Protein AF-A0A1B9LJZ7-F1 (afdb_monomer_lite)

Sequence (1119 aa):
MVLSSIKKWRYPIVVEDKKKKVNANHYFRALLSAKSGFYPVSINKLVHMGIHIDQKVLDELHIGKPLKVNCIADGEVIAYRVNGHYPKIDYGEKVAFFSTGFVLVRHLLEMERVPEKKSETTDSDPPTADNNTPTQAANADTNSPSDSTPAAADTAPSQSPTTDTGTSPVTTPAPTTTETTENEKKEPGHQLYFYSLYMHMADSAYYDKDPKKPEPAPAFWDQETYRVIDNQLQNIEGLRIRKEPKGSIKAVLQNGTKVNLNLAVHDKGKQWYGVSSLADGYTSIPTLTPFEYKNGEKIEMILGWVYTGEMVNESLFEIKESKDSNLASSKGLAVKNESGEKVISTIPIGTQIKITGTKNKKGLVELTEIIRNGKPTIPLPETKKMVNFASLEKISRGKKYDEVVVLDKPYSIKAGELVGHIGHYQEYEDAIDISKNDDEKLQNIETLPVDTLLNRYFKPLLHIECFTCEDLPDYITQTQTEAGKLPDDEKTLLAISKGAKLLAHPNREDTTVGKPYKGTKIKVKSKNVDNKWIQIEINTSETETKTLWIENSEEVAKTAKPDGEIALKENTVAWSQHPLQSTELSKSTQTVGTPLLLSIHDEKFTSRDKRAEDEQDTLWWQVEALDDKNLPIAGWVSSKGEGVKKVSAWDWFDFTQLTESASLLEFYKDVELSFKRDKYNSSLDNYKPTLKATLSILDKQYPTESKLYAYIKEVYFNRIIDKDILTQALARLLINYESEWYCEIDTEGKMPKWEELNNEMTDLVKNLLDYLKNGDEEKKEICVNGICVNQGILNKKEEIKNMLEQKRHEIEKKSAQNEPTENNDKAESEEDNVNDEIITYLQEQATRWEKEKEKIKKCLWWKDVVKGLASQNKPTSDSSKTNENGDTSNTSTEQTEAKTPPATLNPDGKAWFIHPISIMMLTNYKKDIIFPFKVKPINNFDKQFGANYNWTKDNNQTMFGWGRSGGTRKHAARDLYTEPYTEIVAISDGVILQVAPFYSQTDQITIKHETWSGRQFIIRYGEVDHDSAKKLKVGDFVKQGTVIAKTGKLLKDGKPELVINGKVIYMLHLEYYSGNSGLNLTKPLSDKANKPYERRKDLLDPLDILKEGYRNSFGEDPQ

Secondary structure (DSSP, 8-state):
-PPPPP--B--SS----TTS---HHHHHHHHHT-SS--SSB-TTSSB--EEEEEHHHHHHTT--SS-EEE-SBSEEEEEEE--SS--EEE-SSEEEEB---EEEEEEEEEEPPPPP----------------PPPP-PPPP--------------------------------------------PPPPEEEEEEEEEESB--TTGGGS-TTSPPPPPTTSEEEEEEE-SSSPEEPPEEEEESSTTS-EEEEEETT-EEEEEEEEE-TTS-EEEEEEEPTT---BSPPPPEEEEETTEEEEESEEEE-SS---SSEEE----S--S--S-EEEEEEETTS-SEEEEE-TT-EEEEES---TTSEEEEEEEEES---SSPPPSS-EEEEGGGEEEEEE-SSSSS-EEEEEEEEE-TTSEEEEBEEB--GGGPEE--B-TTSPBP-GGG--HHHHHHHH--EEEEEEEEE-TTHHHHHHHHHHHHHTS-GGG--EEEE-TT-B-B-SPPPP-EE--PPPTT--EEE--S-SSSSEEEEEEESSSS-EEEEEEE--HHHHTT--TT-EE---TT-EEBSS-SS-HHHHHH---B-SS-EEEETTSHHHHSGGGEEE-TT--EEEEEEEE-TTS-EEEEEEETTSTTEEEE-GGG-TT-EEEE----HHHHHHHHHHHTT-SSSS--STTS-HHHHHHHHHHHTTS-GGG-----SSHHHHHTTTT-HHHHHHHHTEEEEEE-TT-----TTS--HHHHTTHIIIIIHHHHHHHHHHH--HHHHHHHHHHHHHHHT-GGGHHHHHHHHHHHHHHHHHHHTT-S--S----PPPHHHHHHHHHHHHHHHHHHHHHHHHHHHHHH--HHHHHHHHHHHTS--------------------------------TTSEEEEE-HHHHHHHH--S-S---SBSS--SSSTT-TT-GGG-TT-TTSTTSTT-EEGGGTEE--SEEEEESTTPEEE-SSSEEEEEEEE-GGG-EEEEEEEE-TT--EEEEEEEEE-HHHHTT--TT-EE-TT-EEEEBEEPEETTEES-EETTEEPEEEEEEEE-STT-SSSSS-SB-TTSTTTTB-TTEE-THHHHHHHHHHHHSS---

Foldseek 3Di:
DPKDAWPFFDDQFDQPPPVDDDDVLLLLLLQLQDPWADPQATLLLFGHQWTKDWPSSCVSSVHDPPFFTFDGTWFWWFWWAAAQFFDWFDLPQFIWGFFLTKIKTKHKHFDAFDDDDPDPDDDDDDDDDDDDDDDDDDDDDDDDYDDDDDDDYDDDDDDDDDDDDDDDDDDDDDDDDDDDPDPPPRDGTQIFMKMKMKGGFAHPVQQVVDPVDGDDDAPPFDQQKKFFAPDPWDFAWFWFFAQAVVHHGPFGQHQFWKFFWDLLAADPQQQKTFTQGTPPQAATFVGFDWDWDDDDPDTGTGSGMTGNRHHDDGRIDGTHHDPVTDGDPGTFWFKAAPVRPDGPWGKHGGWMFGWDDDQDPVQKTWTDGGADDTGTNHHDDPHTIITHCRSIDGDGHHPDHLDMDRDLDIGTGRGGGTPHGFHAGDDPVLTDRFDQDPVRDGDDPVPPDSVVVCVVRGIGMIIMFMFGFPCVVVSLVSLLVSQVVDDLVQLQKKKFDFFFFFAQWFADFPDFQADAEPPDFKWWADPDLQAQKTKIWGHPYPPDIAIKIAGCDPVNSVADDHRDTDDDDRRGTIHSAGRDDPVSSVVGPFTALFMDMGGCPPPQFLGRNAWDAGPVRKIKGWDWHAGVQLDIGIGIGICPTVRIHRTALSSLRLQAEFEFPDFRVRSSVLLVVQVVDFLVNPDLPSHTGSQSQLQVLLQSLDGNVVRDGDGNDSVSSSSCSVVSRSSVNSQSYKYKDFDLQDFDADPVRAGVSLVVCCVVQALLLVLLLCCLPPVPVVSLLVNLVVVCVVVVNVVCSVVSSVVSVVLSVVVVVVVVVPDDDPDDPDDDDPVNVVNVVVSVVSVSSNCSSVSVSVVSSSSHDQQVSLVVVVVSPDPDPDDPPDDDDDDDDDDDDDDDDDDDPDRGQDNRRITIIGHSSSSVVSNVSDQQFAAQALDAFPLAPVCPQHPAQHQLDPHHDQFFQDADPNNQATAQFGKGKHDFFGFTWDGAKWFWADWADDAQRAIKTKTFHAGSSGQTWIKIWPQFHPVQQVVDDGGDIGHTGDGRTTFHQRHDPRDGPDAGPNDRITITGMKIFRCPVHSHCPPPQAACVDPRHRGDPRTDTCNVSNQSNHCVSPSDGRD

pLDDT: mean 82.12, std 19.11, range [23.25, 98.62]

Structure (mmCIF, N/CA/C/O backbone):
data_AF-A0A1B9LJZ7-F1
#
_entry.id   AF-A0A1B9LJZ7-F1
#
loop_
_atom_site.group_PDB
_atom_site.id
_atom_site.type_symbol
_atom_site.label_atom_id
_atom_site.label_alt_id
_atom_site.label_comp_id
_atom_site.label_asym_id
_atom_site.label_entity_id
_atom_site.label_seq_id
_atom_site.pdbx_PDB_ins_code
_atom_site.Cartn_x
_atom_site.Cartn_y
_atom_site.Cartn_z
_atom_site.occupancy
_atom_site.B_iso_or_equiv
_atom_site.auth_seq_id
_atom_site.auth_comp_id
_atom_site.auth_asym_id
_atom_site.auth_atom_id
_atom_site.pdbx_PDB_model_num
ATOM 1 N N . MET A 1 1 ? -18.339 1.870 -18.806 1.00 42.09 1 MET A N 1
ATOM 2 C CA . MET A 1 1 ? -18.787 1.228 -17.548 1.00 42.09 1 MET A CA 1
ATOM 3 C C . MET A 1 1 ? -18.710 2.291 -16.470 1.00 42.09 1 MET A C 1
ATOM 5 O O . MET A 1 1 ? -17.808 3.108 -16.552 1.00 42.09 1 MET A O 1
ATOM 9 N N . VAL A 1 2 ? -19.660 2.331 -15.537 1.00 63.91 2 VAL A N 1
ATOM 10 C CA . VAL A 1 2 ? -19.570 3.213 -14.361 1.00 63.91 2 VAL A CA 1
ATOM 11 C C . VAL A 1 2 ? -18.620 2.538 -13.370 1.00 63.91 2 VAL A C 1
ATOM 13 O O . VAL A 1 2 ? -18.797 1.347 -13.100 1.00 63.91 2 VAL A O 1
ATOM 16 N N . LEU A 1 3 ? -17.591 3.250 -12.901 1.00 80.94 3 LEU A N 1
ATOM 17 C CA . LEU A 1 3 ? -16.674 2.750 -11.875 1.00 80.94 3 LEU A CA 1
ATOM 18 C C . LEU A 1 3 ? -17.482 2.435 -10.610 1.00 80.94 3 LEU A C 1
ATOM 20 O O . LEU A 1 3 ? -18.277 3.257 -10.166 1.00 80.94 3 LEU A O 1
ATOM 24 N N . SER A 1 4 ? -17.341 1.229 -10.061 1.00 81.50 4 SER A N 1
ATOM 25 C CA . SER A 1 4 ? -18.049 0.850 -8.834 1.00 81.50 4 SER A CA 1
ATOM 26 C C . SER A 1 4 ? -17.341 1.410 -7.609 1.00 81.50 4 SER A C 1
ATOM 28 O O . SER A 1 4 ? -16.110 1.365 -7.566 1.00 81.50 4 SER A O 1
ATOM 30 N N . SER A 1 5 ? -18.105 1.816 -6.594 1.00 83.50 5 SER A N 1
ATOM 31 C CA . SER A 1 5 ? -17.548 2.190 -5.298 1.00 83.50 5 SER A CA 1
ATOM 32 C C . SER A 1 5 ? -16.723 1.055 -4.689 1.00 83.50 5 SER A C 1
ATOM 34 O O . SER A 1 5 ? -17.000 -0.135 -4.902 1.00 83.50 5 SER A O 1
ATOM 36 N N . ILE A 1 6 ? -15.676 1.431 -3.960 1.00 84.94 6 ILE A N 1
ATOM 37 C CA . ILE A 1 6 ? -14.766 0.500 -3.303 1.00 84.94 6 ILE A CA 1
ATOM 38 C C . ILE A 1 6 ? -15.534 -0.354 -2.307 1.00 84.94 6 ILE A C 1
ATOM 40 O O . ILE A 1 6 ? -16.235 0.151 -1.433 1.00 84.94 6 ILE A O 1
ATOM 44 N N . LYS A 1 7 ? -15.349 -1.670 -2.412 1.00 73.25 7 LYS A N 1
ATOM 45 C CA . LYS A 1 7 ? -15.907 -2.633 -1.457 1.00 73.25 7 LYS A CA 1
ATOM 46 C C . LYS A 1 7 ? -14.832 -3.293 -0.608 1.00 73.25 7 LYS A C 1
ATOM 48 O O . LYS A 1 7 ? -15.152 -3.874 0.425 1.00 73.25 7 LYS A O 1
ATOM 53 N N . LYS A 1 8 ? -13.577 -3.255 -1.059 1.00 73.56 8 LYS A N 1
ATOM 54 C CA . LYS A 1 8 ? -12.459 -3.978 -0.456 1.00 73.56 8 LYS A CA 1
ATOM 55 C C . LYS A 1 8 ? -11.178 -3.158 -0.482 1.00 73.56 8 LYS A C 1
ATOM 57 O O . LYS A 1 8 ? -10.910 -2.470 -1.464 1.00 73.56 8 LYS A O 1
ATOM 62 N N . TRP A 1 9 ? -10.372 -3.343 0.560 1.00 81.75 9 TRP A N 1
ATOM 63 C CA . TRP A 1 9 ? -9.019 -2.811 0.689 1.00 81.75 9 TRP A CA 1
ATOM 64 C C . TRP A 1 9 ? -8.015 -3.930 0.969 1.00 81.75 9 TRP A C 1
ATOM 66 O O . TRP A 1 9 ? -8.360 -4.953 1.567 1.00 81.75 9 TRP A O 1
ATOM 76 N N . ARG A 1 10 ? -6.771 -3.753 0.526 1.00 81.81 10 ARG A N 1
ATOM 77 C CA . ARG A 1 10 ? -5.661 -4.702 0.662 1.00 81.81 10 ARG A CA 1
ATOM 78 C C . ARG A 1 10 ? -4.341 -3.975 0.821 1.00 81.81 10 ARG A C 1
ATOM 80 O O . ARG A 1 10 ? -4.126 -2.941 0.204 1.00 81.81 10 ARG A O 1
ATOM 87 N N . TYR A 1 11 ? -3.436 -4.554 1.608 1.00 85.62 11 TYR A N 1
ATOM 88 C CA . TYR A 1 11 ? -2.056 -4.084 1.606 1.00 85.62 11 TYR A CA 1
ATOM 89 C C . TYR A 1 11 ? -1.420 -4.372 0.240 1.00 85.62 11 TYR A C 1
ATOM 91 O O . TYR A 1 11 ? -1.666 -5.444 -0.326 1.00 85.62 11 TYR A O 1
ATOM 99 N N . PRO A 1 12 ? -0.606 -3.442 -0.288 1.00 88.94 12 PRO A N 1
ATOM 100 C CA . PRO A 1 12 ? 0.006 -3.598 -1.603 1.00 88.94 12 PRO A CA 1
ATOM 101 C C . PRO A 1 12 ? 1.015 -4.750 -1.633 1.00 88.94 12 PRO A C 1
ATOM 103 O O . PRO A 1 12 ? 1.197 -5.365 -2.681 1.00 88.94 12 PRO A O 1
ATOM 106 N N . ILE A 1 13 ? 1.609 -5.092 -0.484 1.00 87.38 13 ILE A N 1
ATOM 107 C CA . ILE A 1 13 ? 2.434 -6.285 -0.291 1.00 87.38 13 ILE A CA 1
ATOM 108 C C . ILE A 1 13 ? 1.751 -7.196 0.735 1.00 87.38 13 ILE A C 1
ATOM 110 O O . ILE A 1 13 ? 1.411 -6.767 1.839 1.00 87.38 13 ILE A O 1
ATOM 114 N N . VAL A 1 14 ? 1.521 -8.458 0.366 1.00 73.56 14 VAL A N 1
ATOM 115 C CA . VAL A 1 14 ? 0.816 -9.437 1.210 1.00 73.56 14 VAL A CA 1
ATOM 116 C C . VAL A 1 14 ? 1.825 -10.343 1.907 1.00 73.56 14 VAL A C 1
ATOM 118 O O . VAL A 1 14 ? 2.600 -11.033 1.250 1.00 73.56 14 VAL A O 1
ATOM 121 N N . VAL A 1 15 ? 1.778 -10.377 3.239 1.00 67.94 15 VAL A N 1
ATOM 122 C CA . VAL A 1 15 ? 2.580 -11.290 4.063 1.00 67.94 15 VAL A CA 1
ATOM 123 C C . VAL A 1 15 ? 1.899 -12.663 4.093 1.00 67.94 15 VAL A C 1
ATOM 125 O O . VAL A 1 15 ? 0.759 -12.786 4.536 1.00 67.94 15 VAL A O 1
ATOM 128 N N . GLU A 1 16 ? 2.579 -13.706 3.609 1.00 53.81 16 GLU A N 1
ATOM 129 C CA . GLU A 1 16 ? 2.015 -15.067 3.513 1.00 53.81 16 GLU A CA 1
ATOM 130 C C . GLU A 1 16 ? 2.003 -15.839 4.853 1.00 53.81 16 GLU A C 1
ATOM 132 O O . GLU A 1 16 ? 1.469 -16.953 4.926 1.00 53.81 16 GLU A O 1
ATOM 137 N N . ASP A 1 17 ? 2.563 -15.274 5.930 1.00 51.81 17 ASP A N 1
ATOM 138 C CA . ASP A 1 17 ? 2.610 -15.935 7.237 1.00 51.81 17 ASP A CA 1
ATOM 139 C C . ASP A 1 17 ? 1.226 -15.979 7.908 1.00 51.81 17 ASP A C 1
ATOM 141 O O . ASP A 1 17 ? 0.776 -15.047 8.573 1.00 51.81 17 ASP A O 1
ATOM 145 N N . LYS A 1 18 ? 0.570 -17.138 7.791 1.00 47.34 18 LYS A N 1
ATOM 146 C CA . LYS A 1 18 ? -0.738 -17.438 8.395 1.00 47.34 18 LYS A CA 1
ATOM 147 C C . LYS A 1 18 ? -0.763 -17.335 9.929 1.00 47.34 18 LYS A C 1
ATOM 149 O O . LYS A 1 18 ? -1.853 -17.396 10.497 1.00 47.34 18 LYS A O 1
ATOM 154 N N . LYS A 1 19 ? 0.388 -17.237 10.610 1.00 40.31 19 LYS A N 1
ATOM 155 C CA . LYS A 1 19 ? 0.478 -17.165 12.080 1.00 40.31 19 LYS A CA 1
ATOM 156 C C . LYS A 1 19 ? 0.606 -15.745 12.630 1.00 40.31 19 LYS A C 1
ATOM 158 O O . LYS A 1 19 ? 0.283 -15.544 13.799 1.00 40.31 19 LYS A O 1
ATOM 163 N N . LYS A 1 20 ? 1.038 -14.766 11.830 1.00 49.66 20 LYS A N 1
ATOM 164 C CA . LYS A 1 20 ? 1.160 -13.364 12.255 1.00 49.66 20 LYS A CA 1
ATOM 165 C C . LYS A 1 20 ? 0.098 -12.527 11.547 1.00 49.66 20 LYS A C 1
ATOM 167 O O . LYS A 1 20 ? 0.204 -12.252 10.358 1.00 49.66 20 LYS A O 1
ATOM 172 N N . LYS A 1 21 ? -0.938 -12.102 12.281 1.00 50.25 21 LYS A N 1
ATOM 173 C CA . LYS A 1 21 ? -1.854 -11.063 11.789 1.00 50.25 21 LYS A CA 1
ATOM 174 C C . LYS A 1 21 ? -1.051 -9.772 11.621 1.00 50.25 21 LYS A C 1
ATOM 176 O O . LYS A 1 21 ? -0.684 -9.150 12.613 1.00 50.25 21 LYS A O 1
ATOM 181 N N . VAL A 1 22 ? -0.780 -9.380 10.379 1.00 58.78 22 VAL A N 1
ATOM 182 C CA . VAL A 1 22 ? -0.224 -8.058 10.079 1.00 58.78 22 VAL A CA 1
ATOM 183 C C . VAL A 1 22 ? -1.335 -7.042 10.297 1.00 58.78 22 VAL A C 1
ATOM 185 O O . VAL A 1 22 ? -2.331 -7.033 9.575 1.00 58.78 22 VAL A O 1
ATOM 188 N N . ASN A 1 23 ? -1.189 -6.228 11.337 1.00 64.12 23 ASN A N 1
ATOM 189 C CA . ASN A 1 23 ? -2.018 -5.049 11.540 1.00 64.12 23 ASN A CA 1
ATOM 190 C C . ASN A 1 23 ? -1.304 -3.822 10.958 1.00 64.12 23 ASN A C 1
ATOM 192 O O . ASN A 1 23 ? -0.122 -3.869 10.613 1.00 64.12 23 ASN A O 1
ATOM 196 N N . ALA A 1 24 ? -2.005 -2.701 10.843 1.00 71.25 24 ALA A N 1
ATOM 197 C CA . ALA A 1 24 ? -1.402 -1.526 10.231 1.00 71.25 24 ALA A CA 1
ATOM 198 C C . ALA A 1 24 ? -0.268 -0.917 11.041 1.00 71.25 24 ALA A C 1
ATOM 200 O O . ALA A 1 24 ? 0.615 -0.333 10.432 1.00 71.25 24 ALA A O 1
ATOM 201 N N . ASN A 1 25 ? -0.253 -1.062 12.370 1.00 73.69 25 ASN A N 1
ATOM 202 C CA . ASN A 1 25 ? 0.870 -0.572 13.167 1.00 73.69 25 ASN A CA 1
ATOM 203 C C . ASN A 1 25 ? 2.152 -1.323 12.784 1.00 73.69 25 ASN A C 1
ATOM 205 O O . ASN A 1 25 ? 3.194 -0.693 12.654 1.00 73.69 25 ASN A O 1
ATOM 209 N N . HIS A 1 26 ? 2.084 -2.631 12.502 1.00 76.69 26 HIS A N 1
ATOM 210 C CA . HIS A 1 26 ? 3.218 -3.368 11.927 1.00 76.69 26 HIS A CA 1
ATOM 211 C C . HIS A 1 26 ? 3.606 -2.809 10.549 1.00 76.69 26 HIS A C 1
ATOM 213 O O . HIS A 1 26 ? 4.784 -2.566 10.307 1.00 76.69 26 HIS A O 1
ATOM 219 N N . TYR A 1 27 ? 2.642 -2.518 9.674 1.00 83.62 27 TYR A N 1
ATOM 220 C CA . TYR A 1 27 ? 2.943 -1.947 8.355 1.00 83.62 27 TYR A CA 1
ATOM 221 C C . TYR A 1 27 ? 3.589 -0.552 8.446 1.00 83.62 27 TYR A C 1
ATOM 223 O O . TYR A 1 27 ? 4.611 -0.303 7.818 1.00 83.62 27 TYR A O 1
ATOM 231 N N . PHE A 1 28 ? 3.048 0.340 9.278 1.00 84.12 28 PHE A N 1
ATOM 232 C CA . PHE A 1 28 ? 3.610 1.661 9.564 1.00 84.12 28 PHE A CA 1
ATOM 233 C C . PHE A 1 28 ? 5.032 1.574 10.122 1.00 84.12 28 PHE A C 1
ATOM 235 O O . PHE A 1 28 ? 5.909 2.315 9.683 1.00 84.12 28 PHE A O 1
ATOM 242 N N . ARG A 1 29 ? 5.272 0.638 11.047 1.00 83.31 29 ARG A N 1
ATOM 243 C CA . ARG A 1 29 ? 6.606 0.381 11.597 1.00 83.31 29 ARG A CA 1
ATOM 244 C C . ARG A 1 29 ? 7.590 -0.013 10.509 1.00 83.31 29 ARG A C 1
ATOM 246 O O . ARG A 1 29 ? 8.657 0.582 10.410 1.00 83.31 29 ARG A O 1
ATOM 253 N N . ALA A 1 30 ? 7.204 -0.964 9.662 1.00 88.31 30 ALA A N 1
ATOM 254 C CA . ALA A 1 30 ? 8.041 -1.387 8.551 1.00 88.31 30 ALA A CA 1
ATOM 255 C C . ALA A 1 30 ? 8.339 -0.221 7.597 1.00 88.31 30 ALA A C 1
ATOM 257 O O . ALA A 1 30 ? 9.489 -0.042 7.221 1.00 88.31 30 ALA A O 1
ATOM 258 N N . LEU A 1 31 ? 7.355 0.618 7.257 1.00 90.12 31 LEU A N 1
ATOM 259 C CA . LEU A 1 31 ? 7.562 1.773 6.370 1.00 90.12 31 LEU A CA 1
ATOM 260 C C . LEU A 1 31 ? 8.540 2.805 6.940 1.00 90.12 31 LEU A C 1
ATOM 262 O O . LEU A 1 31 ? 9.351 3.351 6.200 1.00 90.12 31 LEU A O 1
ATOM 266 N N . LEU A 1 32 ? 8.518 3.038 8.254 1.00 88.88 32 LEU A N 1
ATOM 267 C CA . LEU A 1 32 ? 9.484 3.926 8.904 1.00 88.88 32 LEU A CA 1
ATOM 268 C C . LEU A 1 32 ? 10.912 3.373 8.898 1.00 88.88 32 LEU A C 1
ATOM 270 O O . LEU A 1 32 ? 11.829 4.129 9.188 1.00 88.88 32 LEU A O 1
ATOM 274 N N . SER A 1 33 ? 11.114 2.097 8.558 1.00 88.81 33 SER A N 1
ATOM 275 C CA . SER A 1 33 ? 12.447 1.514 8.407 1.00 88.81 33 SER A CA 1
ATOM 276 C C . SER A 1 33 ? 13.096 1.806 7.048 1.00 88.81 33 SER A C 1
ATOM 278 O O . SER A 1 33 ? 14.279 1.507 6.897 1.00 88.81 33 SER A O 1
ATOM 280 N N . ALA A 1 34 ? 12.378 2.385 6.079 1.00 89.50 34 ALA A N 1
ATOM 281 C CA . ALA A 1 34 ? 12.917 2.678 4.750 1.00 89.50 34 ALA A CA 1
ATOM 282 C C . ALA A 1 34 ? 14.203 3.531 4.808 1.00 89.50 34 ALA A C 1
ATOM 284 O O . ALA A 1 34 ? 14.363 4.398 5.671 1.00 89.50 34 ALA A O 1
ATOM 285 N N . LYS A 1 35 ? 15.135 3.292 3.876 1.00 84.56 35 LYS A N 1
ATOM 286 C CA . LYS A 1 35 ? 16.395 4.044 3.722 1.00 84.56 35 LYS A CA 1
ATOM 287 C C . LYS A 1 35 ? 16.127 5.502 3.340 1.00 84.56 35 LYS A C 1
ATOM 289 O O . LYS A 1 35 ? 16.837 6.397 3.791 1.00 84.56 35 LYS A O 1
ATOM 294 N N . SER A 1 36 ? 15.116 5.735 2.508 1.00 74.31 36 SER A N 1
ATOM 295 C CA . SER A 1 36 ? 14.656 7.046 2.044 1.00 74.31 36 SER A CA 1
ATOM 296 C C . SER A 1 36 ? 13.142 7.010 1.775 1.00 74.31 36 SER A C 1
ATOM 298 O O . SER A 1 36 ? 12.529 5.949 1.830 1.00 74.31 36 SER A O 1
ATOM 300 N N . GLY A 1 37 ? 12.517 8.172 1.540 1.00 75.12 37 GLY A N 1
ATOM 301 C CA . GLY A 1 37 ? 11.113 8.240 1.107 1.00 75.12 37 GLY A CA 1
ATOM 302 C C . GLY A 1 37 ? 10.060 8.121 2.215 1.00 75.12 37 GLY A C 1
ATOM 303 O O . GLY A 1 37 ? 9.166 7.275 2.150 1.00 75.12 37 GLY A O 1
ATOM 304 N N . PHE A 1 38 ? 10.137 9.007 3.213 1.00 89.44 38 PHE A N 1
ATOM 305 C CA . PHE A 1 38 ? 9.104 9.162 4.240 1.00 89.44 38 PHE A CA 1
ATOM 306 C C . PHE A 1 38 ? 7.984 10.087 3.755 1.00 89.44 38 PHE A C 1
ATOM 308 O O . PHE A 1 38 ? 8.236 11.074 3.070 1.00 89.44 38 PHE A O 1
ATOM 315 N N . TYR A 1 39 ? 6.747 9.805 4.150 1.00 92.75 39 TYR A N 1
ATOM 316 C CA . TYR A 1 39 ? 5.634 10.734 3.968 1.00 92.75 39 TYR A CA 1
ATOM 317 C C . TYR A 1 39 ? 5.583 11.735 5.141 1.00 92.75 39 TYR A C 1
ATOM 319 O O . TYR A 1 39 ? 5.678 11.289 6.288 1.00 92.75 39 TYR A O 1
ATOM 327 N N . PRO A 1 40 ? 5.388 13.052 4.923 1.00 93.44 40 PRO A N 1
ATOM 328 C CA . PRO A 1 40 ? 5.273 13.752 3.641 1.00 93.44 40 PRO A CA 1
ATOM 329 C C . PRO A 1 40 ? 6.591 14.411 3.164 1.00 93.44 40 PRO A C 1
ATOM 331 O O . PRO A 1 40 ? 6.566 15.289 2.303 1.00 93.44 40 PRO A O 1
ATOM 334 N N . VAL A 1 41 ? 7.743 14.082 3.766 1.00 92.75 41 VAL A N 1
ATOM 335 C CA . VAL A 1 41 ? 9.039 14.740 3.496 1.00 92.75 41 VAL A CA 1
ATOM 336 C C . VAL A 1 41 ? 10.156 13.709 3.379 1.00 92.75 41 VAL A C 1
ATOM 338 O O . VAL A 1 41 ? 10.362 12.900 4.283 1.00 92.75 41 VAL A O 1
ATOM 341 N N . SER A 1 42 ? 10.944 13.783 2.308 1.00 88.44 42 SER A N 1
ATOM 342 C CA . SER A 1 42 ? 12.092 12.901 2.093 1.00 88.44 42 SER A CA 1
ATOM 343 C C . SER A 1 42 ? 13.383 13.469 2.685 1.00 88.44 42 SER A C 1
ATOM 345 O O . SER A 1 42 ? 13.615 14.679 2.708 1.00 88.44 42 SER A O 1
ATOM 347 N N . ILE A 1 43 ? 14.294 12.573 3.079 1.00 87.69 43 ILE A N 1
ATOM 348 C CA . ILE A 1 43 ? 15.669 12.925 3.476 1.00 87.69 43 ILE A CA 1
ATOM 349 C C . ILE A 1 43 ? 16.482 13.553 2.335 1.00 87.69 43 ILE A C 1
ATOM 351 O O . ILE A 1 43 ? 17.497 14.194 2.595 1.00 87.69 43 ILE A O 1
ATOM 355 N N . ASN A 1 44 ? 15.994 13.445 1.095 1.00 86.88 44 ASN A N 1
ATOM 356 C CA . ASN A 1 44 ? 16.545 14.122 -0.080 1.00 86.88 44 ASN A CA 1
ATOM 357 C C . ASN A 1 44 ? 16.152 15.613 -0.152 1.00 86.88 44 ASN A C 1
ATOM 359 O O . ASN A 1 44 ? 16.371 16.246 -1.179 1.00 86.88 44 ASN A O 1
ATOM 363 N N . LYS A 1 45 ? 15.588 16.178 0.929 1.00 91.50 45 LYS A N 1
ATOM 364 C CA . LYS A 1 45 ? 15.172 17.588 1.062 1.00 91.50 45 LYS A CA 1
ATOM 365 C C . LYS A 1 45 ? 14.016 17.998 0.137 1.00 91.50 45 LYS A C 1
ATOM 367 O O . LYS A 1 45 ? 13.873 19.171 -0.190 1.00 91.50 45 LYS A O 1
ATOM 372 N N . LEU A 1 46 ? 13.182 17.037 -0.258 1.00 90.50 46 LEU A N 1
ATOM 373 C CA . LEU A 1 46 ? 12.015 17.250 -1.116 1.00 90.50 46 LEU A CA 1
ATOM 374 C C . LEU A 1 46 ? 10.715 16.941 -0.366 1.00 90.50 46 LEU A C 1
ATOM 376 O O . LEU A 1 46 ? 10.694 16.094 0.536 1.00 90.50 46 LEU A O 1
ATOM 380 N N . VAL A 1 47 ? 9.636 17.615 -0.765 1.00 92.56 47 VAL A N 1
ATOM 381 C CA . VAL A 1 47 ? 8.263 17.203 -0.442 1.00 92.56 47 VAL A CA 1
ATOM 382 C C . VAL A 1 47 ? 8.054 15.825 -1.061 1.00 92.56 47 VAL A C 1
ATOM 384 O O . VAL A 1 47 ? 8.281 15.690 -2.254 1.00 92.56 47 VAL A O 1
ATOM 387 N N . HIS A 1 48 ? 7.656 14.832 -0.265 1.00 93.31 48 HIS A N 1
ATOM 388 C CA . HIS A 1 48 ? 7.543 13.441 -0.698 1.00 93.31 48 HIS A CA 1
ATOM 389 C C . HIS A 1 48 ? 6.183 12.848 -0.369 1.00 93.31 48 HIS A C 1
ATOM 391 O O . HIS A 1 48 ? 5.838 12.628 0.790 1.00 93.31 48 HIS A O 1
ATOM 397 N N . MET A 1 49 ? 5.390 12.616 -1.410 1.00 91.81 49 MET A N 1
ATOM 398 C CA . MET A 1 49 ? 3.948 12.400 -1.290 1.00 91.81 49 MET A CA 1
ATOM 399 C C . MET A 1 49 ? 3.527 10.929 -1.280 1.00 91.81 49 MET A C 1
ATOM 401 O O . MET A 1 49 ? 2.337 10.608 -1.214 1.00 91.81 49 MET A O 1
ATOM 405 N N . GLY A 1 50 ? 4.511 10.036 -1.282 1.00 93.12 50 GLY A N 1
ATOM 406 C CA . GLY A 1 50 ? 4.311 8.603 -1.205 1.00 93.12 50 GLY A CA 1
ATOM 407 C C . GLY A 1 50 ? 5.074 7.944 -0.069 1.00 93.12 50 GLY A C 1
ATOM 408 O O . GLY A 1 50 ? 5.567 8.576 0.867 1.00 93.12 50 GLY A O 1
ATOM 409 N N . ILE A 1 51 ? 5.155 6.625 -0.166 1.00 93.88 51 ILE A N 1
ATOM 410 C CA . ILE A 1 51 ? 5.921 5.755 0.726 1.00 93.88 51 ILE A CA 1
ATOM 411 C C . ILE A 1 51 ? 6.848 4.875 -0.104 1.00 93.88 51 ILE A C 1
ATOM 413 O O . ILE A 1 51 ? 6.472 4.431 -1.193 1.00 93.88 51 ILE A O 1
ATOM 417 N N . HIS A 1 52 ? 8.036 4.586 0.421 1.00 93.94 52 HIS A N 1
ATOM 418 C CA . HIS A 1 52 ? 8.956 3.621 -0.183 1.00 93.94 52 HIS A CA 1
ATOM 419 C C . HIS A 1 52 ? 8.857 2.260 0.504 1.00 93.94 52 HIS A C 1
ATOM 421 O O . HIS A 1 52 ? 8.756 2.155 1.725 1.00 93.94 52 HIS A O 1
ATOM 427 N N . ILE A 1 53 ? 8.907 1.203 -0.302 1.00 93.94 53 ILE A N 1
ATOM 428 C CA . ILE A 1 53 ? 9.098 -0.180 0.130 1.00 93.94 53 ILE A CA 1
ATOM 429 C C . ILE A 1 53 ? 10.397 -0.658 -0.519 1.00 93.94 53 ILE A C 1
ATOM 431 O O . ILE A 1 53 ? 10.411 -1.079 -1.678 1.00 93.94 53 ILE A O 1
ATOM 435 N N . ASP A 1 54 ? 11.491 -0.530 0.227 1.00 92.75 54 ASP A N 1
ATOM 436 C CA . ASP A 1 54 ? 12.823 -0.996 -0.153 1.00 92.75 54 ASP A CA 1
ATOM 437 C C . ASP A 1 54 ? 13.154 -2.349 0.503 1.00 92.75 54 ASP A C 1
ATOM 439 O O . ASP A 1 54 ? 12.309 -2.979 1.145 1.00 92.75 54 ASP A O 1
ATOM 443 N N . GLN A 1 55 ? 14.398 -2.815 0.358 1.00 90.81 55 GLN A N 1
ATOM 444 C CA . GLN A 1 55 ? 14.832 -4.078 0.960 1.00 90.81 55 GLN A CA 1
ATOM 445 C C . GLN A 1 55 ? 14.637 -4.122 2.487 1.00 90.81 55 GLN A C 1
ATOM 447 O O . GLN A 1 55 ? 14.245 -5.164 3.003 1.00 90.81 55 GLN A O 1
ATOM 452 N N . LYS A 1 56 ? 14.854 -3.013 3.206 1.00 90.00 56 LYS A N 1
ATOM 453 C CA . LYS A 1 56 ? 14.738 -2.965 4.672 1.00 90.00 56 LYS A CA 1
ATOM 454 C C . LYS A 1 56 ? 13.275 -3.091 5.101 1.00 90.00 56 LYS A C 1
ATOM 456 O O . LYS A 1 56 ? 12.966 -3.888 5.983 1.00 90.00 56 LYS A O 1
ATOM 461 N N . VAL A 1 57 ? 12.360 -2.425 4.393 1.00 91.50 57 VAL A N 1
ATOM 462 C CA . VAL A 1 57 ? 10.910 -2.590 4.609 1.00 91.50 57 VAL A CA 1
ATOM 463 C C . VAL A 1 57 ? 10.458 -4.025 4.315 1.00 91.50 57 VAL A C 1
ATOM 465 O O . VAL A 1 57 ? 9.668 -4.595 5.070 1.00 91.50 57 VAL A O 1
ATOM 468 N N . LEU A 1 58 ? 10.948 -4.632 3.228 1.00 90.75 58 LEU A N 1
ATOM 469 C CA . LEU A 1 58 ? 10.618 -6.017 2.866 1.00 90.75 58 LEU A CA 1
ATOM 470 C C . LEU A 1 58 ? 11.090 -7.021 3.926 1.00 90.75 58 LEU A C 1
ATOM 472 O O . LEU A 1 58 ? 10.357 -7.967 4.231 1.00 90.75 58 LEU A O 1
ATOM 476 N N . ASP A 1 59 ? 12.270 -6.795 4.505 1.00 88.69 59 ASP A N 1
ATOM 477 C CA . ASP A 1 59 ? 12.826 -7.619 5.579 1.00 88.69 59 ASP A CA 1
ATOM 478 C C . ASP A 1 59 ? 11.970 -7.510 6.857 1.00 88.69 59 ASP A C 1
ATOM 480 O O . ASP A 1 59 ? 11.595 -8.536 7.431 1.00 88.69 59 ASP A O 1
ATOM 484 N N . GLU A 1 60 ? 11.551 -6.300 7.250 1.00 86.06 60 GLU A N 1
ATOM 485 C CA . GLU A 1 60 ? 10.653 -6.064 8.400 1.00 86.06 60 GLU A CA 1
ATOM 486 C C . GLU A 1 60 ? 9.256 -6.690 8.212 1.00 86.06 60 GLU A C 1
ATOM 488 O O . GLU A 1 60 ? 8.629 -7.209 9.151 1.00 86.06 60 GLU A O 1
ATOM 493 N N . LEU A 1 61 ? 8.757 -6.704 6.974 1.00 84.50 61 LEU A N 1
ATOM 494 C CA . LEU A 1 61 ? 7.515 -7.389 6.605 1.00 84.50 61 LEU A CA 1
ATOM 495 C C . LEU A 1 61 ? 7.694 -8.907 6.422 1.00 84.50 61 LEU A C 1
ATOM 497 O O . LEU A 1 61 ? 6.699 -9.612 6.255 1.00 84.50 61 LEU A O 1
ATOM 501 N N . HIS A 1 62 ? 8.922 -9.429 6.513 1.00 83.38 62 HIS A N 1
ATOM 502 C CA . HIS A 1 62 ? 9.265 -10.842 6.320 1.00 83.38 62 HIS A CA 1
ATOM 503 C C . HIS A 1 62 ? 8.817 -11.387 4.948 1.00 83.38 62 HIS A C 1
ATOM 505 O O . HIS A 1 62 ? 8.293 -12.501 4.839 1.00 83.38 62 HIS A O 1
ATOM 511 N N . ILE A 1 63 ? 8.995 -10.592 3.890 1.00 80.31 63 ILE A N 1
ATOM 512 C CA . ILE A 1 63 ? 8.542 -10.919 2.533 1.00 80.31 63 ILE A CA 1
ATOM 513 C C . ILE A 1 63 ? 9.606 -11.711 1.769 1.00 80.31 63 ILE A C 1
ATOM 515 O O . ILE A 1 63 ? 10.736 -11.268 1.578 1.00 80.31 63 ILE A O 1
ATOM 519 N N . GLY A 1 64 ? 9.221 -12.895 1.286 1.00 71.19 64 GLY A N 1
ATOM 520 C CA . GLY A 1 64 ? 10.027 -13.704 0.372 1.00 71.19 64 GLY A CA 1
ATOM 521 C C . GLY A 1 64 ? 9.832 -13.328 -1.103 1.00 71.19 64 GLY A C 1
ATOM 522 O O . GLY A 1 64 ? 8.970 -12.531 -1.461 1.00 71.19 64 GLY A O 1
ATOM 523 N N . LYS A 1 65 ? 10.619 -13.946 -1.992 1.00 76.06 65 LYS A N 1
ATOM 524 C CA . LYS A 1 65 ? 10.419 -13.846 -3.450 1.00 76.06 65 LYS A CA 1
ATOM 525 C C . LYS A 1 65 ? 9.304 -14.805 -3.915 1.00 76.06 65 LYS A C 1
ATOM 527 O O . LYS A 1 65 ? 9.235 -15.914 -3.380 1.00 76.06 65 LYS A O 1
ATOM 532 N N . PRO A 1 66 ? 8.503 -14.450 -4.941 1.00 75.00 66 PRO A N 1
ATOM 533 C CA . PRO A 1 66 ? 8.579 -13.233 -5.764 1.00 75.00 66 PRO A CA 1
ATOM 534 C C . PRO A 1 66 ? 7.953 -11.995 -5.102 1.00 75.00 66 PRO A C 1
ATOM 536 O O . PRO A 1 66 ? 6.987 -12.093 -4.349 1.00 75.00 66 PRO A O 1
ATOM 539 N N . LEU A 1 67 ? 8.491 -10.818 -5.435 1.00 85.38 67 LEU A N 1
ATOM 540 C CA . LEU A 1 67 ? 8.095 -9.524 -4.868 1.00 85.38 67 LEU A CA 1
ATOM 541 C C . LEU A 1 67 ? 6.862 -8.958 -5.588 1.00 85.38 67 LEU A C 1
ATOM 543 O O . LEU A 1 67 ? 6.950 -7.986 -6.340 1.00 85.38 67 LEU A O 1
ATOM 547 N N . LYS A 1 68 ? 5.716 -9.608 -5.391 1.00 91.69 68 LYS A N 1
ATOM 548 C CA . LYS A 1 68 ? 4.440 -9.217 -6.003 1.00 91.69 68 LYS A CA 1
ATOM 549 C C . LYS A 1 68 ? 3.908 -7.922 -5.401 1.00 91.69 68 LYS A C 1
ATOM 551 O O . LYS A 1 68 ? 3.933 -7.745 -4.186 1.00 91.69 68 LYS A O 1
ATOM 556 N N . VAL A 1 69 ? 3.343 -7.084 -6.261 1.00 95.12 69 VAL A N 1
ATOM 557 C CA . VAL A 1 69 ? 2.637 -5.856 -5.896 1.00 95.12 69 VAL A CA 1
ATOM 558 C C . VAL A 1 69 ? 1.174 -6.007 -6.280 1.00 95.12 69 VAL A C 1
ATOM 560 O O . VAL A 1 69 ? 0.849 -6.348 -7.422 1.00 95.12 69 VAL A O 1
ATOM 563 N N . ASN A 1 70 ? 0.290 -5.738 -5.328 1.00 93.38 70 ASN A N 1
ATOM 564 C CA . ASN A 1 70 ? -1.147 -5.909 -5.467 1.00 93.38 70 ASN A CA 1
ATOM 565 C C . ASN A 1 70 ? -1.884 -4.569 -5.389 1.00 93.38 70 ASN A C 1
ATOM 567 O O . ASN A 1 70 ? -1.444 -3.629 -4.724 1.00 93.38 70 ASN A O 1
ATOM 571 N N . CYS A 1 71 ? -3.040 -4.500 -6.042 1.00 94.38 71 CYS A N 1
ATOM 572 C CA . CYS A 1 71 ? -3.898 -3.326 -6.003 1.00 94.38 71 CYS A CA 1
ATOM 573 C C . CYS A 1 71 ? -4.466 -3.115 -4.591 1.00 94.38 71 CYS A C 1
ATOM 575 O O . CYS A 1 71 ? -4.938 -4.069 -3.966 1.00 94.38 71 CYS A O 1
ATOM 577 N N . ILE A 1 72 ? -4.443 -1.878 -4.088 1.00 92.06 72 ILE A N 1
ATOM 578 C CA . ILE A 1 72 ? -4.832 -1.574 -2.704 1.00 92.06 72 ILE A CA 1
ATOM 579 C C . ILE A 1 72 ? -6.344 -1.560 -2.503 1.00 92.06 72 ILE A C 1
ATOM 581 O O . ILE A 1 72 ? -6.805 -1.757 -1.384 1.00 92.06 72 ILE A O 1
ATOM 585 N N . ALA A 1 73 ? -7.119 -1.333 -3.561 1.00 90.50 73 ALA A N 1
ATOM 586 C CA . ALA A 1 73 ? -8.569 -1.225 -3.498 1.00 90.50 73 ALA A CA 1
ATOM 587 C C . ALA A 1 73 ? -9.203 -1.623 -4.832 1.00 90.50 73 ALA A C 1
ATOM 589 O O . ALA A 1 73 ? -8.535 -1.661 -5.862 1.00 90.50 73 ALA A O 1
ATOM 590 N N . ASP A 1 74 ? -10.506 -1.900 -4.824 1.00 89.69 74 ASP A N 1
ATOM 591 C CA . ASP A 1 74 ? -11.247 -2.066 -6.075 1.00 89.69 74 ASP A CA 1
ATOM 592 C C . ASP A 1 74 ? -11.149 -0.784 -6.915 1.00 89.69 74 ASP A C 1
ATOM 594 O O . ASP A 1 74 ? -11.263 0.327 -6.393 1.00 89.69 74 ASP A O 1
ATOM 598 N N . GLY A 1 75 ? -10.932 -0.920 -8.219 1.00 93.56 75 GLY A N 1
ATOM 599 C CA . GLY A 1 75 ? -10.746 0.232 -9.091 1.00 93.56 75 GLY A CA 1
ATOM 600 C C . GLY A 1 75 ? -10.657 -0.135 -10.563 1.00 93.56 75 GLY A C 1
ATOM 601 O O . GLY A 1 75 ? -11.124 -1.190 -11.011 1.00 93.56 75 GLY A O 1
ATOM 602 N N . GLU A 1 76 ? -10.037 0.753 -11.326 1.00 94.75 76 GLU A N 1
ATOM 603 C CA . GLU A 1 76 ? -9.700 0.535 -12.724 1.00 94.75 76 GLU A CA 1
ATOM 604 C C . GLU A 1 76 ? -8.305 1.072 -13.054 1.00 94.75 76 GLU A C 1
ATOM 606 O O . GLU A 1 76 ? -7.960 2.201 -12.717 1.00 94.75 76 GLU A O 1
ATOM 611 N N . VAL A 1 77 ? -7.487 0.262 -13.723 1.00 96.56 77 VAL A N 1
ATOM 612 C CA . VAL A 1 77 ? -6.209 0.707 -14.284 1.00 96.56 77 VAL A CA 1
ATOM 613 C C . VAL A 1 77 ? -6.518 1.641 -15.447 1.00 96.56 77 VAL A C 1
ATOM 615 O O . VAL A 1 77 ? -7.262 1.263 -16.357 1.00 96.56 77 VAL A O 1
ATOM 618 N N . ILE A 1 78 ? -5.952 2.845 -15.422 1.00 94.50 78 ILE A N 1
ATOM 619 C CA . ILE A 1 78 ? -6.174 3.868 -16.456 1.00 94.50 78 ILE A CA 1
ATOM 620 C C . ILE A 1 78 ? -4.924 4.137 -17.291 1.00 94.50 78 ILE A C 1
ATOM 622 O O . ILE A 1 78 ? -5.031 4.441 -18.479 1.00 94.50 78 ILE A O 1
ATOM 626 N N . ALA A 1 79 ? -3.743 3.987 -16.696 1.00 96.44 79 ALA A N 1
ATOM 627 C CA . ALA A 1 79 ? -2.478 4.175 -17.381 1.00 96.44 79 ALA A CA 1
ATOM 628 C C . ALA A 1 79 ? -1.385 3.307 -16.762 1.00 96.44 79 ALA A C 1
ATOM 630 O O . ALA A 1 79 ? -1.448 2.950 -15.585 1.00 96.44 79 ALA A O 1
ATOM 631 N N . TYR A 1 80 ? -0.380 2.969 -17.558 1.00 97.94 80 TYR A N 1
ATOM 632 C CA . TYR A 1 80 ? 0.816 2.289 -17.081 1.00 97.94 80 TYR A CA 1
ATOM 633 C C . TYR A 1 80 ? 2.006 2.562 -18.011 1.00 97.94 80 TYR A C 1
ATOM 635 O O . TYR A 1 80 ? 1.834 2.957 -19.166 1.00 97.94 80 TYR A O 1
ATOM 643 N N . ARG A 1 81 ? 3.219 2.293 -17.531 1.00 97.62 81 ARG A N 1
ATOM 644 C CA . ARG A 1 81 ? 4.451 2.211 -18.330 1.00 97.62 81 ARG A CA 1
ATOM 645 C C . ARG A 1 81 ? 5.182 0.927 -17.956 1.00 97.62 81 ARG A C 1
ATOM 647 O O . ARG A 1 81 ? 5.296 0.608 -16.776 1.00 97.62 81 ARG A O 1
ATOM 654 N N . VAL A 1 82 ? 5.685 0.194 -18.946 1.00 94.44 82 VAL A N 1
ATOM 655 C CA . VAL A 1 82 ? 6.520 -1.002 -18.730 1.00 94.44 82 VAL A CA 1
ATOM 656 C C . VAL A 1 82 ? 7.867 -0.766 -19.379 1.00 94.44 82 VAL A C 1
ATOM 658 O O . VAL A 1 82 ? 7.918 -0.424 -20.559 1.00 94.44 82 VAL A O 1
ATOM 661 N N . ASN A 1 83 ? 8.950 -0.977 -18.636 1.00 92.38 83 ASN A N 1
ATOM 662 C CA . ASN A 1 83 ? 10.278 -0.888 -19.221 1.00 92.38 83 ASN A CA 1
ATOM 663 C C . ASN A 1 83 ? 10.561 -2.078 -20.137 1.00 92.38 83 ASN A C 1
ATOM 665 O O . ASN A 1 83 ? 10.314 -3.233 -19.773 1.00 92.38 83 ASN A O 1
ATOM 669 N N . GLY A 1 84 ? 11.094 -1.805 -21.328 1.00 87.25 84 GLY A N 1
ATOM 670 C CA . GLY A 1 84 ? 11.606 -2.847 -22.209 1.00 87.25 84 GLY A CA 1
ATOM 671 C C . GLY A 1 84 ? 12.775 -3.567 -21.540 1.00 87.25 84 GLY A C 1
ATOM 672 O O . GLY A 1 84 ? 12.747 -4.791 -21.384 1.00 87.25 84 GLY A O 1
ATOM 673 N N . HIS A 1 85 ? 13.736 -2.769 -21.097 1.00 85.62 85 HIS A N 1
ATOM 674 C CA . HIS A 1 85 ? 14.798 -3.076 -20.144 1.00 85.62 85 HIS A CA 1
ATOM 675 C C . HIS A 1 85 ? 14.937 -1.866 -19.223 1.00 85.62 85 HIS A C 1
ATOM 677 O O . HIS A 1 85 ? 14.584 -0.762 -19.642 1.00 85.62 85 HIS A O 1
ATOM 683 N N . TYR A 1 86 ? 15.448 -2.033 -18.002 1.00 90.06 86 TYR A N 1
ATOM 684 C CA . TYR A 1 86 ? 15.683 -0.871 -17.139 1.00 90.06 86 TYR A CA 1
ATOM 685 C C . TYR A 1 86 ? 16.552 0.189 -17.837 1.00 90.06 86 TYR A C 1
ATOM 687 O O . TYR A 1 86 ? 17.653 -0.133 -18.301 1.00 90.06 86 TYR A O 1
ATOM 695 N N . PRO A 1 87 ? 16.087 1.451 -17.894 1.00 91.88 87 PRO A N 1
ATOM 696 C CA . PRO A 1 87 ? 16.933 2.579 -18.229 1.00 91.88 87 PRO A CA 1
ATOM 697 C C . PRO A 1 87 ? 18.202 2.613 -17.383 1.00 91.88 87 PRO A C 1
ATOM 699 O O . PRO A 1 87 ? 18.247 2.136 -16.246 1.00 91.88 87 PRO A O 1
ATOM 702 N N . LYS A 1 88 ? 19.231 3.228 -17.956 1.00 89.00 88 LYS A N 1
ATOM 703 C CA . LYS A 1 88 ? 20.521 3.423 -17.308 1.00 89.00 88 LYS A CA 1
ATOM 704 C C . LYS A 1 88 ? 20.931 4.889 -17.348 1.00 89.00 88 LYS A C 1
ATOM 706 O O . LYS A 1 88 ? 20.595 5.598 -18.303 1.00 89.00 88 LYS A O 1
ATOM 711 N N . ILE A 1 89 ? 21.654 5.312 -16.323 1.00 90.19 89 ILE A N 1
ATOM 712 C CA . ILE A 1 89 ? 22.371 6.583 -16.275 1.00 90.19 89 ILE A CA 1
ATOM 713 C C . ILE A 1 89 ? 23.859 6.283 -16.204 1.00 90.19 89 ILE A C 1
ATOM 715 O O . ILE A 1 89 ? 24.290 5.467 -15.394 1.00 90.19 89 ILE A O 1
ATOM 719 N N . ASP A 1 90 ? 24.605 6.946 -17.078 1.00 87.62 90 ASP A N 1
ATOM 720 C CA . ASP A 1 90 ? 26.061 6.924 -17.129 1.00 87.62 90 ASP A CA 1
ATOM 721 C C . ASP A 1 90 ? 26.617 8.146 -16.390 1.00 87.62 90 ASP A C 1
ATOM 723 O O . ASP A 1 90 ? 26.356 9.283 -16.802 1.00 87.62 90 ASP A O 1
ATOM 727 N N . TYR A 1 91 ? 27.358 7.896 -15.314 1.00 83.38 91 TYR A N 1
ATOM 728 C CA . TYR A 1 91 ? 28.050 8.903 -14.509 1.00 83.38 91 TYR A CA 1
ATOM 729 C C . TYR A 1 91 ? 29.555 8.982 -14.823 1.00 83.38 91 TYR A C 1
ATOM 731 O O . TYR A 1 91 ? 30.282 9.633 -14.082 1.00 83.38 91 TYR A O 1
ATOM 739 N N . GLY A 1 92 ? 30.036 8.334 -15.887 1.00 78.88 92 GLY A N 1
ATOM 740 C CA . GLY A 1 92 ? 31.457 8.201 -16.205 1.00 78.88 92 GLY A CA 1
ATOM 741 C C . GLY A 1 92 ? 31.980 6.852 -15.731 1.00 78.88 92 GLY A C 1
ATOM 742 O O . GLY A 1 92 ? 31.905 5.871 -16.463 1.00 78.88 92 GLY A O 1
ATOM 743 N N . GLU A 1 93 ? 32.474 6.779 -14.496 1.00 77.25 93 GLU A N 1
ATOM 744 C CA . GLU A 1 93 ? 33.003 5.533 -13.917 1.00 77.25 93 GLU A CA 1
ATOM 745 C C . GLU A 1 93 ? 31.925 4.589 -13.375 1.00 77.25 93 GLU A C 1
ATOM 747 O O . GLU A 1 93 ? 32.188 3.410 -13.121 1.00 77.25 93 GLU A O 1
ATOM 752 N N . LYS A 1 94 ? 30.692 5.084 -13.225 1.00 83.44 94 LYS A N 1
ATOM 753 C CA . LYS A 1 94 ? 29.568 4.325 -12.671 1.00 83.44 94 LYS A CA 1
ATOM 754 C C . LYS A 1 94 ? 28.357 4.332 -13.580 1.00 83.44 94 LYS A C 1
ATOM 756 O O . LYS A 1 94 ? 28.035 5.331 -14.219 1.00 83.44 94 LYS A O 1
ATOM 761 N N . VAL A 1 95 ? 27.609 3.235 -13.540 1.00 86.00 95 VAL A N 1
ATOM 762 C CA . VAL A 1 95 ? 26.307 3.109 -14.196 1.00 86.00 95 VAL A CA 1
ATOM 763 C C . VAL A 1 95 ? 25.227 2.717 -13.190 1.00 86.00 95 VAL A C 1
ATOM 765 O O . VAL A 1 95 ? 25.362 1.735 -12.458 1.00 86.00 95 VAL A O 1
ATOM 768 N N . ALA A 1 96 ? 24.128 3.469 -13.160 1.00 88.19 96 ALA A N 1
ATOM 769 C CA . ALA A 1 96 ? 22.950 3.127 -12.363 1.00 88.19 96 ALA A CA 1
ATOM 770 C C . ALA A 1 96 ? 21.824 2.630 -13.264 1.00 88.19 96 ALA A C 1
ATOM 772 O O . ALA A 1 96 ? 21.500 3.275 -14.262 1.00 88.19 96 ALA A O 1
ATOM 773 N N . PHE A 1 97 ? 21.193 1.520 -12.887 1.00 90.25 97 PHE A N 1
ATOM 774 C CA . PHE A 1 97 ? 19.966 1.034 -13.514 1.00 90.25 97 PHE A CA 1
ATOM 775 C C . PHE A 1 97 ? 18.762 1.424 -12.664 1.00 90.25 97 PHE A C 1
ATOM 777 O O . PHE A 1 97 ? 18.798 1.334 -11.435 1.00 90.25 97 PHE A O 1
ATOM 784 N N . PHE A 1 98 ? 17.675 1.833 -13.306 1.00 93.19 98 PHE A N 1
ATOM 785 C CA . PHE A 1 98 ? 16.484 2.284 -12.595 1.00 93.19 98 PHE A CA 1
ATOM 786 C C . PHE A 1 98 ? 15.215 2.016 -13.392 1.00 93.19 98 PHE A C 1
ATOM 788 O O . PHE A 1 98 ? 15.227 2.002 -14.618 1.00 93.19 98 PHE A O 1
ATOM 795 N N . SER A 1 99 ? 14.110 1.803 -12.687 1.00 95.44 99 SER A N 1
ATOM 796 C CA . SER A 1 99 ? 12.795 1.633 -13.290 1.00 95.44 99 SER A CA 1
ATOM 797 C C . SER A 1 99 ? 12.071 2.964 -13.449 1.00 95.44 99 SER A C 1
ATOM 799 O O . SER A 1 99 ? 11.959 3.739 -12.497 1.00 95.44 99 SER A O 1
ATOM 801 N N . THR A 1 100 ? 11.513 3.181 -14.639 1.00 97.31 100 THR A N 1
ATOM 802 C CA . THR A 1 100 ? 10.506 4.221 -14.906 1.00 97.31 100 THR A CA 1
ATOM 803 C C . THR A 1 100 ? 9.104 3.626 -15.043 1.00 97.31 100 THR A C 1
ATOM 805 O O . THR A 1 100 ? 8.148 4.352 -15.317 1.00 97.31 100 THR A O 1
ATOM 808 N N . GLY A 1 101 ? 8.971 2.305 -14.892 1.00 97.62 101 GLY A N 1
ATOM 809 C CA . GLY A 1 101 ? 7.713 1.590 -15.013 1.00 97.62 101 GLY A CA 1
ATOM 810 C C . GLY A 1 101 ? 6.750 1.958 -13.893 1.00 97.62 101 GLY A C 1
ATOM 811 O O . GLY A 1 101 ? 7.153 2.079 -12.734 1.00 97.62 101 GLY A O 1
ATOM 812 N N . PHE A 1 102 ? 5.473 2.105 -14.237 1.00 98.38 102 PHE A N 1
ATOM 813 C CA . PHE A 1 102 ? 4.433 2.445 -13.276 1.00 98.38 102 PHE A CA 1
ATOM 814 C C . PHE A 1 102 ? 3.070 1.877 -13.646 1.00 98.38 102 PHE A C 1
ATOM 816 O O . PHE A 1 102 ? 2.827 1.531 -14.803 1.00 98.38 102 PHE A O 1
ATOM 823 N N . VAL A 1 103 ? 2.167 1.825 -12.671 1.00 98.62 103 VAL A N 1
ATOM 824 C CA . VAL A 1 103 ? 0.740 1.537 -12.862 1.00 98.62 103 VAL A CA 1
ATOM 825 C C . VAL A 1 103 ? -0.072 2.589 -12.117 1.00 98.62 103 VAL A C 1
ATOM 827 O O . VAL A 1 103 ? 0.200 2.860 -10.951 1.00 98.62 103 VAL A O 1
ATOM 830 N N . LEU A 1 104 ? -1.068 3.169 -12.785 1.00 98.06 104 LEU A N 1
ATOM 831 C CA . LEU A 1 104 ? -1.990 4.148 -12.218 1.00 98.06 104 LEU A CA 1
ATOM 832 C C . LEU A 1 104 ? -3.409 3.575 -12.203 1.00 98.06 104 LEU A C 1
ATOM 834 O O . LEU A 1 104 ? -3.968 3.227 -13.252 1.00 98.06 104 LEU A O 1
ATOM 838 N N . VAL A 1 105 ? -3.993 3.497 -11.011 1.00 97.38 105 VAL A N 1
ATOM 839 C CA . VAL A 1 105 ? -5.338 2.965 -10.777 1.00 97.38 105 VAL A CA 1
ATOM 840 C C . VAL A 1 105 ? -6.235 4.078 -10.259 1.00 97.38 105 VAL A C 1
ATOM 842 O O . VAL A 1 105 ? -5.861 4.790 -9.334 1.00 97.38 105 VAL A O 1
ATOM 845 N N . ARG A 1 106 ? -7.425 4.222 -10.844 1.00 95.19 106 ARG A N 1
ATOM 846 C CA . ARG A 1 106 ? -8.489 5.107 -10.364 1.00 95.19 106 ARG A CA 1
ATOM 847 C C . ARG A 1 106 ? -9.482 4.316 -9.518 1.00 95.19 106 ARG A C 1
ATOM 849 O O . ARG A 1 106 ? -9.901 3.221 -9.895 1.00 95.19 106 ARG A O 1
ATOM 856 N N . HIS A 1 107 ? -9.892 4.896 -8.404 1.00 93.31 107 HIS A N 1
ATOM 857 C CA . HIS A 1 107 ? -10.818 4.330 -7.433 1.00 93.31 107 HIS A CA 1
ATOM 858 C C . HIS A 1 107 ? -12.009 5.265 -7.213 1.00 93.31 107 HIS A C 1
ATOM 860 O O . HIS A 1 107 ? -11.929 6.455 -7.510 1.00 93.31 107 HIS A O 1
ATOM 866 N N . LEU A 1 108 ? -13.107 4.725 -6.679 1.00 90.69 108 LEU A N 1
ATOM 867 C CA . LEU A 1 108 ? -14.277 5.497 -6.261 1.00 90.69 108 LEU A CA 1
ATOM 868 C C . LEU A 1 108 ? -14.561 5.212 -4.786 1.00 90.69 108 LEU A C 1
ATOM 870 O O . LEU A 1 108 ? -15.028 4.128 -4.434 1.00 90.69 108 LEU A O 1
ATOM 874 N N . LEU A 1 109 ? -14.269 6.172 -3.920 1.00 88.88 109 LEU A N 1
ATOM 875 C CA . LEU A 1 109 ? -14.682 6.149 -2.525 1.00 88.88 109 LEU A CA 1
ATOM 876 C C . LEU A 1 109 ? -16.097 6.728 -2.435 1.00 88.88 109 LEU A C 1
ATOM 878 O O . LEU A 1 109 ? -16.366 7.776 -3.014 1.00 88.88 109 LEU A O 1
ATOM 882 N N . GLU A 1 110 ? -17.007 6.035 -1.751 1.00 87.62 110 GLU A N 1
ATOM 883 C CA . GLU A 1 110 ? -18.398 6.476 -1.630 1.00 87.62 110 GLU A CA 1
ATOM 884 C C . GLU A 1 110 ? -18.919 6.262 -0.211 1.00 87.62 110 GLU A C 1
ATOM 886 O O . GLU A 1 110 ? -18.821 5.159 0.335 1.00 87.62 110 GLU A O 1
ATOM 891 N N . MET A 1 111 ? -19.508 7.311 0.359 1.00 85.75 111 MET A N 1
ATOM 892 C CA . MET A 1 111 ? -20.298 7.242 1.581 1.00 85.75 111 MET A CA 1
ATOM 893 C C . MET A 1 111 ? -21.786 7.304 1.227 1.00 85.75 111 MET A C 1
ATOM 895 O O . MET A 1 111 ? -22.255 8.287 0.651 1.00 85.75 111 MET A O 1
ATOM 899 N N . GLU A 1 112 ? -22.545 6.265 1.583 1.00 84.62 112 GLU A N 1
ATOM 900 C CA . GLU A 1 112 ? -24.003 6.276 1.422 1.00 84.62 112 GLU A CA 1
ATOM 901 C C . GLU A 1 112 ? -24.641 7.364 2.303 1.00 84.62 112 GLU A C 1
ATOM 903 O O . GLU A 1 112 ? -24.247 7.547 3.454 1.00 84.62 112 GLU A O 1
ATOM 908 N N . ARG A 1 113 ? -25.673 8.043 1.784 1.00 83.00 113 ARG A N 1
ATOM 909 C CA . ARG A 1 113 ? -26.506 8.947 2.588 1.00 83.00 113 ARG A CA 1
ATOM 910 C C . ARG A 1 113 ? -27.348 8.151 3.586 1.00 83.00 113 ARG A C 1
ATOM 912 O O . ARG A 1 113 ? -27.959 7.133 3.229 1.00 83.00 113 ARG A O 1
ATOM 919 N N . VAL A 1 114 ? -27.395 8.633 4.821 1.00 82.38 114 VAL A N 1
ATOM 920 C CA . VAL A 1 114 ? -28.253 8.148 5.897 1.00 82.38 114 VAL A CA 1
ATOM 921 C C . VAL A 1 114 ? -29.673 8.652 5.620 1.00 82.38 114 VAL A C 1
ATOM 923 O O . VAL A 1 114 ? -29.873 9.860 5.489 1.00 82.38 114 VAL A O 1
ATOM 926 N N . PRO A 1 115 ? -30.679 7.763 5.505 1.00 77.06 115 PRO A N 1
ATOM 927 C CA . PRO A 1 115 ? -32.058 8.182 5.277 1.00 77.06 115 PRO A CA 1
ATOM 928 C C . PRO A 1 115 ? -32.527 9.135 6.378 1.00 77.06 115 PRO A C 1
ATOM 930 O O . PRO A 1 115 ? -32.401 8.824 7.565 1.00 77.06 115 PRO A O 1
ATOM 933 N N . GLU A 1 116 ? -33.100 10.276 5.998 1.00 69.12 116 GLU A N 1
ATOM 934 C CA . GLU A 1 116 ? -33.726 11.166 6.970 1.00 69.12 116 GLU A CA 1
ATOM 935 C C . GLU A 1 116 ? -34.915 10.445 7.615 1.00 69.12 116 GLU A C 1
ATOM 937 O O . GLU A 1 116 ? -35.813 9.943 6.932 1.00 69.12 116 GLU A O 1
ATOM 942 N N . LYS A 1 117 ? -34.936 10.368 8.951 1.00 51.38 117 LYS A N 1
ATOM 943 C CA . LYS A 1 117 ? -36.141 9.932 9.660 1.00 51.38 117 LYS A CA 1
ATOM 944 C C . LYS A 1 117 ? -37.220 10.984 9.407 1.00 51.38 117 LYS A C 1
ATOM 946 O O . LYS A 1 117 ? -37.146 12.063 9.986 1.00 51.38 117 LYS A O 1
ATOM 951 N N . LYS A 1 118 ? -38.223 10.667 8.577 1.00 37.50 118 LYS A N 1
ATOM 952 C CA . LYS A 1 118 ? -39.461 11.457 8.487 1.00 37.50 118 LYS A CA 1
ATOM 953 C C . LYS A 1 118 ? -40.041 11.547 9.902 1.00 37.50 118 LYS A C 1
ATOM 955 O O . LYS A 1 118 ? -40.458 10.535 10.462 1.00 37.50 118 LYS A O 1
ATOM 960 N N . SER A 1 119 ? -39.989 12.727 10.514 1.00 32.47 119 SER A N 1
ATOM 961 C CA . SER A 1 119 ? -40.644 12.967 11.795 1.00 32.47 119 SER A CA 1
ATOM 962 C C . SER A 1 119 ? -42.150 12.873 11.573 1.00 32.47 119 SER A C 1
ATOM 964 O O . SER A 1 119 ? -42.716 13.712 10.874 1.00 32.47 119 SER A O 1
ATOM 966 N N . GLU A 1 120 ? -42.802 11.863 12.148 1.00 33.84 120 GLU A N 1
ATOM 967 C CA . GLU A 1 120 ? -44.250 11.899 12.338 1.00 33.84 120 GLU A CA 1
ATOM 968 C C . GLU A 1 120 ? -44.538 13.043 13.312 1.00 33.84 120 GLU A C 1
ATOM 970 O O . GLU A 1 120 ? -44.308 12.945 14.516 1.00 33.84 120 GLU A O 1
ATOM 975 N N . THR A 1 121 ? -44.966 14.178 12.768 1.00 29.33 121 THR A N 1
ATOM 976 C CA . THR A 1 121 ? -45.528 15.279 13.540 1.00 29.33 121 THR 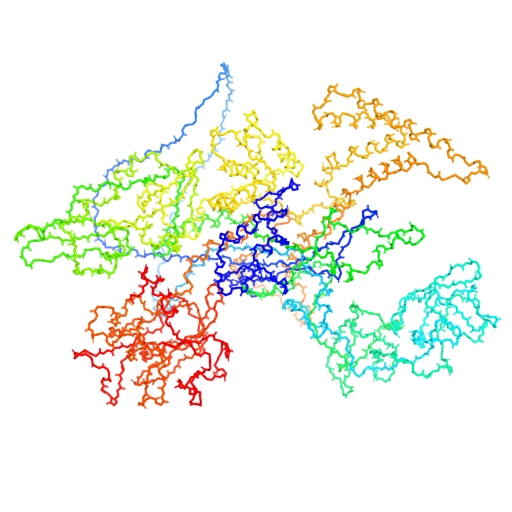A CA 1
ATOM 977 C C . THR A 1 121 ? -46.844 14.803 14.137 1.00 29.33 121 THR A C 1
ATOM 979 O O . THR A 1 121 ? -47.862 14.741 13.450 1.00 29.33 121 THR A O 1
ATOM 982 N N . THR A 1 122 ? -46.830 14.452 15.418 1.00 32.06 122 THR A N 1
ATOM 983 C CA . THR A 1 122 ? -48.038 14.502 16.238 1.00 32.06 122 THR A CA 1
ATOM 984 C C . THR A 1 122 ? -48.404 15.967 16.434 1.00 32.06 122 THR A C 1
ATOM 986 O O . THR A 1 122 ? -47.632 16.713 17.037 1.00 32.06 122 THR A O 1
ATOM 989 N N . ASP A 1 123 ? -49.565 16.359 15.910 1.00 35.12 123 ASP A N 1
ATOM 990 C CA . ASP A 1 123 ? -50.221 17.628 16.213 1.00 35.12 123 ASP A CA 1
ATOM 991 C C . ASP A 1 123 ? -50.325 17.816 17.732 1.00 35.12 123 ASP A C 1
ATOM 993 O O . ASP A 1 123 ? -51.038 17.088 18.428 1.00 35.12 123 ASP A O 1
ATOM 997 N N . SER A 1 124 ? -49.634 18.827 18.245 1.00 31.73 124 SER A N 1
ATOM 998 C CA . SER A 1 124 ? -50.005 19.478 19.494 1.00 31.73 124 SER A CA 1
ATOM 999 C C . SER A 1 124 ? -49.696 20.965 19.373 1.00 31.73 124 SER A C 1
ATOM 1001 O O . SER A 1 124 ? -48.545 21.345 19.156 1.00 31.73 124 SER A O 1
ATOM 1003 N N . ASP A 1 125 ? -50.755 21.764 19.486 1.00 31.27 125 ASP A N 1
ATOM 1004 C CA . ASP A 1 125 ? -50.791 23.225 19.418 1.00 31.27 125 ASP A CA 1
ATOM 1005 C C . ASP A 1 125 ? -49.750 23.944 20.311 1.00 31.27 125 ASP A C 1
ATOM 1007 O O . ASP A 1 125 ? -49.290 23.395 21.318 1.00 31.27 125 ASP A O 1
ATOM 1011 N N . PRO A 1 126 ? -49.390 25.200 19.973 1.00 36.97 126 PRO A N 1
ATOM 1012 C CA . PRO A 1 126 ? -48.240 25.901 20.538 1.00 36.97 126 PRO A CA 1
ATOM 1013 C C . PRO A 1 126 ? -48.551 26.601 21.871 1.00 36.97 126 PRO A C 1
ATOM 1015 O O . PRO A 1 126 ? -49.668 27.082 22.080 1.00 36.97 126 PRO A O 1
ATOM 1018 N N . PRO A 1 127 ? -47.519 26.842 22.702 1.00 31.14 127 PRO A N 1
ATOM 1019 C CA . PRO A 1 127 ? -47.487 28.075 23.472 1.00 31.14 127 PRO A CA 1
ATOM 1020 C C . PRO A 1 127 ? -46.189 28.871 23.260 1.00 31.14 127 PRO A C 1
ATOM 1022 O O . PRO A 1 127 ? -45.085 28.403 23.513 1.00 31.14 127 PRO A O 1
ATOM 1025 N N . THR A 1 128 ? -46.410 30.109 22.811 1.00 30.73 128 THR A N 1
ATOM 1026 C CA . THR A 1 128 ? -45.742 31.373 23.178 1.00 30.73 128 THR A CA 1
ATOM 1027 C C . THR A 1 128 ? -44.216 31.442 23.259 1.00 30.73 128 THR A C 1
ATOM 1029 O O . THR A 1 128 ? -43.573 30.900 24.153 1.00 30.73 128 THR A O 1
ATOM 1032 N N . ALA A 1 129 ? -43.687 32.273 22.360 1.00 33.22 129 ALA A N 1
ATOM 1033 C CA . ALA A 1 129 ? -42.353 32.841 22.374 1.00 33.22 129 ALA A CA 1
ATOM 1034 C C . ALA A 1 129 ? -42.054 33.635 23.655 1.00 33.22 129 ALA A C 1
ATOM 1036 O O . ALA A 1 129 ? -42.876 34.441 24.082 1.00 33.22 129 ALA A O 1
ATOM 1037 N N . ASP A 1 130 ? -40.826 33.489 24.152 1.00 28.84 130 ASP A N 1
ATOM 1038 C CA . ASP A 1 130 ? -40.078 34.599 24.732 1.00 28.84 130 ASP A CA 1
ATOM 1039 C C . ASP A 1 130 ? -38.618 34.527 24.272 1.00 28.84 130 ASP A C 1
ATOM 1041 O O . ASP A 1 130 ? -37.979 33.474 24.250 1.00 28.84 130 ASP A O 1
ATOM 1045 N N . ASN A 1 131 ? -38.133 35.684 23.830 1.00 30.69 131 ASN A N 1
ATOM 1046 C CA . ASN A 1 131 ? -36.821 35.917 23.248 1.00 30.69 131 ASN A CA 1
ATOM 1047 C C . ASN A 1 131 ? -35.699 35.680 24.266 1.00 30.69 131 ASN A C 1
ATOM 1049 O O . ASN A 1 131 ? -35.718 36.277 25.337 1.00 30.69 131 ASN A O 1
ATOM 1053 N N . ASN A 1 132 ? -34.656 34.943 23.874 1.00 29.61 132 ASN A N 1
ATOM 1054 C CA . ASN A 1 132 ? -33.287 35.268 24.275 1.00 29.61 132 ASN A CA 1
ATOM 1055 C C . ASN A 1 132 ? -32.276 34.776 23.232 1.00 29.61 132 ASN A C 1
ATOM 1057 O O . ASN A 1 132 ? -32.114 33.585 22.975 1.00 29.61 132 ASN A O 1
ATOM 1061 N N . THR A 1 133 ? -31.621 35.760 22.627 1.00 29.22 133 THR A N 1
ATOM 1062 C CA . THR A 1 133 ? -30.537 35.689 21.649 1.00 29.22 133 THR A CA 1
ATOM 1063 C C . THR A 1 133 ? -29.329 34.903 22.185 1.00 29.22 133 THR A C 1
ATOM 1065 O O . THR A 1 133 ? -28.915 35.157 23.318 1.00 29.22 133 THR A O 1
ATOM 1068 N N . PRO A 1 134 ? -28.685 34.020 21.396 1.00 30.17 134 PRO A N 1
ATOM 1069 C CA . PRO A 1 134 ? -27.402 33.434 21.759 1.00 30.17 134 PRO A CA 1
ATOM 1070 C C . PRO A 1 134 ? -26.259 34.391 21.399 1.00 30.17 134 PRO A C 1
ATOM 1072 O O . PRO A 1 134 ? -26.035 34.728 20.236 1.00 30.17 134 PRO A O 1
ATOM 1075 N N . THR A 1 135 ? -25.524 34.815 22.421 1.00 27.12 135 THR A N 1
ATOM 1076 C CA . THR A 1 135 ? -24.284 35.588 22.328 1.00 27.12 135 THR A CA 1
ATOM 1077 C C . THR A 1 135 ? -23.195 34.775 21.619 1.00 27.12 135 THR A C 1
ATOM 1079 O O . THR A 1 135 ? -22.765 33.736 22.116 1.00 27.12 135 THR A O 1
ATOM 1082 N N . GLN A 1 136 ? -22.718 35.270 20.473 1.00 28.20 136 GLN A N 1
ATOM 1083 C CA . GLN A 1 136 ? -21.442 34.866 19.879 1.00 28.20 136 GLN A CA 1
ATOM 1084 C C . GLN A 1 136 ? -20.294 35.338 20.780 1.00 28.20 136 GLN A C 1
ATOM 1086 O O . GLN A 1 136 ? -20.107 36.538 20.976 1.00 28.20 136 GLN A O 1
ATOM 1091 N N . ALA A 1 137 ? -19.510 34.397 21.304 1.00 26.38 137 ALA A N 1
ATOM 1092 C CA . ALA A 1 137 ? -18.206 34.673 21.890 1.00 26.38 137 ALA A CA 1
ATOM 1093 C C . ALA A 1 137 ? -17.132 34.411 20.825 1.00 26.38 137 ALA A C 1
ATOM 1095 O O . ALA A 1 137 ? -16.847 33.264 20.483 1.00 26.38 137 ALA A O 1
ATOM 1096 N N . ALA A 1 138 ? -16.577 35.492 20.277 1.00 28.66 138 ALA A N 1
ATOM 1097 C CA . ALA A 1 138 ? -15.369 35.470 19.467 1.00 28.66 138 ALA A CA 1
ATOM 1098 C C . ALA A 1 138 ? -14.137 35.467 20.385 1.00 28.66 138 ALA A C 1
ATOM 1100 O O . ALA A 1 138 ? -14.068 36.235 21.347 1.00 28.66 138 ALA A O 1
ATOM 1101 N N . ASN A 1 139 ? -13.170 34.605 20.064 1.00 27.66 139 ASN A N 1
ATOM 1102 C CA . ASN A 1 139 ? -11.833 34.620 20.647 1.00 27.66 139 ASN A CA 1
ATOM 1103 C C . ASN A 1 139 ? -11.105 35.907 20.242 1.00 27.66 139 ASN A C 1
ATOM 1105 O O . ASN A 1 139 ? -11.054 36.258 19.064 1.00 27.66 139 ASN A O 1
ATOM 1109 N N . ALA A 1 140 ? -10.548 36.584 21.243 1.00 27.45 140 ALA A N 1
ATOM 1110 C CA . ALA A 1 140 ? -9.694 37.748 21.100 1.00 27.45 140 ALA A CA 1
ATOM 1111 C C . ALA A 1 140 ? -8.223 37.321 21.168 1.00 27.45 140 ALA A C 1
ATOM 1113 O O . ALA A 1 140 ? -7.812 36.703 22.149 1.00 27.45 140 ALA A O 1
ATOM 1114 N N . ASP A 1 141 ? -7.445 37.727 20.166 1.00 27.17 141 ASP A N 1
ATOM 1115 C CA . ASP A 1 141 ? -6.000 37.898 20.281 1.00 27.17 141 ASP A CA 1
ATOM 1116 C C . ASP A 1 141 ? -5.698 39.379 20.571 1.00 27.17 141 ASP A C 1
ATOM 1118 O O . ASP A 1 141 ? -6.191 40.292 19.908 1.00 27.17 141 ASP A O 1
ATOM 1122 N N . THR A 1 142 ? -4.865 39.605 21.581 1.00 28.80 142 THR A N 1
ATOM 1123 C CA . THR A 1 142 ? -4.179 40.864 21.928 1.00 28.80 142 THR A CA 1
ATOM 1124 C C . THR A 1 142 ? -2.691 40.509 22.001 1.00 28.80 142 THR A C 1
ATOM 1126 O O . THR A 1 142 ? -2.381 39.408 22.441 1.00 28.80 142 THR A O 1
ATOM 1129 N N . ASN A 1 143 ? -1.675 41.311 21.700 1.00 31.81 143 ASN A N 1
ATOM 1130 C CA . ASN A 1 143 ? -1.487 42.744 21.488 1.00 31.81 143 ASN A CA 1
ATOM 1131 C C . ASN A 1 143 ? -0.009 42.911 21.071 1.00 31.81 143 ASN A C 1
ATOM 1133 O O . ASN A 1 143 ? 0.820 42.137 21.556 1.00 31.81 143 ASN A O 1
ATOM 1137 N N . SER A 1 144 ? 0.353 43.966 20.328 1.00 25.17 144 SER A N 1
ATOM 1138 C CA . SER A 1 144 ? 1.587 44.761 20.554 1.00 25.17 144 SER A CA 1
ATOM 1139 C C . SER A 1 144 ? 1.693 45.968 19.595 1.00 25.17 144 SER A C 1
ATOM 1141 O O . SER A 1 144 ? 1.043 45.949 18.555 1.00 25.17 144 SER A O 1
ATOM 1143 N N . PRO A 1 145 ? 2.408 47.056 19.967 1.00 45.84 145 PRO A N 1
ATOM 1144 C CA . PRO A 1 145 ? 1.755 48.364 20.136 1.00 45.84 145 PRO A CA 1
ATOM 1145 C C . PRO A 1 145 ? 2.338 49.548 19.324 1.00 45.84 145 PRO A C 1
ATOM 1147 O O . PRO A 1 145 ? 3.424 49.448 18.763 1.00 45.84 145 PRO A O 1
ATOM 1150 N N . SER A 1 146 ? 1.640 50.698 19.448 1.00 27.45 146 SER A N 1
ATOM 1151 C CA . SER A 1 146 ? 2.053 52.119 19.252 1.00 27.45 146 SER A CA 1
ATOM 1152 C C . SER A 1 146 ? 2.434 52.549 17.816 1.00 27.45 146 SER A C 1
ATOM 1154 O O . SER A 1 146 ? 3.068 51.791 17.105 1.00 27.45 146 SER A O 1
ATOM 1156 N N . ASP A 1 147 ? 2.117 53.736 17.280 1.00 28.33 147 ASP A N 1
ATOM 1157 C CA . ASP A 1 147 ? 1.834 55.043 17.883 1.00 28.33 147 ASP A CA 1
ATOM 1158 C C . ASP A 1 147 ? 1.188 56.031 16.860 1.00 28.33 147 ASP A C 1
ATOM 1160 O O . ASP A 1 147 ? 1.379 55.899 15.652 1.00 28.33 147 ASP A O 1
ATOM 1164 N N . SER A 1 148 ? 0.531 57.083 17.373 1.00 30.20 148 SER A N 1
ATOM 1165 C CA . SER A 1 148 ? 0.270 58.430 16.787 1.00 30.20 148 SER A CA 1
ATOM 1166 C C . SER A 1 148 ? -0.650 58.697 15.551 1.00 30.20 148 SER A C 1
ATOM 1168 O O . SER A 1 148 ? -0.230 58.581 14.409 1.00 30.20 148 SER A O 1
ATOM 1170 N N . THR A 1 149 ? -1.868 59.208 15.843 1.00 31.98 149 THR A N 1
ATOM 1171 C CA . THR A 1 149 ? -2.572 60.462 15.388 1.00 31.98 149 THR A CA 1
ATOM 1172 C C . THR A 1 149 ? -2.674 60.913 13.887 1.00 31.98 149 THR A C 1
ATOM 1174 O O . THR A 1 149 ? -1.941 60.429 13.039 1.00 31.98 149 THR A O 1
ATOM 1177 N N . PRO A 1 150 ? -3.618 61.822 13.493 1.00 52.75 150 PRO A N 1
ATOM 1178 C CA . PRO A 1 150 ? -4.584 61.562 12.402 1.00 52.75 150 PRO A CA 1
ATOM 1179 C C . PRO A 1 150 ? -4.658 62.657 11.301 1.00 52.75 150 PRO A C 1
ATOM 1181 O O . PRO A 1 150 ? -4.154 63.757 11.500 1.00 52.75 150 PRO A O 1
ATOM 1184 N N . ALA A 1 151 ? -5.378 62.423 10.188 1.00 27.44 151 ALA A N 1
ATOM 1185 C CA . ALA A 1 151 ? -6.135 63.473 9.469 1.00 27.44 151 ALA A CA 1
ATOM 1186 C C . ALA A 1 151 ? -6.964 62.964 8.263 1.00 27.44 151 ALA A C 1
ATOM 1188 O O . ALA A 1 151 ? -6.418 62.425 7.311 1.00 27.44 151 ALA A O 1
ATOM 1189 N N . ALA A 1 152 ? -8.269 63.266 8.335 1.00 28.38 152 ALA A N 1
ATOM 1190 C CA . ALA A 1 152 ? -9.132 63.921 7.335 1.00 28.38 152 ALA A CA 1
ATOM 1191 C C . ALA A 1 152 ? -9.435 63.307 5.941 1.00 28.38 152 ALA A C 1
ATOM 1193 O O . ALA A 1 152 ? -8.559 63.225 5.093 1.00 28.38 152 ALA A O 1
ATOM 1194 N N . ALA A 1 153 ? -10.757 63.146 5.713 1.00 28.47 153 ALA A N 1
ATOM 1195 C CA . ALA A 1 153 ? -11.550 63.525 4.521 1.00 28.47 153 ALA A CA 1
ATOM 1196 C C . ALA A 1 153 ? -11.283 62.793 3.174 1.00 28.47 153 ALA A C 1
ATOM 1198 O O . ALA A 1 153 ? -10.171 62.397 2.880 1.00 28.47 153 ALA A O 1
ATOM 1199 N N . ASP A 1 154 ? -12.226 62.577 2.253 1.00 27.95 154 ASP A N 1
ATOM 1200 C CA . ASP A 1 154 ? -13.608 63.039 2.124 1.00 27.95 154 ASP A CA 1
ATOM 1201 C C . ASP A 1 154 ? -14.386 62.159 1.109 1.00 27.95 154 ASP A C 1
ATOM 1203 O O . ASP A 1 154 ? -13.787 61.514 0.249 1.00 27.95 154 ASP A O 1
ATOM 1207 N N . THR A 1 155 ? -15.720 62.287 1.122 1.00 28.89 155 THR A N 1
ATOM 1208 C CA . THR A 1 155 ? -16.690 62.058 0.011 1.00 28.89 155 THR A CA 1
ATOM 1209 C C . THR A 1 155 ? -17.078 60.644 -0.485 1.00 28.89 155 THR A C 1
ATOM 1211 O O . THR A 1 155 ? -16.373 59.964 -1.222 1.00 28.89 155 THR A O 1
ATOM 1214 N N . ALA A 1 156 ? -18.335 60.301 -0.173 1.00 26.70 156 ALA A N 1
ATOM 1215 C CA . ALA A 1 156 ? -19.251 59.375 -0.861 1.00 26.70 156 ALA A CA 1
ATOM 1216 C C . ALA A 1 156 ? -19.880 60.059 -2.125 1.00 26.70 156 ALA A C 1
ATOM 1218 O O . ALA A 1 156 ? -19.373 61.123 -2.490 1.00 26.70 156 ALA A O 1
ATOM 1219 N N . PRO A 1 157 ? -21.016 59.627 -2.746 1.00 49.03 157 PRO A N 1
ATOM 1220 C CA . PRO A 1 157 ? -21.849 58.416 -2.568 1.00 49.03 157 PRO A CA 1
ATOM 1221 C C . PRO A 1 157 ? -22.472 57.819 -3.875 1.00 49.03 157 PRO A C 1
ATOM 1223 O O . PRO A 1 157 ? -22.266 58.316 -4.978 1.00 49.03 157 PRO A O 1
ATOM 1226 N N . SER A 1 158 ? -23.387 56.852 -3.660 1.00 27.06 158 SER A N 1
ATOM 1227 C CA . SER A 1 158 ? -24.676 56.650 -4.375 1.00 27.06 158 SER A CA 1
ATOM 1228 C C . SER A 1 158 ? -24.696 55.786 -5.646 1.00 27.06 158 SER A C 1
ATOM 1230 O O . SER A 1 158 ? -23.816 55.890 -6.482 1.00 27.06 158 SER A O 1
ATOM 1232 N N . GLN A 1 159 ? -25.720 54.970 -5.935 1.00 28.12 159 GLN A N 1
ATOM 1233 C CA . GLN A 1 159 ? -26.972 54.599 -5.251 1.00 28.12 159 GLN A CA 1
ATOM 1234 C C . GLN A 1 159 ? -27.637 53.459 -6.054 1.00 28.12 159 GLN A C 1
ATOM 1236 O O . GLN A 1 159 ? -27.564 53.444 -7.282 1.00 28.12 159 GLN A O 1
ATOM 1241 N N . SER A 1 160 ? -28.339 52.560 -5.363 1.00 29.59 160 SER A N 1
ATOM 1242 C CA . SER A 1 160 ? -29.374 51.669 -5.920 1.00 29.59 160 SER A CA 1
ATOM 1243 C C . SER A 1 160 ? -30.660 52.443 -6.266 1.00 29.59 160 SER A C 1
ATOM 1245 O O . SER A 1 160 ? -30.813 53.583 -5.820 1.00 29.59 160 SER A O 1
ATOM 1247 N N . PRO A 1 161 ? -31.636 51.819 -6.960 1.00 39.25 161 PRO A N 1
ATOM 1248 C CA . PRO A 1 161 ? -32.964 51.687 -6.332 1.00 39.25 161 PRO A CA 1
ATOM 1249 C C . PRO A 1 161 ? -33.769 50.398 -6.666 1.00 39.25 161 PRO A C 1
ATOM 1251 O O . PRO A 1 161 ? -33.928 50.009 -7.816 1.00 39.25 161 PRO A O 1
ATOM 1254 N N . THR A 1 162 ? -34.244 49.751 -5.593 1.00 26.95 162 THR A N 1
ATOM 1255 C CA . THR A 1 162 ? -35.616 49.306 -5.209 1.00 26.95 162 THR A CA 1
ATOM 1256 C C . THR A 1 162 ? -36.761 48.983 -6.210 1.00 26.95 162 THR A C 1
ATOM 1258 O O . THR A 1 162 ? -37.151 49.833 -7.000 1.00 26.95 162 THR A O 1
ATOM 1261 N N . THR A 1 163 ? -37.362 47.788 -5.979 1.00 27.59 163 THR A N 1
ATOM 1262 C CA . THR A 1 163 ? -38.800 47.353 -5.873 1.00 27.59 163 THR A CA 1
ATOM 1263 C C . THR A 1 163 ? -39.866 47.768 -6.908 1.00 27.59 163 THR A C 1
ATOM 1265 O O . THR A 1 163 ? -40.042 48.958 -7.122 1.00 27.59 163 THR A O 1
ATOM 1268 N N . ASP A 1 164 ? -40.703 46.825 -7.402 1.00 26.66 164 ASP A N 1
ATOM 1269 C CA . ASP A 1 164 ? -42.054 46.540 -6.838 1.00 26.66 164 ASP A CA 1
ATOM 1270 C C . ASP A 1 164 ? -42.893 45.436 -7.559 1.00 26.66 164 ASP A C 1
ATOM 1272 O O . ASP A 1 164 ? -42.804 45.259 -8.769 1.00 26.66 164 ASP A O 1
ATOM 1276 N N . THR A 1 165 ? -43.745 44.760 -6.763 1.00 25.91 165 THR A N 1
ATOM 1277 C CA . THR A 1 165 ? -45.075 44.107 -6.992 1.00 25.91 165 THR A CA 1
ATOM 1278 C C . THR A 1 165 ? -45.453 43.247 -8.227 1.00 25.91 165 THR A C 1
ATOM 1280 O O . THR A 1 165 ? -45.297 43.671 -9.365 1.00 25.91 165 THR A O 1
ATOM 1283 N N . GLY A 1 166 ? -46.203 42.142 -7.994 1.00 25.25 166 GLY A N 1
ATOM 1284 C CA . GLY A 1 166 ? -47.217 41.653 -8.962 1.00 25.25 166 GLY A CA 1
ATOM 1285 C C . GLY A 1 166 ? -47.639 40.165 -8.944 1.00 25.25 166 GLY A C 1
ATOM 1286 O O . GLY A 1 166 ? -47.151 39.382 -9.742 1.00 25.25 166 GLY A O 1
ATOM 1287 N N . THR A 1 167 ? -48.575 39.822 -8.054 1.00 25.64 167 THR A N 1
ATOM 1288 C CA . THR A 1 167 ? -49.706 38.851 -8.092 1.00 25.64 167 THR A CA 1
ATOM 1289 C C . THR A 1 167 ? -49.828 37.712 -9.144 1.00 25.64 167 THR A C 1
ATOM 1291 O O . THR A 1 167 ? -49.742 37.923 -10.349 1.00 25.64 167 THR A O 1
ATOM 1294 N N . SER A 1 168 ? -50.215 36.522 -8.647 1.00 25.34 168 SER A N 1
ATOM 1295 C CA . SER A 1 168 ? -50.612 35.268 -9.334 1.00 25.34 168 SER A CA 1
ATOM 1296 C C . SER A 1 168 ? -51.780 35.372 -10.341 1.00 25.34 168 SER A C 1
ATOM 1298 O O . SER A 1 168 ? -52.539 36.342 -10.317 1.00 25.34 168 SER A O 1
ATOM 1300 N N . PRO A 1 169 ? -52.053 34.291 -11.108 1.00 29.73 169 PRO A N 1
ATOM 1301 C CA . PRO A 1 169 ? -53.248 33.511 -10.764 1.00 29.73 169 PRO A CA 1
ATOM 1302 C C . PRO A 1 169 ? -53.110 31.979 -10.853 1.00 29.73 169 PRO A C 1
ATOM 1304 O O . PRO A 1 169 ? -52.346 31.405 -11.622 1.00 29.73 169 PRO A O 1
ATOM 1307 N N . VAL A 1 170 ? -53.949 31.354 -10.030 1.00 25.58 170 VAL A N 1
ATOM 1308 C CA . VAL A 1 170 ? -54.265 29.929 -9.896 1.00 25.58 170 VAL A CA 1
ATOM 1309 C C . VAL A 1 170 ? -55.021 29.403 -11.121 1.00 25.58 170 VAL A C 1
ATOM 1311 O O . VAL A 1 170 ? -55.935 30.059 -11.613 1.00 25.58 170 VAL A O 1
ATOM 1314 N N . THR A 1 171 ? -54.732 28.167 -11.535 1.00 25.02 171 THR A N 1
ATOM 1315 C CA . THR A 1 171 ? -55.701 27.289 -12.215 1.00 25.02 171 THR A CA 1
ATOM 1316 C C . THR A 1 171 ? -55.483 25.837 -11.779 1.00 25.02 171 THR A C 1
ATOM 1318 O O . THR A 1 171 ? -54.393 25.293 -11.903 1.00 25.02 171 THR A O 1
ATOM 1321 N N . THR A 1 172 ? -56.538 25.214 -11.255 1.00 26.69 172 THR A N 1
ATOM 1322 C CA . THR A 1 172 ? -56.664 23.762 -11.026 1.00 26.69 172 THR A CA 1
ATOM 1323 C C . THR A 1 172 ? -57.631 23.220 -12.083 1.00 26.69 172 THR A C 1
ATOM 1325 O O . THR A 1 172 ? -58.601 23.915 -12.401 1.00 26.69 172 THR A O 1
ATOM 1328 N N . PRO A 1 173 ? -57.418 22.007 -12.629 1.00 27.78 173 PRO A N 1
ATOM 1329 C CA . PRO A 1 173 ? -58.389 20.951 -12.316 1.00 27.78 173 PRO A CA 1
ATOM 1330 C C . PRO A 1 173 ? -57.825 19.511 -12.237 1.00 27.78 173 PRO A C 1
ATOM 1332 O O . PRO A 1 173 ? -57.049 19.077 -13.077 1.00 27.78 173 PRO A O 1
ATOM 1335 N N . ALA A 1 174 ? -58.398 18.776 -11.276 1.00 24.05 174 ALA A N 1
ATOM 1336 C CA . ALA A 1 174 ? -58.895 17.391 -11.330 1.00 24.05 174 ALA A CA 1
ATOM 1337 C C . ALA A 1 174 ? -57.939 16.164 -11.339 1.00 24.05 174 ALA A C 1
ATOM 1339 O O . ALA A 1 174 ? -56.867 16.184 -11.935 1.00 24.05 174 ALA A O 1
ATOM 1340 N N . PRO A 1 175 ? -58.353 15.061 -10.668 1.00 33.41 175 PRO A N 1
ATOM 1341 C CA . PRO A 1 175 ? -57.490 13.948 -10.291 1.00 33.41 175 PRO A CA 1
ATOM 1342 C C . PRO A 1 175 ? -57.472 12.855 -11.365 1.00 33.41 175 PRO A C 1
ATOM 1344 O O . PRO A 1 175 ? -58.498 12.540 -11.963 1.00 33.41 175 PRO A O 1
ATOM 1347 N N . THR A 1 176 ? -56.322 12.218 -11.569 1.00 23.25 176 THR A N 1
ATOM 1348 C CA . THR A 1 176 ? -56.252 10.920 -12.253 1.00 23.25 176 THR A CA 1
ATOM 1349 C C . THR A 1 176 ? -55.423 9.977 -11.402 1.00 23.25 176 THR A C 1
ATOM 1351 O O . THR A 1 176 ? -54.205 10.097 -11.299 1.00 23.25 176 THR A O 1
ATOM 1354 N N . THR A 1 177 ? -56.119 9.060 -10.743 1.00 31.78 177 THR A N 1
ATOM 1355 C CA . THR A 1 177 ? -55.548 7.945 -10.002 1.00 31.78 177 THR A CA 1
ATOM 1356 C C . THR A 1 177 ? -54.902 6.992 -11.002 1.00 31.78 177 THR A C 1
ATOM 1358 O O . THR A 1 177 ? -55.602 6.347 -11.779 1.00 31.78 177 THR A O 1
ATOM 1361 N N . THR A 1 178 ? -53.576 6.895 -10.984 1.00 24.27 178 THR A N 1
ATOM 1362 C CA . THR A 1 178 ? -52.868 5.768 -11.594 1.00 24.27 178 THR A CA 1
ATOM 1363 C C . THR A 1 178 ? -51.809 5.317 -10.605 1.00 24.27 178 THR A C 1
ATOM 1365 O O . THR A 1 178 ? -50.916 6.079 -10.250 1.00 24.27 178 THR A O 1
ATOM 1368 N N . GLU A 1 179 ? -51.975 4.096 -10.107 1.00 35.84 179 GLU A N 1
ATOM 1369 C CA . GLU A 1 179 ? -50.996 3.398 -9.287 1.00 35.84 179 GLU A CA 1
ATOM 1370 C C . GLU A 1 179 ? -49.684 3.267 -10.069 1.00 35.84 179 GLU A C 1
ATOM 1372 O O . GLU A 1 179 ? -49.589 2.515 -11.038 1.00 35.84 179 GLU A O 1
ATOM 1377 N N . THR A 1 180 ? -48.653 3.980 -9.631 1.00 24.33 180 THR A N 1
ATOM 1378 C CA . THR A 1 180 ? -47.266 3.676 -9.978 1.00 24.33 180 THR A CA 1
ATOM 1379 C C . THR A 1 180 ? -46.491 3.532 -8.686 1.00 24.33 180 THR A C 1
ATOM 1381 O O . THR A 1 180 ? -46.343 4.482 -7.927 1.00 24.33 180 THR A O 1
ATOM 1384 N N . THR A 1 181 ? -46.018 2.312 -8.450 1.00 30.08 181 THR A N 1
ATOM 1385 C CA . THR A 1 181 ? -44.969 1.958 -7.495 1.00 30.08 181 THR A CA 1
ATOM 1386 C C . THR A 1 181 ? -43.835 2.983 -7.530 1.00 30.08 181 THR A C 1
ATOM 1388 O O . THR A 1 181 ? -43.013 2.967 -8.450 1.00 30.08 181 THR A O 1
ATOM 1391 N N . GLU A 1 182 ? -43.787 3.867 -6.535 1.00 29.16 182 GLU A N 1
ATOM 1392 C CA . GLU A 1 182 ? -42.636 4.725 -6.272 1.00 29.16 182 GLU A CA 1
ATOM 1393 C C . GLU A 1 182 ? -41.478 3.847 -5.784 1.00 29.16 182 GLU A C 1
ATOM 1395 O O . GLU A 1 182 ? -41.383 3.470 -4.618 1.00 29.16 182 GLU A O 1
ATOM 1400 N N . ASN A 1 183 ? -40.569 3.508 -6.698 1.00 32.44 183 ASN A N 1
ATOM 1401 C CA . ASN A 1 183 ? -39.175 3.341 -6.316 1.00 32.44 183 ASN A CA 1
ATOM 1402 C C . ASN A 1 183 ? -38.661 4.745 -5.973 1.00 32.44 183 ASN A C 1
ATOM 1404 O O . ASN A 1 183 ? -38.292 5.489 -6.884 1.00 32.44 183 ASN A O 1
ATOM 1408 N N . GLU A 1 184 ? -38.664 5.121 -4.689 1.00 36.03 184 GLU A N 1
ATOM 1409 C CA . GLU A 1 184 ? -37.938 6.303 -4.208 1.00 36.03 184 GLU A CA 1
ATOM 1410 C C . GLU A 1 184 ? -36.494 6.219 -4.748 1.00 36.03 184 GLU A C 1
ATOM 1412 O O . GLU A 1 184 ? -35.719 5.327 -4.387 1.00 36.03 184 GLU A O 1
ATOM 1417 N N . LYS A 1 185 ? -36.128 7.115 -5.676 1.00 36.84 185 LYS A N 1
ATOM 1418 C CA . LYS A 1 185 ? -34.740 7.289 -6.122 1.00 36.84 185 LYS A CA 1
ATOM 1419 C C . LYS A 1 185 ? -33.948 7.809 -4.919 1.00 36.84 185 LYS A C 1
ATOM 1421 O O . LYS A 1 185 ? -33.947 9.007 -4.659 1.00 36.84 185 LYS A O 1
ATOM 1426 N N . LYS A 1 186 ? -33.293 6.908 -4.179 1.00 53.50 186 LYS A N 1
ATOM 1427 C CA . LYS A 1 186 ? -32.316 7.264 -3.138 1.00 53.50 186 LYS A CA 1
ATOM 1428 C C . LYS A 1 186 ? -31.264 8.182 -3.776 1.00 53.50 186 LYS A C 1
ATOM 1430 O O . LYS A 1 186 ? -30.692 7.817 -4.805 1.00 53.50 186 LYS A O 1
ATOM 1435 N N . GLU A 1 187 ? -31.050 9.369 -3.208 1.00 69.31 187 GLU A N 1
ATOM 1436 C CA . GLU A 1 187 ? -29.992 10.279 -3.662 1.00 69.31 187 GLU A CA 1
ATOM 1437 C C . GLU A 1 187 ? -28.633 9.553 -3.687 1.00 69.31 187 GLU A C 1
ATOM 1439 O O . GLU A 1 187 ? -28.372 8.717 -2.811 1.00 69.31 187 GLU A O 1
ATOM 1444 N N . PRO A 1 188 ? -27.758 9.842 -4.670 1.00 75.50 188 PRO A N 1
ATOM 1445 C CA . PRO A 1 188 ? -26.443 9.221 -4.730 1.00 75.50 188 PRO A CA 1
ATOM 1446 C C . PRO A 1 188 ? -25.618 9.582 -3.487 1.00 75.50 188 PRO A C 1
ATOM 1448 O O . PRO A 1 188 ? -25.712 10.691 -2.950 1.00 75.50 188 PRO A O 1
ATOM 1451 N N . GLY A 1 189 ? -24.806 8.625 -3.030 1.00 83.62 189 GLY A N 1
ATOM 1452 C CA . GLY A 1 189 ? -23.852 8.848 -1.948 1.00 83.62 189 GLY A CA 1
ATOM 1453 C C . GLY A 1 189 ? -22.859 9.966 -2.273 1.00 83.62 189 GLY A C 1
ATOM 1454 O O . GLY A 1 189 ? -22.698 10.362 -3.428 1.00 83.62 189 GLY A O 1
ATOM 1455 N N . HIS A 1 190 ? -22.177 10.473 -1.250 1.00 89.31 190 HIS A N 1
ATOM 1456 C CA . HIS A 1 190 ? -21.047 11.375 -1.454 1.00 89.31 190 HIS A CA 1
ATOM 1457 C C . HIS A 1 190 ? -19.903 10.579 -2.077 1.00 89.31 190 HIS A C 1
ATOM 1459 O O . HIS A 1 190 ? -19.555 9.519 -1.562 1.00 89.31 190 HIS A O 1
ATOM 1465 N N . GLN A 1 191 ? -19.334 11.073 -3.177 1.00 89.94 191 GLN A N 1
ATOM 1466 C CA . GLN A 1 191 ? -18.344 10.362 -3.987 1.00 89.94 191 GLN A CA 1
ATOM 1467 C C . GLN A 1 191 ? -17.027 11.137 -4.065 1.00 89.94 191 GLN A C 1
ATOM 1469 O O . GLN A 1 191 ? -17.042 12.351 -4.241 1.00 89.94 191 GLN A O 1
ATOM 1474 N N . LEU A 1 192 ? -15.909 10.417 -3.987 1.00 90.56 192 LEU A N 1
ATOM 1475 C CA . LEU A 1 192 ? -14.555 10.929 -4.193 1.00 90.56 192 LEU A CA 1
ATOM 1476 C C . LEU A 1 192 ? -13.793 9.975 -5.109 1.00 90.56 192 LEU A C 1
ATOM 1478 O O . LEU A 1 192 ? -13.688 8.777 -4.825 1.00 90.56 192 LEU A O 1
ATOM 1482 N N . TYR A 1 193 ? -13.225 10.498 -6.190 1.00 91.44 193 TYR A N 1
ATOM 1483 C CA . TYR A 1 193 ? -12.308 9.724 -7.018 1.00 91.44 193 TYR A CA 1
ATOM 1484 C C . TYR A 1 193 ? -10.883 9.944 -6.541 1.00 91.44 193 TYR A C 1
ATOM 1486 O O . TYR A 1 193 ? -10.363 11.044 -6.658 1.00 91.44 193 TYR A O 1
ATOM 1494 N N . PHE A 1 194 ? -10.215 8.886 -6.101 1.00 92.50 194 PHE A N 1
ATOM 1495 C CA . PHE A 1 194 ? -8.788 8.960 -5.803 1.00 92.50 194 PHE A CA 1
ATOM 1496 C C . PHE A 1 194 ? -8.009 7.962 -6.654 1.00 92.50 194 PHE A C 1
ATOM 1498 O O . PHE A 1 194 ? -8.563 7.024 -7.233 1.00 92.50 194 PHE A O 1
ATOM 1505 N N . TYR A 1 195 ? -6.708 8.171 -6.725 1.00 95.38 195 TYR A N 1
ATOM 1506 C CA . TYR A 1 195 ? -5.772 7.396 -7.510 1.00 95.38 195 TYR A CA 1
ATOM 1507 C C . TYR A 1 195 ? -4.774 6.707 -6.596 1.00 95.38 195 TYR A C 1
ATOM 1509 O O . TYR A 1 195 ? -4.352 7.285 -5.596 1.00 95.38 195 TYR A O 1
ATOM 1517 N N . SER A 1 196 ? -4.378 5.490 -6.960 1.00 96.94 196 SER A N 1
ATOM 1518 C CA . SER A 1 196 ? -3.166 4.865 -6.443 1.00 96.94 196 SER A CA 1
ATOM 1519 C C . SER A 1 196 ? -2.142 4.720 -7.563 1.00 96.94 196 SER A C 1
ATOM 1521 O O . SER A 1 196 ? -2.450 4.242 -8.661 1.00 96.94 196 SER A O 1
ATOM 1523 N N . LEU A 1 197 ? -0.924 5.175 -7.288 1.00 97.94 197 LEU A N 1
ATOM 1524 C CA . LEU A 1 197 ? 0.215 5.091 -8.190 1.00 97.94 197 LEU A CA 1
ATOM 1525 C C . LEU A 1 197 ? 1.218 4.085 -7.631 1.00 97.94 197 LEU A C 1
ATOM 1527 O O . LEU A 1 197 ? 1.589 4.174 -6.465 1.00 97.94 197 LEU A O 1
ATOM 1531 N N . TYR A 1 198 ? 1.683 3.171 -8.478 1.00 98.25 198 TYR A N 1
ATOM 1532 C CA . TYR A 1 198 ? 2.734 2.203 -8.168 1.00 98.25 198 TYR A CA 1
ATOM 1533 C C . TYR A 1 198 ? 3.914 2.460 -9.098 1.00 98.25 198 TYR A C 1
ATOM 1535 O O . TYR A 1 198 ? 3.815 2.164 -10.286 1.00 98.25 198 TYR A O 1
ATOM 1543 N N . MET A 1 199 ? 5.000 3.026 -8.582 1.00 97.31 199 MET A N 1
ATOM 1544 C CA . MET A 1 199 ? 6.202 3.400 -9.333 1.00 97.31 199 MET A CA 1
ATOM 1545 C C . MET A 1 199 ? 7.347 2.412 -9.103 1.00 97.31 199 MET A C 1
ATOM 1547 O O . MET A 1 199 ? 7.408 1.713 -8.092 1.00 97.31 199 MET A O 1
ATOM 1551 N N . HIS A 1 200 ? 8.287 2.417 -10.046 1.00 95.88 200 HIS A N 1
ATOM 1552 C CA . HIS A 1 200 ? 9.463 1.550 -10.096 1.00 95.88 200 HIS A CA 1
ATOM 1553 C C . HIS A 1 200 ? 9.115 0.065 -10.276 1.00 95.88 200 HIS A C 1
ATOM 1555 O O . HIS A 1 200 ? 9.669 -0.819 -9.629 1.00 95.88 200 HIS A O 1
ATOM 1561 N N . MET A 1 201 ? 8.188 -0.222 -11.191 1.00 96.75 201 MET A N 1
ATOM 1562 C CA . MET A 1 201 ? 7.732 -1.580 -11.506 1.00 96.75 201 MET A CA 1
ATOM 1563 C C . MET A 1 201 ? 8.788 -2.390 -12.275 1.00 96.75 201 MET A C 1
ATOM 1565 O O . MET A 1 201 ? 9.637 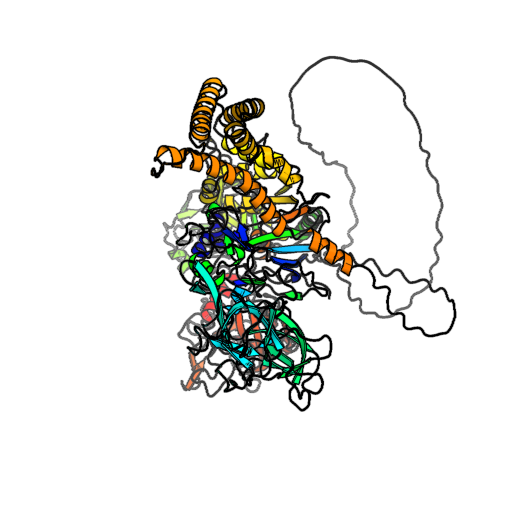-1.832 -12.973 1.00 96.75 201 MET A O 1
ATOM 1569 N N . ALA A 1 202 ? 8.733 -3.718 -12.178 1.00 93.44 202 ALA A N 1
ATOM 1570 C CA . ALA A 1 202 ? 9.667 -4.601 -12.872 1.00 93.44 202 ALA A CA 1
ATOM 1571 C C . ALA A 1 202 ? 9.612 -4.460 -14.407 1.00 93.44 202 ALA A C 1
ATOM 1573 O O . ALA A 1 202 ? 8.536 -4.292 -14.990 1.00 93.44 202 ALA A O 1
ATOM 1574 N N . ASP A 1 203 ? 10.774 -4.560 -15.057 1.00 91.06 203 ASP A N 1
ATOM 1575 C CA . ASP A 1 203 ? 10.897 -4.530 -16.516 1.00 91.06 203 ASP A CA 1
ATOM 1576 C C . ASP A 1 203 ? 10.413 -5.830 -17.180 1.00 91.06 203 ASP A C 1
ATOM 1578 O O . ASP A 1 203 ? 10.067 -6.817 -16.528 1.00 91.06 203 ASP A O 1
ATOM 1582 N N . SER A 1 204 ? 10.373 -5.852 -18.511 1.00 86.94 204 SER A N 1
ATOM 1583 C CA . SER A 1 204 ? 9.931 -7.038 -19.250 1.00 86.94 204 SER A CA 1
ATOM 1584 C C . SER A 1 204 ? 10.850 -8.250 -19.068 1.00 86.94 204 SER A C 1
ATOM 1586 O O . SER A 1 204 ? 10.362 -9.378 -19.152 1.00 86.94 204 SER A O 1
ATOM 1588 N N . ALA A 1 205 ? 12.154 -8.039 -18.849 1.00 81.69 205 ALA A N 1
ATOM 1589 C CA . ALA A 1 205 ? 13.132 -9.118 -18.712 1.00 81.69 205 ALA A CA 1
ATOM 1590 C C . ALA A 1 205 ? 12.868 -9.958 -17.454 1.00 81.69 205 ALA A C 1
ATOM 1592 O O . ALA A 1 205 ? 12.997 -11.185 -17.488 1.00 81.69 205 ALA A O 1
ATOM 1593 N N . TYR A 1 206 ? 12.380 -9.329 -16.379 1.00 85.44 206 TYR A N 1
ATOM 1594 C CA . TYR A 1 206 ? 11.920 -10.020 -15.173 1.00 85.44 206 TYR A CA 1
ATOM 1595 C C . TYR A 1 206 ? 10.922 -11.154 -15.478 1.00 85.44 206 TYR A C 1
ATOM 1597 O O . TYR A 1 206 ? 11.059 -12.263 -14.960 1.00 85.44 206 TYR A O 1
ATOM 1605 N N . TYR A 1 207 ? 9.964 -10.915 -16.379 1.00 85.12 207 TYR A N 1
ATOM 1606 C CA . TYR A 1 207 ? 8.931 -11.888 -16.765 1.00 85.12 207 TYR A CA 1
ATOM 1607 C C . TYR A 1 207 ? 9.419 -12.939 -17.781 1.00 85.12 207 TYR A C 1
ATOM 1609 O O . TYR A 1 207 ? 8.713 -13.918 -18.042 1.00 85.12 207 TYR A O 1
ATOM 1617 N N . ASP A 1 208 ? 10.599 -12.742 -18.376 1.00 76.50 208 ASP A N 1
ATOM 1618 C CA . ASP A 1 208 ? 11.216 -13.638 -19.364 1.00 76.50 208 ASP A CA 1
ATOM 1619 C C . ASP A 1 208 ? 12.261 -14.594 -18.743 1.00 76.50 208 ASP A C 1
ATOM 1621 O O . ASP A 1 208 ? 12.667 -15.559 -19.393 1.00 76.50 208 ASP A O 1
ATOM 1625 N N . LYS A 1 209 ? 12.667 -14.365 -17.483 1.00 71.44 209 LYS A N 1
ATOM 1626 C CA . LYS A 1 209 ? 13.836 -14.988 -16.833 1.00 71.44 209 LYS A CA 1
ATOM 1627 C C . LYS A 1 209 ? 13.825 -16.522 -16.761 1.00 71.44 209 LYS A C 1
ATOM 1629 O O . LYS A 1 209 ? 14.876 -17.138 -16.923 1.00 71.44 209 LYS A O 1
ATOM 1634 N N . ASP A 1 210 ? 12.671 -17.147 -16.524 1.00 69.88 210 ASP A N 1
ATOM 1635 C CA . ASP A 1 210 ? 12.510 -18.605 -16.622 1.00 69.88 210 ASP A CA 1
ATOM 1636 C C . ASP A 1 210 ? 11.291 -18.942 -17.495 1.00 69.88 210 ASP A C 1
ATOM 1638 O O . ASP A 1 210 ? 10.159 -18.961 -17.008 1.00 69.88 210 ASP A O 1
ATOM 1642 N N . PRO A 1 211 ? 11.488 -19.260 -18.788 1.00 65.62 211 PRO A N 1
ATOM 1643 C CA . PRO A 1 211 ? 10.396 -19.644 -19.677 1.00 65.62 211 PRO A CA 1
ATOM 1644 C C . PRO A 1 211 ? 9.622 -20.885 -19.212 1.00 65.62 211 PRO A C 1
ATOM 1646 O O . PRO A 1 211 ? 8.483 -21.070 -19.634 1.00 65.62 211 PRO A O 1
ATOM 1649 N N . LYS A 1 212 ? 10.210 -21.736 -18.356 1.00 65.12 212 LYS A N 1
ATOM 1650 C CA . LYS A 1 212 ? 9.552 -22.928 -17.795 1.00 65.12 212 LYS A CA 1
ATOM 1651 C C . LYS A 1 212 ? 8.743 -22.614 -16.533 1.00 65.12 212 LYS A C 1
ATOM 1653 O O . LYS A 1 212 ? 7.883 -23.414 -16.166 1.00 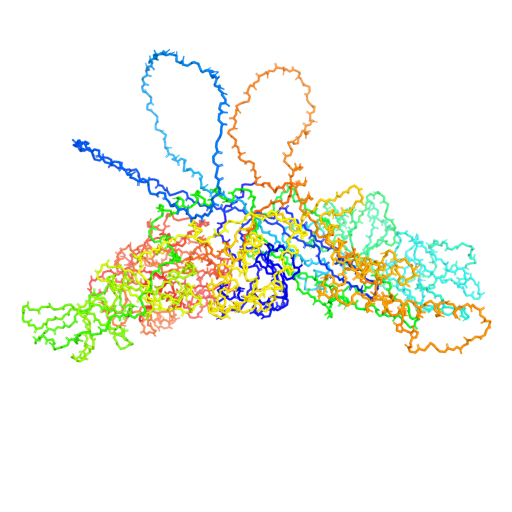65.12 212 LYS A O 1
ATOM 1658 N N . LYS A 1 213 ? 9.014 -21.485 -15.871 1.00 65.81 213 LYS A N 1
ATOM 1659 C CA . LYS A 1 213 ? 8.298 -20.973 -14.691 1.00 65.81 213 LYS A CA 1
ATOM 1660 C C . LYS A 1 213 ? 8.184 -19.442 -14.766 1.00 65.81 213 LYS A C 1
ATOM 1662 O O . LYS A 1 213 ? 8.831 -18.749 -13.983 1.00 65.81 213 LYS A O 1
ATOM 1667 N N . PRO A 1 214 ? 7.397 -18.905 -15.713 1.00 73.31 214 PRO A N 1
ATOM 1668 C CA . PRO A 1 214 ? 7.279 -17.464 -15.863 1.00 73.31 214 PRO A CA 1
ATOM 1669 C C . PRO A 1 214 ? 6.600 -16.859 -14.634 1.00 73.31 214 PRO A C 1
ATOM 1671 O O . PRO A 1 214 ? 5.595 -17.383 -14.146 1.00 73.31 214 PRO A O 1
ATOM 1674 N N . GLU A 1 215 ? 7.133 -15.736 -14.158 1.00 85.00 215 GLU A N 1
ATOM 1675 C CA . GLU A 1 215 ? 6.451 -14.929 -13.150 1.00 85.00 215 GLU A CA 1
ATOM 1676 C C . GLU A 1 215 ? 5.128 -14.394 -13.727 1.00 85.00 215 GLU A C 1
ATOM 1678 O O . GLU A 1 215 ? 5.049 -14.083 -14.924 1.00 85.00 215 GLU A O 1
ATOM 1683 N N . PRO A 1 216 ? 4.060 -14.299 -12.916 1.00 87.88 216 PRO A N 1
ATOM 1684 C CA . PRO A 1 216 ? 2.758 -13.882 -13.411 1.00 87.88 216 PRO A CA 1
ATOM 1685 C C . PRO A 1 216 ? 2.823 -12.432 -13.894 1.00 87.88 216 PRO A C 1
ATOM 1687 O O . PRO A 1 216 ? 3.273 -11.556 -13.158 1.00 87.88 216 PRO A O 1
ATOM 1690 N N . ALA A 1 217 ? 2.362 -12.190 -15.120 1.00 90.44 217 ALA A N 1
ATOM 1691 C CA . ALA A 1 217 ? 2.191 -10.850 -15.670 1.00 90.44 217 ALA A CA 1
ATOM 1692 C C . ALA A 1 217 ? 0.833 -10.255 -15.249 1.00 90.44 217 ALA A C 1
ATOM 1694 O O . ALA A 1 217 ? -0.121 -11.015 -15.042 1.00 90.44 217 ALA A O 1
ATOM 1695 N N . PRO A 1 218 ? 0.706 -8.920 -15.159 1.00 93.31 218 PRO A N 1
ATOM 1696 C CA . PRO A 1 218 ? -0.574 -8.273 -14.888 1.00 93.31 218 PRO A CA 1
ATOM 1697 C C . PRO A 1 218 ? -1.639 -8.613 -15.939 1.00 93.31 218 PRO A C 1
ATOM 1699 O O . PRO A 1 218 ? -1.344 -8.766 -17.125 1.00 93.31 218 PRO A O 1
ATOM 1702 N N . ALA A 1 219 ? -2.899 -8.715 -15.514 1.00 91.94 219 ALA A N 1
ATOM 1703 C CA . ALA A 1 219 ? -3.997 -9.136 -16.390 1.00 91.94 219 ALA A CA 1
ATOM 1704 C C . ALA A 1 219 ? -4.435 -8.058 -17.404 1.00 91.94 219 ALA A C 1
ATOM 1706 O O . ALA A 1 219 ? -5.024 -8.383 -18.431 1.00 91.94 219 ALA A O 1
ATOM 1707 N N . PHE A 1 220 ? -4.119 -6.787 -17.133 1.00 91.88 220 PHE A N 1
ATOM 1708 C CA . PHE A 1 220 ? -4.413 -5.649 -18.014 1.00 91.88 220 PHE A CA 1
ATOM 1709 C C . PHE A 1 220 ? -3.397 -5.462 -19.151 1.00 91.88 220 PHE A C 1
ATOM 1711 O O . PHE A 1 220 ? -3.543 -4.550 -19.964 1.00 91.88 220 PHE A O 1
ATOM 1718 N N . TRP A 1 221 ? -2.355 -6.292 -19.205 1.00 91.56 221 TRP A N 1
ATOM 1719 C CA . TRP A 1 221 ? -1.401 -6.311 -20.310 1.00 91.56 221 TRP A CA 1
ATOM 1720 C C . TRP A 1 221 ? -2.013 -6.921 -21.577 1.00 91.56 221 TRP A C 1
ATOM 1722 O O . TRP A 1 221 ? -2.970 -7.701 -21.520 1.00 91.56 221 TRP A O 1
ATOM 1732 N N . ASP A 1 222 ? -1.439 -6.564 -22.727 1.00 82.88 222 ASP A N 1
ATOM 1733 C CA . ASP A 1 222 ? -1.851 -7.050 -24.038 1.00 82.88 222 ASP A CA 1
ATOM 1734 C C . ASP A 1 222 ? -1.697 -8.575 -24.110 1.00 82.88 222 ASP A C 1
ATOM 1736 O O . ASP A 1 222 ? -0.639 -9.146 -23.832 1.00 82.88 222 ASP A O 1
ATOM 1740 N N . GLN A 1 223 ? -2.790 -9.238 -24.478 1.00 80.88 223 GLN A N 1
ATOM 1741 C CA . GLN A 1 223 ? -2.847 -10.685 -24.633 1.00 80.88 223 GLN A CA 1
ATOM 1742 C C . GLN A 1 223 ? -2.579 -11.111 -26.081 1.00 80.88 223 GLN A C 1
ATOM 1744 O O . GLN A 1 223 ? -2.621 -12.301 -26.367 1.00 80.88 223 GLN A O 1
ATOM 1749 N N . GLU A 1 224 ? -2.339 -10.199 -27.021 1.00 85.62 224 GLU A N 1
ATOM 1750 C CA . GLU A 1 224 ? -2.169 -10.512 -28.450 1.00 85.62 224 GLU A CA 1
ATOM 1751 C C . GLU A 1 224 ? -0.707 -10.733 -28.870 1.00 85.62 224 GLU A C 1
ATOM 1753 O O . GLU A 1 224 ? -0.391 -10.805 -30.058 1.00 85.62 224 GLU A O 1
ATOM 1758 N N . THR A 1 225 ? 0.192 -10.904 -27.899 1.00 90.19 225 THR A N 1
ATOM 1759 C CA . THR A 1 225 ? 1.613 -11.176 -28.142 1.00 90.19 225 THR A CA 1
ATOM 1760 C C . THR A 1 225 ? 1.916 -12.675 -28.113 1.00 90.19 225 THR A C 1
ATOM 1762 O O . THR A 1 225 ? 1.406 -13.425 -27.278 1.00 90.19 225 THR A O 1
ATOM 1765 N N . TYR A 1 226 ? 2.786 -13.124 -29.018 1.00 91.81 226 TYR A N 1
ATOM 1766 C CA . TYR A 1 226 ? 3.210 -14.518 -29.128 1.00 91.81 226 TYR A CA 1
ATOM 1767 C C . TYR A 1 226 ? 4.728 -14.641 -29.067 1.00 91.81 226 TYR A C 1
ATOM 1769 O O . TYR A 1 226 ? 5.445 -13.852 -29.674 1.00 91.81 226 TYR A O 1
ATOM 1777 N N . ARG A 1 227 ? 5.225 -15.663 -28.373 1.00 91.50 227 ARG A N 1
ATOM 1778 C CA . ARG A 1 227 ? 6.643 -16.019 -28.282 1.00 91.50 227 ARG A CA 1
ATOM 1779 C C . ARG A 1 227 ? 6.952 -17.216 -29.169 1.00 91.50 227 ARG A C 1
ATOM 1781 O O . ARG A 1 227 ? 6.233 -18.212 -29.134 1.00 91.50 227 ARG A O 1
ATOM 1788 N N . VAL A 1 228 ? 8.044 -17.142 -29.924 1.00 92.62 228 VAL A N 1
ATOM 1789 C CA . VAL A 1 228 ? 8.559 -18.280 -30.694 1.00 92.62 228 VAL A CA 1
ATOM 1790 C C . VAL A 1 228 ? 9.120 -19.333 -29.739 1.00 92.62 228 VAL A C 1
ATOM 1792 O O . VAL A 1 228 ? 10.019 -19.041 -28.951 1.00 92.62 228 VAL A O 1
ATOM 1795 N N . ILE A 1 229 ? 8.622 -20.563 -29.827 1.00 91.44 229 ILE A N 1
ATOM 1796 C CA . ILE A 1 229 ? 9.055 -21.705 -29.009 1.00 91.44 229 ILE A CA 1
ATOM 1797 C C . ILE A 1 229 ? 9.732 -22.776 -29.864 1.00 91.44 229 ILE A C 1
ATOM 1799 O O . ILE A 1 229 ? 9.517 -22.846 -31.074 1.00 91.44 229 ILE A O 1
ATOM 1803 N N . ASP A 1 230 ? 10.533 -23.636 -29.231 1.00 90.44 230 ASP A N 1
ATOM 1804 C CA . ASP A 1 230 ? 11.180 -24.773 -29.897 1.00 90.44 230 ASP A CA 1
ATOM 1805 C C . ASP A 1 230 ? 10.174 -25.893 -30.204 1.00 90.44 230 ASP A C 1
ATOM 1807 O O . ASP A 1 230 ? 10.133 -26.940 -29.560 1.00 90.44 230 ASP A O 1
ATOM 1811 N N . ASN A 1 231 ? 9.298 -25.637 -31.175 1.00 90.81 231 ASN A N 1
ATOM 1812 C CA . ASN A 1 231 ? 8.332 -26.595 -31.683 1.00 90.81 231 ASN A CA 1
ATOM 1813 C C . ASN A 1 231 ? 8.159 -26.410 -33.193 1.00 90.81 231 ASN A C 1
ATOM 1815 O O . ASN A 1 231 ? 7.827 -25.322 -33.654 1.00 90.81 231 ASN A O 1
ATOM 1819 N N . GLN A 1 232 ? 8.365 -27.473 -33.973 1.00 88.69 232 GLN A N 1
ATOM 1820 C CA . GLN A 1 232 ? 8.242 -27.463 -35.443 1.00 88.69 232 GLN A CA 1
ATOM 1821 C C . GLN A 1 232 ? 9.071 -26.374 -36.161 1.00 88.69 232 GLN A C 1
ATOM 1823 O O . GLN A 1 232 ? 8.700 -25.915 -37.243 1.00 88.69 232 GLN A O 1
ATOM 1828 N N . LEU A 1 233 ? 10.194 -25.963 -35.567 1.00 89.56 233 LEU A N 1
ATOM 1829 C CA . LEU A 1 233 ? 11.126 -25.017 -36.178 1.00 89.56 233 LEU A CA 1
ATOM 1830 C C . LEU A 1 233 ? 11.892 -25.653 -37.342 1.00 89.56 233 LEU A C 1
ATOM 1832 O O . LEU A 1 233 ? 12.104 -26.869 -37.373 1.00 89.56 233 LEU A O 1
ATOM 1836 N N . GLN A 1 234 ? 12.324 -24.827 -38.295 1.00 86.56 234 GLN A N 1
ATOM 1837 C CA . GLN A 1 234 ? 13.043 -25.265 -39.492 1.00 86.56 234 GLN A CA 1
ATOM 1838 C C . GLN A 1 234 ? 14.538 -24.973 -39.368 1.00 86.56 234 GLN A C 1
ATOM 1840 O O . GLN A 1 234 ? 14.935 -23.973 -38.767 1.00 86.56 234 GLN A O 1
ATOM 1845 N N . ASN A 1 235 ? 15.364 -25.854 -39.936 1.00 86.06 235 ASN A N 1
ATOM 1846 C CA . ASN A 1 235 ? 16.795 -25.595 -40.052 1.00 86.06 235 ASN A CA 1
ATOM 1847 C C . ASN A 1 235 ? 17.038 -24.487 -41.080 1.00 86.06 235 ASN A C 1
ATOM 1849 O O . ASN A 1 235 ? 16.327 -24.391 -42.081 1.00 86.06 235 ASN A O 1
ATOM 1853 N N . ILE A 1 236 ? 18.057 -23.672 -40.835 1.00 82.06 236 ILE A N 1
ATOM 1854 C CA . ILE A 1 236 ? 18.422 -22.571 -41.725 1.00 82.06 236 ILE A CA 1
ATOM 1855 C C . ILE A 1 236 ? 19.394 -23.085 -42.782 1.00 82.06 236 ILE A C 1
ATOM 1857 O O . ILE A 1 236 ? 20.436 -23.654 -42.457 1.00 82.06 236 ILE A O 1
ATOM 1861 N N . GLU A 1 237 ? 19.056 -22.856 -44.047 1.00 80.25 237 GLU A N 1
ATOM 1862 C CA . GLU A 1 237 ? 19.935 -23.124 -45.182 1.00 80.25 237 GLU A CA 1
ATOM 1863 C C . GLU A 1 237 ? 20.757 -21.883 -45.530 1.00 80.25 237 GLU A C 1
ATOM 1865 O O . GLU A 1 237 ? 20.215 -20.781 -45.649 1.00 80.25 237 GLU A O 1
ATOM 1870 N N . GLY A 1 238 ? 22.064 -22.066 -45.723 1.00 84.75 238 GLY A N 1
ATOM 1871 C CA . GLY A 1 238 ? 22.944 -21.022 -46.234 1.00 84.75 238 GLY A CA 1
ATOM 1872 C C . GLY A 1 238 ? 24.423 -21.248 -45.925 1.00 84.75 238 GLY A C 1
ATOM 1873 O O . GLY A 1 238 ? 24.852 -22.376 -45.670 1.00 84.75 238 GLY A O 1
ATOM 1874 N N . LEU A 1 239 ? 25.218 -20.179 -45.982 1.00 88.31 239 LEU A N 1
ATOM 1875 C CA . LEU A 1 239 ? 26.671 -20.244 -45.827 1.00 88.31 239 LEU A CA 1
ATOM 1876 C C . LEU A 1 239 ? 27.073 -20.342 -44.351 1.00 88.31 239 LEU A C 1
ATOM 1878 O O . LEU A 1 239 ? 26.600 -19.595 -43.496 1.00 88.31 239 LEU A O 1
ATOM 1882 N N . ARG A 1 240 ? 27.996 -21.253 -44.042 1.00 88.50 240 ARG A N 1
ATOM 1883 C CA . ARG A 1 240 ? 28.520 -21.437 -42.684 1.00 88.50 240 ARG A CA 1
ATOM 1884 C C . ARG A 1 240 ? 29.554 -20.370 -42.357 1.00 88.50 240 ARG A C 1
ATOM 1886 O O . ARG A 1 240 ? 30.549 -20.236 -43.067 1.00 88.50 240 ARG A O 1
ATOM 1893 N N . ILE A 1 241 ? 29.368 -19.701 -41.226 1.00 90.69 241 ILE A N 1
ATOM 1894 C CA . ILE A 1 241 ? 30.407 -18.874 -40.615 1.00 90.69 241 ILE A CA 1
ATOM 1895 C C . ILE A 1 241 ? 31.168 -19.704 -39.581 1.00 90.69 241 ILE A C 1
ATOM 1897 O O . ILE A 1 241 ? 30.567 -20.415 -38.771 1.00 90.69 241 ILE A O 1
ATOM 1901 N N . ARG A 1 242 ? 32.497 -19.663 -39.632 1.00 91.06 242 ARG A N 1
ATOM 1902 C CA . ARG A 1 242 ? 33.383 -20.553 -38.867 1.00 91.06 242 ARG A CA 1
ATOM 1903 C C . ARG A 1 242 ? 34.298 -19.779 -37.927 1.00 91.06 242 ARG A C 1
ATOM 1905 O O . ARG A 1 242 ? 34.529 -18.592 -38.123 1.00 91.06 242 ARG A O 1
ATOM 1912 N N . LYS A 1 243 ? 34.830 -20.440 -36.896 1.00 90.62 243 LYS A N 1
ATOM 1913 C CA . LYS A 1 243 ? 35.818 -19.831 -35.986 1.00 90.62 243 LYS A CA 1
ATOM 1914 C C . LYS A 1 243 ? 37.118 -19.467 -36.713 1.00 90.62 243 LYS A C 1
ATOM 1916 O O . LYS A 1 243 ? 37.716 -18.440 -36.432 1.00 90.62 243 LYS A O 1
ATOM 1921 N N . GLU A 1 244 ? 37.502 -20.286 -37.678 1.00 89.88 244 GLU A N 1
ATOM 1922 C CA . GLU A 1 244 ? 38.685 -20.142 -38.526 1.00 89.88 244 GLU A CA 1
ATOM 1923 C C . GLU A 1 244 ? 38.389 -20.781 -39.896 1.00 89.88 244 GLU A C 1
ATOM 1925 O O . GLU A 1 244 ? 37.420 -21.551 -40.004 1.00 89.88 244 GLU A O 1
ATOM 1930 N N . PRO A 1 245 ? 39.172 -20.495 -40.954 1.00 89.44 245 PRO A N 1
ATOM 1931 C CA . PRO A 1 245 ? 38.982 -21.122 -42.259 1.00 89.44 245 PRO A CA 1
ATOM 1932 C C . PRO A 1 245 ? 38.922 -22.651 -42.142 1.00 89.44 245 PRO A C 1
ATOM 1934 O O . PRO A 1 245 ? 39.835 -23.278 -41.613 1.00 89.44 245 PRO A O 1
ATOM 1937 N N . LYS A 1 246 ? 37.831 -23.261 -42.630 1.00 83.50 246 LYS A N 1
ATOM 1938 C CA . LYS A 1 246 ? 37.546 -24.714 -42.532 1.00 83.50 246 LYS A CA 1
ATOM 1939 C C . LYS A 1 246 ? 37.408 -25.286 -41.104 1.00 83.50 246 LYS A C 1
ATOM 1941 O O . LYS A 1 246 ? 37.264 -26.498 -40.965 1.00 83.50 246 LYS A O 1
ATOM 1946 N N . GLY A 1 247 ? 37.385 -24.451 -40.066 1.00 86.31 247 GLY A N 1
ATOM 1947 C CA . GLY A 1 247 ? 37.224 -24.873 -38.671 1.00 86.31 247 GLY A CA 1
ATOM 1948 C C . GLY A 1 247 ? 35.772 -25.099 -38.234 1.00 86.31 247 GLY A C 1
ATOM 1949 O O . GLY A 1 247 ? 34.865 -25.312 -39.052 1.00 86.31 247 GLY A O 1
ATOM 1950 N N . SER A 1 248 ? 35.545 -25.041 -36.918 1.00 88.25 248 SER A N 1
ATOM 1951 C CA . SER A 1 248 ? 34.225 -25.250 -36.307 1.00 88.25 248 SER A CA 1
ATOM 1952 C C . SER A 1 248 ? 33.209 -24.184 -36.730 1.00 88.25 248 SER A C 1
ATOM 1954 O O . SER A 1 248 ? 33.541 -23.011 -36.902 1.00 88.25 248 SER A O 1
ATOM 1956 N N . ILE A 1 249 ? 31.956 -24.606 -36.922 1.00 87.88 249 ILE A N 1
ATOM 1957 C CA . ILE A 1 249 ? 30.851 -23.741 -37.357 1.00 87.88 249 ILE A CA 1
ATOM 1958 C C . ILE A 1 249 ? 30.328 -22.959 -36.148 1.00 87.88 249 ILE A C 1
ATOM 1960 O O . ILE A 1 249 ? 30.005 -23.561 -35.126 1.00 87.88 249 ILE A O 1
ATOM 1964 N N . LYS A 1 250 ? 30.220 -21.633 -36.275 1.00 87.44 250 LYS A N 1
ATOM 1965 C CA . LYS A 1 250 ? 29.610 -20.750 -35.267 1.00 87.44 250 LYS A CA 1
ATOM 1966 C C . LYS A 1 250 ? 28.121 -20.512 -35.534 1.00 87.44 250 LYS A C 1
ATOM 1968 O O . LYS A 1 250 ? 27.336 -20.498 -34.594 1.00 87.44 250 LYS A O 1
ATOM 1973 N N . ALA A 1 251 ? 27.737 -20.329 -36.798 1.00 87.94 251 ALA A N 1
ATOM 1974 C CA . ALA A 1 251 ? 26.347 -20.155 -37.224 1.00 87.94 251 ALA A CA 1
ATOM 1975 C C . ALA A 1 251 ? 26.180 -20.470 -38.722 1.00 87.94 251 ALA A C 1
ATOM 1977 O O . ALA A 1 251 ? 27.156 -20.738 -39.433 1.00 87.94 251 ALA A O 1
ATOM 1978 N N . VAL A 1 252 ? 24.938 -20.406 -39.204 1.00 87.69 252 VAL A N 1
ATOM 1979 C CA . VAL A 1 252 ? 24.598 -20.434 -40.633 1.00 87.69 252 VAL A CA 1
ATOM 1980 C C . VAL A 1 252 ? 23.952 -19.103 -40.993 1.00 87.69 252 VAL A C 1
ATOM 1982 O O . VAL A 1 252 ? 23.027 -18.657 -40.315 1.00 87.69 252 VAL A O 1
ATOM 1985 N N . LEU A 1 253 ? 24.462 -18.464 -42.040 1.00 88.94 253 LEU A N 1
ATOM 1986 C CA . LEU A 1 253 ? 23.926 -17.230 -42.601 1.00 88.94 253 LEU A CA 1
ATOM 1987 C C . LEU A 1 253 ? 23.023 -17.593 -43.774 1.00 88.94 253 LEU A C 1
ATOM 1989 O O . LEU A 1 253 ? 23.478 -18.250 -44.709 1.00 88.94 253 LEU A O 1
ATOM 1993 N N . GLN A 1 254 ? 21.753 -17.195 -43.709 1.00 88.25 254 GLN A N 1
ATOM 1994 C CA . GLN A 1 254 ? 20.773 -17.523 -44.740 1.00 88.25 254 GLN A CA 1
ATOM 1995 C C . GLN A 1 254 ? 21.179 -16.915 -46.092 1.00 88.25 254 GLN A C 1
ATOM 1997 O O . GLN A 1 254 ? 21.751 -15.828 -46.150 1.00 88.25 254 GLN A O 1
ATOM 2002 N N . ASN A 1 255 ? 20.869 -17.599 -47.195 1.00 87.44 255 ASN A N 1
ATOM 2003 C CA . ASN A 1 255 ? 21.067 -17.028 -48.531 1.00 87.44 255 ASN A CA 1
ATOM 2004 C C . ASN A 1 255 ? 20.307 -15.694 -48.660 1.00 87.44 255 ASN A C 1
ATOM 2006 O O . ASN A 1 255 ? 19.109 -15.644 -48.392 1.00 87.44 255 ASN A O 1
ATOM 2010 N N . GLY A 1 256 ? 21.001 -14.635 -49.073 1.00 89.25 256 GLY A N 1
ATOM 2011 C CA . GLY A 1 256 ? 20.520 -13.252 -49.119 1.00 89.25 256 GLY A CA 1
ATOM 2012 C C . GLY A 1 256 ? 20.935 -12.396 -47.914 1.00 89.25 256 GLY A C 1
ATOM 2013 O O . GLY A 1 256 ? 20.771 -11.178 -47.957 1.00 89.25 256 GLY A O 1
ATOM 2014 N N . THR A 1 257 ? 21.496 -12.982 -46.847 1.00 91.31 257 THR A N 1
ATOM 2015 C CA . THR A 1 257 ? 22.081 -12.210 -45.738 1.00 91.31 257 THR A CA 1
ATOM 2016 C C . THR A 1 257 ? 23.260 -11.373 -46.238 1.00 91.31 257 THR A C 1
ATOM 2018 O O . THR A 1 257 ? 24.064 -11.847 -47.037 1.00 91.31 257 THR A O 1
ATOM 2021 N N . LYS A 1 258 ? 23.397 -10.136 -45.748 1.00 94.25 258 LYS A N 1
ATOM 2022 C CA . LYS A 1 258 ? 24.529 -9.256 -46.070 1.00 94.25 258 LYS A CA 1
ATOM 2023 C C . LYS A 1 258 ? 25.451 -9.085 -44.866 1.00 94.25 258 LYS A C 1
ATOM 2025 O O . LYS A 1 258 ? 24.990 -8.884 -43.742 1.00 94.25 258 LYS A O 1
ATOM 2030 N N . VAL A 1 259 ? 26.755 -9.172 -45.102 1.00 94.75 259 VAL A N 1
ATOM 2031 C CA . VAL A 1 259 ? 27.810 -9.041 -44.087 1.00 94.75 259 VAL A CA 1
ATOM 2032 C C . VAL A 1 259 ? 28.852 -8.019 -44.517 1.00 94.75 259 VAL A C 1
ATOM 2034 O O . VAL A 1 259 ? 29.070 -7.824 -45.708 1.00 94.75 259 VAL A O 1
ATOM 2037 N N . ASN A 1 260 ? 29.522 -7.402 -43.551 1.00 96.00 260 ASN A N 1
ATOM 2038 C CA . ASN A 1 260 ? 30.713 -6.595 -43.777 1.00 96.00 260 ASN A CA 1
ATOM 2039 C C . ASN A 1 260 ? 31.952 -7.472 -43.561 1.00 96.00 260 ASN A C 1
ATOM 2041 O O . ASN A 1 260 ? 32.154 -8.033 -42.483 1.00 96.00 260 ASN A O 1
ATOM 2045 N N . LEU A 1 261 ? 32.770 -7.613 -44.595 1.00 95.25 261 LEU A N 1
ATOM 2046 C CA . LEU A 1 261 ? 34.054 -8.297 -44.570 1.00 95.25 261 LEU A CA 1
ATOM 2047 C C . LEU A 1 261 ? 35.158 -7.323 -44.155 1.00 95.25 261 LEU A C 1
ATOM 2049 O O . LEU A 1 261 ? 35.203 -6.178 -44.608 1.00 95.25 261 LEU A O 1
ATOM 2053 N N . ASN A 1 262 ? 36.098 -7.803 -43.346 1.00 93.56 262 ASN A N 1
ATOM 2054 C CA . ASN A 1 262 ? 37.377 -7.142 -43.144 1.00 93.56 262 ASN A CA 1
ATOM 2055 C C . ASN A 1 262 ? 38.324 -7.570 -44.276 1.00 93.56 262 ASN A C 1
ATOM 2057 O O . ASN A 1 262 ? 38.866 -8.674 -44.265 1.00 93.56 262 ASN A O 1
ATOM 2061 N N . LEU A 1 263 ? 38.521 -6.692 -45.265 1.00 92.62 263 LEU A N 1
ATOM 2062 C CA . LEU A 1 263 ? 39.334 -6.985 -46.452 1.00 92.62 263 LEU A CA 1
ATOM 2063 C C . LEU A 1 263 ? 40.824 -7.209 -46.141 1.00 92.62 263 LEU A C 1
ATOM 2065 O O . LEU A 1 263 ? 41.527 -7.777 -46.974 1.00 92.62 263 LEU A O 1
ATOM 2069 N N . ALA A 1 264 ? 41.305 -6.804 -44.960 1.00 89.44 264 ALA A N 1
ATOM 2070 C CA . ALA A 1 264 ? 42.666 -7.081 -44.499 1.00 89.44 264 ALA A CA 1
ATOM 2071 C C . ALA A 1 264 ? 42.806 -8.462 -43.829 1.00 89.44 264 ALA A C 1
ATOM 2073 O O . ALA A 1 264 ? 43.925 -8.939 -43.639 1.00 89.44 264 ALA A O 1
ATOM 2074 N N . VAL A 1 265 ? 41.692 -9.114 -43.476 1.00 92.75 265 VAL A N 1
ATOM 2075 C CA . VAL A 1 265 ? 41.651 -10.415 -42.795 1.00 92.75 265 VAL A CA 1
ATOM 2076 C C . VAL A 1 265 ? 41.138 -11.469 -43.774 1.00 92.75 265 VAL A C 1
ATOM 2078 O O . VAL A 1 265 ? 39.935 -11.699 -43.899 1.00 92.75 265 VAL A O 1
ATOM 2081 N N . HIS A 1 266 ? 42.066 -12.115 -44.480 1.00 92.69 266 HIS A N 1
ATOM 2082 C CA . HIS A 1 266 ? 41.765 -13.154 -45.463 1.00 92.69 266 HIS A CA 1
ATOM 2083 C C . HIS A 1 266 ? 42.768 -14.319 -45.395 1.00 92.69 266 HIS A C 1
ATOM 2085 O O . HIS A 1 266 ? 43.872 -14.178 -44.865 1.00 92.69 266 HIS A O 1
ATOM 2091 N N . ASP A 1 267 ? 42.421 -15.484 -45.946 1.00 91.56 267 ASP A N 1
ATOM 2092 C CA . ASP A 1 267 ? 43.374 -16.591 -46.082 1.00 91.56 267 ASP A CA 1
ATOM 2093 C C . ASP A 1 267 ? 44.367 -16.356 -47.234 1.00 91.56 267 ASP A C 1
ATOM 2095 O O . ASP A 1 267 ? 44.168 -15.494 -48.089 1.00 91.56 267 ASP A O 1
ATOM 2099 N N . LYS A 1 268 ? 45.453 -17.139 -47.302 1.00 86.94 268 LYS A N 1
ATOM 2100 C CA . LYS A 1 268 ? 46.478 -16.982 -48.356 1.00 86.94 268 LYS A CA 1
ATOM 2101 C C . LYS A 1 268 ? 45.904 -17.062 -49.778 1.00 86.94 268 LYS A C 1
ATOM 2103 O O . LYS A 1 268 ? 46.433 -16.411 -50.672 1.00 86.94 268 LYS A O 1
ATOM 2108 N N . GLY A 1 269 ? 44.845 -17.854 -49.977 1.00 87.19 269 GLY A N 1
ATOM 2109 C CA . GLY A 1 269 ? 44.166 -18.011 -51.264 1.00 87.19 269 GLY A CA 1
ATOM 2110 C C . GLY A 1 269 ? 43.144 -16.918 -51.589 1.00 87.19 269 GLY A C 1
ATOM 2111 O O . GLY A 1 269 ? 42.617 -16.931 -52.698 1.00 87.19 269 GLY A O 1
ATOM 2112 N N . LYS A 1 270 ? 42.858 -15.995 -50.656 1.00 90.62 270 LYS A N 1
ATOM 2113 C CA . LYS A 1 270 ? 41.788 -14.985 -50.759 1.00 90.62 270 LYS A CA 1
ATOM 2114 C C . LYS A 1 270 ? 40.426 -15.592 -51.106 1.00 90.62 270 LYS A C 1
ATOM 2116 O O . LYS A 1 270 ? 39.667 -15.032 -51.887 1.00 90.62 270 LYS A O 1
ATOM 2121 N N . GLN A 1 271 ? 40.132 -16.759 -50.545 1.00 90.56 271 GLN A N 1
ATOM 2122 C CA . GLN A 1 271 ? 38.842 -17.438 -50.680 1.00 90.56 271 GLN A CA 1
ATOM 2123 C C . GLN A 1 271 ? 38.056 -17.452 -49.366 1.00 90.56 271 GLN A C 1
ATOM 2125 O O . GLN A 1 271 ? 36.872 -17.786 -49.366 1.00 90.56 271 GLN A O 1
ATOM 2130 N N . TRP A 1 272 ? 38.705 -17.133 -48.247 1.00 93.06 272 TRP A N 1
ATOM 2131 C CA . TRP A 1 272 ? 38.091 -16.973 -46.936 1.00 93.06 272 TRP A CA 1
ATOM 2132 C C . TRP A 1 272 ? 38.365 -15.575 -46.412 1.00 93.06 272 TRP A C 1
ATOM 2134 O O . TRP A 1 272 ? 39.509 -15.126 -46.448 1.00 93.06 272 TRP A O 1
ATOM 2144 N N . TYR A 1 273 ? 37.336 -14.935 -45.867 1.00 95.00 273 TYR A N 1
ATOM 2145 C CA . TYR A 1 273 ? 37.422 -13.593 -45.299 1.00 95.00 273 TYR A CA 1
ATOM 2146 C C . TYR A 1 273 ? 36.816 -13.555 -43.896 1.00 95.00 273 TYR A C 1
ATOM 2148 O O . TYR A 1 273 ? 35.827 -14.243 -43.612 1.00 95.00 273 TYR A O 1
ATOM 2156 N N . GLY A 1 274 ? 37.414 -12.749 -43.020 1.00 94.88 274 GLY A N 1
ATOM 2157 C CA . GLY A 1 274 ? 36.866 -12.423 -41.709 1.00 94.88 274 GLY A CA 1
ATOM 2158 C C . GLY A 1 274 ? 35.677 -11.471 -41.837 1.00 94.88 274 GLY A C 1
ATOM 2159 O O . GLY A 1 274 ? 35.740 -10.481 -42.560 1.00 94.88 274 GLY A O 1
ATOM 2160 N N . VAL A 1 275 ? 34.589 -11.760 -41.130 1.00 96.12 275 VAL A N 1
ATOM 2161 C CA . VAL A 1 275 ? 33.392 -10.913 -41.049 1.00 96.12 275 VAL A CA 1
ATOM 2162 C C . VAL A 1 275 ? 33.544 -9.958 -39.872 1.00 96.12 275 VAL A C 1
ATOM 2164 O O . VAL A 1 275 ? 33.612 -10.418 -38.733 1.00 96.12 275 VAL A O 1
ATOM 2167 N N . SER A 1 276 ? 33.564 -8.651 -40.119 1.00 90.94 276 SER A N 1
ATOM 2168 C CA . SER A 1 276 ? 33.610 -7.629 -39.065 1.00 90.94 276 SER A CA 1
ATOM 2169 C C . SER A 1 276 ? 32.241 -7.428 -38.415 1.00 90.94 276 SER A C 1
ATOM 2171 O O . SER A 1 276 ? 32.139 -7.364 -37.192 1.00 90.94 276 SER A O 1
ATOM 2173 N N . SER A 1 277 ? 31.170 -7.390 -39.210 1.00 92.56 277 SER A N 1
ATOM 2174 C CA . SER A 1 277 ? 29.797 -7.245 -38.716 1.00 92.56 277 SER A CA 1
ATOM 2175 C C . SER A 1 277 ? 28.759 -7.772 -39.711 1.00 92.56 277 SER A C 1
ATOM 2177 O O . SER A 1 277 ? 29.059 -8.051 -40.870 1.00 92.56 277 SER A O 1
ATOM 2179 N N . LEU A 1 278 ? 27.513 -7.926 -39.263 1.00 92.12 278 LEU A N 1
ATOM 2180 C CA . LEU A 1 278 ? 26.361 -8.072 -40.157 1.00 92.12 278 LEU A CA 1
ATOM 2181 C C . LEU A 1 278 ? 25.965 -6.683 -40.683 1.00 92.12 278 LEU A C 1
ATOM 2183 O O . LEU A 1 278 ? 26.110 -5.696 -39.962 1.00 92.12 278 LEU A O 1
ATOM 2187 N N . ALA A 1 279 ? 25.481 -6.599 -41.924 1.00 91.56 279 ALA A N 1
ATOM 2188 C CA . ALA A 1 279 ? 24.943 -5.347 -42.452 1.00 91.56 279 ALA A CA 1
ATOM 2189 C C . ALA A 1 279 ? 23.668 -4.942 -41.693 1.00 91.56 279 ALA A C 1
ATOM 2191 O O . ALA A 1 279 ? 22.977 -5.796 -41.127 1.00 91.56 279 ALA A O 1
ATOM 2192 N N . ASP A 1 280 ? 23.343 -3.648 -41.695 1.00 85.00 280 ASP A N 1
ATOM 2193 C CA . ASP A 1 280 ? 22.190 -3.151 -40.943 1.00 85.00 280 ASP A CA 1
ATOM 2194 C C . ASP A 1 280 ? 20.876 -3.821 -41.389 1.00 85.00 280 ASP A C 1
ATOM 2196 O O . ASP A 1 280 ? 20.643 -4.064 -42.575 1.00 85.00 280 ASP A O 1
ATOM 2200 N N . GLY A 1 281 ? 20.039 -4.178 -40.414 1.00 83.38 281 GLY A N 1
ATOM 2201 C CA . GLY A 1 281 ? 18.798 -4.934 -40.618 1.00 83.38 281 GLY A CA 1
ATOM 2202 C C . GLY A 1 281 ? 18.931 -6.464 -40.727 1.00 83.38 281 GLY A C 1
ATOM 2203 O O . GLY A 1 281 ? 17.901 -7.137 -40.740 1.00 83.38 281 GLY A O 1
ATOM 2204 N N . TYR A 1 282 ? 20.140 -7.038 -40.755 1.00 89.75 282 TYR A N 1
ATOM 2205 C CA . TYR A 1 282 ? 20.356 -8.493 -40.866 1.00 89.75 282 TYR A CA 1
ATOM 2206 C C . TYR A 1 282 ? 20.798 -9.128 -39.540 1.00 89.75 282 TYR A C 1
ATOM 2208 O O . TYR A 1 282 ? 21.427 -8.488 -38.697 1.00 89.75 282 TYR A O 1
ATOM 2216 N N . THR A 1 283 ? 20.499 -10.418 -39.347 1.00 88.44 283 THR A N 1
ATOM 2217 C CA . THR A 1 283 ? 20.957 -11.167 -38.164 1.00 88.44 283 THR A CA 1
ATOM 2218 C C . THR A 1 283 ? 21.356 -12.612 -38.471 1.00 88.44 283 THR A C 1
ATOM 2220 O O . THR A 1 283 ? 21.125 -13.119 -39.568 1.00 88.44 283 THR A O 1
ATOM 2223 N N . SER A 1 284 ? 21.957 -13.281 -37.486 1.00 87.69 284 SER A N 1
ATOM 2224 C CA . SER A 1 284 ? 22.355 -14.689 -37.535 1.00 87.69 284 SER A CA 1
ATOM 2225 C C . SER A 1 284 ? 21.612 -15.512 -36.485 1.00 87.69 284 SER A C 1
ATOM 2227 O O . SER A 1 284 ? 21.168 -14.990 -35.464 1.00 87.69 284 SER A O 1
ATOM 2229 N N . ILE A 1 285 ? 21.515 -16.825 -36.706 1.00 85.06 285 ILE A N 1
ATOM 2230 C CA . ILE A 1 285 ? 20.984 -17.765 -35.711 1.00 85.06 285 ILE A CA 1
ATOM 2231 C C . ILE A 1 285 ? 21.990 -18.926 -35.554 1.00 85.06 285 ILE A C 1
ATOM 2233 O O . ILE A 1 285 ? 22.249 -19.638 -36.530 1.00 85.06 285 ILE A O 1
ATOM 2237 N N . PRO A 1 286 ? 22.575 -19.148 -34.357 1.00 81.19 286 PRO A N 1
ATOM 2238 C CA . PRO A 1 286 ? 22.489 -18.284 -33.175 1.00 81.19 286 PRO A CA 1
ATOM 2239 C C . PRO A 1 286 ? 23.136 -16.905 -33.412 1.00 81.19 286 PRO A C 1
ATOM 2241 O O . PRO A 1 286 ? 23.868 -16.698 -34.387 1.00 81.19 286 PRO A O 1
ATOM 2244 N N . THR A 1 287 ? 22.870 -15.961 -32.507 1.00 81.75 287 THR A N 1
ATOM 2245 C CA . THR A 1 287 ? 23.537 -14.653 -32.499 1.00 81.75 287 THR A CA 1
ATOM 2246 C C . THR A 1 287 ? 25.046 -14.843 -32.361 1.00 81.75 287 THR A C 1
ATOM 2248 O O . THR A 1 287 ? 25.512 -15.609 -31.517 1.00 81.75 287 THR A O 1
ATOM 2251 N N . LEU A 1 288 ? 25.817 -14.159 -33.203 1.00 84.31 288 LEU A N 1
ATOM 2252 C CA . LEU A 1 288 ? 27.274 -14.235 -33.193 1.00 84.31 288 LEU A CA 1
ATOM 2253 C C . LEU A 1 288 ? 27.875 -13.172 -32.274 1.00 84.31 288 LEU A C 1
ATOM 2255 O O . LEU A 1 288 ? 27.577 -11.990 -32.417 1.00 84.31 288 LEU A O 1
ATOM 2259 N N . THR A 1 289 ? 28.784 -13.589 -31.396 1.00 81.75 289 THR A N 1
ATOM 2260 C CA . THR A 1 289 ? 29.620 -12.677 -30.603 1.00 81.75 289 THR A CA 1
ATOM 2261 C C . THR A 1 289 ? 30.969 -12.454 -31.304 1.00 81.75 289 THR A C 1
ATOM 2263 O O . THR A 1 289 ? 31.580 -13.449 -31.741 1.00 81.75 289 THR A O 1
ATOM 2266 N N . PRO A 1 290 ? 31.439 -11.192 -31.421 1.00 84.62 290 PRO A N 1
ATOM 2267 C CA . PRO A 1 290 ? 32.790 -10.880 -31.878 1.00 84.62 290 PRO A CA 1
ATOM 2268 C C . PRO A 1 290 ? 33.861 -11.520 -30.989 1.00 84.62 290 PRO A C 1
ATOM 2270 O O . PRO A 1 290 ? 33.644 -11.718 -29.796 1.00 84.62 290 PRO A O 1
ATOM 2273 N N . PHE A 1 291 ? 35.016 -11.841 -31.563 1.00 83.56 291 PHE A N 1
ATOM 2274 C CA . PHE A 1 291 ? 36.196 -12.296 -30.829 1.00 83.56 291 PHE A CA 1
ATOM 2275 C C . PHE A 1 291 ? 37.470 -11.729 -31.456 1.00 83.56 291 PHE A C 1
ATOM 2277 O O . PHE A 1 291 ? 37.484 -11.393 -32.643 1.00 83.56 291 PHE A O 1
ATOM 2284 N N . GLU A 1 292 ? 38.528 -11.657 -30.655 1.00 85.62 292 GLU A N 1
ATOM 2285 C CA . GLU A 1 292 ? 39.839 -11.178 -31.083 1.00 85.62 292 GLU A CA 1
ATOM 2286 C C . GLU A 1 292 ? 40.515 -12.160 -32.042 1.00 85.62 292 GLU A C 1
ATOM 2288 O O . GLU A 1 292 ? 40.661 -13.355 -31.758 1.00 85.62 292 GLU A O 1
ATOM 2293 N N . TYR A 1 293 ? 40.976 -11.643 -33.175 1.00 85.44 293 TYR A N 1
ATOM 2294 C CA . TYR A 1 293 ? 41.786 -12.363 -34.143 1.00 85.44 293 TYR A CA 1
ATOM 2295 C C . TYR A 1 293 ? 43.107 -11.629 -34.382 1.00 85.44 293 TYR A C 1
ATOM 2297 O O . TYR A 1 293 ? 43.125 -10.443 -34.707 1.00 85.44 293 TYR A O 1
ATOM 2305 N N . LYS A 1 294 ? 44.227 -12.350 -34.255 1.00 84.62 294 LYS A N 1
ATOM 2306 C CA . LYS A 1 294 ? 45.567 -11.810 -34.515 1.00 84.62 294 LYS A CA 1
ATOM 2307 C C . LYS A 1 294 ? 45.892 -11.880 -36.005 1.00 84.62 294 LYS A C 1
ATOM 2309 O O . LYS A 1 294 ? 46.048 -12.968 -36.559 1.00 84.62 294 LYS A O 1
ATOM 2314 N N . ASN A 1 295 ? 46.031 -10.721 -36.638 1.00 80.88 295 ASN A N 1
ATOM 2315 C CA . ASN A 1 295 ? 46.448 -10.569 -38.028 1.00 80.88 295 ASN A CA 1
ATOM 2316 C C . ASN A 1 295 ? 47.867 -9.978 -38.085 1.00 80.88 295 ASN A C 1
ATOM 2318 O O . ASN A 1 295 ? 48.053 -8.768 -38.221 1.00 80.88 295 ASN A O 1
ATOM 2322 N N . GLY A 1 296 ? 48.878 -10.834 -37.913 1.00 82.69 296 GLY A N 1
ATOM 2323 C CA . GLY A 1 296 ? 50.250 -10.380 -37.667 1.00 82.69 296 GLY A CA 1
ATOM 2324 C C . GLY A 1 296 ? 50.367 -9.745 -36.277 1.00 82.69 296 GLY A C 1
ATOM 2325 O O . GLY A 1 296 ? 49.999 -10.378 -35.290 1.00 82.69 296 GLY A O 1
ATOM 2326 N N . GLU A 1 297 ? 50.856 -8.505 -36.208 1.00 78.31 297 GLU A N 1
ATOM 2327 C CA . GLU A 1 297 ? 50.967 -7.722 -34.963 1.00 78.31 297 GLU A CA 1
ATOM 2328 C C . GLU A 1 297 ? 49.668 -6.982 -34.586 1.00 78.31 297 GLU A C 1
ATOM 2330 O O . GLU A 1 297 ? 49.546 -6.493 -33.467 1.00 78.31 297 GLU A O 1
ATOM 2335 N N . LYS A 1 298 ? 48.676 -6.911 -35.487 1.00 78.06 298 LYS A N 1
ATOM 2336 C CA . LYS A 1 298 ? 47.393 -6.229 -35.240 1.00 78.06 298 LYS A CA 1
ATOM 2337 C C . LYS A 1 298 ? 46.337 -7.184 -34.678 1.00 78.06 298 LYS A C 1
ATOM 2339 O O . LYS A 1 298 ? 46.248 -8.336 -35.107 1.00 78.06 298 LYS A O 1
ATOM 2344 N N . ILE A 1 299 ? 45.505 -6.685 -33.764 1.00 81.44 299 ILE A N 1
ATOM 2345 C CA . ILE A 1 299 ? 44.329 -7.386 -33.228 1.00 81.44 299 ILE A CA 1
ATOM 2346 C C . ILE A 1 299 ? 43.074 -6.817 -33.896 1.00 81.44 299 ILE A C 1
ATOM 2348 O O . ILE A 1 299 ? 42.863 -5.609 -33.902 1.00 81.44 299 ILE A O 1
ATOM 2352 N N . GLU A 1 300 ? 42.248 -7.693 -34.463 1.00 83.31 300 GLU A N 1
ATOM 2353 C CA . GLU A 1 300 ? 41.014 -7.351 -35.177 1.00 83.31 300 GLU A CA 1
ATOM 2354 C C . GLU A 1 300 ? 39.825 -8.086 -34.543 1.00 83.31 300 GLU A C 1
ATOM 2356 O O . GLU A 1 300 ? 39.905 -9.288 -34.283 1.00 83.31 300 GLU A O 1
ATOM 2361 N N . MET A 1 301 ? 38.700 -7.401 -34.329 1.00 85.75 301 MET A N 1
ATOM 2362 C CA . MET A 1 301 ? 37.473 -8.024 -33.813 1.00 85.75 301 MET A CA 1
ATOM 2363 C C . MET A 1 301 ? 36.620 -8.555 -34.967 1.00 85.75 301 MET A C 1
ATOM 2365 O O . MET A 1 301 ? 36.154 -7.782 -35.804 1.00 85.75 301 MET A O 1
ATOM 2369 N N . ILE A 1 302 ? 36.384 -9.870 -35.011 1.00 92.31 302 ILE A N 1
ATOM 2370 C CA . ILE A 1 302 ? 35.576 -10.508 -36.065 1.00 92.31 302 ILE A CA 1
ATOM 2371 C C . ILE A 1 302 ? 34.479 -11.411 -35.491 1.00 92.31 302 ILE A C 1
ATOM 2373 O O . ILE A 1 302 ? 34.627 -12.029 -34.438 1.00 92.31 302 ILE A O 1
ATOM 2377 N N . LEU A 1 303 ? 33.365 -11.548 -36.211 1.00 92.12 303 LEU A N 1
ATOM 2378 C CA . LEU A 1 303 ? 32.291 -12.498 -35.897 1.00 92.12 303 LEU A CA 1
ATOM 2379 C C . LEU A 1 303 ? 32.675 -13.941 -36.258 1.00 92.12 303 LEU A C 1
ATOM 2381 O O . LEU A 1 303 ? 32.224 -14.891 -35.608 1.00 92.12 303 LEU A O 1
ATOM 2385 N N . GLY A 1 304 ? 33.521 -14.112 -37.274 1.00 93.50 304 GLY A N 1
ATOM 2386 C CA . GLY A 1 304 ? 33.997 -15.395 -37.789 1.00 93.50 304 GLY A CA 1
ATOM 2387 C C . GLY A 1 304 ? 34.395 -15.307 -39.261 1.00 93.50 304 GLY A C 1
ATOM 2388 O O . GLY A 1 304 ? 34.441 -14.225 -39.832 1.00 93.50 304 GLY A O 1
ATOM 2389 N N . TRP A 1 305 ? 34.672 -16.453 -39.871 1.00 93.94 305 TRP A N 1
ATOM 2390 C CA . TRP A 1 305 ? 35.172 -16.586 -41.236 1.00 93.94 305 TRP A CA 1
ATOM 2391 C C . TRP A 1 305 ? 34.116 -17.159 -42.174 1.00 93.94 305 TRP A C 1
ATOM 2393 O O . TRP A 1 305 ? 33.490 -18.172 -41.851 1.00 93.94 305 TRP A O 1
ATOM 2403 N N . VAL A 1 306 ? 33.964 -16.555 -43.350 1.00 92.69 306 VAL A N 1
ATOM 2404 C CA . VAL A 1 306 ? 33.076 -17.029 -44.424 1.00 92.69 306 VAL A CA 1
ATOM 2405 C C . VAL A 1 306 ? 33.874 -17.355 -45.683 1.00 92.69 306 VAL A C 1
ATOM 2407 O O . VAL A 1 306 ? 34.911 -16.748 -45.945 1.00 92.69 306 VAL A O 1
ATOM 2410 N N . TYR A 1 307 ? 33.396 -18.333 -46.453 1.00 91.00 307 TYR A N 1
ATOM 2411 C CA . TYR A 1 307 ? 33.995 -18.719 -47.731 1.00 91.00 307 TYR A CA 1
ATOM 2412 C C . TYR A 1 307 ? 33.366 -17.921 -48.875 1.00 91.00 307 TYR A C 1
ATOM 2414 O O . TYR A 1 307 ? 32.183 -18.093 -49.164 1.00 91.00 307 TYR A O 1
ATOM 2422 N N . THR A 1 308 ? 34.155 -17.071 -49.527 1.00 89.06 308 THR A N 1
ATOM 2423 C CA . THR A 1 308 ? 33.742 -16.273 -50.692 1.00 89.06 308 THR A CA 1
ATOM 2424 C C . THR A 1 308 ? 34.041 -16.987 -52.010 1.00 89.06 308 THR A C 1
ATOM 2426 O O . THR A 1 308 ? 33.439 -16.667 -53.028 1.00 89.06 308 THR A O 1
ATOM 2429 N N . GLY A 1 309 ? 34.952 -17.967 -52.009 1.00 86.81 309 GLY A N 1
ATOM 2430 C CA . GLY A 1 309 ? 35.343 -18.751 -53.189 1.00 86.81 309 GLY A CA 1
ATOM 2431 C C . GLY A 1 309 ? 36.302 -18.041 -54.146 1.00 86.81 309 GLY A C 1
ATOM 2432 O O . GLY A 1 309 ? 37.168 -18.692 -54.733 1.00 86.81 309 GLY A O 1
ATOM 2433 N N . GLU A 1 310 ? 36.207 -16.721 -54.230 1.00 87.19 310 GLU A N 1
ATOM 2434 C CA . GLU A 1 310 ? 37.049 -15.847 -55.042 1.00 87.19 310 GLU A CA 1
ATOM 2435 C C . GLU A 1 310 ? 37.448 -14.577 -54.280 1.00 87.19 310 GLU A C 1
ATOM 2437 O O . GLU A 1 310 ? 36.917 -14.280 -53.203 1.00 87.19 310 GLU A O 1
ATOM 2442 N N . MET A 1 311 ? 38.398 -13.838 -54.858 1.00 91.31 311 MET A N 1
ATOM 2443 C CA . MET A 1 311 ? 38.880 -12.575 -54.309 1.00 91.31 311 MET A CA 1
ATOM 2444 C C . MET A 1 311 ? 37.775 -11.515 -54.361 1.00 91.31 311 MET A C 1
ATOM 2446 O O . MET A 1 311 ? 37.220 -11.237 -55.422 1.00 91.31 311 MET A O 1
ATOM 2450 N N . VAL A 1 312 ? 37.503 -10.893 -53.214 1.00 91.62 312 VAL A N 1
ATOM 2451 C CA . VAL A 1 312 ? 36.499 -9.833 -53.058 1.00 91.62 312 VAL A CA 1
ATOM 2452 C C . VAL A 1 312 ? 37.197 -8.485 -52.854 1.00 91.62 312 VAL A C 1
ATOM 2454 O O . VAL A 1 312 ? 38.170 -8.401 -52.101 1.00 91.62 312 VAL A O 1
ATOM 2457 N N . ASN A 1 313 ? 36.692 -7.441 -53.521 1.00 91.00 313 ASN A N 1
ATOM 2458 C CA . ASN A 1 313 ? 37.237 -6.075 -53.469 1.00 91.00 313 ASN A CA 1
ATOM 2459 C C . ASN A 1 313 ? 36.345 -5.081 -52.699 1.00 91.00 313 ASN A C 1
ATOM 2461 O O . ASN A 1 313 ? 36.777 -3.967 -52.422 1.00 91.00 313 ASN A O 1
ATOM 2465 N N . GLU A 1 314 ? 35.120 -5.476 -52.351 1.00 93.69 314 GLU A N 1
ATOM 2466 C CA . GLU A 1 314 ? 34.160 -4.669 -51.591 1.00 93.69 314 GLU A CA 1
ATOM 2467 C C . GLU A 1 314 ? 33.919 -5.294 -50.215 1.00 93.69 314 GLU A C 1
ATOM 2469 O O . GLU A 1 314 ? 33.871 -6.516 -50.077 1.00 93.69 314 GLU A O 1
ATOM 2474 N N . SER A 1 315 ? 33.771 -4.466 -49.179 1.00 93.00 315 SER A N 1
ATOM 2475 C CA . SER A 1 315 ? 33.528 -4.962 -47.820 1.00 93.00 315 SER A CA 1
ATOM 2476 C C . SER A 1 315 ? 32.125 -5.549 -47.665 1.00 93.00 315 SER A C 1
ATOM 2478 O O . SER A 1 315 ? 31.965 -6.562 -46.992 1.00 93.00 315 SER A O 1
ATOM 2480 N N . LEU A 1 316 ? 31.105 -4.953 -48.284 1.00 95.62 316 LEU A N 1
ATOM 2481 C CA . LEU A 1 316 ? 29.739 -5.459 -48.214 1.00 95.62 316 LEU A CA 1
ATOM 2482 C C . LEU A 1 316 ? 29.586 -6.694 -49.111 1.00 95.62 316 LEU A C 1
ATOM 2484 O O . LEU A 1 316 ? 29.662 -6.603 -50.332 1.00 95.62 316 LEU A O 1
ATOM 2488 N N . PHE A 1 317 ? 29.324 -7.849 -48.508 1.00 93.38 317 PHE A N 1
ATOM 2489 C CA . PHE A 1 317 ? 29.205 -9.127 -49.201 1.00 93.38 317 PHE A CA 1
ATOM 2490 C C . PHE A 1 317 ? 27.834 -9.763 -48.959 1.00 93.38 317 PHE A C 1
ATOM 2492 O O . PHE A 1 317 ? 27.389 -9.909 -47.819 1.00 93.38 317 PHE A O 1
ATOM 2499 N N . GLU A 1 318 ? 27.164 -10.162 -50.040 1.00 92.69 318 GLU A N 1
ATOM 2500 C CA . GLU A 1 318 ? 25.882 -10.868 -49.989 1.00 92.69 318 GLU A CA 1
ATOM 2501 C C . GLU A 1 318 ? 26.091 -12.381 -50.074 1.00 92.69 318 GLU A C 1
ATOM 2503 O O . GLU A 1 318 ? 26.736 -12.895 -50.991 1.00 92.69 318 GLU A O 1
ATOM 2508 N N . ILE A 1 319 ? 25.508 -13.104 -49.123 1.00 88.88 319 ILE A N 1
ATOM 2509 C CA . ILE A 1 319 ? 25.576 -14.557 -49.044 1.00 88.88 319 ILE A CA 1
ATOM 2510 C C . ILE A 1 319 ? 24.727 -15.165 -50.163 1.00 88.88 319 ILE A C 1
ATOM 2512 O O . ILE A 1 319 ? 23.505 -15.048 -50.161 1.00 88.88 319 ILE A O 1
ATOM 2516 N N . LYS A 1 320 ? 25.367 -15.845 -51.114 1.00 84.81 320 LYS A N 1
ATOM 2517 C CA . LYS A 1 320 ? 24.701 -16.553 -52.219 1.00 84.81 320 LYS A CA 1
ATOM 2518 C C . LYS A 1 320 ? 24.659 -18.061 -51.967 1.00 84.81 320 LYS A C 1
ATOM 2520 O O . LYS A 1 320 ? 25.331 -18.560 -51.065 1.00 84.81 320 LYS A O 1
ATOM 2525 N N . GLU A 1 321 ? 23.876 -18.777 -52.780 1.00 71.62 321 GLU A N 1
ATOM 2526 C CA . GLU A 1 321 ? 23.795 -20.242 -52.734 1.00 71.62 321 GLU A CA 1
ATOM 2527 C C . GLU A 1 321 ? 25.191 -20.877 -52.713 1.00 71.62 321 GLU A C 1
ATOM 2529 O O . GLU A 1 321 ? 26.001 -20.700 -53.624 1.00 71.62 321 GLU A O 1
ATOM 2534 N N . SER A 1 322 ? 25.466 -21.619 -51.641 1.00 63.47 322 SER A N 1
ATOM 2535 C CA . SER A 1 322 ? 26.750 -22.267 -51.406 1.00 63.47 322 SER A CA 1
ATOM 2536 C C . SER A 1 322 ? 26.633 -23.777 -51.566 1.00 63.47 322 SER A C 1
ATOM 2538 O O . SER A 1 322 ? 25.665 -24.391 -51.122 1.00 63.47 322 SER A O 1
ATOM 2540 N N . LYS A 1 323 ? 27.674 -24.398 -52.134 1.00 57.81 323 LYS A N 1
ATOM 2541 C CA . LYS A 1 323 ? 27.837 -25.862 -52.165 1.00 57.81 323 LYS A CA 1
ATOM 2542 C C . LYS A 1 323 ? 28.199 -26.450 -50.785 1.00 57.81 323 LYS A C 1
ATOM 2544 O O . LYS A 1 323 ? 28.287 -27.666 -50.653 1.00 57.81 323 LYS A O 1
ATOM 2549 N N . ASP A 1 324 ? 28.408 -25.611 -49.763 1.00 64.38 324 ASP A N 1
ATOM 2550 C CA . ASP A 1 324 ? 28.737 -25.982 -48.373 1.00 64.38 324 ASP A CA 1
ATOM 2551 C C . ASP A 1 324 ? 27.472 -26.110 -47.481 1.00 64.38 324 ASP A C 1
ATOM 2553 O O . ASP A 1 324 ? 27.431 -25.590 -46.365 1.00 64.38 324 ASP A O 1
ATOM 2557 N N . SER A 1 325 ? 26.409 -26.765 -47.974 1.00 55.19 325 SER A N 1
ATOM 2558 C CA . SER A 1 325 ? 25.036 -26.666 -47.436 1.00 55.19 325 SER A CA 1
ATOM 2559 C C . SER A 1 325 ? 24.514 -27.850 -46.596 1.00 55.19 325 SER A C 1
ATOM 2561 O O . SER A 1 325 ? 23.302 -27.992 -46.450 1.00 55.19 325 SER A O 1
ATOM 2563 N N . ASN A 1 326 ? 25.352 -28.687 -45.958 1.00 56.72 326 ASN A N 1
ATOM 2564 C CA . ASN A 1 326 ? 24.776 -29.618 -44.960 1.00 56.72 326 ASN A CA 1
ATOM 2565 C C . ASN A 1 326 ? 24.293 -28.803 -43.745 1.00 56.72 326 ASN A C 1
ATOM 2567 O O . ASN A 1 326 ? 25.065 -28.023 -43.180 1.00 56.72 326 ASN A O 1
ATOM 2571 N N . LEU A 1 327 ? 23.029 -28.969 -43.362 1.00 54.75 327 LEU A N 1
ATOM 2572 C CA . LEU A 1 327 ? 22.375 -28.200 -42.301 1.00 54.75 327 LEU A CA 1
ATOM 2573 C C . LEU A 1 327 ? 23.193 -28.279 -41.001 1.00 54.75 327 LEU A C 1
ATOM 2575 O O . LEU A 1 327 ? 23.340 -29.354 -40.420 1.00 54.75 327 LEU A O 1
ATOM 2579 N N . ALA A 1 328 ? 23.744 -27.151 -40.545 1.00 56.25 328 ALA A N 1
ATOM 2580 C CA . ALA A 1 328 ? 24.216 -27.056 -39.166 1.00 56.25 328 ALA A CA 1
ATOM 2581 C C . ALA A 1 328 ? 22.996 -26.961 -38.229 1.00 56.25 328 ALA A C 1
ATOM 2583 O O . ALA A 1 328 ? 21.884 -26.678 -38.668 1.00 56.25 328 ALA A O 1
ATOM 2584 N N . SER A 1 329 ? 23.187 -27.180 -36.931 1.00 63.47 329 SER A N 1
ATOM 2585 C CA . SER A 1 329 ? 22.118 -27.335 -35.929 1.00 63.47 329 SER A CA 1
ATOM 2586 C C . SER A 1 329 ? 21.296 -26.071 -35.598 1.00 63.47 329 SER A C 1
ATOM 2588 O O . SER A 1 329 ? 20.614 -26.050 -34.574 1.00 63.47 329 SER A O 1
ATOM 2590 N N . SER A 1 330 ? 21.350 -25.014 -36.413 1.00 75.69 330 SER A N 1
ATOM 2591 C CA . SER A 1 330 ? 20.628 -23.757 -36.180 1.00 75.69 330 SER A CA 1
ATOM 2592 C C . SER A 1 330 ? 19.181 -23.840 -36.671 1.00 75.69 330 SER A C 1
ATOM 2594 O O . SER A 1 330 ? 18.931 -23.920 -37.876 1.00 75.69 330 SER A O 1
ATOM 2596 N N . LYS A 1 331 ? 18.227 -23.783 -35.735 1.00 86.94 331 LYS A N 1
ATOM 2597 C CA . LYS A 1 331 ? 16.780 -23.792 -36.002 1.00 86.94 331 LYS A CA 1
ATOM 2598 C C . LYS A 1 331 ? 16.147 -22.435 -35.715 1.00 86.94 331 LYS A C 1
ATOM 2600 O O . LYS A 1 331 ? 16.526 -21.769 -34.754 1.00 86.94 331 LYS A O 1
ATOM 2605 N N . GLY A 1 332 ? 15.134 -22.070 -36.493 1.00 90.00 332 GLY A N 1
ATOM 2606 C CA . GLY A 1 332 ? 14.285 -20.914 -36.216 1.00 90.00 332 GLY A CA 1
ATOM 2607 C C . GLY A 1 332 ? 12.904 -21.023 -36.859 1.00 90.00 332 GLY A C 1
ATOM 2608 O O . GLY A 1 332 ? 12.591 -21.980 -37.575 1.00 90.00 332 GLY A O 1
ATOM 2609 N N . LEU A 1 333 ? 12.045 -20.051 -36.571 1.00 94.12 333 LEU A N 1
ATOM 2610 C CA . LEU A 1 333 ? 10.698 -19.964 -37.120 1.00 94.12 333 LEU A CA 1
ATOM 2611 C C . LEU A 1 333 ? 10.762 -19.469 -38.560 1.00 94.12 333 LEU A C 1
ATOM 2613 O O . LEU A 1 333 ? 11.114 -18.319 -38.814 1.00 94.12 333 LEU A O 1
ATOM 2617 N N . ALA A 1 334 ? 10.386 -20.332 -39.498 1.00 93.62 334 ALA A N 1
ATOM 2618 C CA . ALA A 1 334 ? 10.317 -19.972 -40.904 1.00 93.62 334 ALA A CA 1
ATOM 2619 C C . ALA A 1 334 ? 9.208 -18.941 -41.157 1.00 93.62 334 ALA A C 1
ATOM 2621 O O . ALA A 1 334 ? 8.025 -19.208 -40.918 1.00 93.62 334 ALA A O 1
ATOM 2622 N N . VAL A 1 335 ? 9.599 -17.792 -41.702 1.00 94.81 335 VAL A N 1
ATOM 2623 C CA . VAL A 1 335 ? 8.696 -16.782 -42.249 1.00 94.81 335 VAL A CA 1
ATOM 2624 C C . VAL A 1 335 ? 8.515 -17.079 -43.726 1.00 94.81 335 VAL A C 1
ATOM 2626 O O . VAL A 1 335 ? 9.485 -17.150 -44.482 1.00 94.81 335 VAL A O 1
ATOM 2629 N N . LYS A 1 336 ? 7.270 -17.281 -44.143 1.00 93.75 336 LYS A N 1
ATOM 2630 C CA . LYS A 1 336 ? 6.909 -17.667 -45.506 1.00 93.75 336 LYS A CA 1
ATOM 2631 C C . LYS A 1 336 ? 6.205 -16.528 -46.230 1.00 93.75 336 LYS A C 1
ATOM 2633 O O . LYS A 1 336 ? 5.614 -15.656 -45.600 1.00 93.75 336 LYS A O 1
ATOM 2638 N N . ASN A 1 337 ? 6.248 -16.555 -47.557 1.00 92.12 337 ASN A N 1
ATOM 2639 C CA . ASN A 1 337 ? 5.438 -15.665 -48.390 1.00 92.12 337 ASN A CA 1
ATOM 2640 C C . ASN A 1 337 ? 3.922 -15.908 -48.196 1.00 92.12 337 ASN A C 1
ATOM 2642 O O . ASN A 1 337 ? 3.517 -16.882 -47.558 1.00 92.12 337 ASN A O 1
ATOM 2646 N N . GLU A 1 338 ? 3.082 -15.065 -48.802 1.00 88.75 338 GLU A N 1
ATOM 2647 C CA . GLU A 1 338 ? 1.614 -15.145 -48.702 1.00 88.75 338 GLU A CA 1
ATOM 2648 C C . GLU A 1 338 ? 1.042 -16.533 -49.068 1.00 88.75 338 GLU A C 1
ATOM 2650 O O . GLU A 1 338 ? 0.159 -17.044 -48.382 1.00 88.75 338 GLU A O 1
ATOM 2655 N N . SER A 1 339 ? 1.603 -17.209 -50.082 1.00 86.00 339 SER A N 1
ATOM 2656 C CA . SER A 1 339 ? 1.194 -18.574 -50.479 1.00 86.00 339 SER A CA 1
ATOM 2657 C C . SER A 1 339 ? 1.513 -19.668 -49.437 1.00 86.00 339 SER A C 1
ATOM 2659 O O . SER A 1 339 ? 0.958 -20.776 -49.469 1.00 86.00 339 SER A O 1
ATOM 2661 N N . GLY A 1 340 ? 2.423 -19.379 -48.499 1.00 84.75 340 GLY A N 1
ATOM 2662 C CA . GLY A 1 340 ? 2.907 -20.316 -47.487 1.00 84.75 340 GLY A CA 1
ATOM 2663 C C . GLY A 1 340 ? 3.860 -21.395 -48.019 1.00 84.75 340 GLY A C 1
ATOM 2664 O O . GLY A 1 340 ? 4.042 -22.422 -47.354 1.00 84.75 340 GLY A O 1
ATOM 2665 N N . GLU A 1 341 ? 4.439 -21.201 -49.206 1.00 86.06 341 GLU A N 1
ATOM 2666 C CA . GLU A 1 341 ? 5.275 -22.200 -49.892 1.00 86.06 341 GLU A CA 1
ATOM 2667 C C . GLU A 1 341 ? 6.767 -21.896 -49.773 1.00 86.06 341 GLU A C 1
ATOM 2669 O O . GLU A 1 341 ? 7.538 -22.779 -49.403 1.00 86.06 341 GLU A O 1
ATOM 2674 N N . LYS A 1 342 ? 7.174 -20.642 -50.002 1.00 89.00 342 LYS A N 1
ATOM 2675 C CA . LYS A 1 342 ? 8.584 -20.232 -49.976 1.00 89.00 342 LYS A CA 1
ATOM 2676 C C . LYS A 1 342 ? 8.948 -19.596 -48.638 1.00 89.00 342 LYS A C 1
ATOM 2678 O O . LYS A 1 342 ? 8.281 -18.651 -48.218 1.00 89.00 342 LYS A O 1
ATOM 2683 N N . VAL A 1 343 ? 10.023 -20.075 -48.007 1.00 90.00 343 VAL A N 1
ATOM 2684 C CA . VAL A 1 343 ? 10.650 -19.416 -46.849 1.00 90.00 343 VAL A CA 1
ATOM 2685 C C . VAL A 1 343 ? 11.412 -18.189 -47.344 1.00 90.00 343 VAL A C 1
ATOM 2687 O O . VAL A 1 343 ? 12.239 -18.293 -48.247 1.00 90.00 343 VAL A O 1
ATOM 2690 N N . ILE A 1 344 ? 11.099 -17.029 -46.778 1.00 91.94 344 ILE A N 1
ATOM 2691 C CA . ILE A 1 344 ? 11.684 -15.734 -47.149 1.00 91.94 344 ILE A CA 1
ATOM 2692 C C . ILE A 1 344 ? 12.607 -15.177 -46.063 1.00 91.94 344 ILE A C 1
ATOM 2694 O O . ILE A 1 344 ? 13.443 -14.335 -46.358 1.00 91.94 344 ILE A O 1
ATOM 2698 N N . SER A 1 345 ? 12.465 -15.640 -44.819 1.00 92.88 345 SER A N 1
ATOM 2699 C CA . SER A 1 345 ? 13.320 -15.272 -43.689 1.00 92.88 345 SER A CA 1
ATOM 2700 C C . SER A 1 345 ? 13.104 -16.256 -42.536 1.00 92.88 345 SER A C 1
ATOM 2702 O O . SER A 1 345 ? 12.172 -17.065 -42.581 1.00 92.88 345 SER A O 1
ATOM 2704 N N . THR A 1 346 ? 13.927 -16.182 -41.497 1.00 92.12 346 THR A N 1
ATOM 2705 C CA . THR A 1 346 ? 13.804 -17.006 -40.293 1.00 92.12 346 THR A CA 1
ATOM 2706 C C . THR A 1 346 ? 13.929 -16.144 -39.040 1.00 92.12 346 THR A C 1
ATOM 2708 O O . THR A 1 346 ? 14.737 -15.220 -38.988 1.00 92.12 346 THR A O 1
ATOM 2711 N N . ILE A 1 347 ? 13.129 -16.450 -38.018 1.00 92.94 347 ILE A N 1
ATOM 2712 C CA . ILE A 1 347 ? 13.094 -15.733 -36.738 1.00 92.94 347 ILE A CA 1
ATOM 2713 C C . ILE A 1 347 ? 13.658 -16.626 -35.609 1.00 92.94 347 ILE A C 1
ATOM 2715 O O . ILE A 1 347 ? 13.331 -17.815 -35.565 1.00 92.94 347 ILE A O 1
ATOM 2719 N N . PRO A 1 348 ? 14.494 -16.099 -34.692 1.00 90.44 348 PRO A N 1
ATOM 2720 C CA . PRO A 1 348 ? 15.037 -16.854 -33.562 1.00 90.44 348 PRO A CA 1
ATOM 2721 C C . PRO A 1 348 ? 13.978 -17.390 -32.584 1.00 90.44 348 PRO A C 1
ATOM 2723 O O . PRO A 1 348 ? 12.868 -16.874 -32.465 1.00 90.44 348 PRO A O 1
ATOM 2726 N N . ILE A 1 349 ? 14.359 -18.416 -31.819 1.00 88.69 349 ILE A N 1
ATOM 2727 C CA . ILE A 1 349 ? 13.588 -18.883 -30.655 1.00 88.69 349 ILE A CA 1
ATOM 2728 C C . ILE A 1 349 ? 13.567 -17.778 -29.594 1.00 88.69 349 ILE A C 1
ATOM 2730 O O . ILE A 1 349 ? 14.567 -17.096 -29.393 1.00 88.69 349 ILE A O 1
ATOM 2734 N N . GLY A 1 350 ? 12.440 -17.603 -28.904 1.00 86.62 350 GLY A N 1
ATOM 2735 C CA . GLY A 1 350 ? 12.258 -16.585 -27.869 1.00 86.62 350 GLY A CA 1
ATOM 2736 C C . GLY A 1 350 ? 11.830 -15.212 -28.393 1.00 86.62 350 GLY A C 1
ATOM 2737 O O . GLY A 1 350 ? 11.407 -14.379 -27.591 1.00 86.62 350 GLY A O 1
ATOM 2738 N N . THR A 1 351 ? 11.866 -14.980 -29.712 1.00 90.06 351 THR A N 1
ATOM 2739 C CA . THR A 1 351 ? 11.379 -13.729 -30.310 1.00 90.06 351 THR A CA 1
ATOM 2740 C C . THR A 1 351 ? 9.889 -13.543 -30.037 1.00 90.06 351 THR A C 1
ATOM 2742 O O . THR A 1 351 ? 9.108 -14.491 -30.129 1.00 90.06 351 THR A O 1
ATOM 2745 N N . GLN A 1 352 ? 9.495 -12.319 -29.698 1.00 90.00 352 GLN A N 1
ATOM 2746 C CA . GLN A 1 352 ? 8.104 -11.940 -29.468 1.00 90.00 352 GLN A CA 1
ATOM 2747 C C . GLN A 1 352 ? 7.544 -11.260 -30.722 1.00 90.00 352 GLN A C 1
ATOM 2749 O O . GLN A 1 352 ? 8.197 -10.387 -31.294 1.00 90.00 352 GLN A O 1
ATOM 2754 N N . ILE A 1 353 ? 6.355 -11.667 -31.161 1.00 92.38 353 ILE A N 1
ATOM 2755 C CA . ILE A 1 353 ? 5.716 -11.237 -32.410 1.00 92.38 353 ILE A CA 1
ATOM 2756 C C . ILE A 1 353 ? 4.215 -10.977 -32.214 1.00 92.38 353 ILE A C 1
ATOM 2758 O O . ILE A 1 353 ? 3.602 -11.538 -31.300 1.00 92.38 353 ILE A O 1
ATOM 2762 N N . LYS A 1 354 ? 3.612 -10.192 -33.113 1.00 92.81 354 LYS A N 1
ATOM 2763 C CA . LYS A 1 354 ? 2.152 -10.124 -33.293 1.00 92.81 354 LYS A CA 1
ATOM 2764 C C . LYS A 1 354 ? 1.726 -10.857 -34.553 1.00 92.81 354 LYS A C 1
ATOM 2766 O O . LYS A 1 354 ? 2.439 -10.872 -35.561 1.00 92.81 354 LYS A O 1
ATOM 2771 N N . ILE A 1 355 ? 0.548 -11.459 -34.477 1.00 94.25 355 ILE A N 1
ATOM 2772 C CA . ILE A 1 355 ? -0.079 -12.161 -35.592 1.00 94.25 355 ILE A CA 1
ATOM 2773 C C . ILE A 1 355 ? -1.527 -11.708 -35.756 1.00 94.25 355 ILE A C 1
ATOM 2775 O O . ILE A 1 355 ? -2.142 -11.229 -34.807 1.00 94.25 355 ILE A O 1
ATOM 2779 N N . THR A 1 356 ? -2.093 -11.925 -36.938 1.00 93.25 356 THR A N 1
ATOM 2780 C CA . THR A 1 356 ? -3.518 -11.699 -37.200 1.00 93.25 356 THR A CA 1
ATOM 2781 C C . THR A 1 356 ? -4.149 -12.857 -37.974 1.00 93.25 356 THR A C 1
ATOM 2783 O O . THR A 1 356 ? -3.469 -13.721 -38.540 1.00 93.25 356 THR A O 1
ATOM 2786 N N . GLY A 1 357 ? -5.481 -12.872 -37.983 1.00 86.75 357 GLY A N 1
ATOM 2787 C CA . GLY A 1 357 ? -6.297 -13.869 -38.665 1.00 86.75 357 GLY A CA 1
ATOM 2788 C C . GLY A 1 357 ? -6.366 -15.230 -37.965 1.00 86.75 357 GLY A C 1
ATOM 2789 O O . GLY A 1 357 ? -5.797 -15.475 -36.902 1.00 86.75 357 GLY A O 1
ATOM 2790 N N . THR A 1 358 ? -7.117 -16.143 -38.578 1.00 86.88 358 THR A N 1
ATOM 2791 C CA . THR A 1 358 ? -7.260 -17.531 -38.119 1.00 86.88 358 THR A CA 1
ATOM 2792 C C . THR A 1 358 ? -6.315 -18.464 -38.865 1.00 86.88 358 THR A C 1
ATOM 2794 O O . THR A 1 358 ? -5.960 -18.213 -40.015 1.00 86.88 358 THR A O 1
ATOM 2797 N N . LYS A 1 359 ? -5.975 -19.598 -38.240 1.00 89.75 359 LYS A N 1
ATOM 2798 C CA . LYS A 1 359 ? -5.152 -20.645 -38.861 1.00 89.75 359 LYS A CA 1
ATOM 2799 C C . LYS A 1 359 ? -5.751 -21.070 -40.202 1.00 89.75 359 LYS A C 1
ATOM 2801 O O . LYS A 1 359 ? -6.906 -21.494 -40.261 1.00 89.75 359 LYS A O 1
ATOM 2806 N N . ASN A 1 360 ? -4.961 -20.997 -41.267 1.00 87.75 360 ASN A N 1
ATOM 2807 C CA . ASN A 1 360 ? -5.365 -21.543 -42.559 1.00 87.75 360 ASN A CA 1
ATOM 2808 C C . ASN A 1 360 ? -5.284 -23.087 -42.561 1.00 87.75 360 ASN A C 1
ATOM 2810 O O . ASN A 1 360 ? -4.828 -23.705 -41.598 1.00 87.75 360 ASN A O 1
ATOM 2814 N N . LYS A 1 361 ? -5.675 -23.734 -43.670 1.00 86.31 361 LYS A N 1
ATOM 2815 C CA . LYS A 1 361 ? -5.616 -25.207 -43.819 1.00 86.31 361 LYS A CA 1
ATOM 2816 C C . LYS A 1 361 ? -4.212 -25.805 -43.607 1.00 86.31 361 LYS A C 1
ATOM 2818 O O . LYS A 1 361 ? -4.106 -26.988 -43.309 1.00 86.31 361 LYS A O 1
ATOM 2823 N N . LYS A 1 362 ? -3.148 -25.006 -43.762 1.00 85.44 362 LYS A N 1
ATOM 2824 C CA . LYS A 1 362 ? -1.742 -25.391 -43.548 1.00 85.44 362 LYS A CA 1
ATOM 2825 C C . LYS A 1 362 ? -1.248 -25.065 -42.121 1.00 85.44 362 LYS A C 1
ATOM 2827 O O . LYS A 1 362 ? -0.061 -25.210 -41.852 1.00 85.44 362 LYS A O 1
ATOM 2832 N N . GLY A 1 363 ? -2.121 -24.598 -41.221 1.00 91.88 363 GLY A N 1
ATOM 2833 C CA . GLY A 1 363 ? -1.767 -24.212 -39.848 1.00 91.88 363 GLY A CA 1
ATOM 2834 C C . GLY A 1 363 ? -1.016 -22.879 -39.724 1.00 91.88 363 GLY A C 1
ATOM 2835 O O . GLY A 1 363 ? -0.465 -22.591 -38.662 1.00 91.88 363 GLY A O 1
ATOM 2836 N N . LEU A 1 364 ? -0.978 -22.071 -40.789 1.00 94.00 364 LEU A N 1
ATOM 2837 C CA . LEU A 1 364 ? -0.258 -20.796 -40.816 1.00 94.00 364 LEU A CA 1
ATOM 2838 C C . LEU A 1 364 ? -1.162 -19.619 -40.432 1.00 94.00 364 LEU A C 1
ATOM 2840 O O . LEU A 1 364 ? -2.369 -19.648 -40.686 1.00 94.00 364 LEU A O 1
ATOM 2844 N N . VAL A 1 365 ? -0.542 -18.580 -39.882 1.00 95.50 365 VAL A N 1
ATOM 2845 C CA . VAL A 1 365 ? -1.141 -17.292 -39.494 1.00 95.50 365 VAL A CA 1
ATOM 2846 C C . VAL A 1 365 ? -0.295 -16.137 -40.022 1.00 95.50 365 VAL A C 1
ATOM 2848 O O . VAL A 1 365 ? 0.889 -16.328 -40.309 1.00 95.50 365 VAL A O 1
ATOM 2851 N N . GLU A 1 366 ? -0.897 -14.962 -40.183 1.00 95.56 366 GLU A N 1
ATOM 2852 C CA . GLU A 1 366 ? -0.207 -13.787 -40.715 1.00 95.56 366 GLU A CA 1
ATOM 2853 C C . GLU A 1 366 ? 0.660 -13.140 -39.630 1.00 95.56 366 GLU A C 1
ATOM 2855 O O . GLU A 1 366 ? 0.166 -12.859 -38.543 1.00 95.56 366 GLU A O 1
ATOM 2860 N N . LEU A 1 367 ? 1.942 -12.912 -39.920 1.00 95.50 367 LEU A N 1
ATOM 2861 C CA . LEU A 1 367 ? 2.874 -12.156 -39.081 1.00 95.50 367 LEU A CA 1
ATOM 2862 C C . LEU A 1 367 ? 2.730 -10.665 -39.393 1.00 95.50 367 LEU A C 1
ATOM 2864 O O . LEU A 1 367 ? 3.030 -10.241 -40.512 1.00 95.50 367 LEU A O 1
ATOM 2868 N N . THR A 1 368 ? 2.333 -9.878 -38.397 1.00 93.44 368 THR A N 1
ATOM 2869 C CA . THR A 1 368 ? 2.123 -8.432 -38.550 1.00 93.44 368 THR A CA 1
ATOM 2870 C C . THR A 1 368 ? 3.287 -7.617 -38.009 1.00 93.44 368 THR A C 1
ATOM 2872 O O . THR A 1 368 ? 3.632 -6.593 -38.590 1.00 93.44 368 THR A O 1
ATOM 2875 N N . GLU A 1 369 ? 3.918 -8.071 -36.925 1.00 91.31 369 GLU A N 1
ATOM 2876 C CA . GLU A 1 369 ? 4.932 -7.291 -36.214 1.00 91.31 369 GLU A CA 1
ATOM 2877 C C . GLU A 1 369 ? 5.959 -8.201 -35.531 1.00 91.31 369 GLU A C 1
ATOM 2879 O O . GLU A 1 369 ? 5.598 -9.226 -34.948 1.00 91.31 369 GLU A O 1
ATOM 2884 N N . ILE A 1 370 ? 7.237 -7.816 -35.574 1.00 90.25 370 ILE A N 1
ATOM 2885 C CA . ILE A 1 370 ? 8.280 -8.367 -34.701 1.00 90.25 370 ILE A CA 1
ATOM 2886 C C . ILE A 1 370 ? 8.483 -7.363 -33.571 1.00 90.25 370 ILE A C 1
ATOM 2888 O O . ILE A 1 370 ? 8.897 -6.240 -33.833 1.00 90.25 370 ILE A O 1
ATOM 2892 N N . ILE A 1 371 ? 8.193 -7.775 -32.338 1.00 86.81 371 ILE A N 1
ATOM 2893 C CA . ILE A 1 371 ? 8.212 -6.895 -31.167 1.00 86.81 371 ILE A CA 1
ATOM 2894 C C . ILE A 1 371 ? 9.629 -6.807 -30.584 1.00 86.81 371 ILE A C 1
ATOM 2896 O O . ILE A 1 371 ? 10.195 -5.722 -30.511 1.00 86.81 371 ILE A O 1
ATOM 2900 N N . ARG A 1 372 ? 10.211 -7.933 -30.129 1.00 83.62 372 ARG A N 1
ATOM 2901 C CA . ARG A 1 372 ? 11.510 -7.947 -29.416 1.00 83.62 372 ARG A CA 1
ATOM 2902 C C . ARG A 1 372 ? 12.150 -9.334 -29.296 1.00 83.62 372 ARG A C 1
ATOM 2904 O O . ARG A 1 372 ? 11.569 -10.336 -29.704 1.00 83.62 372 ARG A O 1
ATOM 2911 N N . ASN A 1 373 ? 13.323 -9.388 -28.655 1.00 77.44 373 ASN A N 1
ATOM 2912 C CA . ASN A 1 373 ? 14.087 -10.605 -28.327 1.00 77.44 373 ASN A CA 1
ATOM 2913 C C . ASN A 1 373 ? 14.485 -11.432 -29.569 1.00 77.44 373 ASN A C 1
ATOM 2915 O O . ASN A 1 373 ? 14.613 -12.654 -29.522 1.00 77.44 373 ASN A O 1
ATOM 2919 N N . GLY A 1 374 ? 14.665 -10.754 -30.702 1.00 84.75 374 GLY A N 1
ATOM 2920 C CA . GLY A 1 374 ? 15.210 -11.316 -31.931 1.00 84.75 374 GLY A CA 1
ATOM 2921 C C . GLY A 1 374 ? 14.857 -10.478 -33.153 1.00 84.75 374 GLY A C 1
ATOM 2922 O O . GLY A 1 374 ? 13.925 -9.677 -33.133 1.00 84.75 374 GLY A O 1
ATOM 2923 N N . LYS A 1 375 ? 15.641 -10.654 -34.214 1.00 88.12 375 LYS A N 1
ATOM 2924 C CA . LYS A 1 375 ? 15.448 -10.022 -35.522 1.00 88.12 375 LYS A CA 1
ATOM 2925 C C . LYS A 1 375 ? 15.319 -11.111 -36.590 1.00 88.12 375 LYS A C 1
ATOM 2927 O O . LYS A 1 375 ? 15.791 -12.226 -36.367 1.00 88.12 375 LYS A O 1
ATOM 2932 N N . PRO A 1 376 ? 14.683 -10.830 -37.733 1.00 92.06 376 PRO A N 1
ATOM 2933 C CA . PRO A 1 376 ? 14.647 -11.775 -38.839 1.00 92.06 376 PRO A CA 1
ATOM 2934 C C . PRO A 1 376 ? 16.038 -11.857 -39.496 1.00 92.06 376 PRO A C 1
ATOM 2936 O O . PRO A 1 376 ? 16.737 -10.851 -39.604 1.00 92.06 376 PRO A O 1
ATOM 2939 N N . THR A 1 377 ? 16.464 -13.046 -39.930 1.00 90.00 377 THR A N 1
ATOM 2940 C CA . THR A 1 377 ? 17.774 -13.270 -40.589 1.00 90.00 377 THR A CA 1
ATOM 2941 C C . THR A 1 377 ? 17.954 -12.443 -41.862 1.00 90.00 377 THR A C 1
ATOM 2943 O O . THR A 1 377 ? 19.070 -12.043 -42.201 1.00 90.00 377 THR A O 1
ATOM 2946 N N . ILE A 1 378 ? 16.844 -12.170 -42.545 1.00 91.25 378 ILE A N 1
ATOM 2947 C CA . ILE A 1 378 ? 16.728 -11.287 -43.708 1.00 91.25 378 ILE A CA 1
ATOM 2948 C C . ILE A 1 378 ? 15.590 -10.287 -43.435 1.00 91.25 378 ILE A C 1
ATOM 2950 O O . ILE A 1 378 ? 14.525 -10.734 -42.983 1.00 91.25 378 ILE A O 1
ATOM 2954 N N . PRO A 1 379 ? 15.765 -8.978 -43.718 1.00 92.06 379 PRO A N 1
ATOM 2955 C CA . PRO A 1 379 ? 14.701 -7.983 -43.616 1.00 92.06 379 PRO A CA 1
ATOM 2956 C C . PRO A 1 379 ? 13.411 -8.442 -44.300 1.00 92.06 379 PRO A C 1
ATOM 2958 O O . PRO A 1 379 ? 13.426 -8.952 -45.422 1.00 92.06 379 PRO A O 1
ATOM 2961 N N . LEU A 1 380 ? 12.281 -8.285 -43.611 1.00 91.62 380 LEU A N 1
ATOM 2962 C CA . LEU A 1 380 ? 10.993 -8.743 -44.124 1.00 91.62 380 LEU A CA 1
ATOM 2963 C C . LEU A 1 380 ? 10.439 -7.758 -45.169 1.00 91.62 380 LEU A C 1
ATOM 2965 O O . LEU A 1 380 ? 10.472 -6.555 -44.921 1.00 91.62 380 LEU A O 1
ATOM 2969 N N . PRO A 1 381 ? 9.875 -8.239 -46.295 1.00 87.50 381 PRO A N 1
ATOM 2970 C CA . PRO A 1 381 ? 9.198 -7.381 -47.273 1.00 87.50 381 PRO A CA 1
ATOM 2971 C C . PRO A 1 381 ? 7.911 -6.782 -46.685 1.00 87.50 381 PRO A C 1
ATOM 2973 O O . PRO A 1 381 ? 7.429 -7.250 -45.659 1.00 87.50 381 PRO A O 1
ATOM 2976 N N . GLU A 1 382 ? 7.295 -5.790 -47.330 1.00 86.56 382 GLU A N 1
ATOM 2977 C CA . GLU A 1 382 ? 6.013 -5.213 -46.870 1.00 86.56 382 GLU A CA 1
ATOM 2978 C C . GLU A 1 382 ? 4.797 -6.120 -47.148 1.00 86.56 382 GLU A C 1
ATOM 2980 O O . GLU A 1 382 ? 3.798 -6.060 -46.438 1.00 86.56 382 GLU A O 1
ATOM 2985 N N . THR A 1 383 ? 4.896 -7.025 -48.126 1.00 88.69 383 THR A N 1
ATOM 2986 C CA . THR A 1 383 ? 3.841 -7.984 -48.516 1.00 88.69 383 THR A CA 1
ATOM 2987 C C . THR A 1 383 ? 3.503 -8.980 -47.408 1.00 88.69 383 THR A C 1
ATOM 2989 O O . THR A 1 383 ? 4.404 -9.356 -46.666 1.00 88.69 383 THR A O 1
ATOM 2992 N N . LYS A 1 384 ? 2.278 -9.523 -47.356 1.00 89.56 384 LYS A N 1
ATOM 2993 C CA . LYS A 1 384 ? 1.853 -10.501 -46.331 1.00 89.56 384 LYS A CA 1
ATOM 2994 C C . LYS A 1 384 ? 2.848 -11.645 -46.104 1.00 89.56 384 LYS A C 1
ATOM 2996 O O . LYS A 1 384 ? 3.350 -12.260 -47.049 1.00 89.56 384 LYS A O 1
ATOM 3001 N N . LYS A 1 385 ? 3.083 -11.957 -44.825 1.00 93.81 385 LYS A N 1
ATOM 3002 C CA . LYS A 1 385 ? 4.017 -12.999 -44.376 1.00 93.81 385 LYS A CA 1
ATOM 3003 C C . LYS A 1 385 ? 3.301 -13.989 -43.479 1.00 93.81 385 LYS A C 1
ATOM 3005 O O . LYS A 1 385 ? 2.521 -13.593 -42.622 1.00 93.81 385 LYS A O 1
ATOM 3010 N N . MET A 1 386 ? 3.603 -15.268 -43.643 1.00 95.06 386 MET A N 1
ATOM 3011 C CA . MET A 1 386 ? 2.931 -16.350 -42.933 1.00 95.06 386 MET A CA 1
ATOM 3012 C C . MET A 1 386 ? 3.914 -17.105 -42.037 1.00 95.06 386 MET A C 1
ATOM 3014 O O . MET A 1 386 ? 5.008 -17.456 -42.476 1.00 95.06 386 MET A O 1
ATOM 3018 N N . VAL A 1 387 ? 3.515 -17.414 -40.805 1.00 96.00 387 VAL A N 1
ATOM 3019 C CA . VAL A 1 387 ? 4.295 -18.213 -39.841 1.00 96.00 387 VAL A CA 1
ATOM 3020 C C . VAL A 1 387 ? 3.468 -19.379 -39.302 1.00 96.00 387 VAL A C 1
ATOM 3022 O O . VAL A 1 387 ? 2.237 -19.340 -39.312 1.00 96.00 387 VAL A O 1
ATOM 3025 N N . ASN A 1 388 ? 4.130 -20.451 -38.859 1.00 94.62 388 ASN A N 1
ATOM 3026 C CA . ASN A 1 388 ? 3.450 -21.615 -38.288 1.00 94.62 388 ASN A CA 1
ATOM 3027 C C . ASN A 1 388 ? 2.952 -21.312 -36.871 1.00 94.62 388 ASN A C 1
ATOM 3029 O O . ASN A 1 388 ? 3.756 -21.066 -35.975 1.00 94.62 388 ASN A O 1
ATOM 3033 N N . PHE A 1 389 ? 1.639 -21.399 -36.650 1.00 94.56 389 PHE A N 1
ATOM 3034 C CA . PHE A 1 389 ? 1.050 -21.140 -35.336 1.00 94.56 389 PHE A CA 1
ATOM 3035 C C . PHE A 1 389 ? 1.503 -22.150 -34.271 1.00 94.56 389 PHE A C 1
ATOM 3037 O O . PHE A 1 389 ? 1.575 -21.809 -33.098 1.00 94.56 389 PHE A O 1
ATOM 3044 N N . ALA A 1 390 ? 1.813 -23.395 -34.646 1.00 94.38 390 ALA A N 1
ATOM 3045 C CA . ALA A 1 390 ? 2.236 -24.420 -33.687 1.00 94.38 390 ALA A CA 1
ATOM 3046 C C . ALA A 1 390 ? 3.585 -24.100 -33.012 1.00 94.38 390 ALA A C 1
ATOM 3048 O O . ALA A 1 390 ? 3.877 -24.633 -31.943 1.00 94.38 390 ALA A O 1
ATOM 3049 N N . SER A 1 391 ? 4.387 -23.226 -33.621 1.00 94.88 391 SER A N 1
ATOM 3050 C CA . SER A 1 391 ? 5.674 -22.752 -33.102 1.00 94.88 391 SER A CA 1
ATOM 3051 C C . SER A 1 391 ? 5.542 -21.534 -32.186 1.00 94.88 391 SER A C 1
ATOM 3053 O O . SER A 1 391 ? 6.554 -20.925 -31.840 1.00 94.88 391 SER A O 1
ATOM 3055 N N . LEU A 1 392 ? 4.313 -21.146 -31.831 1.00 94.19 392 LEU A N 1
ATOM 3056 C CA . LEU A 1 392 ? 4.013 -19.936 -31.079 1.00 94.19 392 LEU A CA 1
ATOM 3057 C C . LEU A 1 392 ? 3.324 -20.261 -29.755 1.00 94.19 392 LEU A C 1
ATOM 3059 O O . LEU A 1 392 ? 2.389 -21.059 -29.690 1.00 94.19 392 LEU A O 1
ATOM 3063 N N . GLU A 1 393 ? 3.750 -19.572 -28.708 1.00 91.38 393 GLU A N 1
ATOM 3064 C CA . GLU A 1 393 ? 3.124 -19.569 -27.393 1.00 91.38 393 GLU A CA 1
ATOM 3065 C C . GLU A 1 393 ? 2.512 -18.193 -27.137 1.00 91.38 393 GLU A C 1
ATOM 3067 O O . GLU A 1 393 ? 3.201 -17.179 -27.222 1.00 91.38 393 GLU A O 1
ATOM 3072 N N . LYS A 1 394 ? 1.216 -18.145 -26.825 1.00 90.69 394 LYS A N 1
ATOM 3073 C CA . LYS A 1 394 ? 0.540 -16.896 -26.464 1.00 90.69 394 LYS A CA 1
ATOM 3074 C C . LYS A 1 394 ? 1.024 -16.431 -25.088 1.00 90.69 394 LYS A C 1
ATOM 3076 O O . LYS A 1 394 ? 0.984 -17.213 -24.141 1.00 90.69 394 LYS A O 1
ATOM 3081 N N . ILE A 1 395 ? 1.444 -15.175 -24.974 1.00 87.44 395 ILE A N 1
ATOM 3082 C CA . ILE A 1 395 ? 1.976 -14.583 -23.740 1.00 87.44 395 ILE A CA 1
ATOM 3083 C C . ILE A 1 395 ? 1.334 -13.215 -23.460 1.00 87.44 395 ILE A C 1
ATOM 3085 O O . ILE A 1 395 ? 0.923 -12.513 -24.377 1.00 87.44 395 ILE A O 1
ATOM 3089 N N . SER A 1 396 ? 1.268 -12.835 -22.181 1.00 88.00 396 SER A N 1
ATOM 3090 C CA . SER A 1 396 ? 0.786 -11.519 -21.729 1.00 88.00 396 SER A CA 1
ATOM 3091 C C . SER A 1 396 ? 1.944 -10.519 -21.677 1.00 88.00 396 SER A C 1
ATOM 3093 O O . SER A 1 396 ? 2.919 -10.771 -20.961 1.00 88.00 396 SER A O 1
ATOM 3095 N N . ARG A 1 397 ? 1.889 -9.409 -22.420 1.00 88.06 397 ARG A N 1
ATOM 3096 C CA . ARG A 1 397 ? 2.979 -8.413 -22.516 1.00 88.06 397 ARG A CA 1
ATOM 3097 C C . ARG A 1 397 ? 2.450 -6.981 -22.574 1.00 88.06 397 ARG A C 1
ATOM 3099 O O . ARG A 1 397 ? 1.307 -6.747 -22.940 1.00 88.06 397 ARG A O 1
ATOM 3106 N N . GLY A 1 398 ? 3.266 -6.004 -22.182 1.00 85.06 398 GLY A N 1
ATOM 3107 C CA . GLY A 1 398 ? 2.873 -4.597 -22.279 1.00 85.06 398 GLY A CA 1
ATOM 3108 C C . GLY A 1 398 ? 2.531 -4.213 -23.726 1.00 85.06 398 GLY A C 1
ATOM 3109 O O . GLY A 1 398 ? 3.266 -4.568 -24.641 1.00 85.06 398 GLY A O 1
ATOM 3110 N N . LYS A 1 399 ? 1.429 -3.474 -23.936 1.00 86.00 399 LYS A N 1
ATOM 3111 C CA . LYS A 1 399 ? 1.005 -2.964 -25.263 1.00 86.00 399 LYS A CA 1
ATOM 3112 C C . LYS A 1 399 ? 2.119 -2.202 -25.993 1.00 86.00 399 LYS A C 1
ATOM 3114 O O . LYS A 1 399 ? 2.249 -2.322 -27.208 1.00 86.00 399 LYS A O 1
ATOM 3119 N N . LYS A 1 400 ? 2.884 -1.411 -25.237 1.00 88.38 400 LYS A N 1
ATOM 3120 C CA . LYS A 1 400 ? 4.099 -0.706 -25.651 1.00 88.38 400 LYS A CA 1
ATOM 3121 C C . LYS A 1 400 ? 5.122 -0.751 -24.518 1.00 88.38 400 LYS A C 1
ATOM 3123 O O . LYS A 1 400 ? 4.744 -0.969 -23.363 1.00 88.38 400 LYS A O 1
ATOM 3128 N N . TYR A 1 401 ? 6.384 -0.520 -24.860 1.00 89.50 401 TYR A N 1
ATOM 3129 C CA . TYR A 1 401 ? 7.500 -0.458 -23.922 1.00 89.50 401 TYR A CA 1
ATOM 3130 C C . TYR A 1 401 ? 8.085 0.947 -23.886 1.00 89.50 401 TYR A C 1
ATOM 3132 O O . TYR A 1 401 ? 8.064 1.642 -24.896 1.00 89.50 401 TYR A O 1
ATOM 3140 N N . ASP A 1 402 ? 8.570 1.348 -22.712 1.00 92.75 402 ASP A N 1
ATOM 3141 C CA . ASP A 1 402 ? 9.277 2.612 -22.464 1.00 92.75 402 ASP A CA 1
ATOM 3142 C C . ASP A 1 402 ? 8.456 3.893 -22.751 1.00 92.75 402 ASP A C 1
ATOM 3144 O O . ASP A 1 402 ? 8.955 5.005 -22.614 1.00 92.75 402 ASP A O 1
ATOM 3148 N N . GLU A 1 403 ? 7.158 3.742 -23.036 1.00 94.50 403 GLU A N 1
ATOM 3149 C CA . GLU A 1 403 ? 6.177 4.808 -23.257 1.00 94.50 403 GLU A CA 1
ATOM 3150 C C . GLU A 1 403 ? 5.027 4.727 -22.243 1.00 94.50 403 GLU A C 1
ATOM 3152 O O . GLU A 1 403 ? 4.671 3.648 -21.759 1.00 94.50 403 GLU A O 1
ATOM 3157 N N . VAL A 1 404 ? 4.390 5.868 -21.955 1.00 96.31 404 VAL A N 1
ATOM 3158 C CA . VAL A 1 404 ? 3.117 5.886 -21.220 1.00 96.31 404 VAL A CA 1
ATOM 3159 C C . VAL A 1 404 ? 2.011 5.320 -22.101 1.00 96.31 404 VAL A C 1
ATOM 3161 O O . VAL A 1 404 ? 1.738 5.825 -23.190 1.00 96.31 404 VAL A O 1
ATOM 3164 N N . VAL A 1 405 ? 1.327 4.297 -21.602 1.00 95.25 405 VAL A N 1
ATOM 3165 C CA . VAL A 1 405 ? 0.124 3.743 -22.215 1.00 95.25 405 VAL A CA 1
ATOM 3166 C C . VAL A 1 405 ? -1.077 4.195 -21.401 1.00 95.25 405 VAL A C 1
ATOM 3168 O O . VAL A 1 405 ? -1.286 3.712 -20.292 1.00 95.25 405 VAL A O 1
ATOM 3171 N N . VAL A 1 406 ? -1.889 5.087 -21.966 1.00 94.38 406 VAL A N 1
ATOM 3172 C CA . VAL A 1 406 ? -3.238 5.372 -21.456 1.00 94.38 406 VAL A CA 1
ATOM 3173 C C . VAL A 1 406 ? -4.203 4.391 -22.113 1.00 94.38 406 VAL A C 1
ATOM 3175 O O . VAL A 1 406 ? -4.223 4.249 -23.337 1.00 94.38 406 VAL A O 1
ATOM 3178 N N . LEU A 1 407 ? -4.961 3.653 -21.305 1.00 90.88 407 LEU A N 1
ATOM 3179 C CA . LEU A 1 407 ? -5.847 2.604 -21.798 1.00 90.88 407 LEU A CA 1
ATOM 3180 C C . LEU A 1 407 ? -7.097 3.206 -22.442 1.00 90.88 407 LEU A C 1
ATOM 3182 O O . LEU A 1 407 ? -7.849 3.902 -21.770 1.00 90.88 407 LEU A O 1
ATOM 3186 N N . ASP A 1 408 ? -7.357 2.875 -23.714 1.00 86.31 408 ASP A N 1
ATOM 3187 C CA . ASP A 1 408 ? -8.566 3.295 -24.456 1.00 86.31 408 ASP A CA 1
ATOM 3188 C C . ASP A 1 408 ? -9.858 2.931 -23.708 1.00 86.31 408 ASP A C 1
ATOM 3190 O O . ASP A 1 408 ? -10.850 3.656 -23.722 1.00 86.31 408 ASP A O 1
ATOM 3194 N N . LYS A 1 409 ? -9.821 1.787 -23.022 1.00 88.06 409 LYS A N 1
ATOM 3195 C CA . LYS A 1 409 ? -10.838 1.340 -22.081 1.00 88.06 409 LYS A CA 1
ATOM 3196 C C . LYS A 1 409 ? -10.146 0.994 -20.762 1.00 88.06 409 LYS A C 1
ATOM 3198 O O . LYS A 1 409 ? -9.375 0.030 -20.758 1.00 88.06 409 LYS A O 1
ATOM 3203 N N . PRO A 1 410 ? -10.437 1.709 -19.660 1.00 91.25 410 PRO A N 1
ATOM 3204 C CA . PRO A 1 410 ? -9.922 1.357 -18.344 1.00 91.25 410 PRO A CA 1
ATOM 3205 C C . PRO A 1 410 ? -10.179 -0.113 -17.998 1.00 91.25 410 PRO A C 1
ATOM 3207 O O . PRO A 1 410 ? -11.233 -0.676 -18.322 1.00 91.25 410 PRO A O 1
ATOM 3210 N N . TYR A 1 411 ? -9.204 -0.745 -17.351 1.00 93.12 411 TYR A N 1
ATOM 3211 C CA . TYR A 1 411 ? -9.275 -2.156 -16.984 1.00 93.12 411 TYR A CA 1
ATOM 3212 C C . TYR A 1 411 ? -9.730 -2.296 -15.534 1.00 93.12 411 TYR A C 1
ATOM 3214 O O . TYR A 1 411 ? -9.021 -1.863 -14.633 1.00 93.12 411 TYR A O 1
ATOM 3222 N N . SER A 1 412 ? -10.882 -2.925 -15.284 1.00 94.06 412 SER A N 1
ATOM 3223 C CA . SER A 1 412 ? -11.350 -3.146 -13.909 1.00 94.06 412 SER A CA 1
ATOM 3224 C C . SER A 1 412 ? -10.413 -4.091 -13.159 1.00 94.06 412 SER A C 1
ATOM 3226 O O . SER A 1 412 ? -10.146 -5.193 -13.630 1.00 94.06 412 SER A O 1
ATOM 3228 N N . ILE A 1 413 ? -9.962 -3.664 -11.984 1.00 93.56 413 ILE A N 1
ATOM 3229 C CA . ILE A 1 413 ? -9.060 -4.410 -11.109 1.00 93.56 413 ILE A CA 1
ATOM 3230 C C . ILE A 1 413 ? -9.662 -4.490 -9.705 1.00 93.56 413 ILE A C 1
ATOM 3232 O O . ILE A 1 413 ? -10.323 -3.555 -9.241 1.00 93.56 413 ILE A O 1
ATOM 3236 N N . LYS A 1 414 ? -9.499 -5.629 -9.034 1.00 89.19 414 LYS A N 1
ATOM 3237 C CA . LYS A 1 414 ? -9.972 -5.831 -7.657 1.00 89.19 414 LYS A CA 1
ATOM 3238 C C . LYS A 1 414 ? -8.857 -5.641 -6.645 1.00 89.19 414 LYS A C 1
ATOM 3240 O O . LYS A 1 414 ? -7.688 -5.897 -6.934 1.00 89.19 414 LYS A O 1
ATOM 3245 N N . ALA A 1 415 ? -9.229 -5.248 -5.430 1.00 87.06 415 ALA A N 1
ATOM 3246 C CA . ALA A 1 415 ? -8.284 -5.188 -4.322 1.00 87.06 415 ALA A CA 1
ATOM 3247 C C . ALA A 1 415 ? -7.588 -6.551 -4.155 1.00 87.06 415 ALA A C 1
ATOM 3249 O O . ALA A 1 415 ? -8.250 -7.585 -4.024 1.00 87.06 415 ALA A O 1
ATOM 3250 N N . GLY A 1 416 ? -6.256 -6.561 -4.135 1.00 86.88 416 GLY A N 1
ATOM 3251 C CA . GLY A 1 416 ? -5.448 -7.777 -4.015 1.00 86.88 416 GLY A CA 1
ATOM 3252 C C . GLY A 1 416 ? -5.078 -8.439 -5.342 1.00 86.88 416 GLY A C 1
ATOM 3253 O O . GLY A 1 416 ? -4.289 -9.381 -5.331 1.00 86.88 416 GLY A O 1
ATOM 3254 N N . GLU A 1 417 ? -5.603 -7.971 -6.477 1.00 90.69 417 GLU A N 1
ATOM 3255 C CA . GLU A 1 417 ? -5.143 -8.426 -7.791 1.00 90.69 417 GLU A CA 1
ATOM 3256 C C . GLU A 1 417 ? -3.773 -7.836 -8.137 1.00 90.69 417 GLU A C 1
ATOM 3258 O O . GLU A 1 417 ? -3.416 -6.739 -7.709 1.00 90.69 417 GLU A O 1
ATOM 3263 N N . LEU A 1 418 ? -3.000 -8.588 -8.921 1.00 94.50 418 LEU A N 1
ATOM 3264 C CA . LEU A 1 418 ? -1.624 -8.257 -9.272 1.00 94.50 418 LEU A CA 1
ATOM 3265 C C . LEU A 1 418 ? -1.560 -7.004 -10.161 1.00 94.50 418 LEU A C 1
ATOM 3267 O O . LEU A 1 418 ? -2.067 -7.019 -11.286 1.00 94.50 418 LEU A O 1
ATOM 3271 N N . VAL A 1 419 ? -0.869 -5.962 -9.693 1.00 96.50 419 VAL A N 1
ATOM 3272 C CA . VAL A 1 419 ? -0.502 -4.796 -10.518 1.00 96.50 419 VAL A CA 1
ATOM 3273 C C . VAL A 1 419 ? 0.864 -4.972 -11.181 1.00 96.50 419 VAL A C 1
ATOM 3275 O O . VAL A 1 419 ? 1.102 -4.423 -12.253 1.00 96.50 419 VAL A O 1
ATOM 3278 N N . GLY A 1 420 ? 1.745 -5.784 -10.594 1.00 95.44 420 GLY A N 1
ATOM 3279 C CA . GLY A 1 420 ? 3.044 -6.149 -11.158 1.00 95.44 420 GLY A CA 1
ATOM 3280 C C . GLY A 1 420 ? 3.998 -6.657 -10.086 1.00 95.44 420 GLY A C 1
ATOM 3281 O O . GLY A 1 420 ? 3.565 -7.190 -9.068 1.00 95.44 420 GLY A O 1
ATOM 3282 N N . HIS A 1 421 ? 5.298 -6.498 -10.313 1.00 94.81 421 HIS A N 1
ATOM 3283 C CA . HIS A 1 421 ? 6.345 -6.875 -9.359 1.00 94.81 421 HIS A CA 1
ATOM 3284 C C . HIS A 1 421 ? 7.249 -5.683 -9.068 1.00 94.81 421 HIS A C 1
ATOM 3286 O O . HIS A 1 421 ? 7.370 -4.791 -9.912 1.00 94.81 421 HIS A O 1
ATOM 3292 N N . ILE A 1 422 ? 7.871 -5.679 -7.889 1.00 95.12 422 ILE A N 1
ATOM 3293 C CA . ILE A 1 422 ? 8.827 -4.641 -7.488 1.00 95.12 422 ILE A CA 1
ATOM 3294 C C . ILE A 1 422 ? 10.010 -4.660 -8.456 1.00 95.12 422 ILE A C 1
ATOM 3296 O O . ILE A 1 422 ? 10.612 -5.712 -8.693 1.00 95.12 422 ILE A O 1
ATOM 3300 N N . GLY A 1 423 ? 10.312 -3.502 -9.033 1.00 93.25 423 GLY A N 1
ATOM 3301 C CA . GLY A 1 423 ? 11.414 -3.322 -9.962 1.00 93.25 423 GLY A CA 1
ATOM 3302 C C . GLY A 1 423 ? 12.714 -2.928 -9.278 1.00 93.25 423 GLY A C 1
ATOM 3303 O O . GLY A 1 423 ? 12.852 -2.940 -8.055 1.00 93.25 423 GLY A O 1
ATOM 3304 N N . HIS A 1 424 ? 13.695 -2.620 -10.118 1.00 91.88 424 HIS A N 1
ATOM 3305 C CA . HIS A 1 424 ? 15.043 -2.249 -9.710 1.00 91.88 424 HIS A CA 1
ATOM 3306 C C . HIS A 1 424 ? 15.215 -0.731 -9.703 1.00 91.88 424 HIS A C 1
ATOM 3308 O O . HIS A 1 424 ? 14.804 -0.064 -10.656 1.00 91.88 424 HIS A O 1
ATOM 3314 N N . TYR A 1 425 ? 15.862 -0.185 -8.677 1.00 92.31 425 TYR A N 1
ATOM 3315 C CA . TYR A 1 425 ? 16.206 1.234 -8.630 1.00 92.31 425 TYR A CA 1
ATOM 3316 C C . TYR A 1 425 ? 17.521 1.476 -7.883 1.00 92.31 425 TYR A C 1
ATOM 3318 O O . TYR A 1 425 ? 17.645 1.148 -6.704 1.00 92.31 425 TYR A O 1
ATOM 3326 N N . GLN A 1 426 ? 18.505 2.059 -8.571 1.00 89.69 426 GLN A N 1
ATOM 3327 C CA . GLN A 1 426 ? 19.781 2.478 -7.990 1.00 89.69 426 GLN A CA 1
ATOM 3328 C C . GLN A 1 426 ? 19.907 3.995 -7.977 1.00 89.69 426 GLN A C 1
ATOM 3330 O O . GLN A 1 426 ? 19.726 4.656 -9.002 1.00 89.69 426 GLN A O 1
ATOM 3335 N N . GLU A 1 427 ? 20.279 4.525 -6.818 1.00 86.38 427 GLU A N 1
ATOM 3336 C CA . GLU A 1 427 ? 20.888 5.849 -6.715 1.00 86.38 427 GLU A CA 1
ATOM 3337 C C . GLU A 1 427 ? 22.374 5.778 -7.072 1.00 86.38 427 GLU A C 1
ATOM 3339 O O . GLU A 1 427 ? 22.945 4.688 -7.169 1.00 86.38 427 GLU A O 1
ATOM 3344 N N . TYR A 1 428 ? 23.005 6.937 -7.256 1.00 85.12 428 TYR A N 1
ATOM 3345 C CA . TYR A 1 428 ? 24.437 7.037 -7.544 1.00 85.12 428 TYR A CA 1
ATOM 3346 C C . TYR A 1 428 ? 25.301 6.246 -6.544 1.00 85.12 428 TYR A C 1
ATOM 3348 O O . TYR A 1 428 ? 26.234 5.549 -6.938 1.00 85.12 428 TYR A O 1
ATOM 3356 N N . GLU A 1 429 ? 24.968 6.288 -5.252 1.00 83.75 429 GLU A N 1
ATOM 3357 C CA . GLU A 1 429 ? 25.687 5.568 -4.191 1.00 83.75 429 GLU A CA 1
ATOM 3358 C C . GLU A 1 429 ? 25.601 4.043 -4.336 1.00 83.75 429 GLU A C 1
ATOM 3360 O O . GLU A 1 429 ? 26.468 3.323 -3.847 1.00 83.75 429 GLU A O 1
ATOM 3365 N N . ASP A 1 430 ? 24.550 3.551 -4.992 1.00 83.19 430 ASP A N 1
ATOM 3366 C CA . ASP A 1 430 ? 24.304 2.135 -5.255 1.00 83.19 430 ASP A CA 1
ATOM 3367 C C . ASP A 1 430 ? 24.675 1.741 -6.702 1.00 83.19 430 ASP A C 1
ATOM 3369 O O . ASP A 1 430 ? 24.440 0.590 -7.092 1.00 83.19 430 ASP A O 1
ATOM 3373 N N . ALA A 1 431 ? 25.218 2.670 -7.502 1.00 84.81 431 ALA A N 1
ATOM 3374 C CA . ALA A 1 431 ? 25.593 2.460 -8.898 1.00 84.81 431 ALA A CA 1
ATOM 3375 C C . ALA A 1 431 ? 26.765 1.476 -9.038 1.00 84.81 431 ALA A C 1
ATOM 3377 O O . ALA A 1 431 ? 27.583 1.303 -8.135 1.00 84.81 431 ALA A O 1
ATOM 3378 N N . ILE A 1 432 ? 26.826 0.802 -10.185 1.00 81.19 432 ILE A N 1
ATOM 3379 C CA . ILE A 1 432 ? 27.823 -0.229 -10.473 1.00 81.19 432 ILE A CA 1
ATOM 3380 C C . ILE A 1 432 ? 29.057 0.436 -11.074 1.00 81.19 432 ILE A C 1
ATOM 3382 O O . ILE A 1 432 ? 28.938 1.114 -12.094 1.00 81.19 432 ILE A O 1
ATOM 3386 N N . ASP A 1 433 ? 30.226 0.200 -10.480 1.00 78.25 433 ASP A N 1
ATOM 3387 C CA . ASP A 1 433 ? 31.503 0.634 -11.046 1.00 78.25 433 ASP A CA 1
ATOM 3388 C C . ASP A 1 433 ? 31.784 -0.137 -12.349 1.00 78.25 433 ASP A C 1
ATOM 3390 O O . ASP A 1 433 ? 31.656 -1.368 -12.415 1.00 78.25 433 ASP A O 1
ATOM 3394 N N . ILE A 1 434 ? 32.147 0.577 -13.410 1.00 72.81 434 ILE A N 1
ATOM 3395 C CA . ILE A 1 434 ? 32.434 -0.018 -14.714 1.00 72.81 434 ILE A CA 1
ATOM 3396 C C . ILE A 1 434 ? 33.863 -0.564 -14.677 1.00 72.81 434 ILE A C 1
ATOM 3398 O O . ILE A 1 434 ? 34.833 0.189 -14.653 1.00 72.81 434 ILE A O 1
ATOM 3402 N N . SER A 1 435 ? 34.015 -1.892 -14.692 1.00 64.25 435 SER A N 1
ATOM 3403 C CA . SER A 1 435 ? 35.344 -2.509 -14.761 1.00 64.25 435 SER A CA 1
ATOM 3404 C C . SER A 1 435 ? 36.047 -2.117 -16.063 1.00 64.25 435 SER A C 1
ATOM 3406 O O . SER A 1 435 ? 35.487 -2.331 -17.146 1.00 64.25 435 SER A O 1
ATOM 3408 N N . LYS A 1 436 ? 37.277 -1.604 -15.962 1.00 56.28 436 LYS A N 1
ATOM 3409 C CA . LYS A 1 436 ? 38.176 -1.423 -17.107 1.00 56.28 436 LYS A CA 1
ATOM 3410 C C . LYS A 1 436 ? 38.521 -2.797 -17.705 1.00 56.28 436 LYS A C 1
ATOM 3412 O O . LYS A 1 436 ? 38.647 -3.776 -16.966 1.00 56.28 436 LYS A O 1
ATOM 3417 N N . ASN A 1 437 ? 38.587 -2.905 -19.031 1.00 52.88 437 ASN A N 1
ATOM 3418 C CA . ASN A 1 437 ? 39.097 -4.114 -19.689 1.00 52.88 437 ASN A CA 1
ATOM 3419 C C . ASN A 1 437 ? 40.634 -4.206 -19.544 1.00 52.88 437 ASN A C 1
ATOM 3421 O O . ASN A 1 437 ? 41.252 -3.296 -18.998 1.00 52.88 437 ASN A O 1
ATOM 3425 N N . ASP A 1 438 ? 41.247 -5.285 -20.044 1.00 41.03 438 ASP A N 1
ATOM 3426 C CA . ASP A 1 438 ? 42.705 -5.504 -19.962 1.00 41.03 438 ASP A CA 1
ATOM 3427 C C . ASP A 1 438 ? 43.543 -4.393 -20.651 1.00 41.03 438 ASP A C 1
ATOM 3429 O O . ASP A 1 438 ? 44.734 -4.278 -20.382 1.00 41.03 438 ASP A O 1
ATOM 3433 N N . ASP A 1 439 ? 42.914 -3.543 -21.480 1.00 44.84 439 ASP A N 1
ATOM 3434 C CA . ASP A 1 439 ? 43.506 -2.368 -22.146 1.00 44.84 439 ASP A CA 1
ATOM 3435 C C . ASP A 1 439 ? 43.146 -1.030 -21.450 1.00 44.84 439 ASP A C 1
ATOM 3437 O O . ASP A 1 439 ? 43.174 0.031 -22.079 1.00 44.84 439 ASP A O 1
ATOM 3441 N N . GLU A 1 440 ? 42.710 -1.070 -20.188 1.00 45.81 440 GLU A N 1
ATOM 3442 C CA . GLU A 1 440 ? 42.278 0.076 -19.366 1.00 45.81 440 GLU A CA 1
ATOM 3443 C C . GLU A 1 440 ? 41.083 0.901 -19.896 1.00 45.81 440 GLU A C 1
ATOM 3445 O O . GLU A 1 440 ? 40.742 1.952 -19.346 1.00 45.81 440 GLU A O 1
ATOM 3450 N N . LYS A 1 441 ? 40.362 0.425 -20.917 1.00 51.31 441 LYS A N 1
ATOM 3451 C CA . LYS A 1 441 ? 39.165 1.095 -21.452 1.00 51.31 441 LYS A CA 1
ATOM 3452 C C . LYS A 1 441 ? 37.910 0.686 -20.689 1.00 51.31 441 LYS A C 1
ATOM 3454 O O . LYS A 1 441 ? 37.677 -0.499 -20.433 1.00 51.31 441 LYS A O 1
ATOM 3459 N N . LEU A 1 442 ? 37.052 1.664 -20.384 1.00 56.84 442 LEU A N 1
ATOM 3460 C CA . LEU A 1 442 ? 35.723 1.395 -19.835 1.00 56.84 442 LEU A CA 1
ATOM 3461 C C . LEU A 1 442 ? 34.906 0.526 -20.800 1.00 56.84 442 LEU A C 1
ATOM 3463 O O . LEU A 1 442 ? 34.863 0.770 -22.009 1.00 56.84 442 LEU A O 1
ATOM 3467 N N . GLN A 1 443 ? 34.236 -0.492 -20.257 1.00 61.41 443 GLN A N 1
ATOM 3468 C CA . GLN A 1 443 ? 33.304 -1.310 -21.028 1.00 61.41 443 GLN A CA 1
ATOM 3469 C C . GLN A 1 443 ? 32.171 -0.449 -21.595 1.00 61.41 443 GLN A C 1
ATOM 3471 O O . GLN A 1 443 ? 31.644 0.435 -20.922 1.00 61.41 443 GLN A O 1
ATOM 3476 N N . ASN A 1 444 ? 31.757 -0.738 -22.833 1.00 65.50 444 ASN A N 1
ATOM 3477 C CA . ASN A 1 444 ? 30.657 -0.017 -23.461 1.00 65.50 444 ASN A CA 1
ATOM 3478 C C . ASN A 1 444 ? 29.356 -0.249 -22.675 1.00 65.50 444 ASN A C 1
ATOM 3480 O O . ASN A 1 444 ? 28.805 -1.356 -22.651 1.00 65.50 444 ASN A O 1
ATOM 3484 N N . ILE A 1 445 ? 28.841 0.834 -22.096 1.00 67.75 445 ILE A N 1
ATOM 3485 C CA . ILE A 1 445 ? 27.649 0.878 -21.250 1.00 67.75 445 ILE A CA 1
ATOM 3486 C C . ILE A 1 445 ? 26.398 0.388 -21.999 1.00 67.75 445 ILE A C 1
ATOM 3488 O O . ILE A 1 445 ? 25.465 -0.131 -21.388 1.00 67.75 445 ILE A O 1
ATOM 3492 N N . GLU A 1 446 ? 26.328 0.524 -23.327 1.00 66.50 446 GLU A N 1
ATOM 3493 C CA . GLU A 1 446 ? 25.271 -0.043 -24.195 1.00 66.50 446 GLU A CA 1
ATOM 3494 C C . GLU A 1 446 ? 25.287 -1.553 -24.310 1.00 66.50 446 GLU A C 1
ATOM 3496 O O . GLU A 1 446 ? 24.247 -2.151 -24.571 1.00 66.50 446 GLU A O 1
ATOM 3501 N N . THR A 1 447 ? 26.425 -2.172 -24.034 1.00 62.19 447 THR A N 1
ATOM 3502 C CA . THR A 1 447 ? 26.607 -3.617 -24.173 1.00 62.19 447 THR A CA 1
ATOM 3503 C C . THR A 1 447 ? 26.658 -4.355 -22.837 1.00 62.19 447 THR A C 1
ATOM 3505 O O . THR A 1 447 ? 26.819 -5.575 -22.827 1.00 62.19 447 THR A O 1
ATOM 3508 N N . LEU A 1 448 ? 26.502 -3.646 -21.710 1.00 65.94 448 LEU A N 1
ATOM 3509 C CA . LEU A 1 448 ? 26.533 -4.257 -20.383 1.00 65.94 448 LEU A CA 1
ATOM 3510 C C . LEU A 1 448 ? 25.388 -5.276 -20.219 1.00 65.94 448 LEU A C 1
ATOM 3512 O O . LEU A 1 448 ? 24.227 -4.949 -20.479 1.00 65.94 448 LEU A O 1
ATOM 3516 N N . PRO A 1 449 ? 25.682 -6.514 -19.772 1.00 61.75 449 PRO A N 1
ATOM 3517 C CA . PRO A 1 449 ? 24.685 -7.571 -19.677 1.00 61.75 449 PRO A CA 1
ATOM 3518 C C . PRO A 1 449 ? 23.764 -7.340 -18.472 1.00 61.75 449 PRO A C 1
ATOM 3520 O O . PRO A 1 449 ? 24.034 -7.809 -17.363 1.00 61.75 449 PRO A O 1
ATOM 3523 N N . VAL A 1 450 ? 22.657 -6.634 -18.716 1.00 64.25 450 VAL A N 1
ATOM 3524 C CA . VAL A 1 450 ? 21.624 -6.266 -17.730 1.00 64.25 450 VAL A CA 1
ATOM 3525 C C . VAL A 1 450 ? 21.185 -7.479 -16.896 1.00 64.25 450 VAL A C 1
ATOM 3527 O O . VAL A 1 450 ? 21.248 -7.445 -15.669 1.00 64.25 450 VAL A O 1
ATOM 3530 N N . ASP A 1 451 ? 20.863 -8.600 -17.545 1.00 60.66 451 ASP A N 1
ATOM 3531 C CA . ASP A 1 451 ? 20.353 -9.806 -16.875 1.00 60.66 451 ASP A CA 1
ATOM 3532 C C . ASP A 1 451 ? 21.379 -10.474 -15.939 1.00 60.66 451 ASP A C 1
ATOM 3534 O O . ASP A 1 451 ? 21.022 -11.044 -14.901 1.00 60.66 451 ASP A O 1
ATOM 3538 N N . THR A 1 452 ? 22.669 -10.404 -16.283 1.00 59.44 452 THR A N 1
ATOM 3539 C CA . THR A 1 452 ? 23.756 -11.005 -15.494 1.00 59.44 452 THR A CA 1
ATOM 3540 C C . THR A 1 452 ? 24.121 -10.125 -14.301 1.00 59.44 452 THR A C 1
ATOM 3542 O O . THR A 1 452 ? 24.345 -10.643 -13.204 1.00 59.44 452 THR A O 1
ATOM 3545 N N . LEU A 1 453 ? 24.146 -8.803 -14.491 1.00 59.84 453 LEU A N 1
ATOM 3546 C CA . LEU A 1 453 ? 24.495 -7.833 -13.450 1.00 59.84 453 LEU A CA 1
ATOM 3547 C C . LEU A 1 453 ? 23.378 -7.689 -12.410 1.00 59.84 453 LEU A C 1
ATOM 3549 O O . LEU A 1 453 ? 23.646 -7.728 -11.207 1.00 59.84 453 LEU A O 1
ATOM 3553 N N . LEU A 1 454 ? 22.116 -7.626 -12.840 1.00 63.59 454 LEU A N 1
ATOM 3554 C CA . LEU A 1 454 ? 20.983 -7.457 -11.926 1.00 63.59 454 LEU A CA 1
ATOM 3555 C C . LEU A 1 454 ? 20.837 -8.616 -10.940 1.00 63.59 454 LEU A C 1
ATOM 3557 O O . LEU A 1 454 ? 20.475 -8.392 -9.795 1.00 63.59 454 LEU A O 1
ATOM 3561 N N . ASN A 1 455 ? 21.188 -9.852 -11.303 1.00 62.19 455 ASN A N 1
ATOM 3562 C CA . ASN A 1 455 ? 21.132 -10.963 -10.345 1.00 62.19 455 ASN A CA 1
ATOM 3563 C C . ASN A 1 455 ? 22.055 -10.779 -9.131 1.00 62.19 455 ASN A C 1
ATOM 3565 O O . ASN A 1 455 ? 21.768 -11.337 -8.072 1.00 62.19 455 ASN A O 1
ATOM 3569 N N . ARG A 1 456 ? 23.143 -10.016 -9.280 1.00 64.81 456 ARG A N 1
ATOM 3570 C CA . ARG A 1 456 ? 24.106 -9.729 -8.210 1.00 64.81 456 ARG A CA 1
ATOM 3571 C C . ARG A 1 456 ? 23.818 -8.403 -7.500 1.00 64.81 456 ARG A C 1
ATOM 3573 O O . ARG A 1 456 ? 24.092 -8.306 -6.309 1.00 64.81 456 ARG A O 1
ATOM 3580 N N . TYR A 1 457 ? 23.256 -7.423 -8.208 1.00 71.88 457 TYR A N 1
ATOM 3581 C CA . TYR A 1 457 ? 23.103 -6.045 -7.726 1.00 71.88 457 TYR A CA 1
ATOM 3582 C C . TYR A 1 457 ? 21.652 -5.554 -7.634 1.00 71.88 457 TYR A C 1
ATOM 3584 O O . TYR A 1 457 ? 21.447 -4.358 -7.481 1.00 71.88 457 TYR A O 1
ATOM 3592 N N . PHE A 1 458 ? 20.642 -6.428 -7.725 1.00 84.69 458 PHE A N 1
ATOM 3593 C CA . PHE A 1 458 ? 19.234 -6.023 -7.643 1.00 84.69 458 PHE A CA 1
ATOM 3594 C C . PHE A 1 458 ? 18.925 -5.253 -6.346 1.00 84.69 458 PHE A C 1
ATOM 3596 O O . PHE A 1 458 ? 19.172 -5.750 -5.246 1.00 84.69 458 PHE A O 1
ATOM 3603 N N . LYS A 1 459 ? 18.348 -4.060 -6.491 1.00 89.69 459 LYS A N 1
ATOM 3604 C CA . LYS A 1 459 ? 17.916 -3.146 -5.433 1.00 89.69 459 LYS A CA 1
ATOM 3605 C C . LYS A 1 459 ? 16.404 -2.942 -5.575 1.00 89.69 459 LYS A C 1
ATOM 3607 O O . LYS A 1 459 ? 15.993 -2.156 -6.431 1.00 89.69 459 LYS A O 1
ATOM 3612 N N . PRO A 1 460 ? 15.573 -3.676 -4.812 1.00 92.38 460 PRO A N 1
ATOM 3613 C CA . PRO A 1 460 ? 14.133 -3.497 -4.885 1.00 92.38 460 PRO A CA 1
ATOM 3614 C C . PRO A 1 460 ? 13.749 -2.121 -4.355 1.00 92.38 460 PRO A C 1
ATOM 3616 O O . PRO A 1 460 ? 14.151 -1.752 -3.250 1.00 92.38 460 PRO A O 1
ATOM 3619 N N . LEU A 1 461 ? 12.929 -1.411 -5.119 1.00 94.50 461 LEU A N 1
ATOM 3620 C CA . LEU A 1 461 ? 12.243 -0.213 -4.660 1.00 94.50 461 LEU A CA 1
ATOM 3621 C C . LEU A 1 461 ? 10.847 -0.184 -5.266 1.00 94.50 461 LEU A C 1
ATOM 3623 O O . LEU A 1 461 ? 10.686 -0.336 -6.474 1.00 94.50 461 LEU A O 1
ATOM 3627 N N . LEU A 1 462 ? 9.846 0.026 -4.423 1.00 96.12 462 LEU A N 1
ATOM 3628 C CA . LEU A 1 462 ? 8.488 0.352 -4.832 1.00 96.12 462 LEU A CA 1
ATOM 3629 C C . LEU A 1 462 ? 8.108 1.674 -4.177 1.00 96.12 462 LEU A C 1
ATOM 3631 O O . LEU A 1 462 ? 8.188 1.797 -2.957 1.00 96.12 462 LEU A O 1
ATOM 3635 N N . HIS A 1 463 ? 7.674 2.636 -4.982 1.00 96.38 463 HIS A N 1
ATOM 3636 C CA . HIS A 1 463 ? 7.117 3.894 -4.496 1.00 96.38 463 HIS A CA 1
ATOM 3637 C C . HIS A 1 463 ? 5.599 3.858 -4.701 1.00 96.38 463 HIS A C 1
ATOM 3639 O O . HIS A 1 463 ? 5.133 3.553 -5.801 1.00 96.38 463 HIS A O 1
ATOM 3645 N N . ILE A 1 464 ? 4.825 4.145 -3.649 1.00 96.44 464 ILE A N 1
ATOM 3646 C CA . ILE A 1 464 ? 3.357 4.192 -3.713 1.00 96.44 464 ILE A CA 1
ATOM 3647 C C . ILE A 1 464 ? 2.838 5.562 -3.294 1.00 96.44 464 ILE A C 1
ATOM 3649 O O . ILE A 1 464 ? 3.134 6.006 -2.188 1.00 96.44 464 ILE A O 1
ATOM 3653 N N . GLU A 1 465 ? 1.990 6.168 -4.123 1.00 96.19 465 GLU A N 1
ATOM 3654 C CA . GLU A 1 465 ? 1.234 7.379 -3.779 1.00 96.19 465 GLU A CA 1
ATOM 3655 C C . GLU A 1 465 ? -0.267 7.098 -3.780 1.00 96.19 465 GLU A C 1
ATOM 3657 O O . GLU A 1 465 ? -0.761 6.253 -4.533 1.00 96.19 465 GLU A O 1
ATOM 3662 N N . CYS A 1 466 ? -1.005 7.830 -2.947 1.00 95.94 466 CYS A N 1
ATOM 3663 C CA . CYS A 1 466 ? -2.457 7.917 -3.016 1.00 95.94 466 CYS A CA 1
ATOM 3664 C C . CYS A 1 466 ? -2.856 9.385 -3.041 1.00 95.94 466 CYS A C 1
ATOM 3666 O O . CYS A 1 466 ? -2.425 10.152 -2.182 1.00 95.94 466 CYS A O 1
ATOM 3668 N N . PHE A 1 467 ? -3.669 9.783 -4.013 1.00 95.75 467 PHE A N 1
ATOM 3669 C CA . PHE A 1 467 ? -4.036 11.186 -4.166 1.00 95.75 467 PHE A CA 1
ATOM 3670 C C . PHE A 1 467 ? -5.394 11.372 -4.830 1.00 95.75 467 PHE A C 1
ATOM 3672 O O . PHE A 1 467 ? -5.878 10.501 -5.547 1.00 95.75 467 PHE A O 1
ATOM 3679 N N . THR A 1 468 ? -6.003 12.525 -4.611 1.00 93.19 468 THR A N 1
ATOM 3680 C CA . THR A 1 468 ? -7.244 12.964 -5.255 1.00 93.19 468 THR A CA 1
ATOM 3681 C C . THR A 1 468 ? -7.055 14.355 -5.846 1.00 93.19 468 THR A C 1
ATOM 3683 O O . THR A 1 468 ? -6.047 15.016 -5.597 1.00 93.19 468 THR A O 1
ATOM 3686 N N . CYS A 1 469 ? -7.995 14.790 -6.673 1.00 84.00 469 CYS A N 1
ATOM 3687 C CA . CYS A 1 469 ? -7.986 16.135 -7.236 1.00 84.00 469 CYS A CA 1
ATOM 3688 C C . CYS A 1 469 ? -8.524 17.151 -6.204 1.00 84.00 469 CYS A C 1
ATOM 3690 O O . CYS A 1 469 ? -8.465 16.918 -5.000 1.00 84.00 469 CYS A O 1
ATOM 3692 N N . GLU A 1 470 ? -9.006 18.306 -6.658 1.00 85.81 470 GLU A N 1
ATOM 3693 C CA . GLU A 1 470 ? -9.355 19.448 -5.794 1.00 85.81 470 GLU A CA 1
ATOM 3694 C C . GLU A 1 470 ? -10.610 19.251 -4.914 1.00 85.81 470 GLU A C 1
ATOM 3696 O O . GLU A 1 470 ? -10.937 20.110 -4.104 1.00 85.81 470 GLU A O 1
ATOM 3701 N N . ASP A 1 471 ? -11.315 18.127 -5.043 1.00 88.38 471 ASP A N 1
ATOM 3702 C CA . ASP A 1 471 ? -12.602 17.836 -4.399 1.00 88.38 471 ASP A CA 1
ATOM 3703 C C . ASP A 1 471 ? -12.501 17.306 -2.954 1.00 88.38 471 ASP A C 1
ATOM 3705 O O . ASP A 1 471 ? -13.524 17.139 -2.284 1.00 88.38 471 ASP A O 1
ATOM 3709 N N . LEU A 1 472 ? -11.289 17.069 -2.433 1.00 92.12 472 LEU A N 1
ATOM 3710 C CA . LEU A 1 472 ? -11.101 16.497 -1.092 1.00 92.12 472 LEU A CA 1
ATOM 3711 C C . LEU A 1 472 ? -11.707 17.335 0.048 1.00 92.12 472 LEU A C 1
ATOM 3713 O O . LEU A 1 472 ? -12.405 16.743 0.876 1.00 92.12 472 LEU A O 1
ATOM 3717 N N . PRO A 1 473 ? -11.477 18.663 0.146 1.00 94.00 473 PRO A N 1
ATOM 3718 C CA . PRO A 1 473 ? -11.990 19.451 1.271 1.00 94.00 473 PRO A CA 1
ATOM 3719 C C . PRO A 1 473 ? -13.524 19.445 1.344 1.00 94.00 473 PRO A C 1
ATOM 3721 O O . PRO A 1 473 ? -14.109 19.273 2.421 1.00 94.00 473 PRO A O 1
ATOM 3724 N N . ASP A 1 474 ? -14.175 19.558 0.185 1.00 93.44 474 ASP A N 1
ATOM 3725 C CA . ASP A 1 474 ? -15.632 19.515 0.063 1.00 93.44 474 ASP A CA 1
ATOM 3726 C C . ASP A 1 474 ? -16.171 18.127 0.420 1.00 93.44 474 ASP A C 1
ATOM 3728 O O . ASP A 1 474 ? -17.141 18.008 1.174 1.00 93.44 474 ASP A O 1
ATOM 3732 N N . TYR A 1 475 ? -15.513 17.064 -0.052 1.00 92.81 475 TYR A N 1
ATOM 3733 C CA . TYR A 1 475 ? -15.872 15.690 0.287 1.00 92.81 475 TYR A CA 1
ATOM 3734 C C . TYR A 1 475 ? -15.761 15.409 1.790 1.00 92.81 475 TYR A C 1
ATOM 3736 O O . TYR A 1 475 ? -16.665 14.807 2.377 1.00 92.81 475 TYR A O 1
ATOM 3744 N N . ILE A 1 476 ? -14.683 15.860 2.440 1.00 93.81 476 ILE A N 1
ATOM 3745 C CA . ILE A 1 476 ? -14.501 15.722 3.893 1.00 93.81 476 ILE A CA 1
ATOM 3746 C C . ILE A 1 476 ? -15.648 16.418 4.629 1.00 93.81 476 ILE A C 1
ATOM 3748 O O . ILE A 1 476 ? -16.285 15.804 5.480 1.00 93.81 476 ILE A O 1
ATOM 3752 N N . THR A 1 477 ? -15.973 17.655 4.254 1.00 94.88 477 THR A N 1
ATOM 3753 C CA . THR A 1 477 ? -17.057 18.429 4.883 1.00 94.88 477 THR A CA 1
ATOM 3754 C C . THR A 1 477 ? -18.415 17.729 4.749 1.00 94.88 477 THR A C 1
ATOM 3756 O O . THR A 1 477 ? -19.177 17.610 5.717 1.00 94.88 477 THR A O 1
ATOM 3759 N N . GLN A 1 478 ? -18.716 17.219 3.552 1.00 94.06 478 GLN A N 1
ATOM 3760 C CA . GLN A 1 478 ? -19.951 16.485 3.272 1.00 94.06 478 GLN A CA 1
ATOM 3761 C C . GLN A 1 478 ? -20.033 15.184 4.081 1.00 94.06 478 GLN A C 1
ATOM 3763 O O . GLN A 1 478 ? -21.034 14.925 4.749 1.00 94.06 478 GLN A O 1
ATOM 3768 N N . THR A 1 479 ? -18.964 14.387 4.071 1.00 92.69 479 THR A N 1
ATOM 3769 C CA . THR A 1 479 ? -18.931 13.097 4.771 1.00 92.69 479 THR A CA 1
ATOM 3770 C C . THR A 1 479 ? -18.918 13.240 6.289 1.00 92.69 479 THR A C 1
ATOM 3772 O O . THR A 1 479 ? -19.585 12.458 6.957 1.00 92.69 479 THR A O 1
ATOM 3775 N N . GLN A 1 480 ? -18.285 14.274 6.846 1.00 93.62 480 GLN A N 1
ATOM 3776 C CA . GLN A 1 480 ? -18.356 14.595 8.277 1.00 93.62 480 GLN A CA 1
ATOM 3777 C C . GLN A 1 480 ? -19.785 14.905 8.728 1.00 93.62 480 GLN A C 1
ATOM 3779 O O . GLN A 1 480 ? -20.251 14.390 9.748 1.00 93.62 480 GLN A O 1
ATOM 3784 N N . THR A 1 481 ? -20.495 15.720 7.945 1.00 92.75 481 THR A N 1
ATOM 3785 C CA . THR A 1 481 ? -21.895 16.072 8.214 1.00 92.75 481 THR A CA 1
ATOM 3786 C C . THR A 1 481 ? -22.774 14.823 8.211 1.00 92.75 481 THR A C 1
ATOM 3788 O O . THR A 1 481 ? -23.574 14.609 9.124 1.00 92.75 481 THR A O 1
ATOM 3791 N N . GLU A 1 482 ? -22.589 13.959 7.215 1.00 92.31 482 GLU A N 1
ATOM 3792 C CA . GLU A 1 482 ? -23.348 12.720 7.082 1.00 92.31 482 GLU A CA 1
ATOM 3793 C C . GLU A 1 482 ? -22.977 11.693 8.168 1.00 92.31 482 GLU A C 1
ATOM 3795 O O . GLU A 1 482 ? -23.847 11.035 8.738 1.00 92.31 482 GLU A O 1
ATOM 3800 N N . ALA A 1 483 ? -21.700 11.617 8.556 1.00 89.88 483 ALA A N 1
ATOM 3801 C CA . ALA A 1 483 ? -21.196 10.738 9.614 1.00 89.88 483 ALA A CA 1
ATOM 3802 C C . ALA A 1 483 ? -21.787 11.067 10.986 1.00 89.88 483 ALA A C 1
ATOM 3804 O O . ALA A 1 483 ? -21.991 10.169 11.810 1.00 89.88 483 ALA A O 1
ATOM 3805 N N . GLY A 1 484 ? -22.107 12.341 11.225 1.00 89.25 484 GLY A N 1
ATOM 3806 C CA . GLY A 1 484 ? -22.811 12.784 12.425 1.00 89.25 484 GLY A CA 1
ATOM 3807 C C . GLY A 1 484 ? -24.150 12.068 12.621 1.00 89.25 484 GLY A C 1
ATOM 3808 O O . GLY A 1 484 ? -24.495 11.738 13.760 1.00 89.25 484 GLY A O 1
ATOM 3809 N N . LYS A 1 485 ? -24.847 11.748 11.521 1.00 91.06 485 LYS A N 1
ATOM 3810 C CA . LYS A 1 485 ? -26.174 11.109 11.497 1.00 91.06 485 LYS A CA 1
ATOM 3811 C C . LYS A 1 485 ? -26.137 9.594 11.724 1.00 91.06 485 LYS A C 1
ATOM 3813 O O . LYS A 1 485 ? -27.185 9.000 11.974 1.00 91.06 485 LYS A O 1
ATOM 3818 N N . LEU A 1 486 ? -24.961 8.964 11.640 1.00 85.12 486 LEU A N 1
ATOM 3819 C CA . LEU A 1 486 ? -24.820 7.518 11.818 1.00 85.12 486 LEU A CA 1
ATOM 3820 C C . LEU A 1 486 ? -25.196 7.083 13.245 1.00 85.12 486 LEU A C 1
ATOM 3822 O O . LEU A 1 486 ? -24.884 7.800 14.210 1.00 85.12 486 LEU A O 1
ATOM 3826 N N . PRO A 1 487 ? -25.820 5.902 13.400 1.00 81.75 487 PRO A N 1
ATOM 3827 C CA . PRO A 1 487 ? -26.089 5.333 14.713 1.00 81.75 487 PRO A CA 1
ATOM 3828 C C . PRO A 1 487 ? -24.778 4.951 15.430 1.00 81.75 487 PRO A C 1
ATOM 3830 O O . PRO A 1 487 ? -23.717 4.825 14.818 1.00 81.75 487 PRO A O 1
ATOM 3833 N N . ASP A 1 488 ? -24.834 4.817 16.759 1.00 77.31 488 ASP A N 1
ATOM 3834 C CA . ASP A 1 488 ? -23.637 4.643 17.602 1.00 77.31 488 ASP A CA 1
ATOM 3835 C C . ASP A 1 488 ? -22.881 3.328 17.336 1.00 77.31 488 ASP A C 1
ATOM 3837 O O . ASP A 1 488 ? -21.669 3.256 17.529 1.00 77.31 488 ASP A O 1
ATOM 3841 N N . ASP A 1 489 ? -23.569 2.292 16.855 1.00 70.56 489 ASP A N 1
ATOM 3842 C CA . ASP A 1 489 ? -22.990 0.995 16.492 1.00 70.56 489 ASP A CA 1
ATOM 3843 C C . ASP A 1 489 ? -22.169 1.033 15.192 1.00 70.56 489 ASP A C 1
ATOM 3845 O O . ASP A 1 489 ? -21.264 0.217 15.020 1.00 70.56 489 ASP A O 1
ATOM 3849 N N . GLU A 1 490 ? -22.410 2.016 14.319 1.00 74.38 490 GLU A N 1
ATOM 3850 C CA . GLU A 1 490 ? -21.594 2.278 13.124 1.00 74.38 490 GLU A CA 1
ATOM 3851 C C . GLU A 1 490 ? -20.371 3.175 13.417 1.00 74.38 490 GLU A C 1
ATOM 3853 O O . GLU A 1 490 ? -19.489 3.349 12.569 1.00 74.38 490 GLU A O 1
ATOM 3858 N N . LYS A 1 491 ? -20.265 3.723 14.636 1.00 85.12 491 LYS A N 1
ATOM 3859 C CA . LYS A 1 491 ? -19.154 4.577 15.088 1.00 85.12 491 LYS A CA 1
ATOM 3860 C C . LYS A 1 491 ? -18.094 3.749 15.818 1.00 85.12 491 LYS A C 1
ATOM 3862 O O . LYS A 1 491 ? -17.995 3.732 17.044 1.00 85.12 491 LYS A O 1
ATOM 3867 N N . THR A 1 492 ? -17.282 3.041 15.036 1.00 81.44 492 THR A N 1
ATOM 3868 C CA . THR A 1 492 ? -16.301 2.052 15.523 1.00 81.44 492 THR A CA 1
ATOM 3869 C C . THR A 1 492 ? -14.968 2.641 16.002 1.00 81.44 492 THR A C 1
ATOM 3871 O O . THR A 1 492 ? -14.037 1.892 16.314 1.00 81.44 492 THR A O 1
ATOM 3874 N N . LEU A 1 493 ? -14.828 3.966 16.027 1.00 87.12 493 LEU A N 1
ATOM 3875 C CA . LEU A 1 493 ? -13.606 4.663 16.424 1.00 87.12 493 LEU A CA 1
ATOM 3876 C C . LEU A 1 493 ? -13.833 5.552 17.632 1.00 87.12 493 LEU A C 1
ATOM 3878 O O . LEU A 1 493 ? -14.894 6.141 17.782 1.00 87.12 493 LEU A O 1
ATOM 3882 N N . LEU A 1 494 ? -12.812 5.672 18.471 1.00 91.06 494 LEU A N 1
ATOM 3883 C CA . LEU A 1 494 ? -12.752 6.593 19.592 1.00 91.06 494 LEU A CA 1
ATOM 3884 C C . LEU A 1 494 ? -11.787 7.722 19.237 1.00 91.06 494 LEU A C 1
ATOM 3886 O O . LEU A 1 494 ? -10.575 7.513 19.160 1.00 91.06 494 LEU A O 1
ATOM 3890 N N . ALA A 1 495 ? -12.341 8.905 19.010 1.00 94.44 495 ALA A N 1
ATOM 3891 C CA . ALA A 1 495 ? -11.596 10.133 18.801 1.00 94.44 495 ALA A CA 1
ATOM 3892 C C . ALA A 1 495 ? -11.382 10.835 20.145 1.00 94.44 495 ALA A C 1
ATOM 3894 O O . ALA A 1 495 ? -12.337 11.082 20.886 1.00 94.44 495 ALA A O 1
ATOM 3895 N N . ILE A 1 496 ? -10.123 11.141 20.454 1.00 96.81 496 ILE A N 1
ATOM 3896 C CA . ILE A 1 496 ? -9.698 11.809 21.685 1.00 96.81 496 ILE A CA 1
ATOM 3897 C C . ILE A 1 496 ? -8.910 13.056 21.288 1.00 96.81 496 ILE A C 1
ATOM 3899 O O . ILE A 1 496 ? -7.803 12.968 20.755 1.00 96.81 496 ILE A O 1
ATOM 3903 N N . SER A 1 497 ? -9.497 14.220 21.529 1.00 97.06 497 SER A N 1
ATOM 3904 C CA . SER A 1 497 ? -8.939 15.523 21.178 1.00 97.06 497 SER A CA 1
ATOM 3905 C C . SER A 1 497 ? -7.819 15.952 22.121 1.00 97.06 497 SER A C 1
ATOM 3907 O O . SER A 1 497 ? -7.745 15.535 23.278 1.00 97.06 497 SER A O 1
ATOM 3909 N N . LYS A 1 498 ? -6.970 16.868 21.644 1.00 96.31 498 LYS A N 1
ATOM 3910 C CA . LYS A 1 498 ? -6.065 17.624 22.515 1.00 96.31 498 LYS A CA 1
ATOM 3911 C C . LYS A 1 498 ? -6.877 18.316 23.620 1.00 96.31 498 LYS A C 1
ATOM 3913 O O . LYS A 1 498 ? -7.918 18.903 23.342 1.00 96.31 498 LYS A O 1
ATOM 3918 N N . GLY A 1 499 ? -6.394 18.250 24.856 1.00 96.31 499 GLY A N 1
ATOM 3919 C CA . GLY A 1 499 ? -7.058 18.775 26.050 1.00 96.31 499 GLY A CA 1
ATOM 3920 C C . GLY A 1 499 ? -8.002 17.787 26.738 1.00 96.31 499 GLY A C 1
ATOM 3921 O O . GLY A 1 499 ? -8.386 18.040 27.878 1.00 96.31 499 GLY A O 1
ATOM 3922 N N . ALA A 1 500 ? -8.333 16.649 26.112 1.00 97.19 500 ALA A N 1
ATOM 3923 C CA . ALA A 1 500 ? -9.148 15.619 26.753 1.00 97.19 500 ALA A CA 1
ATOM 3924 C C . ALA A 1 500 ? -8.479 15.128 28.044 1.00 97.19 500 ALA A C 1
ATOM 3926 O O . ALA A 1 500 ? -7.267 14.896 28.078 1.00 97.19 500 ALA A O 1
ATOM 3927 N N . LYS A 1 501 ? -9.266 14.977 29.111 1.00 96.31 501 LYS A N 1
ATOM 3928 C CA . LYS A 1 501 ? -8.768 14.572 30.432 1.00 96.31 501 LYS A CA 1
ATOM 3929 C C . LYS A 1 501 ? -8.679 13.055 30.553 1.00 96.31 501 LYS A C 1
ATOM 3931 O O . LYS A 1 501 ? -9.540 12.339 30.043 1.00 96.31 501 LYS A O 1
ATOM 3936 N N . LEU A 1 502 ? -7.667 12.577 31.276 1.00 96.44 502 LEU A N 1
ATOM 3937 C CA . LEU A 1 502 ? -7.526 11.170 31.657 1.00 96.44 502 LEU A CA 1
ATOM 3938 C C . LEU A 1 502 ? -7.571 11.042 33.172 1.00 96.44 502 LEU A C 1
ATOM 3940 O O . LEU A 1 502 ? -6.902 11.788 33.884 1.00 96.44 502 LEU A O 1
ATOM 3944 N N . LEU A 1 503 ? -8.292 10.052 33.679 1.00 95.69 503 LEU A N 1
ATOM 3945 C CA . LEU A 1 503 ? -8.226 9.682 35.087 1.00 95.69 503 LEU A CA 1
ATOM 3946 C C . LEU A 1 503 ? -7.076 8.686 35.288 1.00 95.69 503 LEU A C 1
ATOM 3948 O O . LEU A 1 503 ? -7.187 7.516 34.920 1.00 95.69 503 LEU A O 1
ATOM 3952 N N . ALA A 1 504 ? -5.961 9.158 35.850 1.00 92.25 504 ALA A N 1
ATOM 3953 C CA . ALA A 1 504 ? -4.729 8.376 36.014 1.00 92.25 504 ALA A CA 1
ATOM 3954 C C . ALA A 1 504 ? -4.929 7.119 36.873 1.00 92.25 504 ALA A C 1
ATOM 3956 O O . ALA A 1 504 ? -4.462 6.025 36.546 1.00 92.25 504 ALA A O 1
ATOM 3957 N N . HIS A 1 505 ? -5.648 7.289 37.983 1.00 90.69 505 HIS A N 1
ATOM 3958 C CA . HIS A 1 505 ? -5.898 6.244 38.958 1.00 90.69 505 HIS A CA 1
ATOM 3959 C C . HIS A 1 505 ? -7.387 6.205 39.300 1.00 90.69 505 HIS A C 1
ATOM 3961 O O . HIS A 1 505 ? -7.971 7.260 39.554 1.00 90.69 505 HIS A O 1
ATOM 3967 N N . PRO A 1 506 ? -7.999 5.011 39.325 1.00 93.25 506 PRO A N 1
ATOM 3968 C CA . PRO A 1 506 ? -9.310 4.830 39.930 1.00 93.25 506 PRO A CA 1
ATOM 3969 C C . PRO A 1 506 ? -9.291 5.250 41.405 1.00 93.25 506 PRO A C 1
ATOM 3971 O O . PRO A 1 506 ? -8.238 5.235 42.052 1.00 93.25 506 PRO A O 1
ATOM 3974 N N . ASN A 1 507 ? -10.461 5.572 41.951 1.00 93.75 507 ASN A N 1
ATOM 3975 C CA . ASN A 1 507 ? -10.618 5.800 43.383 1.00 93.75 507 ASN A CA 1
ATOM 3976 C C . ASN A 1 507 ? -10.198 4.557 44.180 1.00 93.75 507 ASN A C 1
ATOM 3978 O O . ASN A 1 507 ? -10.385 3.425 43.729 1.00 93.75 507 ASN A O 1
ATOM 3982 N N . ARG A 1 508 ? -9.631 4.767 45.373 1.00 94.19 508 ARG A N 1
ATOM 3983 C CA . ARG A 1 508 ? -9.289 3.667 46.286 1.00 94.19 508 ARG A CA 1
ATOM 3984 C C . ARG A 1 508 ? -10.546 2.994 46.816 1.00 94.19 508 ARG A C 1
ATOM 3986 O O . ARG A 1 508 ? -11.589 3.636 46.935 1.00 94.19 508 ARG A O 1
ATOM 3993 N N . GLU A 1 509 ? -10.416 1.716 47.131 1.00 95.56 509 GLU A N 1
ATOM 3994 C CA . GLU A 1 509 ? -11.433 0.946 47.828 1.00 95.56 509 GLU A CA 1
ATOM 3995 C C . GLU A 1 509 ? -11.798 1.629 49.152 1.00 95.56 509 GLU A C 1
ATOM 3997 O O . GLU A 1 509 ? -10.933 2.095 49.897 1.00 95.56 509 GLU A O 1
ATOM 4002 N N . ASP A 1 510 ? -13.093 1.717 49.432 1.00 96.31 510 ASP A N 1
ATOM 4003 C CA . ASP A 1 510 ? -13.635 2.368 50.628 1.00 96.31 510 ASP A CA 1
ATOM 4004 C C . ASP A 1 510 ? -14.366 1.378 51.542 1.00 96.31 510 ASP A C 1
ATOM 4006 O O . ASP A 1 510 ? -14.798 1.734 52.643 1.00 96.31 510 ASP A O 1
ATOM 4010 N N . THR A 1 511 ? -14.505 0.122 51.107 1.00 95.88 511 THR A N 1
ATOM 4011 C CA . THR A 1 511 ? -15.239 -0.900 51.842 1.00 95.88 511 THR A CA 1
ATOM 4012 C C . THR A 1 511 ? -14.801 -2.325 51.483 1.00 95.88 511 THR A C 1
ATOM 4014 O O . THR A 1 511 ? -13.835 -2.562 50.757 1.00 95.88 511 THR A O 1
ATOM 4017 N N . THR A 1 512 ? -15.500 -3.310 52.044 1.00 95.44 512 THR A N 1
ATOM 4018 C CA . THR A 1 512 ? -15.360 -4.733 51.708 1.00 95.44 512 THR A CA 1
ATOM 4019 C C . THR A 1 512 ? -16.737 -5.322 51.431 1.00 95.44 512 THR A C 1
ATOM 4021 O O . THR A 1 512 ? -17.750 -4.752 51.837 1.00 95.44 512 THR A O 1
ATOM 4024 N N . VAL A 1 513 ? -16.786 -6.476 50.765 1.00 93.31 513 VAL A N 1
ATOM 4025 C CA . VAL A 1 513 ? -18.044 -7.189 50.484 1.00 93.31 513 VAL A CA 1
ATOM 4026 C C . VAL A 1 513 ? -18.827 -7.480 51.770 1.00 93.31 513 VAL A C 1
ATOM 4028 O O . VAL A 1 513 ? -20.049 -7.358 51.788 1.00 93.31 513 VAL A O 1
ATOM 4031 N N . GLY A 1 514 ? -18.136 -7.820 52.860 1.00 91.25 514 GLY A N 1
ATOM 4032 C CA . GLY A 1 514 ? -18.755 -8.134 54.142 1.00 91.25 514 GLY A CA 1
ATOM 4033 C C . GLY A 1 514 ? -19.499 -9.471 54.144 1.00 91.25 514 GLY A C 1
ATOM 4034 O O . GLY A 1 514 ? -19.405 -10.279 53.217 1.00 91.25 514 GLY A O 1
ATOM 4035 N N . LYS A 1 515 ? -20.223 -9.733 55.235 1.00 90.25 515 LYS A N 1
ATOM 4036 C CA . LYS A 1 515 ? -20.950 -10.989 55.440 1.00 90.25 515 LYS A CA 1
ATOM 4037 C C . LYS A 1 515 ? -22.388 -10.897 54.909 1.00 90.25 515 LYS A C 1
ATOM 4039 O O . LYS A 1 515 ? -23.141 -10.063 55.414 1.00 90.25 515 LYS A O 1
ATOM 4044 N N . PRO A 1 516 ? -22.812 -11.774 53.977 1.00 90.06 516 PRO A N 1
ATOM 4045 C CA . PRO A 1 516 ? -24.204 -11.828 53.532 1.00 90.06 516 PRO A CA 1
ATOM 4046 C C . PRO A 1 516 ? -25.161 -12.223 54.666 1.00 90.06 516 PRO A C 1
ATOM 4048 O O . PRO A 1 516 ? -24.826 -13.058 55.517 1.00 90.06 516 PRO A O 1
ATOM 4051 N N . TYR A 1 517 ? -26.379 -11.677 54.656 1.00 91.44 517 TYR A N 1
ATOM 4052 C CA . TYR A 1 517 ? -27.447 -12.048 55.582 1.00 91.44 517 TYR A CA 1
ATOM 4053 C C . TYR A 1 517 ? -27.767 -13.542 55.460 1.00 91.44 517 TYR A C 1
ATOM 4055 O O . TYR A 1 517 ? -27.719 -14.134 54.376 1.00 91.44 517 TYR A O 1
ATOM 4063 N N . LYS A 1 518 ? -28.079 -14.181 56.590 1.00 89.31 518 LYS A N 1
ATOM 4064 C CA . LYS A 1 518 ? -28.233 -15.637 56.673 1.00 89.31 518 LYS A CA 1
ATOM 4065 C C . LYS A 1 518 ? -29.270 -16.137 55.656 1.00 89.31 518 LYS A C 1
ATOM 4067 O O . LYS A 1 518 ? -30.430 -15.757 55.715 1.00 89.31 518 LYS A O 1
ATOM 4072 N N . GLY A 1 519 ? -28.847 -17.036 54.764 1.00 83.81 519 GLY A N 1
ATOM 4073 C CA . GLY A 1 519 ? -29.709 -17.628 53.731 1.00 83.81 519 GLY A CA 1
ATOM 4074 C C . GLY A 1 519 ? -29.767 -16.856 52.408 1.00 83.81 519 GLY A C 1
ATOM 4075 O O . GLY A 1 519 ? -30.404 -17.334 51.476 1.00 83.81 519 GLY A O 1
ATOM 4076 N N . THR A 1 520 ? -29.079 -15.715 52.296 1.00 90.31 520 THR A N 1
ATOM 4077 C CA . THR A 1 520 ? -29.002 -14.916 51.060 1.00 90.31 520 THR A CA 1
ATOM 4078 C C . THR A 1 520 ? -27.727 -15.208 50.260 1.00 90.31 520 THR A C 1
ATOM 4080 O O . THR A 1 520 ? -26.784 -15.831 50.761 1.00 90.31 520 THR A O 1
ATOM 4083 N N . LYS A 1 521 ? -27.718 -14.802 48.987 1.00 91.44 521 LYS A N 1
ATOM 4084 C CA . LYS A 1 521 ? -26.624 -14.992 48.022 1.00 91.44 521 LYS A CA 1
ATOM 4085 C C . LYS A 1 521 ? -26.232 -13.642 47.433 1.00 91.44 521 LYS A C 1
ATOM 4087 O O . LYS A 1 521 ? -27.090 -12.776 47.298 1.00 91.44 521 LYS A O 1
ATOM 4092 N N . ILE A 1 522 ? -24.959 -13.480 47.077 1.00 94.81 522 ILE A N 1
ATOM 4093 C CA . ILE A 1 522 ? -24.485 -12.285 46.372 1.00 94.81 522 ILE A CA 1
ATOM 4094 C C . ILE A 1 522 ? -24.840 -12.449 44.897 1.00 94.81 522 ILE A C 1
ATOM 4096 O O . ILE A 1 522 ? -24.526 -13.486 44.305 1.00 94.81 522 ILE A O 1
ATOM 4100 N N . LYS A 1 523 ? -25.483 -11.442 44.311 1.00 94.62 523 LYS A N 1
ATOM 4101 C CA . LYS A 1 523 ? -25.861 -11.433 42.893 1.00 94.62 523 LYS A CA 1
ATOM 4102 C C . LYS A 1 523 ? -24.966 -10.491 42.108 1.00 94.62 523 LYS A C 1
ATOM 4104 O O . LYS A 1 523 ? -24.633 -9.420 42.599 1.00 94.62 523 LYS A O 1
ATOM 4109 N N . VAL A 1 524 ? -24.606 -10.858 40.888 1.00 93.19 524 VAL A N 1
ATOM 4110 C CA . VAL A 1 524 ? -23.930 -9.968 39.939 1.00 93.19 524 VAL A CA 1
ATOM 4111 C C . VAL A 1 524 ? -24.990 -9.151 39.204 1.00 93.19 524 VAL A C 1
ATOM 4113 O O . VAL A 1 524 ? -25.923 -9.720 38.651 1.00 93.19 524 VAL A O 1
ATOM 4116 N N . LYS A 1 525 ? -24.853 -7.825 39.204 1.00 93.12 525 LYS A N 1
ATOM 4117 C CA . LYS A 1 525 ? -25.765 -6.874 38.544 1.00 93.12 525 LYS A CA 1
ATOM 4118 C C . LYS A 1 525 ? -25.259 -6.408 37.182 1.00 93.12 525 LYS A C 1
ATOM 4120 O O . LYS A 1 525 ? -26.050 -5.961 36.358 1.00 93.12 525 LYS A O 1
ATOM 4125 N N . SER A 1 526 ? -23.951 -6.492 36.938 1.00 85.69 526 SER A N 1
ATOM 4126 C CA . SER A 1 526 ? -23.375 -6.100 35.651 1.00 85.69 526 SER A CA 1
ATOM 4127 C C . SER A 1 526 ? -23.859 -7.002 34.517 1.00 85.69 526 SER A C 1
ATOM 4129 O O . SER A 1 526 ? -23.724 -8.224 34.580 1.00 85.69 526 SER A O 1
ATOM 4131 N N . LYS A 1 527 ? -24.352 -6.376 33.441 1.00 80.38 527 LYS A N 1
ATOM 4132 C CA . LYS A 1 527 ? -24.735 -7.054 32.190 1.00 80.38 527 LYS A CA 1
ATOM 4133 C C . LYS A 1 527 ? -23.515 -7.625 31.460 1.00 80.38 527 LYS A C 1
ATOM 4135 O O . LYS A 1 527 ? -23.591 -8.698 30.869 1.00 80.38 527 LYS A O 1
ATOM 4140 N N . ASN A 1 528 ? -22.401 -6.893 31.500 1.00 77.19 528 ASN A N 1
ATOM 4141 C CA . ASN A 1 528 ? -21.118 -7.292 30.937 1.00 77.19 528 ASN A CA 1
ATOM 4142 C C . ASN A 1 528 ? -20.148 -7.625 32.081 1.00 77.19 528 ASN A C 1
ATOM 4144 O O . ASN A 1 528 ? -19.773 -6.748 32.860 1.00 77.19 528 ASN A O 1
ATOM 4148 N N . VAL A 1 529 ? -19.775 -8.901 32.187 1.00 82.06 529 VAL A N 1
ATOM 4149 C CA . VAL A 1 529 ? -18.868 -9.413 33.228 1.00 82.06 529 VAL A CA 1
ATOM 4150 C C . VAL A 1 529 ? -17.424 -9.526 32.748 1.00 82.06 529 VAL A C 1
ATOM 4152 O O . VAL A 1 529 ? -16.603 -10.098 33.453 1.00 82.06 529 VAL A O 1
ATOM 4155 N N . ASP A 1 530 ? -17.101 -8.968 31.585 1.00 78.44 530 ASP A N 1
ATOM 4156 C CA . ASP A 1 530 ? -15.742 -8.891 31.043 1.00 78.44 530 ASP A CA 1
ATOM 4157 C C . ASP A 1 530 ? -15.113 -7.525 31.289 1.00 78.44 530 ASP A C 1
ATOM 4159 O O . ASP A 1 530 ? -14.011 -7.269 30.833 1.00 78.44 530 ASP A O 1
ATOM 4163 N N . ASN A 1 531 ? -15.789 -6.633 32.008 1.00 86.25 531 ASN A N 1
ATOM 4164 C CA . ASN A 1 531 ? -15.236 -5.349 32.413 1.00 86.25 531 ASN A CA 1
ATOM 4165 C C . ASN A 1 531 ? -14.335 -5.501 33.647 1.00 86.25 531 ASN A C 1
ATOM 4167 O O . ASN A 1 531 ? -14.486 -6.438 34.440 1.00 86.25 531 ASN A O 1
ATOM 4171 N N . LYS A 1 532 ? -13.406 -4.555 33.831 1.00 92.50 532 LYS A N 1
ATOM 4172 C CA . LYS A 1 532 ? -12.456 -4.545 34.953 1.00 92.50 532 LYS A CA 1
ATOM 4173 C C . LYS A 1 532 ? -13.139 -4.546 36.317 1.00 92.50 532 LYS A C 1
ATOM 4175 O O . LYS A 1 532 ? -12.650 -5.186 37.243 1.00 92.50 532 LYS A O 1
ATOM 4180 N N . TRP A 1 533 ? -14.260 -3.844 36.432 1.00 95.50 533 TRP A N 1
ATOM 4181 C CA . TRP A 1 533 ? -15.092 -3.848 37.627 1.00 95.50 533 TRP A CA 1
ATOM 4182 C C . TRP A 1 533 ? -16.489 -4.330 37.282 1.00 95.50 533 TRP A C 1
ATOM 4184 O O . TRP A 1 533 ? -17.030 -3.995 36.228 1.00 95.50 533 TRP A O 1
ATOM 4194 N N . ILE A 1 534 ? -17.059 -5.114 38.192 1.00 94.38 534 ILE A N 1
ATOM 4195 C CA . ILE A 1 534 ? -18.437 -5.585 38.106 1.00 94.38 534 ILE A CA 1
ATOM 4196 C C . ILE A 1 534 ? -19.197 -5.172 39.359 1.00 94.38 534 ILE A C 1
ATOM 4198 O O . ILE A 1 534 ? -18.649 -5.108 40.462 1.00 94.38 534 ILE A O 1
ATOM 4202 N N . GLN A 1 535 ? -20.475 -4.889 39.175 1.00 95.81 535 GLN A N 1
ATOM 4203 C CA . GLN A 1 535 ? -21.391 -4.501 40.223 1.00 95.81 535 GLN A CA 1
ATOM 4204 C C . GLN A 1 535 ? -22.056 -5.749 40.805 1.00 95.81 535 GLN A C 1
ATOM 4206 O O . GLN A 1 535 ? -22.490 -6.640 40.070 1.00 95.81 535 GLN A O 1
ATOM 4211 N N . ILE A 1 536 ? -22.152 -5.803 42.128 1.00 95.94 536 ILE A N 1
ATOM 4212 C CA . ILE A 1 536 ? -22.790 -6.871 42.889 1.00 95.94 536 ILE A CA 1
ATOM 4213 C C . ILE A 1 536 ? -23.855 -6.310 43.831 1.00 95.94 536 ILE A C 1
ATOM 4215 O O . ILE A 1 536 ? -23.778 -5.169 44.279 1.00 95.94 536 ILE A O 1
ATOM 4219 N N . GLU A 1 537 ? -24.830 -7.142 44.167 1.00 95.81 537 GLU A N 1
ATOM 4220 C CA . GLU A 1 537 ? -25.901 -6.872 45.118 1.00 95.81 537 GLU A CA 1
ATOM 4221 C C . GLU A 1 537 ? -25.792 -7.868 46.282 1.00 95.81 537 GLU A C 1
ATOM 4223 O O . GLU A 1 537 ? -25.702 -9.082 46.071 1.00 95.81 537 GLU A O 1
ATOM 4228 N N . ILE A 1 538 ? -25.766 -7.353 47.513 1.00 94.75 538 ILE A N 1
ATOM 4229 C CA . ILE A 1 538 ? -25.649 -8.135 48.747 1.00 94.75 538 ILE A CA 1
ATOM 4230 C C . ILE A 1 538 ? -26.691 -7.688 49.773 1.00 94.75 538 ILE A C 1
ATOM 4232 O O . ILE A 1 538 ? -26.814 -6.508 50.095 1.00 94.75 538 ILE A O 1
ATOM 4236 N N . ASN A 1 539 ? -27.415 -8.645 50.348 1.00 93.94 539 ASN A N 1
ATOM 4237 C CA . ASN A 1 539 ? -28.299 -8.402 51.484 1.00 93.94 539 ASN A CA 1
ATOM 4238 C C . ASN A 1 539 ? -27.478 -8.415 52.778 1.00 93.94 539 ASN A C 1
ATOM 4240 O O . ASN A 1 539 ? -26.865 -9.432 53.102 1.00 93.94 539 ASN A O 1
ATOM 4244 N N . THR A 1 540 ? -27.464 -7.314 53.531 1.00 89.19 540 THR A N 1
ATOM 4245 C CA . THR A 1 540 ? -26.760 -7.213 54.827 1.00 89.19 540 THR A CA 1
ATOM 4246 C C . THR A 1 540 ? -27.679 -7.471 56.017 1.00 89.19 540 THR A C 1
ATOM 4248 O O . THR A 1 540 ? -27.215 -7.857 57.089 1.00 89.19 540 THR A O 1
ATOM 4251 N N . SER A 1 541 ? -28.991 -7.328 55.826 1.00 89.62 541 SER A N 1
ATOM 4252 C CA . SER A 1 541 ? -30.027 -7.739 56.774 1.00 89.62 541 SER A CA 1
ATOM 4253 C C . SER A 1 541 ? -31.263 -8.260 56.029 1.00 89.62 541 SER A C 1
ATOM 4255 O O . SER A 1 541 ? -31.248 -8.381 54.804 1.00 89.62 541 SER A O 1
ATOM 4257 N N . GLU A 1 542 ? -32.334 -8.576 56.758 1.00 86.50 542 GLU A N 1
ATOM 4258 C CA . GLU A 1 542 ? -33.609 -9.011 56.171 1.00 86.50 542 GLU A CA 1
ATOM 4259 C C . GLU A 1 542 ? -34.240 -7.938 55.267 1.00 86.50 542 GLU A C 1
ATOM 4261 O O . GLU A 1 542 ? -34.888 -8.269 54.278 1.00 86.50 542 GLU A O 1
ATOM 4266 N N . THR A 1 543 ? -34.010 -6.654 55.564 1.00 87.00 543 THR A N 1
ATOM 4267 C CA . THR A 1 543 ? -34.601 -5.523 54.829 1.00 87.00 543 THR A CA 1
ATOM 4268 C C . THR A 1 543 ? -33.581 -4.639 54.113 1.00 87.00 543 THR A C 1
ATOM 4270 O O . THR A 1 543 ? -33.970 -3.783 53.324 1.00 87.00 543 THR A O 1
ATOM 4273 N N . GLU A 1 544 ? -32.283 -4.802 54.379 1.00 91.00 544 GLU A N 1
ATOM 4274 C CA . GLU A 1 544 ? -31.225 -3.956 53.817 1.00 91.00 544 GLU A CA 1
ATOM 4275 C C . GLU A 1 544 ? -30.454 -4.689 52.716 1.00 91.00 544 GLU A C 1
ATOM 4277 O O . GLU A 1 544 ? -29.903 -5.772 52.930 1.00 91.00 544 GLU A O 1
ATOM 4282 N N . THR A 1 545 ? -30.392 -4.062 51.541 1.00 92.19 545 THR A N 1
ATOM 4283 C CA . THR A 1 545 ? -29.614 -4.518 50.385 1.00 92.19 545 THR A CA 1
ATOM 4284 C C . THR A 1 545 ? -28.642 -3.420 49.980 1.00 92.19 545 THR A C 1
ATOM 4286 O O . THR A 1 545 ? -29.026 -2.254 49.891 1.00 92.19 545 THR A O 1
ATOM 4289 N N . LYS A 1 546 ? -27.386 -3.786 49.731 1.00 93.00 546 LYS A N 1
ATOM 4290 C CA . LYS A 1 546 ? -26.332 -2.886 49.264 1.00 93.00 546 LYS A CA 1
ATOM 4291 C C . LYS A 1 546 ? -25.883 -3.294 47.875 1.00 93.00 546 LYS A C 1
ATOM 4293 O O . LYS A 1 546 ? -25.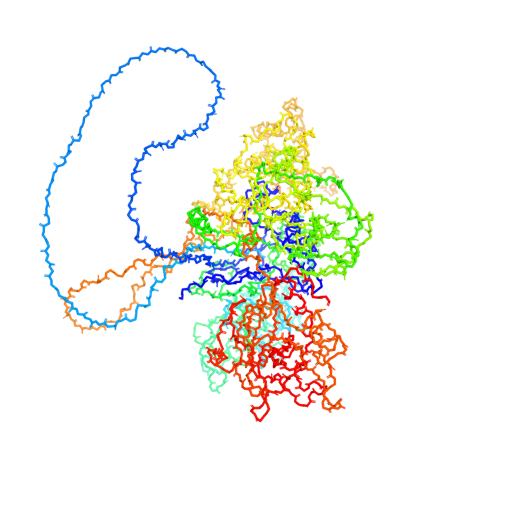811 -4.480 47.562 1.00 93.00 546 LYS A O 1
ATOM 4298 N N . THR A 1 547 ? -25.549 -2.292 47.075 1.00 95.69 547 THR A N 1
ATOM 4299 C CA . THR A 1 547 ? -24.877 -2.486 45.794 1.00 95.69 547 THR A CA 1
ATOM 4300 C C . THR A 1 547 ? -23.430 -2.054 45.956 1.00 95.69 547 THR A C 1
ATOM 4302 O O . THR A 1 547 ? -23.174 -0.980 46.495 1.00 95.69 547 THR A O 1
ATOM 4305 N N . LEU A 1 548 ? -22.499 -2.905 45.544 1.00 96.75 548 LEU A N 1
ATOM 4306 C CA . LEU A 1 548 ? -21.062 -2.677 45.659 1.00 96.75 548 LEU A CA 1
ATOM 4307 C C . LEU A 1 548 ? -20.396 -2.967 44.319 1.00 96.75 548 LEU A C 1
ATOM 4309 O O . LEU A 1 548 ? -20.879 -3.793 43.549 1.00 96.75 548 LEU A O 1
ATOM 4313 N N . TRP A 1 549 ? -19.264 -2.333 44.058 1.00 96.94 549 TRP A N 1
ATOM 4314 C CA . TRP A 1 549 ? -18.389 -2.684 42.945 1.00 96.94 549 TRP A CA 1
ATOM 4315 C C . TRP A 1 549 ? -17.224 -3.524 43.449 1.00 96.94 549 TRP A C 1
ATOM 4317 O O . TRP A 1 549 ? -16.697 -3.269 44.530 1.00 96.94 549 TRP A O 1
ATOM 4327 N N . ILE A 1 550 ? -16.814 -4.517 42.668 1.00 96.12 550 ILE A N 1
ATOM 4328 C CA . ILE A 1 550 ? -15.630 -5.338 42.931 1.00 96.12 550 ILE A CA 1
ATOM 4329 C C . ILE A 1 550 ? -14.754 -5.394 41.686 1.00 96.12 550 ILE A C 1
ATOM 4331 O O . ILE A 1 550 ? -15.247 -5.289 40.561 1.00 96.12 550 ILE A O 1
ATOM 4335 N N . GLU A 1 551 ? -13.452 -5.580 41.881 1.00 95.25 551 GLU A N 1
ATOM 4336 C CA . GLU A 1 551 ? -12.552 -5.871 40.769 1.00 95.25 551 GLU A CA 1
ATOM 4337 C C . GLU A 1 551 ? -12.809 -7.290 40.255 1.00 95.25 551 GLU A C 1
ATOM 4339 O O . GLU A 1 551 ? -12.939 -8.253 41.016 1.00 95.25 551 GLU A O 1
ATOM 4344 N N . ASN A 1 552 ? -12.880 -7.416 38.939 1.00 92.50 552 ASN A N 1
ATOM 4345 C CA . ASN A 1 552 ? -13.090 -8.669 38.245 1.00 92.50 552 ASN A CA 1
ATOM 4346 C C . ASN A 1 552 ? -11.759 -9.419 38.082 1.00 92.50 552 ASN A C 1
ATOM 4348 O O . ASN A 1 552 ? -11.201 -9.513 36.990 1.00 92.50 552 ASN A O 1
ATOM 4352 N N . SER A 1 553 ? -11.218 -9.930 39.191 1.00 90.25 553 SER A N 1
ATOM 4353 C CA . SER A 1 553 ? -9.981 -10.720 39.177 1.00 90.25 553 SER A CA 1
ATOM 4354 C C . SER A 1 553 ? -10.119 -11.993 38.330 1.00 90.25 553 SER A C 1
ATOM 4356 O O . SER A 1 553 ? -11.216 -12.399 37.945 1.00 90.25 553 SER A O 1
ATOM 4358 N N . GLU A 1 554 ? -9.012 -12.688 38.054 1.00 85.19 554 GLU A N 1
ATOM 4359 C CA . GLU A 1 554 ? -9.069 -13.983 37.361 1.00 85.19 554 GLU A CA 1
ATOM 4360 C C . GLU A 1 554 ? -9.950 -15.019 38.074 1.00 85.19 554 GLU A C 1
ATOM 4362 O O . GLU A 1 554 ? -10.572 -15.856 37.420 1.00 85.19 554 GLU A O 1
ATOM 4367 N N . GLU A 1 555 ? -10.017 -14.999 39.404 1.00 86.50 555 GLU A N 1
ATOM 4368 C CA . GLU A 1 555 ? -10.891 -15.872 40.190 1.00 86.50 555 GLU A CA 1
ATOM 4369 C C . GLU A 1 555 ? -12.360 -15.470 40.073 1.00 86.50 555 GLU A C 1
ATOM 4371 O O . GLU A 1 555 ? -13.220 -16.341 39.919 1.00 86.50 555 GLU A O 1
ATOM 4376 N N . VAL A 1 556 ? -12.646 -14.167 40.122 1.00 89.06 556 VAL A N 1
ATOM 4377 C CA . VAL A 1 556 ? -14.004 -13.630 39.968 1.00 89.06 556 VAL A CA 1
ATOM 4378 C C . VAL A 1 556 ? -14.523 -13.945 38.567 1.00 89.06 556 VAL A C 1
ATOM 4380 O O . VAL A 1 556 ? -15.581 -14.560 38.445 1.00 89.06 556 VAL A O 1
ATOM 4383 N N . ALA A 1 557 ? -13.735 -13.667 37.528 1.00 83.31 557 ALA A N 1
ATOM 4384 C CA . ALA A 1 557 ? -14.093 -13.889 36.127 1.00 83.31 557 ALA A CA 1
ATOM 4385 C C . ALA A 1 557 ? -14.457 -15.353 35.810 1.00 83.31 557 ALA A C 1
ATOM 4387 O O . ALA A 1 557 ? -15.313 -15.616 34.972 1.00 83.31 557 ALA A O 1
ATOM 4388 N N . LYS A 1 558 ? -13.864 -16.330 36.513 1.00 84.12 558 LYS A N 1
ATOM 4389 C CA . LYS A 1 558 ? -14.191 -17.764 36.348 1.00 84.12 558 LYS A CA 1
ATOM 4390 C C . LYS A 1 558 ? -15.605 -18.127 36.807 1.00 84.12 558 LYS A C 1
ATOM 4392 O O . LYS A 1 558 ? -16.103 -19.194 36.447 1.00 84.12 558 LYS A O 1
ATOM 4397 N N . THR A 1 559 ? -16.216 -17.308 37.661 1.00 85.25 559 THR A N 1
ATOM 4398 C CA . THR A 1 559 ? -17.491 -17.625 38.325 1.00 85.25 559 THR A CA 1
ATOM 4399 C C . THR A 1 559 ? -18.577 -16.578 38.109 1.00 85.25 559 THR A C 1
ATOM 4401 O O . THR A 1 559 ? -19.755 -16.927 38.182 1.00 85.25 559 THR A O 1
ATOM 4404 N N . ALA A 1 560 ? -18.206 -15.333 37.806 1.00 81.44 560 ALA A N 1
ATOM 4405 C CA . ALA A 1 560 ? -19.130 -14.249 37.518 1.00 81.44 560 ALA A CA 1
ATOM 4406 C C . ALA A 1 560 ? -19.952 -14.550 36.259 1.00 81.44 560 ALA A C 1
ATOM 4408 O O . ALA A 1 560 ? -19.426 -14.935 35.215 1.00 81.44 560 ALA A O 1
ATOM 4409 N N . LYS A 1 561 ? -21.268 -14.367 36.366 1.00 81.44 561 LYS A N 1
ATOM 4410 C CA . LYS A 1 561 ? -22.217 -14.469 35.256 1.00 81.44 561 LYS A CA 1
ATOM 4411 C C . LYS A 1 561 ? -23.196 -13.302 35.345 1.00 81.44 561 LYS A C 1
ATOM 4413 O O . LYS A 1 561 ? -23.571 -12.968 36.469 1.00 81.44 561 LYS A O 1
ATOM 4418 N N . PRO A 1 562 ? -23.634 -12.717 34.218 1.00 78.88 562 PRO A N 1
ATOM 4419 C CA . PRO A 1 562 ? -24.673 -11.691 34.232 1.00 78.88 562 PRO A CA 1
ATOM 4420 C C . PRO A 1 562 ? -25.921 -12.199 34.961 1.00 78.88 562 PRO A C 1
ATOM 4422 O O . PRO A 1 562 ? -26.345 -13.331 34.718 1.00 78.88 562 PRO A O 1
ATOM 4425 N N . ASP A 1 563 ? -26.453 -11.401 35.889 1.00 80.00 563 ASP A N 1
ATOM 4426 C CA . ASP A 1 563 ? -27.590 -11.742 36.763 1.00 80.00 563 ASP A CA 1
ATOM 4427 C C . ASP A 1 563 ? -27.430 -13.053 37.571 1.00 80.00 563 ASP A C 1
ATOM 4429 O O . ASP A 1 563 ? -28.401 -13.615 38.087 1.00 80.00 563 ASP A O 1
ATOM 4433 N N . GLY A 1 564 ? -26.199 -13.562 37.698 1.00 83.88 564 GLY A N 1
ATOM 4434 C CA . GLY A 1 564 ? -25.874 -14.817 38.371 1.00 83.88 564 GLY A CA 1
ATOM 4435 C C . GLY A 1 564 ? -25.494 -14.656 39.844 1.00 83.88 564 GLY A C 1
ATOM 4436 O O . GLY A 1 564 ? -25.206 -13.563 40.325 1.00 83.88 564 GLY A O 1
ATOM 4437 N N . GLU A 1 565 ? -25.450 -15.775 40.570 1.00 91.69 565 GLU A N 1
ATOM 4438 C CA . GLU A 1 565 ? -24.922 -15.819 41.938 1.00 91.69 565 GLU A CA 1
ATOM 4439 C C . GLU A 1 565 ? -23.397 -15.969 41.939 1.00 91.69 565 GLU A C 1
ATOM 4441 O O . GLU A 1 565 ? -22.844 -16.756 41.167 1.00 91.69 565 GLU A O 1
ATOM 4446 N N . ILE A 1 566 ? -22.719 -15.278 42.857 1.00 92.62 566 ILE A N 1
ATOM 4447 C CA . ILE A 1 566 ? -21.271 -15.389 43.057 1.00 92.62 566 ILE A CA 1
ATOM 4448 C C . ILE A 1 566 ? -20.929 -15.606 44.534 1.00 92.62 566 ILE A C 1
ATOM 4450 O O . ILE A 1 566 ? -21.587 -15.090 45.437 1.00 92.62 566 ILE A O 1
ATOM 4454 N N . ALA A 1 567 ? -19.892 -16.402 44.797 1.00 91.25 567 ALA A N 1
ATOM 4455 C CA . ALA A 1 567 ? -19.363 -16.612 46.140 1.00 91.25 567 ALA A CA 1
ATOM 4456 C C . ALA A 1 567 ? -18.069 -15.811 46.312 1.00 91.25 567 ALA A C 1
ATOM 4458 O O . ALA A 1 567 ? -17.091 -16.051 45.608 1.00 91.25 567 ALA A O 1
ATOM 4459 N N . LEU A 1 568 ? -18.062 -14.882 47.267 1.00 92.38 568 LEU A N 1
ATOM 4460 C CA . LEU A 1 568 ? -16.928 -14.003 47.557 1.00 92.38 568 LEU A CA 1
ATOM 4461 C C . LEU A 1 568 ? -16.540 -14.118 49.032 1.00 92.38 568 LEU A C 1
ATOM 4463 O O . LEU A 1 568 ? -17.375 -14.429 49.883 1.00 92.38 568 LEU A O 1
ATOM 4467 N N . LYS A 1 569 ? -15.263 -13.877 49.345 1.00 91.88 569 LYS A N 1
ATOM 4468 C CA . LYS A 1 569 ? -14.792 -13.825 50.737 1.00 91.88 569 LYS A CA 1
ATOM 4469 C C . LYS A 1 569 ? -15.272 -12.526 51.385 1.00 91.88 569 LYS A C 1
ATOM 4471 O O . LYS A 1 569 ? -15.267 -11.490 50.726 1.00 91.88 569 LYS A O 1
ATOM 4476 N N . GLU A 1 570 ? -15.609 -12.559 52.674 1.00 92.25 570 GLU A N 1
ATOM 4477 C CA . GLU A 1 570 ? -16.116 -11.378 53.400 1.00 92.25 570 GLU A CA 1
ATOM 4478 C C . GLU A 1 570 ? -15.138 -10.189 53.344 1.00 92.25 570 GLU A C 1
ATOM 4480 O O . GLU A 1 570 ? -15.554 -9.039 53.260 1.00 92.25 570 GLU A O 1
ATOM 4485 N N . ASN A 1 571 ? -13.833 -10.468 53.319 1.00 93.75 571 ASN A N 1
ATOM 4486 C CA . ASN A 1 571 ? -12.769 -9.467 53.243 1.00 93.75 571 ASN A CA 1
ATOM 4487 C C . ASN A 1 571 ? -12.367 -9.075 51.808 1.00 93.75 571 ASN A C 1
ATOM 4489 O O . ASN A 1 571 ? -11.320 -8.457 51.627 1.00 93.75 571 ASN A O 1
ATOM 4493 N N . THR A 1 572 ? -13.141 -9.459 50.789 1.00 94.81 572 THR A N 1
ATOM 4494 C CA . THR A 1 572 ? -12.897 -9.012 49.408 1.00 94.81 572 THR A CA 1
ATOM 4495 C C . THR A 1 572 ? -13.079 -7.497 49.355 1.00 94.81 572 THR A C 1
ATOM 4497 O O . THR A 1 572 ? -14.118 -6.996 49.788 1.00 94.81 572 THR A O 1
ATOM 4500 N N . VAL A 1 573 ? -12.069 -6.778 48.862 1.00 96.56 573 VAL A N 1
ATOM 4501 C CA . VAL A 1 573 ? -12.116 -5.317 48.708 1.00 96.56 573 VAL A CA 1
ATOM 4502 C C . VAL A 1 573 ? -13.231 -4.912 47.748 1.00 96.56 573 VAL A C 1
ATOM 4504 O O . VAL A 1 573 ? -13.510 -5.619 46.776 1.00 96.56 573 VAL A O 1
ATOM 4507 N N . ALA A 1 574 ? -13.893 -3.801 48.047 1.00 96.56 574 ALA A N 1
ATOM 4508 C CA . ALA A 1 574 ? -15.024 -3.317 47.275 1.00 96.56 574 ALA A CA 1
ATOM 4509 C C . ALA A 1 574 ? -15.110 -1.787 47.312 1.00 96.56 574 ALA A C 1
ATOM 4511 O O . ALA A 1 574 ? -14.485 -1.128 48.147 1.00 96.56 574 ALA A O 1
ATOM 4512 N N . TRP A 1 575 ? -15.931 -1.241 46.420 1.00 97.56 575 TRP A N 1
ATOM 4513 C CA . TRP A 1 575 ? -16.238 0.180 46.364 1.00 97.56 575 TRP A CA 1
ATOM 4514 C C . TRP A 1 575 ? -17.736 0.421 46.521 1.00 97.56 575 TRP A C 1
ATOM 4516 O O . TRP A 1 575 ? -18.557 -0.269 45.909 1.00 97.56 575 TRP A O 1
ATOM 4526 N N . SER A 1 576 ? -18.099 1.429 47.310 1.00 95.06 576 SER A N 1
ATOM 4527 C CA . SER A 1 576 ? -19.488 1.874 47.459 1.00 95.06 576 SER A CA 1
ATOM 4528 C C . SER A 1 576 ? -20.024 2.615 46.225 1.00 95.06 576 SER A C 1
ATOM 4530 O O . SER A 1 576 ? -21.235 2.701 46.034 1.00 95.06 576 SER A O 1
ATOM 4532 N N . GLN A 1 577 ? -19.130 3.136 45.382 1.00 94.88 577 GLN A N 1
ATOM 4533 C CA . GLN A 1 577 ? -19.399 3.828 44.117 1.00 94.88 577 GLN A CA 1
ATOM 4534 C C . GLN A 1 577 ? -18.481 3.270 43.025 1.00 94.88 577 GLN A C 1
ATOM 4536 O O . GLN A 1 577 ? -17.478 2.635 43.346 1.00 94.88 577 GLN A O 1
ATOM 4541 N N . HIS A 1 578 ? -18.779 3.502 41.743 1.00 95.75 578 HIS A N 1
ATOM 4542 C CA . HIS A 1 578 ? -17.892 3.015 40.684 1.00 95.75 578 HIS A CA 1
ATOM 4543 C C . HIS A 1 578 ? -16.471 3.605 40.854 1.00 95.75 578 HIS A C 1
ATOM 4545 O O . HIS A 1 578 ? -16.338 4.789 41.196 1.00 95.75 578 HIS A O 1
ATOM 4551 N N . PRO A 1 579 ? -15.393 2.818 40.645 1.00 96.19 579 PRO A N 1
ATOM 4552 C CA . PRO A 1 579 ? -14.019 3.295 40.848 1.00 96.19 579 PRO A CA 1
ATOM 4553 C C . PRO A 1 579 ? -13.599 4.416 39.892 1.00 96.19 579 PRO A C 1
ATOM 4555 O O . PRO A 1 579 ? -12.705 5.198 40.212 1.00 96.19 579 PRO A O 1
ATOM 4558 N N . LEU A 1 580 ? -14.234 4.504 38.721 1.00 96.19 580 LEU A N 1
ATOM 4559 C CA . LEU A 1 580 ? -14.073 5.610 37.777 1.00 96.19 580 LEU A CA 1
ATOM 4560 C C . LEU A 1 580 ? -15.271 6.547 37.903 1.00 96.19 580 LEU A C 1
ATOM 4562 O O . LEU A 1 580 ? -16.404 6.105 37.729 1.00 96.19 580 LEU A O 1
ATOM 4566 N N . GLN A 1 581 ? -15.019 7.823 38.192 1.00 92.31 581 GLN A N 1
ATOM 4567 C CA . GLN A 1 581 ? -16.066 8.820 38.411 1.00 92.31 581 GLN A CA 1
ATOM 4568 C C . GLN A 1 581 ? -15.811 10.067 37.567 1.00 92.31 581 GLN A C 1
ATOM 4570 O O . GLN A 1 581 ? -14.703 10.608 37.550 1.00 92.31 581 GLN A O 1
ATOM 4575 N N . SER A 1 582 ? -16.855 10.570 36.908 1.00 88.62 582 SER A N 1
ATOM 4576 C CA . SER A 1 582 ? -16.779 11.768 36.058 1.00 88.62 582 SER A CA 1
ATOM 4577 C C . SER A 1 582 ? -16.395 13.036 36.831 1.00 88.62 582 SER A C 1
ATOM 4579 O O . SER A 1 582 ? -15.736 13.923 36.285 1.00 88.62 582 SER A O 1
ATOM 4581 N N . THR A 1 583 ? -16.755 13.123 38.115 1.00 90.62 583 THR A N 1
ATOM 4582 C CA . THR A 1 583 ? -16.361 14.215 39.022 1.00 90.62 583 THR A CA 1
ATOM 4583 C C . THR A 1 583 ? -14.851 14.263 39.239 1.00 90.62 583 THR A C 1
ATOM 4585 O O . THR A 1 583 ? -14.265 15.343 39.213 1.00 90.62 583 THR A O 1
ATOM 4588 N N . GLU A 1 584 ? -14.210 13.106 39.401 1.00 92.12 584 GLU A N 1
ATOM 4589 C CA . GLU A 1 584 ? -12.757 12.997 39.558 1.00 92.12 584 GLU A CA 1
ATOM 4590 C C . GLU A 1 584 ? -12.034 13.182 38.224 1.00 92.12 584 GLU A C 1
ATOM 4592 O O . GLU A 1 584 ? -11.033 13.895 38.161 1.00 92.12 584 GLU A O 1
ATOM 4597 N N . LEU A 1 585 ? -12.592 12.654 37.127 1.00 93.19 585 LEU A N 1
ATOM 4598 C CA . LEU A 1 585 ? -12.093 12.929 35.777 1.00 93.19 585 LEU A CA 1
ATOM 4599 C C . LEU A 1 585 ? -12.047 14.440 35.497 1.00 93.19 585 LEU A C 1
ATOM 4601 O O . LEU A 1 585 ? -11.054 14.943 34.978 1.00 93.19 585 LEU A O 1
ATOM 4605 N N . SER A 1 586 ? -13.087 15.175 35.897 1.00 89.12 586 SER A N 1
ATOM 4606 C CA . SER A 1 586 ? -13.175 16.630 35.711 1.00 89.12 586 SER A CA 1
ATOM 4607 C C . SER A 1 586 ? -12.107 17.401 36.495 1.00 89.12 586 SER A C 1
ATOM 4609 O O . SER A 1 586 ? -11.672 18.464 36.046 1.00 89.12 586 SER A O 1
ATOM 4611 N N . LYS A 1 587 ? -11.652 16.868 37.635 1.00 91.44 587 LYS A N 1
ATOM 4612 C CA . LYS A 1 587 ? -10.570 17.436 38.459 1.00 91.44 587 LYS A CA 1
ATOM 4613 C C . LYS A 1 587 ? -9.175 17.011 37.995 1.00 91.44 587 LYS A C 1
ATOM 4615 O O . LYS A 1 587 ? -8.192 17.560 38.488 1.00 91.44 587 LYS A O 1
ATOM 4620 N N . SER A 1 588 ? -9.077 16.039 37.085 1.00 92.12 588 SER A N 1
ATOM 4621 C CA . SER A 1 588 ? -7.788 15.543 36.615 1.00 92.12 588 SER A CA 1
ATOM 4622 C C . SER A 1 588 ? -6.971 16.646 35.947 1.00 92.12 588 SER A C 1
ATOM 4624 O O . SER A 1 588 ? -7.488 17.446 35.163 1.00 92.12 588 SER A O 1
ATOM 4626 N N . THR A 1 589 ? -5.674 16.649 36.246 1.00 92.00 589 THR A N 1
ATOM 4627 C CA . THR A 1 589 ? -4.671 17.507 35.611 1.00 92.00 589 THR A CA 1
ATOM 4628 C C . THR A 1 589 ? -3.985 16.828 34.426 1.00 92.00 589 THR A C 1
ATOM 4630 O O . THR A 1 589 ? -3.284 17.497 33.672 1.00 92.00 589 THR A O 1
ATOM 4633 N N . GLN A 1 590 ? -4.181 15.516 34.234 1.00 94.62 590 GLN A N 1
ATOM 4634 C CA . GLN A 1 590 ? -3.642 14.808 33.075 1.00 94.62 590 GLN A CA 1
ATOM 4635 C C . GLN A 1 590 ? -4.506 15.085 31.853 1.00 94.62 590 GLN A C 1
ATOM 4637 O O . GLN A 1 590 ? -5.689 14.737 31.826 1.00 94.62 590 GLN A O 1
ATOM 4642 N N . THR A 1 591 ? -3.894 15.686 30.837 1.00 96.06 591 THR A N 1
ATOM 4643 C CA . THR A 1 591 ? -4.558 16.038 29.583 1.00 96.06 591 THR A CA 1
ATOM 4644 C C . THR A 1 591 ? -3.790 15.487 28.394 1.00 96.06 591 THR A C 1
ATOM 4646 O O . THR A 1 591 ? -2.565 15.392 28.415 1.00 96.06 591 THR A O 1
ATOM 4649 N N . VAL A 1 592 ? -4.514 15.114 27.343 1.00 97.31 592 VAL A N 1
ATOM 4650 C CA . VAL A 1 592 ? -3.927 14.696 26.069 1.00 97.31 592 VAL A CA 1
ATOM 4651 C C . VAL A 1 592 ? -3.307 15.902 25.363 1.00 97.31 592 VAL A C 1
ATOM 4653 O O . VAL A 1 592 ? -4.000 16.865 25.045 1.00 97.31 592 VAL A O 1
ATOM 4656 N N . GLY A 1 593 ? -2.020 15.840 25.041 1.00 96.31 593 GLY A N 1
ATOM 4657 C CA . GLY A 1 593 ? -1.323 16.824 24.209 1.00 96.31 593 GLY A CA 1
ATOM 4658 C C . GLY A 1 593 ? -1.324 16.494 22.713 1.00 96.31 593 GLY A C 1
ATOM 4659 O O . GLY A 1 593 ? -1.240 17.403 21.882 1.00 96.31 593 GLY A O 1
ATOM 4660 N N . THR A 1 594 ? -1.446 15.213 22.345 1.00 96.31 594 THR A N 1
ATOM 4661 C CA . THR A 1 594 ? -1.503 14.759 20.942 1.00 96.31 594 THR A CA 1
ATOM 4662 C C . THR A 1 594 ? -2.774 13.954 20.675 1.00 96.31 594 THR A C 1
ATOM 4664 O O . THR A 1 594 ? -2.943 12.920 21.320 1.00 96.31 594 THR A O 1
ATOM 4667 N N . PRO A 1 595 ? -3.647 14.388 19.743 1.00 96.25 595 PRO A N 1
ATOM 4668 C CA . PRO A 1 595 ? -4.906 13.703 19.472 1.00 96.25 595 PRO A CA 1
ATOM 4669 C C . PRO A 1 595 ? -4.741 12.230 19.082 1.00 96.25 595 PRO A C 1
ATOM 4671 O O . PRO A 1 595 ? -3.792 11.839 18.392 1.00 96.25 595 PRO A O 1
ATOM 4674 N N . LEU A 1 596 ? -5.702 11.411 19.504 1.00 93.75 596 LEU A N 1
ATOM 4675 C CA . LEU A 1 596 ? -5.723 9.968 19.274 1.00 93.75 596 LEU A CA 1
ATOM 4676 C C . LEU A 1 596 ? -6.974 9.572 18.499 1.00 93.75 596 LEU A C 1
ATOM 4678 O O . LEU A 1 596 ? -8.067 10.069 18.766 1.00 93.75 596 LEU A O 1
ATOM 4682 N N . LEU A 1 597 ? -6.809 8.619 17.588 1.00 90.31 597 LEU A N 1
ATOM 4683 C CA . LEU A 1 597 ? -7.908 7.951 16.907 1.00 90.31 597 LEU A CA 1
ATOM 4684 C C . LEU A 1 597 ? -7.712 6.448 17.080 1.00 90.31 597 LEU A C 1
ATOM 4686 O O . LEU A 1 597 ? -6.805 5.863 16.492 1.00 90.31 597 LEU A O 1
ATOM 4690 N N . LEU A 1 598 ? -8.517 5.836 17.941 1.00 86.75 598 LEU A N 1
ATOM 4691 C CA . LEU A 1 598 ? -8.340 4.448 18.366 1.00 86.75 598 LEU A CA 1
ATOM 4692 C C . LEU A 1 598 ? -9.507 3.591 17.890 1.00 86.75 598 LEU A C 1
ATOM 4694 O O . LEU A 1 598 ? -10.652 4.033 17.894 1.00 86.75 598 LEU A O 1
ATOM 4698 N N . SER A 1 599 ? -9.247 2.334 17.536 1.00 82.56 599 SER A N 1
ATOM 4699 C CA . SER A 1 599 ? -10.335 1.384 17.309 1.00 82.56 599 SER A CA 1
ATOM 4700 C C . SER A 1 599 ? -10.891 0.878 18.626 1.00 82.56 599 SER A C 1
ATOM 4702 O O . SER A 1 599 ? -10.160 0.266 19.398 1.00 82.56 599 SER A O 1
ATOM 4704 N N . ILE A 1 600 ? -12.199 1.005 18.848 1.00 77.75 600 ILE A N 1
ATOM 4705 C CA . ILE A 1 600 ? -12.841 0.412 20.036 1.00 77.75 600 ILE A CA 1
ATOM 4706 C C . ILE A 1 600 ? -12.877 -1.125 19.985 1.00 77.75 600 ILE A C 1
ATOM 4708 O O . ILE A 1 600 ? -13.302 -1.770 20.941 1.00 77.75 600 ILE A O 1
ATOM 4712 N N . HIS A 1 601 ? -12.473 -1.716 18.858 1.00 72.00 601 HIS A N 1
ATOM 4713 C CA . HIS A 1 601 ? -12.423 -3.158 18.634 1.00 72.00 601 HIS A CA 1
ATOM 4714 C C . HIS A 1 601 ? -11.001 -3.723 18.629 1.00 72.00 601 HIS A C 1
ATOM 4716 O O . HIS A 1 601 ? -10.848 -4.926 18.422 1.00 72.00 601 HIS A O 1
ATOM 4722 N N . ASP A 1 602 ? -9.972 -2.898 18.850 1.00 72.06 602 ASP A N 1
ATOM 4723 C CA . ASP A 1 602 ? -8.616 -3.414 19.038 1.00 72.06 602 ASP A CA 1
ATOM 4724 C C . ASP A 1 602 ? -8.604 -4.378 20.238 1.00 72.06 602 ASP A C 1
ATOM 4726 O O . ASP A 1 602 ? -9.211 -4.112 21.284 1.00 72.06 602 ASP A O 1
ATOM 4730 N N . GLU A 1 603 ? -7.900 -5.503 20.108 1.00 65.31 603 GLU A N 1
ATOM 4731 C CA . GLU A 1 603 ? -7.719 -6.465 21.200 1.00 65.31 603 GLU A CA 1
ATOM 4732 C C . GLU A 1 603 ? -7.101 -5.781 22.437 1.00 65.31 603 GLU A C 1
ATOM 4734 O O . GLU A 1 603 ? -7.447 -6.116 23.573 1.00 65.31 603 GLU A O 1
ATOM 4739 N N . LYS A 1 604 ? -6.285 -4.732 22.236 1.00 71.25 604 LYS A N 1
ATOM 4740 C CA . LYS A 1 604 ? -5.720 -3.903 23.316 1.00 71.25 604 LYS A CA 1
ATOM 4741 C C . LYS A 1 604 ? -6.775 -3.169 24.153 1.00 71.25 604 LYS A C 1
ATOM 4743 O O . LYS A 1 604 ? -6.532 -2.935 25.333 1.00 71.25 604 LYS A O 1
ATOM 4748 N N . PHE A 1 605 ? -7.930 -2.819 23.583 1.00 75.19 605 PHE A N 1
ATOM 4749 C CA . PHE A 1 605 ? -8.971 -2.018 24.255 1.00 75.19 605 PHE A CA 1
ATOM 4750 C C . PHE A 1 605 ? -10.227 -2.817 24.619 1.00 75.19 605 PHE A C 1
ATOM 4752 O O . PHE A 1 605 ? -11.105 -2.306 25.312 1.00 75.19 605 PHE A O 1
ATOM 4759 N N . THR A 1 606 ? -10.315 -4.067 24.168 1.00 70.81 606 THR A N 1
ATOM 4760 C CA . THR A 1 606 ? -11.416 -4.987 24.497 1.00 70.81 606 THR A CA 1
ATOM 4761 C C . THR A 1 606 ? -11.076 -5.936 25.645 1.00 70.81 606 THR A C 1
ATOM 4763 O O . THR A 1 606 ? -11.975 -6.564 26.192 1.00 70.81 606 THR A O 1
ATOM 4766 N N . SER A 1 607 ? -9.804 -6.016 26.052 1.00 76.50 607 SER A N 1
ATOM 4767 C CA . SER A 1 607 ? -9.396 -6.803 27.219 1.00 76.50 607 SER A CA 1
ATOM 4768 C C . SER A 1 607 ? -10.002 -6.278 28.527 1.00 76.50 607 SER A C 1
ATOM 4770 O O . SER A 1 607 ? -10.138 -5.065 28.725 1.00 76.50 607 SER A O 1
ATOM 4772 N N . ARG A 1 608 ? -10.301 -7.204 29.447 1.00 82.69 608 ARG A N 1
ATOM 4773 C CA . ARG A 1 608 ? -10.965 -6.919 30.726 1.00 82.69 608 ARG A CA 1
ATOM 4774 C C . ARG A 1 608 ? -10.323 -5.792 31.511 1.00 82.69 608 ARG A C 1
ATOM 4776 O O . ARG A 1 608 ? -11.008 -4.900 31.990 1.00 82.69 608 ARG A O 1
ATOM 4783 N N . ASP A 1 609 ? -9.000 -5.782 31.592 1.00 85.12 609 ASP A N 1
ATOM 4784 C CA . ASP A 1 609 ? -8.283 -4.831 32.441 1.00 85.12 609 ASP A CA 1
ATOM 4785 C C . ASP A 1 609 ? -8.197 -3.418 31.827 1.00 85.12 609 ASP A C 1
ATOM 4787 O O . ASP A 1 609 ? -7.691 -2.494 32.473 1.00 85.12 609 ASP A O 1
ATOM 4791 N N . LYS A 1 610 ? -8.685 -3.240 30.591 1.00 88.00 610 LYS A N 1
ATOM 4792 C CA . LYS A 1 610 ? -8.609 -2.002 29.798 1.00 88.00 610 LYS A CA 1
ATOM 4793 C C . LYS A 1 610 ? -9.973 -1.387 29.490 1.00 88.00 610 LYS A C 1
ATOM 4795 O O . LYS A 1 610 ? -10.020 -0.329 28.862 1.00 88.00 610 LYS A O 1
ATOM 4800 N N . ARG A 1 611 ? -11.064 -2.007 29.949 1.00 89.69 611 ARG A N 1
ATOM 4801 C CA . ARG A 1 611 ? -12.438 -1.559 29.709 1.00 89.69 611 ARG A CA 1
ATOM 4802 C C . ARG A 1 611 ? -13.270 -1.606 30.988 1.00 89.69 611 ARG A C 1
ATOM 4804 O O . ARG A 1 611 ? -13.144 -2.530 31.789 1.00 89.69 611 ARG A O 1
ATOM 4811 N N . ALA A 1 612 ? -14.116 -0.602 31.181 1.00 92.06 612 ALA A N 1
ATOM 4812 C CA . ALA A 1 612 ? -15.062 -0.540 32.287 1.00 92.06 612 ALA A CA 1
ATOM 4813 C C . ALA A 1 612 ? -16.384 0.097 31.846 1.00 92.06 612 ALA A C 1
ATOM 4815 O O . ALA A 1 612 ? -16.451 0.780 30.821 1.00 92.06 612 ALA A O 1
ATOM 4816 N N . GLU A 1 613 ? -17.430 -0.147 32.625 1.00 91.94 613 GLU A N 1
ATOM 4817 C CA . GLU A 1 613 ? -18.776 0.369 32.400 1.00 91.94 613 GLU A CA 1
ATOM 4818 C C . GLU A 1 613 ? -19.381 0.709 33.757 1.00 91.94 613 GLU A C 1
ATOM 4820 O O . GLU A 1 613 ? -19.397 -0.148 34.643 1.00 91.94 613 GLU A O 1
ATOM 4825 N N . ASP A 1 614 ? -19.811 1.958 33.929 1.00 90.50 614 ASP A N 1
ATOM 4826 C CA . ASP A 1 614 ? -20.417 2.423 35.179 1.00 90.50 614 ASP A CA 1
ATOM 4827 C C . ASP A 1 614 ? -21.924 2.146 35.236 1.00 90.50 614 ASP A C 1
ATOM 4829 O O . ASP A 1 614 ? -22.527 1.612 34.303 1.00 90.50 614 ASP A O 1
ATOM 4833 N N . GLU A 1 615 ? -22.559 2.490 36.356 1.00 87.06 615 GLU A N 1
ATOM 4834 C CA . GLU A 1 615 ? -23.986 2.238 36.563 1.00 87.06 615 GLU A CA 1
ATOM 4835 C C . GLU A 1 615 ? -24.915 3.038 35.629 1.00 87.06 615 GLU A C 1
ATOM 4837 O O . GLU A 1 615 ? -26.110 2.748 35.584 1.00 87.06 615 GLU A O 1
ATOM 4842 N N . GLN A 1 616 ? -24.402 4.018 34.872 1.00 87.44 616 GLN A N 1
ATOM 4843 C CA . GLN A 1 616 ? -25.146 4.741 33.831 1.00 87.44 616 GLN A CA 1
ATOM 4844 C C . GLN A 1 616 ? -24.859 4.206 32.416 1.00 87.44 616 GLN A C 1
ATOM 4846 O O . GLN A 1 616 ? -25.060 4.934 31.434 1.00 87.44 616 GLN A O 1
ATOM 4851 N N . ASP A 1 617 ? -24.364 2.966 32.317 1.00 85.31 617 ASP A N 1
ATOM 4852 C CA . ASP A 1 617 ? -23.922 2.297 31.087 1.00 85.31 617 ASP A CA 1
ATOM 4853 C C . ASP A 1 617 ? -22.868 3.145 30.312 1.00 85.31 617 ASP A C 1
ATOM 4855 O O . ASP A 1 617 ? -22.727 3.052 29.087 1.00 85.31 617 ASP A O 1
ATOM 4859 N N . THR A 1 618 ? -22.122 4.029 30.997 1.00 90.00 618 THR A N 1
ATOM 4860 C CA . THR A 1 618 ? -21.065 4.836 30.369 1.00 90.00 618 THR A CA 1
ATOM 4861 C C . THR A 1 618 ? -19.823 3.982 30.203 1.00 90.00 618 THR A C 1
ATOM 4863 O O . THR A 1 618 ? -19.299 3.423 31.164 1.00 90.00 618 THR A O 1
ATOM 4866 N N . LEU A 1 619 ? -19.305 3.926 28.979 1.00 90.44 619 LEU A N 1
ATOM 4867 C CA . LEU A 1 619 ? -18.094 3.174 28.678 1.00 90.44 619 LEU A CA 1
ATOM 4868 C C . LEU A 1 619 ? -16.840 3.975 29.010 1.00 90.44 619 LEU A C 1
ATOM 4870 O O . LEU A 1 619 ? -16.759 5.171 28.708 1.00 90.44 619 LEU A O 1
ATOM 4874 N N . TRP A 1 620 ? -15.857 3.270 29.557 1.00 93.50 620 TRP A N 1
ATOM 4875 C CA . TRP A 1 620 ? -14.539 3.775 29.898 1.00 93.50 620 TRP A CA 1
ATOM 4876 C C . TRP A 1 620 ? -13.455 2.891 29.281 1.00 93.50 620 TRP A C 1
ATOM 4878 O O . TRP A 1 620 ? -13.548 1.661 29.325 1.00 93.50 620 TRP A O 1
ATOM 4888 N N . TRP A 1 621 ? -12.401 3.517 28.757 1.00 93.06 621 TRP A N 1
ATOM 4889 C CA . TRP A 1 621 ? -11.242 2.821 28.194 1.00 93.06 621 TRP A CA 1
ATOM 4890 C C . TRP A 1 621 ? -9.956 3.317 28.829 1.00 93.06 621 TRP A C 1
ATOM 4892 O O . TRP A 1 621 ? -9.771 4.522 29.005 1.00 93.06 621 TRP A O 1
ATOM 4902 N N . GLN A 1 622 ? -9.052 2.394 29.140 1.00 93.62 622 GLN A N 1
ATOM 4903 C CA . GLN A 1 622 ? -7.693 2.752 29.512 1.00 93.62 622 GLN A CA 1
ATOM 4904 C C . GLN A 1 622 ? -6.865 2.974 28.244 1.00 93.62 622 GLN A C 1
ATOM 4906 O O . GLN A 1 622 ? -6.723 2.066 27.423 1.00 93.62 622 GLN A O 1
ATOM 4911 N N . VAL A 1 623 ? -6.301 4.170 28.100 1.00 93.56 623 VAL A N 1
ATOM 4912 C CA . VAL A 1 623 ? -5.527 4.584 26.924 1.00 93.56 623 VAL A CA 1
ATOM 4913 C C . VAL A 1 623 ? -4.145 5.082 27.330 1.00 93.56 623 VAL A C 1
ATOM 4915 O O . VAL A 1 623 ? -3.945 5.566 28.446 1.00 93.56 623 VAL A O 1
ATOM 4918 N N . GLU A 1 624 ? -3.201 4.961 26.404 1.00 93.19 624 GLU A N 1
ATOM 4919 C CA . GLU A 1 624 ? -1.883 5.589 26.476 1.00 93.19 624 GLU A CA 1
ATOM 4920 C C . GLU A 1 624 ? -1.887 6.818 25.563 1.00 93.19 624 GLU A C 1
ATOM 4922 O O . GLU A 1 624 ? -2.400 6.765 24.442 1.00 93.19 624 GLU A O 1
ATOM 4927 N N . ALA A 1 625 ? -1.345 7.930 26.049 1.00 95.06 625 ALA A N 1
ATOM 4928 C CA . ALA A 1 625 ? -1.301 9.204 25.343 1.00 95.06 625 ALA A CA 1
ATOM 4929 C C . ALA A 1 625 ? 0.037 9.920 25.588 1.00 95.06 625 ALA A C 1
ATOM 4931 O O . ALA A 1 625 ? 0.839 9.508 26.424 1.00 95.06 625 ALA A O 1
ATOM 4932 N N . LEU A 1 626 ? 0.266 11.015 24.865 1.00 96.56 626 LEU A N 1
ATOM 4933 C CA . LEU A 1 626 ? 1.298 11.998 25.199 1.00 96.56 626 LEU A CA 1
ATOM 4934 C C . LEU A 1 626 ? 0.613 13.237 25.769 1.00 96.56 626 LEU A C 1
ATOM 4936 O O . LEU A 1 626 ? -0.377 13.675 25.178 1.00 96.56 626 LEU A O 1
ATOM 4940 N N . ASP A 1 627 ? 1.122 13.789 26.868 1.00 96.19 627 ASP A N 1
ATOM 4941 C CA . ASP A 1 627 ? 0.652 15.061 27.430 1.00 96.19 627 ASP A CA 1
ATOM 4942 C C . ASP A 1 627 ? 1.181 16.284 26.650 1.00 96.19 627 ASP A C 1
ATOM 4944 O O . ASP A 1 627 ? 1.829 16.157 25.606 1.00 96.19 627 ASP A O 1
ATOM 4948 N N . ASP A 1 628 ? 0.868 17.489 27.124 1.00 94.25 628 ASP A N 1
ATOM 4949 C CA . ASP A 1 628 ? 1.316 18.766 26.549 1.00 94.25 628 ASP A CA 1
ATOM 4950 C C . ASP A 1 628 ? 2.836 18.994 26.649 1.00 94.25 628 ASP A C 1
ATOM 4952 O O . ASP A 1 628 ? 3.398 19.814 25.917 1.00 94.25 628 ASP A O 1
ATOM 4956 N N . LYS A 1 629 ? 3.515 18.236 27.513 1.00 95.19 629 LYS A N 1
ATOM 4957 C CA . LYS A 1 629 ? 4.973 18.200 27.666 1.00 95.19 629 LYS A CA 1
ATOM 4958 C C . LYS A 1 629 ? 5.617 17.042 26.907 1.00 95.19 629 LYS A C 1
ATOM 4960 O O . LYS A 1 629 ? 6.822 16.826 27.058 1.00 95.19 629 LYS A O 1
ATOM 4965 N N . ASN A 1 630 ? 4.846 16.322 26.090 1.00 95.31 630 ASN A N 1
ATOM 4966 C CA . ASN A 1 630 ? 5.242 15.124 25.350 1.00 95.31 630 ASN A CA 1
ATOM 4967 C C . ASN A 1 630 ? 5.685 13.952 26.242 1.00 95.31 630 ASN A C 1
ATOM 4969 O O . ASN A 1 630 ? 6.420 13.066 25.793 1.00 95.31 630 ASN A O 1
ATOM 4973 N N . LEU A 1 631 ? 5.272 13.933 27.507 1.00 95.38 631 LEU A N 1
ATOM 4974 C CA . LEU A 1 631 ? 5.503 12.809 28.401 1.00 95.38 631 LEU A CA 1
ATOM 4975 C C . LEU A 1 631 ? 4.429 11.740 28.168 1.00 95.38 631 LEU A C 1
ATOM 4977 O O . LEU A 1 631 ? 3.253 12.072 27.991 1.00 95.38 631 LEU A O 1
ATOM 4981 N N . PRO A 1 632 ? 4.807 10.450 28.164 1.00 95.19 632 PRO A N 1
ATOM 4982 C CA . PRO A 1 632 ? 3.834 9.377 28.095 1.00 95.19 632 PRO A CA 1
ATOM 4983 C C . PRO A 1 632 ? 2.972 9.384 29.359 1.00 95.19 632 PRO A C 1
ATOM 4985 O O . PRO A 1 632 ? 3.482 9.312 30.478 1.00 95.19 632 PRO A O 1
ATOM 4988 N N . ILE A 1 633 ? 1.660 9.441 29.164 1.00 95.81 633 ILE A N 1
ATOM 4989 C CA . ILE A 1 633 ? 0.651 9.320 30.213 1.00 95.81 633 ILE A CA 1
ATOM 4990 C C . ILE A 1 633 ? -0.253 8.129 29.908 1.00 95.81 633 ILE A C 1
ATOM 4992 O O . ILE A 1 633 ? -0.452 7.752 28.753 1.00 95.81 633 ILE A O 1
ATOM 4996 N N . ALA A 1 634 ? -0.814 7.535 30.952 1.00 95.12 634 ALA A N 1
ATOM 4997 C CA . ALA A 1 634 ? -1.786 6.463 30.826 1.00 95.12 634 ALA A CA 1
ATOM 4998 C C . ALA A 1 634 ? -2.907 6.677 31.838 1.00 95.12 634 ALA A C 1
ATOM 5000 O O . ALA A 1 634 ? -2.657 7.013 32.996 1.00 95.12 634 ALA A O 1
ATOM 5001 N N . GLY A 1 635 ? -4.144 6.458 31.411 1.00 95.12 635 GLY A N 1
ATOM 5002 C CA . GLY A 1 635 ? -5.303 6.676 32.265 1.00 95.12 635 GLY A CA 1
ATOM 5003 C C . GLY A 1 635 ? -6.609 6.313 31.580 1.00 95.12 635 GLY A C 1
ATOM 5004 O O . GLY A 1 635 ? -6.626 5.826 30.451 1.00 95.12 635 GLY A O 1
ATOM 5005 N N . TRP A 1 636 ? -7.707 6.525 32.296 1.00 95.94 636 TRP A N 1
ATOM 5006 C CA . TRP A 1 636 ? -9.050 6.203 31.835 1.00 95.94 636 TRP A CA 1
ATOM 5007 C C . TRP A 1 636 ? -9.713 7.406 31.179 1.00 95.94 636 TRP A C 1
ATOM 5009 O O . TRP A 1 636 ? -9.764 8.487 31.767 1.00 95.94 636 TRP A O 1
ATOM 5019 N N . VAL A 1 637 ? -10.264 7.194 29.989 1.00 95.94 637 VAL A N 1
ATOM 5020 C CA . VAL A 1 637 ? -11.125 8.154 29.294 1.00 95.94 637 VAL A CA 1
ATOM 5021 C C . VAL A 1 637 ? -12.566 7.669 29.314 1.00 95.94 637 VAL A C 1
ATOM 5023 O O . VAL A 1 637 ? -12.826 6.469 29.209 1.00 95.94 637 VAL A O 1
ATOM 5026 N N . SER A 1 638 ? -13.500 8.607 29.447 1.00 94.31 638 SER A N 1
ATOM 5027 C CA . SER A 1 638 ? -14.937 8.335 29.401 1.00 94.31 638 SER A CA 1
ATOM 5028 C C . SER A 1 638 ? -15.483 8.586 28.001 1.00 94.31 638 SER A C 1
ATOM 5030 O O . SER A 1 638 ? -15.142 9.589 27.379 1.00 94.31 638 SER A O 1
ATOM 5032 N N . SER A 1 639 ? -16.409 7.742 27.545 1.00 90.44 639 SER A N 1
ATOM 5033 C CA . SER A 1 639 ? -17.232 7.993 26.348 1.00 90.44 639 SER A CA 1
ATOM 5034 C C . SER A 1 639 ? -18.041 9.294 26.410 1.00 90.44 639 SER A C 1
ATOM 5036 O O . SER A 1 639 ? -18.438 9.798 25.365 1.00 90.44 639 SER A O 1
ATOM 5038 N N . LYS A 1 640 ? -18.280 9.835 27.611 1.00 89.94 640 LYS A N 1
ATOM 5039 C CA . LYS A 1 640 ? -18.954 11.123 27.853 1.00 89.94 640 LYS A CA 1
ATOM 5040 C C . LYS A 1 640 ? -17.977 12.220 28.305 1.00 89.94 640 LYS A C 1
ATOM 5042 O O . LYS A 1 640 ? -18.407 13.269 28.777 1.00 89.94 640 LYS A O 1
ATOM 5047 N N . GLY A 1 641 ? -16.670 11.961 28.232 1.00 90.88 641 GLY A N 1
ATOM 5048 C CA . GLY A 1 641 ? -15.634 12.909 28.628 1.00 90.88 641 GLY A CA 1
ATOM 5049 C C . GLY A 1 641 ? -15.519 14.074 27.647 1.00 90.88 641 GLY A C 1
ATOM 5050 O O . GLY A 1 641 ? -15.705 13.913 26.442 1.00 90.88 641 GLY A O 1
ATOM 5051 N N . GLU A 1 642 ? -15.170 15.253 28.159 1.00 92.81 642 GLU A N 1
ATOM 5052 C CA . GLU A 1 642 ? -14.876 16.413 27.318 1.00 92.81 642 GLU A CA 1
ATOM 5053 C C . GLU A 1 642 ? -13.723 16.097 26.349 1.00 92.81 642 GLU A C 1
ATOM 5055 O O . GLU A 1 642 ? -12.682 15.570 26.750 1.00 92.81 642 GLU A O 1
ATOM 5060 N N . GLY A 1 643 ? -13.923 16.388 25.061 1.00 94.06 643 GLY A N 1
ATOM 5061 C CA . GLY A 1 643 ? -12.952 16.080 24.010 1.00 94.06 643 GLY A CA 1
ATOM 5062 C C . GLY A 1 643 ? -12.897 14.606 23.590 1.00 94.06 643 GLY A C 1
ATOM 5063 O O . GLY A 1 643 ? -11.989 14.245 22.845 1.00 94.06 643 GLY A O 1
ATOM 5064 N N . VAL A 1 644 ? -13.836 13.759 24.025 1.00 95.62 644 VAL A N 1
ATOM 5065 C CA . VAL A 1 644 ? -13.927 12.346 23.623 1.00 95.62 644 VAL A CA 1
ATOM 5066 C C . VAL A 1 644 ? -15.235 12.098 22.877 1.00 95.62 644 VAL A C 1
ATOM 5068 O O . VAL A 1 644 ? -16.308 12.454 23.359 1.00 95.62 644 VAL A O 1
ATOM 5071 N N . LYS A 1 645 ? -15.169 11.468 21.700 1.00 93.12 645 LYS A N 1
ATOM 5072 C CA . LYS A 1 645 ? -16.361 11.068 20.936 1.00 93.12 645 LYS A CA 1
ATOM 5073 C C . LYS A 1 645 ? -16.149 9.749 20.202 1.00 93.12 645 LYS A C 1
ATOM 5075 O O . LYS A 1 645 ? -15.051 9.463 19.723 1.00 93.12 645 LYS A O 1
ATOM 5080 N N . LYS A 1 646 ? -17.216 8.957 20.070 1.00 90.44 646 LYS A N 1
ATOM 5081 C CA . LYS A 1 646 ? -17.240 7.871 19.087 1.00 90.44 646 LYS A CA 1
ATOM 5082 C C . LYS A 1 646 ? -17.472 8.455 17.698 1.00 90.44 646 LYS A C 1
ATOM 5084 O O . LYS A 1 646 ? -18.334 9.316 17.527 1.00 90.44 646 LYS A O 1
ATOM 5089 N N . VAL A 1 647 ? -16.716 7.989 16.715 1.00 90.94 647 VAL A N 1
ATOM 5090 C CA . VAL A 1 647 ? -16.789 8.440 15.322 1.00 90.94 647 VAL A CA 1
ATOM 5091 C C . VAL A 1 647 ? -16.716 7.261 14.362 1.00 90.94 647 VAL A C 1
ATOM 5093 O O . VAL A 1 647 ? -16.303 6.161 14.731 1.00 90.94 647 VAL A O 1
ATOM 5096 N N . SER A 1 648 ? -17.136 7.483 13.121 1.00 87.69 648 SER A N 1
ATOM 5097 C CA . SER A 1 648 ? -16.863 6.563 12.021 1.00 87.69 648 SER A CA 1
ATOM 5098 C C . SER A 1 648 ? -15.617 7.014 11.250 1.00 87.69 648 SER A C 1
ATOM 5100 O O . SER A 1 648 ? -15.070 8.093 11.482 1.00 87.69 648 SER A O 1
ATOM 5102 N N . ALA A 1 649 ? -15.201 6.188 10.292 1.00 85.12 649 ALA A N 1
ATOM 5103 C CA . ALA A 1 649 ? -14.200 6.503 9.271 1.00 85.12 649 ALA A CA 1
ATOM 5104 C C . ALA A 1 649 ? -14.378 7.883 8.618 1.00 85.12 649 ALA A C 1
ATOM 5106 O O . ALA A 1 649 ? -13.417 8.560 8.268 1.00 85.12 649 ALA A O 1
ATOM 5107 N N . TRP A 1 650 ? -15.638 8.265 8.433 1.00 89.38 650 TRP A N 1
ATOM 5108 C CA . TRP A 1 650 ? -16.068 9.398 7.631 1.00 89.38 650 TRP A CA 1
ATOM 5109 C C . TRP A 1 650 ? -16.026 10.730 8.394 1.00 89.38 650 TRP A C 1
ATOM 5111 O O . TRP A 1 650 ? -16.305 11.770 7.814 1.00 89.38 650 TRP A O 1
ATOM 5121 N N . ASP A 1 651 ? -15.657 10.719 9.682 1.00 91.56 651 ASP A N 1
ATOM 5122 C CA . ASP A 1 651 ? -15.440 11.940 10.476 1.00 91.56 651 ASP A CA 1
ATOM 5123 C C . ASP A 1 651 ? -14.093 12.610 10.159 1.00 91.56 651 ASP A C 1
ATOM 5125 O O . ASP A 1 651 ? -13.897 13.769 10.513 1.00 91.56 651 ASP A O 1
ATOM 5129 N N . TRP A 1 652 ? -13.152 11.902 9.513 1.00 91.75 652 TRP A N 1
ATOM 5130 C CA . TRP A 1 652 ? -11.809 12.419 9.193 1.00 91.75 652 TRP A CA 1
ATOM 5131 C C . TRP A 1 652 ? -11.118 13.083 10.397 1.00 91.75 652 TRP A C 1
ATOM 5133 O O . TRP A 1 652 ? -10.427 14.094 10.270 1.00 91.75 652 TRP A O 1
ATOM 5143 N N . PHE A 1 653 ? -11.331 12.523 11.592 1.00 93.19 653 PHE A N 1
ATOM 5144 C CA . PHE A 1 653 ? -10.865 13.118 12.838 1.00 93.19 653 PHE A CA 1
ATOM 5145 C C . PHE A 1 653 ? -9.349 13.349 12.820 1.00 93.19 653 PHE A C 1
ATOM 5147 O O . PHE A 1 653 ? -8.579 12.408 12.617 1.00 93.19 653 PHE A O 1
ATOM 5154 N N . ASP A 1 654 ? -8.943 14.595 13.082 1.00 93.62 654 ASP A N 1
ATOM 5155 C CA . ASP A 1 654 ? -7.539 15.027 13.147 1.00 93.62 654 ASP A CA 1
ATOM 5156 C C . ASP A 1 654 ? -6.755 14.841 11.828 1.00 93.62 654 ASP A C 1
ATOM 5158 O O . ASP A 1 654 ? -5.526 14.796 11.830 1.00 93.62 654 ASP A O 1
ATOM 5162 N N . PHE A 1 655 ? -7.445 14.751 10.682 1.00 94.38 655 PHE A N 1
ATOM 5163 C CA . PHE A 1 655 ? -6.800 14.846 9.371 1.00 94.38 655 PHE A CA 1
ATOM 5164 C C . PHE A 1 655 ? -6.535 16.312 9.028 1.00 94.38 655 PHE A C 1
ATOM 5166 O O . PHE A 1 655 ? -7.447 17.078 8.715 1.00 94.38 655 PHE A O 1
ATOM 5173 N N . THR A 1 656 ? -5.268 16.711 9.117 1.00 95.69 656 THR A N 1
ATOM 5174 C CA . THR A 1 656 ? -4.861 18.106 8.919 1.00 95.69 656 THR A CA 1
ATOM 5175 C C . THR A 1 656 ? -4.650 18.377 7.437 1.00 95.69 656 THR A C 1
ATOM 5177 O O . THR A 1 656 ? -3.773 17.778 6.822 1.00 95.69 656 THR A O 1
ATOM 5180 N N . GLN A 1 657 ? -5.432 19.298 6.877 1.00 96.88 657 GLN A N 1
ATOM 5181 C CA . GLN A 1 657 ? -5.305 19.753 5.493 1.00 96.88 657 GLN A CA 1
ATOM 5182 C C . GLN A 1 657 ? -4.248 20.861 5.396 1.00 96.88 657 GLN A C 1
ATOM 5184 O O . GLN A 1 657 ? -4.379 21.900 6.041 1.00 96.88 657 GLN A O 1
ATOM 5189 N N . LEU A 1 658 ? -3.196 20.633 4.609 1.00 97.12 658 LEU A N 1
ATOM 5190 C CA . LEU A 1 658 ? -2.080 21.555 4.405 1.00 97.12 658 LEU A CA 1
ATOM 5191 C C . LEU A 1 658 ? -1.916 21.848 2.916 1.00 97.12 658 LEU A C 1
ATOM 5193 O O . LEU A 1 658 ? -1.713 20.934 2.124 1.00 97.12 658 LEU A O 1
ATOM 5197 N N . THR A 1 659 ? -1.944 23.122 2.543 1.00 96.50 659 THR A N 1
ATOM 5198 C CA . THR A 1 659 ? -1.539 23.563 1.205 1.00 96.50 659 THR A CA 1
ATOM 5199 C C . THR A 1 659 ? -0.089 24.010 1.249 1.00 96.50 659 THR A C 1
ATOM 5201 O O . THR A 1 659 ? 0.257 24.922 2.001 1.00 96.50 659 THR A O 1
ATOM 5204 N N . GLU A 1 660 ? 0.757 23.370 0.448 1.00 96.00 660 GLU A N 1
ATOM 5205 C CA . GLU A 1 660 ? 2.161 23.736 0.322 1.00 96.00 660 GLU A CA 1
ATOM 5206 C C . GLU A 1 660 ? 2.348 24.682 -0.862 1.00 96.00 660 GLU A C 1
ATOM 5208 O O . GLU A 1 660 ? 2.026 24.357 -2.003 1.00 96.00 660 GLU A O 1
ATOM 5213 N N . SER A 1 661 ? 2.861 25.878 -0.585 1.00 90.75 661 SER A N 1
ATOM 5214 C CA . SER A 1 661 ? 3.058 26.919 -1.595 1.00 90.75 661 SER A CA 1
ATOM 5215 C C . SER A 1 661 ? 4.527 27.134 -1.952 1.00 90.75 661 SER A C 1
ATOM 5217 O O . SER A 1 661 ? 4.819 27.983 -2.790 1.00 90.75 661 SER A O 1
ATOM 5219 N N . ALA A 1 662 ? 5.456 26.432 -1.298 1.00 93.81 662 ALA A N 1
ATOM 5220 C CA . ALA A 1 662 ? 6.882 26.575 -1.549 1.00 93.81 662 ALA A CA 1
ATOM 5221 C C . ALA A 1 662 ? 7.285 26.056 -2.938 1.00 93.81 662 ALA A C 1
ATOM 5223 O O . ALA A 1 662 ? 6.908 24.956 -3.361 1.00 93.81 662 ALA A O 1
ATOM 5224 N N . SER A 1 663 ? 8.131 26.822 -3.626 1.00 93.62 663 SER A N 1
ATOM 5225 C CA . SER A 1 663 ? 8.910 26.315 -4.759 1.00 93.62 663 SER A CA 1
ATOM 5226 C C . SER A 1 663 ? 9.858 25.189 -4.321 1.00 93.62 663 SER A C 1
ATOM 5228 O O . SER A 1 663 ? 10.108 24.985 -3.129 1.00 93.62 663 SER A O 1
ATOM 5230 N N . LEU A 1 664 ? 10.423 24.460 -5.292 1.00 92.25 664 LEU A N 1
ATOM 5231 C CA . LEU A 1 664 ? 11.380 23.381 -5.011 1.00 92.25 664 LEU A CA 1
ATOM 5232 C C . LEU A 1 664 ? 12.577 23.893 -4.208 1.00 92.25 664 LEU A C 1
ATOM 5234 O O . LEU A 1 664 ? 12.959 23.295 -3.206 1.00 92.25 664 LEU A O 1
ATOM 5238 N N . LEU A 1 665 ? 13.145 25.015 -4.659 1.00 93.38 665 LEU A N 1
ATOM 5239 C CA . LEU A 1 665 ? 14.312 25.638 -4.053 1.00 93.38 665 LEU A CA 1
ATOM 5240 C C . LEU A 1 665 ? 14.002 26.162 -2.649 1.00 93.38 665 LEU A C 1
ATOM 5242 O O . LEU A 1 665 ? 14.806 25.972 -1.737 1.00 93.38 665 LEU A O 1
ATOM 5246 N N . GLU A 1 666 ? 12.847 26.805 -2.456 1.00 95.19 666 GLU A N 1
ATOM 5247 C CA . GLU A 1 666 ? 12.433 27.275 -1.131 1.00 95.19 666 GLU A CA 1
ATOM 5248 C C . GLU A 1 666 ? 12.290 26.114 -0.154 1.00 95.19 666 GLU A C 1
ATOM 5250 O O . GLU A 1 666 ? 12.840 26.190 0.941 1.00 95.19 666 GLU A O 1
ATOM 5255 N N . PHE A 1 667 ? 11.610 25.033 -0.545 1.00 95.12 667 PHE A N 1
ATOM 5256 C CA . PHE A 1 667 ? 11.439 23.872 0.326 1.00 95.12 667 PHE A CA 1
ATOM 5257 C C . PHE A 1 667 ? 12.775 23.180 0.623 1.00 95.12 667 PHE A C 1
ATOM 5259 O O . PHE A 1 667 ? 13.055 22.840 1.771 1.00 95.12 667 PHE A O 1
ATOM 5266 N N . TYR A 1 668 ? 13.642 23.037 -0.384 1.00 94.12 668 TYR A N 1
ATOM 5267 C CA . TYR A 1 668 ? 14.991 22.495 -0.213 1.00 94.12 668 TYR A CA 1
ATOM 5268 C C . TYR A 1 668 ? 15.790 23.286 0.835 1.00 94.12 668 TYR A C 1
ATOM 5270 O O . TYR A 1 668 ? 16.383 22.702 1.750 1.00 94.12 668 TYR A O 1
ATOM 5278 N N . LYS A 1 669 ? 15.762 24.622 0.742 1.00 92.31 669 LYS A N 1
ATOM 5279 C CA . LYS A 1 669 ? 16.413 25.529 1.702 1.00 92.31 669 LYS A CA 1
ATOM 5280 C C . LYS A 1 669 ? 15.778 25.466 3.082 1.00 92.31 669 LYS A C 1
ATOM 5282 O O . LYS A 1 669 ? 16.488 25.554 4.081 1.00 92.31 669 LYS A O 1
ATOM 5287 N N . ASP A 1 670 ? 14.467 25.280 3.146 1.00 93.38 670 ASP A N 1
ATOM 5288 C CA . ASP A 1 670 ? 13.731 25.135 4.397 1.00 93.38 670 ASP A CA 1
ATOM 5289 C C . ASP A 1 670 ? 14.148 23.856 5.146 1.00 93.38 670 ASP A C 1
ATOM 5291 O O . ASP A 1 670 ? 14.443 23.878 6.345 1.00 93.38 670 ASP A O 1
ATOM 5295 N N . VAL A 1 671 ? 14.302 22.738 4.427 1.00 94.12 671 VAL A N 1
ATOM 5296 C CA . VAL A 1 671 ? 14.834 21.496 5.006 1.00 94.12 671 VAL A CA 1
ATOM 5297 C C . VAL A 1 671 ? 16.290 21.666 5.440 1.00 94.12 671 VAL A C 1
ATOM 5299 O O . VAL A 1 671 ? 16.663 21.203 6.519 1.00 94.12 671 VAL A O 1
ATOM 5302 N N . GLU A 1 672 ? 17.124 22.349 4.660 1.00 90.56 672 GLU A N 1
ATOM 5303 C CA . GLU A 1 672 ? 18.512 22.622 5.046 1.00 90.56 672 GLU A CA 1
ATOM 5304 C C . GLU A 1 672 ? 18.620 23.513 6.288 1.00 90.56 672 GLU A C 1
ATOM 5306 O O . GLU A 1 672 ? 19.441 23.252 7.174 1.00 90.56 672 GLU A O 1
ATOM 5311 N N . LEU A 1 673 ? 17.749 24.516 6.410 1.00 90.94 673 LEU A N 1
ATOM 5312 C CA . LEU A 1 673 ? 17.631 25.332 7.613 1.00 90.94 673 LEU A CA 1
ATOM 5313 C C . LEU A 1 673 ? 17.314 24.461 8.836 1.00 90.94 673 LEU A C 1
ATOM 5315 O O . LEU A 1 673 ? 17.880 24.691 9.909 1.00 90.94 673 LEU A O 1
ATOM 5319 N N . SER A 1 674 ? 16.507 23.406 8.664 1.00 93.75 674 SER A N 1
ATOM 5320 C CA . SER A 1 674 ? 16.172 22.481 9.751 1.00 93.75 674 SER A CA 1
ATOM 5321 C C . SER A 1 674 ? 17.401 21.782 10.351 1.00 93.75 674 SER A C 1
ATOM 5323 O O . SER A 1 674 ? 17.411 21.488 11.544 1.00 93.75 674 SER A O 1
ATOM 5325 N N . PHE A 1 675 ? 18.483 21.574 9.590 1.00 91.75 675 PHE A N 1
ATOM 5326 C CA . PHE A 1 675 ? 19.706 20.923 10.094 1.00 91.75 675 PHE A CA 1
ATOM 5327 C C . PHE A 1 675 ? 20.469 21.777 11.101 1.00 91.75 675 PHE A C 1
ATOM 5329 O O . PHE A 1 675 ? 21.285 21.260 11.863 1.00 91.75 675 PHE A O 1
ATOM 5336 N N . LYS A 1 676 ? 20.196 23.083 11.117 1.00 89.06 676 LYS A N 1
ATOM 5337 C CA . LYS A 1 676 ? 20.776 24.019 12.075 1.00 89.06 676 LYS A CA 1
ATOM 5338 C C . LYS A 1 676 ? 19.961 24.088 13.368 1.00 89.06 676 LYS A C 1
ATOM 5340 O O . LYS A 1 676 ? 20.369 24.833 14.251 1.00 89.06 676 LYS A O 1
ATOM 5345 N N . ARG A 1 677 ? 18.835 23.365 13.487 1.00 92.19 677 ARG A N 1
ATOM 5346 C CA . ARG A 1 677 ? 17.942 23.426 14.655 1.00 92.19 677 ARG A CA 1
ATOM 5347 C C . ARG A 1 677 ? 18.625 22.958 15.936 1.00 92.19 677 ARG A C 1
ATOM 5349 O O . ARG A 1 677 ? 19.119 21.836 16.029 1.00 92.19 677 ARG A O 1
ATOM 5356 N N . ASP A 1 678 ? 18.557 23.800 16.952 1.00 88.06 678 ASP A N 1
ATOM 5357 C CA . ASP A 1 678 ? 19.012 23.559 18.308 1.00 88.06 678 ASP A CA 1
ATOM 5358 C C . ASP A 1 678 ? 18.161 24.351 19.320 1.00 88.06 678 ASP A C 1
ATOM 5360 O O . ASP A 1 678 ? 17.086 24.870 19.015 1.00 88.06 678 ASP A O 1
ATOM 5364 N N . LYS A 1 679 ? 18.629 24.434 20.567 1.00 88.69 679 LYS A N 1
ATOM 5365 C CA . LYS A 1 679 ? 17.929 25.141 21.649 1.00 88.69 679 LYS A CA 1
ATOM 5366 C C . LYS A 1 679 ? 17.838 26.665 21.491 1.00 88.69 679 LYS A C 1
ATOM 5368 O O . LYS A 1 679 ? 17.108 27.277 22.268 1.00 88.69 679 LYS A O 1
ATOM 5373 N N . TYR A 1 680 ? 18.579 27.268 20.566 1.00 88.12 680 TYR A N 1
ATOM 5374 C CA . TYR A 1 680 ? 18.625 28.708 20.314 1.00 88.12 680 TYR A CA 1
ATOM 5375 C C . TYR A 1 680 ? 17.819 29.121 19.073 1.00 88.12 680 TYR A C 1
ATOM 5377 O O . TYR A 1 680 ? 17.348 30.254 19.025 1.00 88.12 680 TYR A O 1
ATOM 5385 N N . ASN A 1 681 ? 17.609 28.228 18.099 1.00 87.25 681 ASN A N 1
ATOM 5386 C CA . ASN A 1 681 ? 16.816 28.487 16.884 1.00 87.25 681 ASN A CA 1
ATOM 5387 C C . ASN A 1 681 ? 15.691 27.451 16.666 1.00 87.25 681 ASN A C 1
ATOM 5389 O O . ASN A 1 681 ? 15.402 27.027 15.546 1.00 87.25 681 ASN A O 1
ATOM 5393 N N . SER A 1 682 ? 15.036 27.042 17.748 1.00 87.94 682 SER A N 1
ATOM 5394 C CA . SER A 1 682 ? 14.045 25.967 17.725 1.00 87.94 682 SER A CA 1
ATOM 5395 C C . SER A 1 682 ? 12.699 26.318 17.094 1.00 87.94 682 SER A C 1
ATOM 5397 O O . SER A 1 682 ? 11.931 25.398 16.789 1.00 87.94 682 SER A O 1
ATOM 5399 N N . SER A 1 683 ? 12.404 27.615 16.927 1.00 92.62 683 SER A N 1
ATOM 5400 C CA . SER A 1 683 ? 11.106 28.096 16.444 1.00 92.62 683 SER A CA 1
ATOM 5401 C C . SER A 1 683 ? 10.736 27.459 15.110 1.00 92.62 683 SER A C 1
ATOM 5403 O O . SER A 1 683 ? 11.560 27.362 14.200 1.00 92.62 683 SER A O 1
ATOM 5405 N N . LEU A 1 684 ? 9.471 27.053 15.005 1.00 95.12 684 LEU A N 1
ATOM 5406 C CA . LEU A 1 684 ? 8.920 26.459 13.798 1.00 95.12 684 LEU A CA 1
ATOM 5407 C C . LEU A 1 684 ? 8.271 27.486 12.851 1.00 95.12 684 LEU A C 1
ATOM 5409 O O . LEU A 1 684 ? 7.797 27.109 11.783 1.00 95.12 684 LEU A O 1
ATOM 5413 N N . ASP A 1 685 ? 8.223 28.767 13.222 1.00 92.88 685 ASP A N 1
ATOM 5414 C CA . ASP A 1 685 ? 7.490 29.794 12.463 1.00 92.88 685 ASP A CA 1
ATOM 5415 C C . ASP A 1 685 ? 8.142 30.178 11.138 1.00 92.88 685 ASP A C 1
ATOM 5417 O O . ASP A 1 685 ? 7.468 30.695 10.253 1.00 92.88 685 ASP A O 1
ATOM 5421 N N . ASN A 1 686 ? 9.428 29.866 10.984 1.00 88.44 686 ASN A N 1
ATOM 5422 C CA . ASN A 1 686 ? 10.168 30.126 9.755 1.00 88.44 686 ASN A CA 1
ATOM 5423 C C . ASN A 1 686 ? 9.953 29.048 8.680 1.00 88.44 686 ASN A C 1
ATOM 5425 O O . ASN A 1 686 ? 10.310 29.294 7.532 1.00 88.44 686 ASN A O 1
ATOM 5429 N N . TYR A 1 687 ? 9.383 27.889 9.039 1.00 95.12 687 TYR A N 1
ATOM 5430 C CA . TYR A 1 687 ? 9.207 26.768 8.114 1.00 95.12 687 TYR A CA 1
ATOM 5431 C C . TYR A 1 687 ? 7.852 26.801 7.409 1.00 95.12 687 TYR A C 1
ATOM 5433 O O . TYR A 1 687 ? 6.833 27.232 7.963 1.00 95.12 687 TYR A O 1
ATOM 5441 N N . LYS A 1 688 ? 7.837 26.286 6.183 1.00 95.38 688 LYS A N 1
ATOM 5442 C CA . LYS A 1 688 ? 6.656 26.132 5.331 1.00 95.38 688 LYS A CA 1
ATOM 5443 C C . LYS A 1 688 ? 5.703 25.068 5.889 1.00 95.38 688 LYS A C 1
ATOM 5445 O O . LYS A 1 688 ? 6.141 24.211 6.661 1.00 95.38 688 LYS A O 1
ATOM 5450 N N . PRO A 1 689 ? 4.400 25.107 5.548 1.00 96.69 689 PRO A N 1
ATOM 5451 C CA . PRO A 1 689 ? 3.365 24.339 6.245 1.00 96.69 689 PRO A CA 1
ATOM 5452 C C . PRO A 1 689 ? 3.659 22.840 6.385 1.00 96.69 689 PRO A C 1
ATOM 5454 O O . PRO A 1 689 ? 3.514 22.293 7.482 1.00 96.69 689 PRO A O 1
ATOM 5457 N N . THR A 1 690 ? 4.130 22.185 5.320 1.00 96.94 690 THR A N 1
ATOM 5458 C CA . THR A 1 690 ? 4.396 20.735 5.327 1.00 96.94 690 THR A CA 1
ATOM 5459 C C . THR A 1 690 ? 5.558 20.382 6.247 1.00 96.94 690 THR A C 1
ATOM 5461 O O . THR A 1 690 ? 5.460 19.471 7.078 1.00 96.94 690 THR A O 1
ATOM 5464 N N . LEU A 1 691 ? 6.661 21.128 6.143 1.00 96.62 691 LEU A N 1
ATOM 5465 C CA . LEU A 1 691 ? 7.839 20.902 6.973 1.00 96.62 691 LEU A CA 1
ATOM 5466 C C . LEU A 1 691 ? 7.567 21.282 8.433 1.00 96.62 691 LEU A C 1
ATOM 5468 O O . LEU A 1 691 ? 7.912 20.520 9.336 1.00 96.62 691 LEU A O 1
ATOM 5472 N N . LYS A 1 692 ? 6.873 22.400 8.674 1.00 97.25 692 LYS A N 1
ATOM 5473 C CA . LYS A 1 692 ? 6.435 22.854 10.001 1.00 97.25 692 LYS A CA 1
ATOM 5474 C C . LYS A 1 692 ? 5.622 21.782 10.721 1.00 97.25 692 LYS A C 1
ATOM 5476 O O . LYS A 1 692 ? 5.929 21.454 11.868 1.00 97.25 692 LYS A O 1
ATOM 5481 N N . ALA A 1 693 ? 4.616 21.212 10.057 1.00 97.62 693 ALA A N 1
ATOM 5482 C CA . ALA A 1 693 ? 3.788 20.153 10.629 1.00 97.62 693 ALA A CA 1
ATOM 5483 C C . ALA A 1 693 ? 4.600 18.878 10.908 1.00 97.62 693 ALA A C 1
ATOM 5485 O O . ALA A 1 693 ? 4.506 18.310 11.998 1.00 97.62 693 ALA A O 1
ATOM 5486 N N . THR A 1 694 ? 5.457 18.475 9.965 1.00 97.06 694 THR A N 1
ATOM 5487 C CA . THR A 1 694 ? 6.327 17.297 10.109 1.00 97.06 694 THR A CA 1
ATOM 5488 C C . THR A 1 694 ? 7.273 17.443 11.302 1.00 97.06 694 THR A C 1
ATOM 5490 O O . THR A 1 694 ? 7.308 16.578 12.178 1.00 97.06 694 THR A O 1
ATOM 5493 N N . LEU A 1 695 ? 7.998 18.561 11.394 1.00 97.19 695 LEU A N 1
ATOM 5494 C CA . LEU A 1 695 ? 8.909 18.843 12.505 1.00 97.19 695 LEU A CA 1
ATOM 5495 C C . LEU A 1 695 ? 8.162 18.957 13.836 1.00 97.19 695 LEU A C 1
ATOM 5497 O O . LEU A 1 695 ? 8.637 18.425 14.834 1.00 97.19 695 LEU A O 1
ATOM 5501 N N . SER A 1 696 ? 6.975 19.572 13.851 1.00 96.38 696 SER A N 1
ATOM 5502 C CA . SER A 1 696 ? 6.141 19.656 15.054 1.00 96.38 696 SER A CA 1
ATOM 5503 C C . SER A 1 696 ? 5.778 18.275 15.602 1.00 96.38 696 SER A C 1
ATOM 5505 O O . SER A 1 696 ? 5.782 18.086 16.815 1.00 96.38 696 SER A O 1
ATOM 5507 N N . ILE A 1 697 ? 5.501 17.297 14.736 1.00 96.88 697 ILE A N 1
ATOM 5508 C CA . ILE A 1 697 ? 5.210 15.917 15.148 1.00 96.88 697 ILE A CA 1
ATOM 5509 C C . ILE A 1 697 ? 6.485 15.198 15.599 1.00 96.88 697 ILE A C 1
ATOM 5511 O O . ILE A 1 697 ? 6.473 14.542 16.640 1.00 96.88 697 ILE A O 1
ATOM 5515 N N . LEU A 1 698 ? 7.588 15.336 14.861 1.00 96.00 698 LEU A N 1
ATOM 5516 C CA . LEU A 1 698 ? 8.855 14.687 15.210 1.00 96.00 698 LEU A CA 1
ATOM 5517 C C . LEU A 1 698 ? 9.443 15.223 16.522 1.00 96.00 698 LEU A C 1
ATOM 5519 O O . LEU A 1 698 ? 9.966 14.443 17.314 1.00 96.00 698 LEU A O 1
ATOM 5523 N N . ASP A 1 699 ? 9.316 16.520 16.809 1.00 96.00 699 ASP A N 1
ATOM 5524 C CA . ASP A 1 699 ? 9.773 17.125 18.068 1.00 96.00 699 ASP A CA 1
ATOM 5525 C C . ASP A 1 699 ? 9.097 16.480 19.290 1.00 96.00 699 ASP A C 1
ATOM 5527 O O . ASP A 1 699 ? 9.731 16.307 20.333 1.00 96.00 699 ASP A O 1
ATOM 5531 N N . LYS A 1 700 ? 7.845 16.017 19.145 1.00 95.94 700 LYS A N 1
ATOM 5532 C CA . LYS A 1 700 ? 7.090 15.334 20.211 1.00 95.94 700 LYS A CA 1
ATOM 5533 C C . LYS A 1 700 ? 7.663 13.982 20.615 1.00 95.94 700 LYS A C 1
ATOM 5535 O O . LYS A 1 700 ? 7.192 13.360 21.565 1.00 95.94 700 LYS A O 1
ATOM 5540 N N . GLN A 1 701 ? 8.702 13.503 19.938 1.00 94.88 701 GLN A N 1
ATOM 5541 C CA . GLN A 1 701 ? 9.447 12.346 20.413 1.00 94.88 701 GLN A CA 1
ATOM 5542 C C . GLN A 1 701 ? 10.288 12.651 21.663 1.00 94.88 701 GLN A C 1
ATOM 5544 O O . GLN A 1 701 ? 10.755 11.701 22.299 1.00 94.88 701 GLN A O 1
ATOM 5549 N N . TYR A 1 702 ? 10.478 13.928 22.007 1.00 94.31 702 TYR A N 1
ATOM 5550 C CA . TYR A 1 702 ? 11.208 14.378 23.184 1.00 94.31 702 TYR A CA 1
ATOM 5551 C C . TYR A 1 702 ? 10.298 15.119 24.169 1.00 94.31 702 TYR A C 1
ATOM 5553 O O . TYR A 1 702 ? 9.439 15.892 23.737 1.00 94.31 702 TYR A O 1
ATOM 5561 N N . PRO A 1 703 ? 10.536 14.978 25.487 1.00 94.88 703 PRO A N 1
ATOM 5562 C CA . PRO A 1 703 ? 9.927 15.861 26.471 1.00 94.88 703 PRO A CA 1
ATOM 5563 C C . PRO A 1 703 ? 10.265 17.323 26.172 1.00 94.88 703 PRO A C 1
ATOM 5565 O O . PRO A 1 703 ? 11.424 17.633 25.874 1.00 94.88 703 PRO A O 1
ATOM 5568 N N . THR A 1 704 ? 9.301 18.232 26.315 1.00 91.62 704 THR A N 1
ATOM 5569 C CA . THR A 1 704 ? 9.482 19.668 26.017 1.00 91.62 704 THR A CA 1
ATOM 5570 C C . THR A 1 704 ? 10.648 20.288 26.804 1.00 91.62 704 THR A C 1
ATOM 5572 O O . THR A 1 704 ? 11.383 21.132 26.293 1.00 91.62 704 THR A O 1
ATOM 5575 N N . GLU A 1 705 ? 10.893 19.816 28.029 1.00 92.00 705 GLU A N 1
ATOM 5576 C CA . GLU A 1 705 ? 11.976 20.291 28.905 1.00 92.00 705 GLU A CA 1
ATOM 5577 C C . GLU A 1 705 ? 13.384 19.942 28.395 1.00 92.00 705 GLU A C 1
ATOM 5579 O O . GLU A 1 705 ? 14.351 20.623 28.739 1.00 92.00 705 GLU A O 1
ATOM 5584 N N . SER A 1 706 ? 13.511 18.915 27.547 1.00 92.38 706 SER A N 1
ATOM 5585 C CA . SER A 1 706 ? 14.806 18.466 27.018 1.00 92.38 706 SER A CA 1
ATOM 5586 C C . SER A 1 706 ? 15.453 19.477 26.071 1.00 92.38 706 SER A C 1
ATOM 5588 O O . SER A 1 706 ? 16.672 19.456 25.898 1.00 92.38 706 SER A O 1
ATOM 5590 N N . LYS A 1 707 ? 14.647 20.359 25.456 1.00 90.50 707 LYS A N 1
ATOM 5591 C CA . LYS A 1 707 ? 15.077 21.299 24.406 1.00 90.50 707 LYS A CA 1
ATOM 5592 C C . LYS A 1 707 ? 15.839 20.602 23.268 1.00 90.50 707 LYS A C 1
ATOM 5594 O O . LYS A 1 707 ? 16.766 21.179 22.697 1.00 90.50 707 LYS A O 1
ATOM 5599 N N . LEU A 1 708 ? 15.467 19.356 22.972 1.00 92.94 708 LEU A N 1
ATOM 5600 C CA . LEU A 1 708 ? 15.928 18.605 21.812 1.00 92.94 708 LEU A CA 1
ATOM 5601 C C . LEU A 1 708 ? 14.911 18.759 20.686 1.00 92.94 708 LEU A C 1
ATOM 5603 O O . LEU A 1 708 ? 13.714 18.597 20.906 1.00 92.94 708 LEU A O 1
ATOM 5607 N N . TYR A 1 709 ? 15.406 19.033 19.483 1.00 94.12 709 TYR A N 1
ATOM 5608 C CA . TYR A 1 709 ? 14.581 19.274 18.306 1.00 94.12 709 TYR A CA 1
ATOM 5609 C C . TYR A 1 709 ? 14.985 18.314 17.194 1.00 94.12 709 TYR A C 1
ATOM 5611 O O . TYR A 1 709 ? 16.165 17.991 17.017 1.00 94.12 709 TYR A O 1
ATOM 5619 N N . ALA A 1 710 ? 13.989 17.795 16.492 1.00 94.44 710 ALA A N 1
ATOM 5620 C CA . ALA A 1 710 ? 14.185 16.947 15.339 1.00 94.44 710 ALA A CA 1
ATOM 5621 C C . ALA A 1 710 ? 14.534 17.780 14.103 1.00 94.44 710 ALA A C 1
ATOM 5623 O O . ALA A 1 710 ? 14.257 18.972 14.010 1.00 94.44 710 ALA A O 1
ATOM 5624 N N . TYR A 1 711 ? 15.127 17.129 13.120 1.00 94.00 711 TYR A N 1
ATOM 5625 C CA . TYR A 1 711 ? 15.271 17.668 11.777 1.00 94.00 711 TYR A CA 1
ATOM 5626 C C . TYR A 1 711 ? 15.178 16.512 10.788 1.00 94.00 711 TYR A C 1
ATOM 5628 O O . TYR A 1 711 ? 15.128 15.344 11.189 1.00 94.00 711 TYR A O 1
ATOM 5636 N N . ILE A 1 712 ? 15.116 16.816 9.496 1.00 93.25 712 ILE A N 1
ATOM 5637 C CA . ILE A 1 712 ? 14.823 15.804 8.478 1.00 93.25 712 ILE A CA 1
ATOM 5638 C C . ILE A 1 712 ? 16.032 14.886 8.256 1.00 93.25 712 ILE A C 1
ATOM 5640 O O . ILE A 1 712 ? 16.936 15.172 7.478 1.00 93.25 712 ILE A O 1
ATOM 5644 N N . LYS A 1 713 ? 16.062 13.762 8.974 1.00 90.69 713 LYS A N 1
ATOM 5645 C CA . LYS A 1 713 ? 17.064 12.697 8.837 1.00 90.69 713 LYS A CA 1
ATOM 5646 C C . LYS A 1 713 ? 16.462 11.365 9.272 1.00 90.69 713 LYS A C 1
ATOM 5648 O O . LYS A 1 713 ? 15.681 11.334 10.221 1.00 90.69 713 LYS A O 1
ATOM 5653 N N . GLU A 1 714 ? 16.883 10.271 8.632 1.00 89.62 714 GLU A N 1
ATOM 5654 C CA . GLU A 1 714 ? 16.358 8.905 8.838 1.00 89.62 714 GLU A CA 1
ATOM 5655 C C . GLU A 1 714 ? 16.214 8.541 10.327 1.00 89.62 714 GLU A C 1
ATOM 5657 O O . GLU A 1 714 ? 15.187 8.037 10.768 1.00 89.62 714 GLU A O 1
ATOM 5662 N N . VAL A 1 715 ? 17.217 8.886 11.142 1.00 90.25 715 VAL A N 1
ATOM 5663 C CA . VAL A 1 715 ? 17.236 8.579 12.580 1.00 90.25 715 VAL A CA 1
ATOM 5664 C C . VAL A 1 715 ? 16.041 9.151 13.357 1.00 90.25 715 VAL A C 1
ATOM 5666 O O . VAL A 1 715 ? 15.627 8.540 14.339 1.00 90.25 715 VAL A O 1
ATOM 5669 N N . TYR A 1 716 ? 15.477 10.296 12.958 1.00 92.50 716 TYR A N 1
ATOM 5670 C CA . TYR A 1 716 ? 14.333 10.895 13.658 1.00 92.50 716 TYR A CA 1
ATOM 5671 C C . TYR A 1 716 ? 13.015 10.210 13.279 1.00 92.50 716 TYR A C 1
ATOM 5673 O O . TYR A 1 716 ? 12.178 10.011 14.152 1.00 92.50 716 TYR A O 1
ATOM 5681 N N . PHE A 1 717 ? 12.872 9.742 12.038 1.00 91.62 717 PHE A N 1
ATOM 5682 C CA . PHE A 1 717 ? 11.736 8.908 11.630 1.00 91.62 717 PHE A CA 1
ATOM 5683 C C . PHE A 1 717 ? 11.812 7.508 12.262 1.00 91.62 717 PHE A C 1
ATOM 5685 O O . PHE A 1 717 ? 10.846 7.045 12.865 1.00 91.62 717 PHE A O 1
ATOM 5692 N N . ASN A 1 718 ? 12.994 6.879 12.259 1.00 88.31 718 ASN A N 1
ATOM 5693 C CA . ASN A 1 718 ? 13.224 5.585 12.914 1.00 88.31 718 ASN A CA 1
ATOM 5694 C C . ASN A 1 718 ? 12.891 5.620 14.421 1.00 88.31 718 ASN A C 1
ATOM 5696 O O . ASN A 1 718 ? 12.420 4.637 14.983 1.00 88.31 718 ASN A O 1
ATOM 5700 N N . ARG A 1 719 ? 13.120 6.748 15.109 1.00 89.44 719 ARG A N 1
ATOM 5701 C CA . ARG A 1 719 ? 12.867 6.885 16.560 1.00 89.44 719 ARG A CA 1
ATOM 5702 C C . ARG A 1 719 ? 11.389 6.881 16.946 1.00 89.44 719 ARG A C 1
ATOM 5704 O O . ARG A 1 719 ? 11.090 6.661 18.123 1.00 89.44 719 ARG A O 1
ATOM 5711 N N . ILE A 1 720 ? 10.479 7.132 16.007 1.00 90.88 720 ILE A N 1
ATOM 5712 C CA . ILE A 1 720 ? 9.034 7.103 16.267 1.00 90.88 720 ILE A CA 1
ATOM 5713 C C . ILE A 1 720 ? 8.381 5.771 15.880 1.00 90.88 720 ILE A C 1
ATOM 5715 O O . ILE A 1 720 ? 7.172 5.637 16.048 1.00 90.88 720 ILE A O 1
ATOM 5719 N N . ILE A 1 721 ? 9.165 4.772 15.450 1.00 85.81 721 ILE A N 1
ATOM 5720 C CA . ILE A 1 721 ? 8.674 3.457 15.009 1.00 85.81 721 ILE A CA 1
ATOM 5721 C C . ILE A 1 721 ? 7.775 2.785 16.062 1.00 85.81 721 ILE A C 1
ATOM 5723 O O . ILE A 1 721 ? 6.655 2.385 15.764 1.00 85.81 721 ILE A O 1
ATOM 5727 N N . ASP A 1 722 ? 8.189 2.774 17.330 1.00 82.75 722 ASP A N 1
ATOM 5728 C CA . ASP A 1 722 ? 7.407 2.197 18.434 1.00 82.75 722 ASP A CA 1
ATOM 5729 C C . ASP A 1 722 ? 6.437 3.198 19.084 1.00 82.75 722 ASP A C 1
ATOM 5731 O O . ASP A 1 722 ? 5.829 2.913 20.118 1.00 82.75 722 ASP A O 1
ATOM 5735 N N . LYS A 1 723 ? 6.274 4.384 18.489 1.00 89.00 723 LYS A N 1
ATOM 5736 C CA . LYS A 1 723 ? 5.388 5.452 18.963 1.00 89.00 723 LYS A CA 1
ATOM 5737 C C . LYS A 1 723 ? 4.188 5.571 18.031 1.00 89.00 723 LYS A C 1
ATOM 5739 O O . LYS A 1 723 ? 4.085 6.521 17.251 1.00 89.00 723 LYS A O 1
ATOM 5744 N N . ASP A 1 724 ? 3.262 4.618 18.151 1.00 85.19 724 ASP A N 1
ATOM 5745 C CA . ASP A 1 724 ? 2.051 4.516 17.318 1.00 85.19 724 ASP A CA 1
ATOM 5746 C C . ASP A 1 724 ? 1.299 5.867 17.224 1.00 85.19 724 ASP A C 1
ATOM 5748 O O . ASP A 1 724 ? 0.851 6.251 16.147 1.00 85.19 724 ASP A O 1
ATOM 5752 N N . ILE A 1 725 ? 1.246 6.634 18.323 1.00 90.94 725 ILE A N 1
ATOM 5753 C CA . ILE A 1 725 ? 0.621 7.969 18.409 1.00 90.94 725 ILE A CA 1
ATOM 5754 C C . ILE A 1 725 ? 1.218 8.957 17.393 1.00 90.94 725 ILE A C 1
ATOM 5756 O O . ILE A 1 725 ? 0.483 9.626 16.669 1.00 90.94 725 ILE A O 1
ATOM 5760 N N . LEU A 1 726 ? 2.551 9.056 17.339 1.00 94.00 726 LEU A N 1
ATOM 5761 C CA . LEU A 1 726 ? 3.248 10.013 16.472 1.00 94.00 726 LEU A CA 1
ATOM 5762 C C . LEU A 1 726 ? 3.231 9.558 15.016 1.00 94.00 726 LEU A C 1
ATOM 5764 O O . LEU A 1 726 ? 3.042 10.373 14.118 1.00 94.00 726 LEU A O 1
ATOM 5768 N N . THR A 1 727 ? 3.365 8.252 14.792 1.00 90.62 727 THR A N 1
ATOM 5769 C CA . THR A 1 727 ? 3.309 7.674 13.448 1.00 90.62 727 THR A CA 1
ATOM 5770 C C . THR A 1 727 ? 1.938 7.888 12.809 1.00 90.62 727 THR A C 1
ATOM 5772 O O . THR A 1 727 ? 1.850 8.314 11.660 1.00 90.62 727 THR A O 1
ATOM 5775 N N . GLN A 1 728 ? 0.857 7.678 13.566 1.00 87.88 728 GLN A N 1
ATOM 5776 C CA . GLN A 1 728 ? -0.492 7.967 13.082 1.00 87.88 728 GLN A CA 1
ATOM 5777 C C . GLN A 1 728 ? -0.724 9.464 12.865 1.00 87.88 728 GLN A C 1
ATOM 5779 O O . GLN A 1 728 ? -1.348 9.822 11.874 1.00 87.88 728 GLN A O 1
ATOM 5784 N N . ALA A 1 729 ? -0.214 10.338 13.742 1.00 93.19 729 ALA A N 1
ATOM 5785 C CA . ALA A 1 729 ? -0.320 11.785 13.545 1.00 93.19 729 ALA A CA 1
ATOM 5786 C C . ALA A 1 729 ? 0.351 12.232 12.233 1.00 93.19 729 ALA A C 1
ATOM 5788 O O . ALA A 1 729 ? -0.244 12.989 11.471 1.00 93.19 729 ALA A O 1
ATOM 5789 N N . LEU A 1 730 ? 1.546 11.711 11.929 1.00 93.44 730 LEU A N 1
ATOM 5790 C CA . LEU A 1 730 ? 2.251 11.993 10.672 1.00 93.44 730 LEU A CA 1
ATOM 5791 C C . LEU A 1 730 ? 1.447 11.513 9.456 1.00 93.44 730 LEU A C 1
ATOM 5793 O O . LEU A 1 730 ? 1.325 12.212 8.453 1.00 93.44 730 LEU A O 1
ATOM 5797 N N . ALA A 1 731 ? 0.843 10.334 9.570 1.00 91.75 731 ALA A N 1
ATOM 5798 C CA . ALA A 1 731 ? 0.077 9.720 8.499 1.00 91.75 731 ALA A CA 1
ATOM 5799 C C . ALA A 1 731 ? -1.323 10.339 8.287 1.00 91.75 731 ALA A C 1
ATOM 5801 O O . ALA A 1 731 ? -1.996 9.979 7.320 1.00 91.75 731 ALA A O 1
ATOM 5802 N N . ARG A 1 732 ? -1.774 11.240 9.174 1.00 93.06 732 ARG A N 1
ATOM 5803 C CA . ARG A 1 732 ? -3.024 12.018 9.050 1.00 93.06 732 ARG A CA 1
ATOM 5804 C C . ARG A 1 732 ? -2.821 13.403 8.421 1.00 93.06 732 ARG A C 1
ATOM 5806 O O . ARG A 1 732 ? -3.783 14.155 8.286 1.00 93.06 732 ARG A O 1
ATOM 5813 N N . LEU A 1 733 ? -1.601 13.754 8.015 1.00 96.62 733 LEU A N 1
ATOM 5814 C CA . LEU A 1 733 ? -1.370 14.955 7.213 1.00 96.62 733 LEU A CA 1
ATOM 5815 C C . LEU A 1 733 ? -1.896 14.734 5.788 1.00 96.62 733 LEU A C 1
ATOM 5817 O O . LEU A 1 733 ? -1.557 13.736 5.154 1.00 96.62 733 LEU A O 1
ATOM 5821 N N . LEU A 1 734 ? -2.714 15.657 5.289 1.00 96.88 734 LEU A N 1
ATOM 5822 C CA . LEU A 1 734 ? -3.211 15.713 3.915 1.00 96.88 734 LEU A CA 1
ATOM 5823 C C . LEU A 1 734 ? -2.522 16.882 3.223 1.00 96.88 734 LEU A C 1
ATOM 5825 O O . LEU A 1 734 ? -2.664 18.018 3.677 1.00 96.88 734 LEU A O 1
ATOM 5829 N N . ILE A 1 735 ? -1.764 16.617 2.163 1.00 97.44 735 ILE A N 1
ATOM 5830 C CA . ILE A 1 735 ? -0.903 17.632 1.546 1.00 97.44 735 ILE A CA 1
ATOM 5831 C C . ILE A 1 735 ? -1.422 17.973 0.155 1.00 97.44 735 ILE A C 1
ATOM 5833 O O . ILE A 1 735 ? -1.501 17.098 -0.698 1.00 97.44 735 ILE A O 1
ATOM 5837 N N . ASN A 1 736 ? -1.752 19.236 -0.095 1.00 96.75 736 ASN A N 1
ATOM 5838 C CA . ASN A 1 736 ? -1.983 19.754 -1.438 1.00 96.75 736 ASN A CA 1
ATOM 5839 C C . ASN A 1 736 ? -0.670 20.320 -1.984 1.00 96.75 736 ASN A C 1
ATOM 5841 O O . ASN A 1 736 ? -0.147 21.299 -1.444 1.00 96.75 736 ASN A O 1
ATOM 5845 N N . TYR A 1 737 ? -0.129 19.677 -3.018 1.00 95.38 737 TYR A N 1
ATOM 5846 C CA . TYR A 1 737 ? 1.111 20.089 -3.674 1.00 95.38 737 TYR A CA 1
ATOM 5847 C C . TYR A 1 737 ? 1.157 19.604 -5.128 1.00 95.38 737 TYR A C 1
ATOM 5849 O O . TYR A 1 737 ? 0.283 18.868 -5.584 1.00 95.38 737 TYR A O 1
ATOM 5857 N N . GLU A 1 738 ? 2.176 20.033 -5.867 1.00 93.31 738 GLU A N 1
ATOM 5858 C CA . GLU A 1 738 ? 2.498 19.505 -7.194 1.00 93.31 738 GLU A CA 1
ATOM 5859 C C . GLU A 1 738 ? 3.140 18.109 -7.075 1.00 93.31 738 GLU A C 1
ATOM 5861 O O . GLU A 1 738 ? 4.025 17.897 -6.246 1.00 93.31 738 GLU A O 1
ATOM 5866 N N . SER A 1 739 ? 2.705 17.153 -7.898 1.00 93.06 739 SER A N 1
ATOM 5867 C CA . SER A 1 739 ? 3.242 15.787 -7.925 1.00 93.06 739 SER A CA 1
ATOM 5868 C C . SER A 1 739 ? 4.731 15.744 -8.275 1.00 93.06 739 SER A C 1
ATOM 5870 O O . SER A 1 739 ? 5.178 16.416 -9.204 1.00 93.06 739 SER A O 1
ATOM 5872 N N . GLU A 1 740 ? 5.479 14.850 -7.618 1.00 90.50 740 GLU A N 1
ATOM 5873 C CA . GLU A 1 740 ? 6.884 14.546 -7.945 1.00 90.50 740 GLU A CA 1
ATOM 5874 C C . GLU A 1 740 ? 7.070 14.035 -9.387 1.00 90.50 740 GLU A C 1
ATOM 5876 O O . GLU A 1 740 ? 8.169 14.072 -9.942 1.00 90.50 740 GLU A O 1
ATOM 5881 N N . TRP A 1 741 ? 5.986 13.572 -10.015 1.00 94.69 741 TRP A N 1
ATOM 5882 C CA . TRP A 1 741 ? 5.977 12.990 -11.358 1.00 94.69 741 TRP A CA 1
ATOM 5883 C C . TRP A 1 741 ? 5.503 13.960 -12.446 1.00 94.69 741 TRP A C 1
ATOM 5885 O O . TRP A 1 741 ? 5.244 13.550 -13.591 1.00 94.69 741 TRP A O 1
ATOM 5895 N N . TYR A 1 742 ? 5.394 15.240 -12.090 1.00 94.75 742 TYR A N 1
ATOM 5896 C CA . TYR A 1 742 ? 5.080 16.357 -12.966 1.00 94.75 742 TYR A CA 1
ATOM 5897 C C . TYR A 1 742 ? 6.235 17.367 -12.999 1.00 94.75 742 TYR A C 1
ATOM 5899 O O . TYR A 1 742 ? 6.866 17.666 -11.991 1.00 94.75 742 TYR A O 1
ATOM 5907 N N . CYS A 1 743 ? 6.504 17.917 -14.183 1.00 93.69 743 CYS A N 1
ATOM 5908 C CA . CYS A 1 743 ? 7.345 19.096 -14.339 1.00 93.69 743 CYS A CA 1
ATOM 5909 C C . CYS A 1 743 ? 7.049 19.772 -15.682 1.00 93.69 743 CYS A C 1
ATOM 5911 O O . CYS A 1 743 ? 6.769 19.096 -16.681 1.00 93.69 743 CYS A O 1
ATOM 5913 N N . GLU A 1 744 ? 7.147 21.100 -15.724 1.00 92.19 744 GLU A N 1
ATOM 5914 C CA . GLU A 1 744 ? 7.200 21.830 -16.984 1.00 92.19 744 GLU A CA 1
ATOM 5915 C C . GLU A 1 744 ? 8.568 21.670 -17.651 1.00 92.19 744 GLU A C 1
ATOM 5917 O O . GLU A 1 744 ? 9.614 21.758 -17.008 1.00 92.19 744 GLU A O 1
ATOM 5922 N N . ILE A 1 745 ? 8.541 21.424 -18.961 1.00 92.62 745 ILE A N 1
ATOM 5923 C CA . ILE A 1 745 ? 9.736 21.311 -19.795 1.00 92.62 745 ILE A CA 1
ATOM 5924 C C . ILE A 1 745 ? 9.690 22.473 -20.775 1.00 92.62 745 ILE A C 1
ATOM 5926 O O . ILE A 1 745 ? 8.716 22.612 -21.520 1.00 92.62 745 ILE A O 1
ATOM 5930 N N . ASP A 1 746 ? 10.722 23.308 -20.757 1.00 92.44 746 ASP A N 1
ATOM 5931 C CA . ASP A 1 746 ? 10.799 24.467 -21.639 1.00 92.44 746 ASP A CA 1
ATOM 5932 C C . ASP A 1 746 ? 11.118 24.074 -23.094 1.00 92.44 746 ASP A C 1
ATOM 5934 O O . ASP A 1 746 ? 11.307 22.905 -23.444 1.00 92.44 746 ASP A O 1
ATOM 5938 N N . THR A 1 747 ? 11.178 25.071 -23.975 1.00 91.62 747 THR A N 1
ATOM 5939 C CA . THR A 1 747 ? 11.469 24.872 -25.402 1.00 91.62 747 THR A CA 1
ATOM 5940 C C . THR A 1 747 ? 12.875 24.338 -25.677 1.00 91.62 747 THR A C 1
ATOM 5942 O O . THR A 1 747 ? 13.110 23.801 -26.757 1.00 91.62 747 THR A O 1
ATOM 5945 N N . GLU A 1 748 ? 13.804 24.470 -24.727 1.00 91.00 748 GLU A N 1
ATOM 5946 C CA . GLU A 1 748 ? 15.169 23.935 -24.805 1.00 91.00 748 GLU A CA 1
ATOM 5947 C C . GLU A 1 748 ? 15.263 22.511 -24.234 1.00 91.00 748 GLU A C 1
ATOM 5949 O O . GLU A 1 748 ? 16.313 21.870 -24.299 1.00 91.00 748 GLU A O 1
ATOM 5954 N N . GLY A 1 749 ? 14.166 21.985 -23.686 1.00 90.88 749 GLY A N 1
ATOM 5955 C CA . GLY A 1 749 ? 14.125 20.674 -23.062 1.00 90.88 749 GLY A CA 1
ATOM 5956 C C . GLY A 1 749 ? 14.653 20.652 -21.626 1.00 90.88 749 GLY A C 1
ATOM 5957 O O . GLY A 1 749 ? 14.869 19.549 -21.108 1.00 90.88 749 GLY A O 1
ATOM 5958 N N . LYS A 1 750 ? 14.858 21.805 -20.984 1.00 92.62 750 LYS A N 1
ATOM 5959 C CA . LYS A 1 750 ? 15.258 21.908 -19.573 1.00 92.62 750 LYS A CA 1
ATOM 5960 C C . LYS A 1 750 ? 14.034 21.891 -18.665 1.00 92.62 750 LYS A C 1
ATOM 5962 O O . LYS A 1 750 ? 12.901 22.031 -19.121 1.00 92.62 750 LYS A O 1
ATOM 5967 N N . MET A 1 751 ? 14.271 21.687 -17.373 1.00 94.62 751 MET A N 1
ATOM 5968 C CA . MET A 1 751 ? 13.232 21.655 -16.345 1.00 94.62 751 MET A CA 1
ATOM 5969 C C . MET A 1 751 ? 13.429 22.847 -15.396 1.00 94.62 751 MET A C 1
ATOM 5971 O O . MET A 1 751 ? 14.168 22.700 -14.423 1.00 94.62 751 MET A O 1
ATOM 5975 N N . PRO A 1 752 ? 12.813 24.022 -15.644 1.00 93.06 752 PRO A N 1
ATOM 5976 C CA . PRO A 1 752 ? 13.155 25.272 -14.953 1.00 93.06 752 PRO A CA 1
ATOM 5977 C C . PRO A 1 752 ? 13.166 25.169 -13.421 1.00 93.06 752 PRO A C 1
ATOM 5979 O O . PRO A 1 752 ? 14.136 25.574 -12.790 1.00 93.06 752 PRO A O 1
ATOM 5982 N N . LYS A 1 753 ? 12.155 24.513 -12.833 1.00 91.19 753 LYS A N 1
ATOM 5983 C CA . LYS A 1 753 ? 12.055 24.273 -11.381 1.00 91.19 753 LYS A CA 1
ATOM 5984 C C . LYS A 1 753 ? 13.257 23.497 -10.814 1.00 91.19 753 LYS A C 1
ATOM 5986 O O . LYS A 1 753 ? 13.652 23.718 -9.676 1.00 91.19 753 LYS A O 1
ATOM 5991 N N . TRP A 1 754 ? 13.847 22.596 -11.599 1.00 92.44 754 TRP A N 1
ATOM 5992 C CA . TRP A 1 754 ? 15.047 21.842 -11.224 1.00 92.44 754 TRP A CA 1
ATOM 5993 C C . TRP A 1 754 ? 16.342 22.597 -11.549 1.00 92.44 754 TRP A C 1
ATOM 5995 O O . TRP A 1 754 ? 17.336 22.418 -10.848 1.00 92.44 754 TRP A O 1
ATOM 6005 N N . GLU A 1 755 ? 16.342 23.462 -12.568 1.00 92.50 755 GLU A N 1
ATOM 6006 C CA . GLU A 1 755 ? 17.473 24.355 -12.863 1.00 92.50 755 GLU A CA 1
ATOM 6007 C C . GLU A 1 755 ? 17.713 25.367 -11.731 1.00 92.50 755 GLU A C 1
ATOM 6009 O O . GLU A 1 755 ? 18.858 25.718 -11.453 1.00 92.50 755 GLU A O 1
ATOM 6014 N N . GLU A 1 756 ? 16.665 25.781 -11.012 1.00 92.62 756 GLU A N 1
ATOM 6015 C CA . GLU A 1 756 ? 16.778 26.653 -9.830 1.00 92.62 756 GLU A CA 1
ATOM 6016 C C . GLU A 1 756 ? 17.679 26.070 -8.724 1.00 92.62 756 GLU A C 1
ATOM 6018 O O . GLU A 1 756 ? 18.270 26.822 -7.947 1.00 92.62 756 GLU A O 1
ATOM 6023 N N . LEU A 1 757 ? 17.834 24.741 -8.666 1.00 90.88 757 LEU A N 1
ATOM 6024 C CA . LEU A 1 757 ? 18.707 24.056 -7.707 1.00 90.88 757 LEU A CA 1
ATOM 6025 C C . LEU A 1 757 ? 20.180 23.997 -8.140 1.00 90.88 757 LEU A C 1
ATOM 6027 O O . LEU A 1 757 ? 21.015 23.582 -7.338 1.00 90.88 757 LEU A O 1
ATOM 6031 N N . ASN A 1 758 ? 20.539 24.408 -9.363 1.00 90.50 758 ASN A N 1
ATOM 6032 C CA . ASN A 1 758 ? 21.917 24.298 -9.865 1.00 90.50 758 ASN A CA 1
ATOM 6033 C C . ASN A 1 758 ? 22.937 24.984 -8.943 1.00 90.50 758 ASN A C 1
ATOM 6035 O O . ASN A 1 758 ? 24.003 24.418 -8.690 1.00 90.50 758 ASN A O 1
ATOM 6039 N N . ASN A 1 759 ? 22.576 26.138 -8.372 1.00 85.12 759 ASN A N 1
ATOM 6040 C CA . ASN A 1 759 ? 23.430 26.870 -7.435 1.00 85.12 759 ASN A CA 1
ATOM 6041 C C . ASN A 1 759 ? 23.808 26.023 -6.211 1.00 85.12 759 ASN A C 1
ATOM 6043 O O . ASN A 1 759 ? 24.958 26.038 -5.775 1.00 85.12 759 ASN A O 1
ATOM 6047 N N . GLU A 1 760 ? 22.842 25.267 -5.685 1.00 83.50 760 GLU A N 1
ATOM 6048 C CA . GLU A 1 760 ? 23.009 24.450 -4.480 1.00 83.50 760 GLU A CA 1
ATOM 6049 C C . GLU A 1 760 ? 23.678 23.104 -4.787 1.00 83.50 760 GLU A C 1
ATOM 6051 O O . GLU A 1 760 ? 24.393 22.553 -3.951 1.00 83.50 760 GLU A O 1
ATOM 6056 N N . MET A 1 761 ? 23.453 22.568 -5.989 1.00 84.44 761 MET A N 1
ATOM 6057 C CA . MET A 1 761 ? 23.855 21.208 -6.349 1.00 84.44 761 MET A CA 1
ATOM 6058 C C . MET A 1 761 ? 25.172 21.139 -7.124 1.00 84.44 761 MET A C 1
ATOM 6060 O O . MET A 1 761 ? 25.826 20.097 -7.112 1.00 84.44 761 MET A O 1
ATOM 6064 N N . THR A 1 762 ? 25.551 22.178 -7.876 1.00 87.69 762 THR A N 1
ATOM 6065 C CA . THR A 1 762 ? 26.576 22.021 -8.928 1.00 87.69 762 THR A CA 1
ATOM 6066 C C . THR A 1 762 ? 27.408 23.262 -9.220 1.00 87.69 762 THR A C 1
ATOM 6068 O O . THR A 1 762 ? 28.586 23.119 -9.547 1.00 87.69 762 THR A O 1
ATOM 6071 N N . ASP A 1 763 ? 26.866 24.474 -9.106 1.00 87.38 763 ASP A N 1
ATOM 6072 C CA . ASP A 1 763 ? 27.560 25.665 -9.619 1.00 87.38 763 ASP A CA 1
ATOM 6073 C C . ASP A 1 763 ? 28.851 25.975 -8.857 1.00 87.38 763 ASP A C 1
ATOM 6075 O O . ASP A 1 763 ? 29.841 26.366 -9.473 1.00 87.38 763 ASP A O 1
ATOM 6079 N N . LEU A 1 764 ? 28.907 25.714 -7.546 1.00 85.06 764 LEU A N 1
ATOM 6080 C CA . LEU A 1 764 ? 30.158 25.824 -6.784 1.00 85.06 764 LEU A CA 1
ATOM 6081 C C . LEU A 1 764 ? 31.239 24.874 -7.308 1.00 85.06 764 LEU A C 1
ATOM 6083 O O . LEU A 1 764 ? 32.388 25.280 -7.457 1.00 85.06 764 LEU A O 1
ATOM 6087 N N . VAL A 1 765 ? 30.864 23.637 -7.641 1.00 87.38 765 VAL A N 1
ATOM 6088 C CA . VAL A 1 765 ? 31.784 22.631 -8.190 1.00 87.38 765 VAL A CA 1
ATOM 6089 C C . VAL A 1 765 ? 32.236 23.027 -9.597 1.00 87.38 765 VAL A C 1
ATOM 6091 O O . VAL A 1 765 ? 33.427 22.961 -9.889 1.00 87.38 765 VAL A O 1
ATOM 6094 N N . LYS A 1 766 ? 31.318 23.497 -10.453 1.00 89.12 766 LYS A N 1
ATOM 6095 C CA . LYS A 1 766 ? 31.634 23.988 -11.807 1.00 89.12 766 LYS A CA 1
ATOM 6096 C C . LYS A 1 766 ? 32.585 25.186 -11.761 1.00 89.12 766 LYS A C 1
ATOM 6098 O O . LYS A 1 766 ? 33.575 25.191 -12.482 1.00 89.12 766 LYS A O 1
ATOM 6103 N N . ASN A 1 767 ? 32.325 26.163 -10.892 1.00 89.81 767 ASN A N 1
ATOM 6104 C CA . ASN A 1 767 ? 33.176 27.345 -10.736 1.00 89.81 767 ASN A CA 1
ATOM 6105 C C . ASN A 1 767 ? 34.560 26.976 -10.170 1.00 89.81 767 ASN A C 1
ATOM 6107 O O . ASN A 1 767 ? 35.570 27.486 -10.647 1.00 89.81 767 ASN A O 1
ATOM 6111 N N . LEU A 1 768 ? 34.627 26.056 -9.199 1.00 89.56 768 LEU A N 1
ATOM 6112 C CA . LEU A 1 768 ? 35.899 25.537 -8.688 1.00 89.56 768 LEU A CA 1
ATOM 6113 C C . LEU A 1 768 ? 36.707 24.844 -9.791 1.00 89.56 768 LEU A C 1
ATOM 6115 O O . LEU A 1 768 ? 37.896 25.108 -9.949 1.00 89.56 768 LEU A O 1
ATOM 6119 N N . LEU A 1 769 ? 36.055 23.976 -10.563 1.00 89.25 769 LEU A N 1
ATOM 6120 C CA . LEU A 1 769 ? 36.671 23.257 -11.671 1.00 89.25 769 LEU A CA 1
ATOM 6121 C C . LEU A 1 769 ? 37.201 24.214 -12.751 1.00 89.25 769 LEU A C 1
ATOM 6123 O O . LEU A 1 769 ? 38.313 24.024 -13.240 1.00 89.25 769 LEU A O 1
ATOM 6127 N N . ASP A 1 770 ? 36.426 25.238 -13.105 1.00 88.69 770 ASP A N 1
ATOM 6128 C CA . ASP A 1 770 ? 36.797 26.250 -14.097 1.00 88.69 770 ASP A CA 1
ATOM 6129 C C . ASP A 1 770 ? 37.998 27.085 -13.632 1.00 88.69 770 ASP A C 1
ATOM 6131 O O . ASP A 1 770 ? 38.957 27.268 -14.381 1.00 88.69 770 ASP A O 1
ATOM 6135 N N . TYR A 1 771 ? 38.028 27.490 -12.358 1.00 92.62 771 TYR A N 1
ATOM 6136 C CA . TYR A 1 771 ? 39.196 28.157 -11.780 1.00 92.62 771 TYR A CA 1
ATOM 6137 C C . TYR A 1 771 ? 40.449 27.271 -11.823 1.00 92.62 771 TYR A C 1
ATOM 6139 O O . TYR A 1 771 ? 41.504 27.707 -12.291 1.00 92.62 771 TYR A O 1
ATOM 6147 N N . LEU A 1 772 ? 40.344 26.019 -11.365 1.00 89.75 772 LEU A N 1
ATOM 6148 C CA . LEU A 1 772 ? 41.490 25.108 -11.313 1.00 89.75 772 LEU A CA 1
ATOM 6149 C C . LEU A 1 772 ? 42.042 24.781 -12.710 1.00 89.75 772 LEU A C 1
ATOM 6151 O O . LEU A 1 772 ? 43.251 24.618 -12.843 1.00 89.75 772 LEU A O 1
ATOM 6155 N N . LYS A 1 773 ? 41.190 24.724 -13.744 1.00 86.12 773 LYS A N 1
ATOM 6156 C CA . LYS A 1 773 ? 41.607 24.455 -15.132 1.00 86.12 773 LYS A CA 1
ATOM 6157 C C . LYS A 1 773 ? 42.078 25.692 -15.885 1.00 86.12 773 LYS A C 1
ATOM 6159 O O . LYS A 1 773 ? 43.116 25.658 -16.536 1.00 86.12 773 LYS A O 1
ATOM 6164 N N . ASN A 1 774 ? 41.302 26.768 -15.816 1.00 87.31 774 ASN A N 1
ATOM 6165 C CA . ASN A 1 774 ? 41.424 27.913 -16.718 1.00 87.31 774 ASN A CA 1
ATOM 6166 C C . ASN A 1 774 ? 41.939 29.175 -16.015 1.00 87.31 774 ASN A C 1
ATOM 6168 O O . ASN A 1 774 ? 42.347 30.119 -16.682 1.00 87.31 774 ASN A O 1
ATOM 6172 N N . GLY A 1 775 ? 41.970 29.197 -14.680 1.00 87.38 775 GLY A N 1
ATOM 6173 C CA . GLY A 1 775 ? 42.407 30.364 -13.907 1.00 87.38 775 GLY A CA 1
ATOM 6174 C C . GLY A 1 775 ? 41.446 31.526 -13.887 1.00 87.38 775 GLY A C 1
ATOM 6175 O O . GLY A 1 775 ? 41.880 32.665 -13.748 1.00 87.38 775 GLY A O 1
ATOM 6176 N N . ASP A 1 776 ? 40.152 31.250 -14.004 1.00 90.06 776 ASP A N 1
ATOM 6177 C CA . ASP A 1 776 ? 39.141 32.288 -13.887 1.00 90.06 776 ASP A CA 1
ATOM 6178 C C . ASP A 1 776 ? 39.037 32.799 -12.433 1.00 90.06 776 ASP A C 1
ATOM 6180 O O . ASP A 1 776 ? 38.453 32.171 -11.543 1.00 90.06 776 ASP A O 1
ATOM 6184 N N . GLU A 1 777 ? 39.650 33.957 -12.191 1.00 90.44 777 GLU A N 1
ATOM 6185 C CA . GLU A 1 777 ? 39.696 34.636 -10.895 1.00 90.44 777 GLU A CA 1
ATOM 6186 C C . GLU A 1 777 ? 38.309 35.056 -10.378 1.00 90.44 777 GLU A C 1
ATOM 6188 O O . GLU A 1 777 ? 38.079 35.086 -9.165 1.00 90.44 777 GLU A O 1
ATOM 6193 N N . GLU A 1 778 ? 37.347 35.321 -11.267 1.00 90.62 778 GLU A N 1
ATOM 6194 C CA . GLU A 1 778 ? 35.969 35.616 -10.867 1.00 90.62 778 GLU A CA 1
ATOM 6195 C C . GLU A 1 778 ? 35.311 34.361 -10.279 1.00 90.62 778 GLU A C 1
ATOM 6197 O O . GLU A 1 778 ? 34.682 34.408 -9.214 1.00 90.62 778 GLU A O 1
ATOM 6202 N N . LYS A 1 779 ? 35.533 33.201 -10.909 1.00 90.50 779 LYS A N 1
ATOM 6203 C CA . LYS A 1 779 ? 35.051 31.905 -10.405 1.00 90.50 779 LYS A CA 1
ATOM 6204 C C . LYS A 1 779 ? 35.683 31.521 -9.076 1.00 90.50 779 LYS A C 1
ATOM 6206 O O . LYS A 1 779 ? 34.978 30.984 -8.214 1.00 90.50 779 LYS A O 1
ATOM 6211 N N . LYS A 1 780 ? 36.966 31.843 -8.874 1.00 91.38 780 LYS A N 1
ATOM 6212 C CA . LYS A 1 780 ? 37.651 31.686 -7.581 1.00 91.38 780 LYS A CA 1
ATOM 6213 C C . LYS A 1 780 ? 36.912 32.434 -6.479 1.00 91.38 780 LYS A C 1
ATOM 6215 O O . LYS A 1 780 ? 36.567 31.836 -5.461 1.00 91.38 780 LYS A O 1
ATOM 6220 N N . GLU A 1 781 ? 36.629 33.722 -6.678 1.00 90.00 781 GLU A N 1
ATOM 6221 C CA . GLU A 1 781 ? 35.936 34.538 -5.673 1.00 90.00 781 GLU A CA 1
ATOM 6222 C C . GLU A 1 781 ? 34.526 34.016 -5.378 1.00 90.00 781 GLU A C 1
ATOM 6224 O O . GLU A 1 781 ? 34.136 33.940 -4.210 1.00 90.00 781 GLU A O 1
ATOM 6229 N N . ILE A 1 782 ? 33.772 33.610 -6.404 1.00 87.62 782 ILE A N 1
ATOM 6230 C CA . ILE A 1 782 ? 32.432 33.025 -6.235 1.00 87.6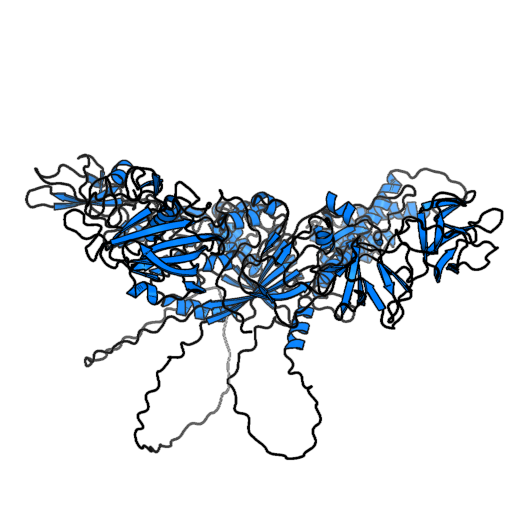2 782 ILE A CA 1
ATOM 6231 C C . ILE A 1 782 ? 32.507 31.738 -5.404 1.00 87.62 782 ILE A C 1
ATOM 6233 O O . ILE A 1 782 ? 31.772 31.596 -4.424 1.00 87.62 782 ILE A O 1
ATOM 6237 N N . CYS A 1 783 ? 33.414 30.823 -5.753 1.00 86.62 783 CYS A N 1
ATOM 6238 C CA . CYS A 1 783 ? 33.597 29.554 -5.052 1.00 86.62 783 CYS A CA 1
ATOM 6239 C C . CYS A 1 783 ? 34.004 29.767 -3.589 1.00 86.62 783 CYS A C 1
ATOM 6241 O O . CYS A 1 783 ? 33.394 29.201 -2.681 1.00 86.62 783 CYS A O 1
ATOM 6243 N N . VAL A 1 784 ? 34.996 30.624 -3.343 1.00 87.44 784 VAL A N 1
ATOM 6244 C CA . VAL A 1 784 ? 35.470 30.960 -1.994 1.00 87.44 784 VAL A CA 1
ATOM 6245 C C . VAL A 1 784 ? 34.332 31.526 -1.148 1.00 87.44 784 VAL A C 1
ATOM 6247 O O . VAL A 1 784 ? 34.115 31.073 -0.024 1.00 87.44 784 VAL A O 1
ATOM 6250 N N . ASN A 1 785 ? 33.579 32.491 -1.682 1.00 86.19 785 ASN A N 1
ATOM 6251 C CA . ASN A 1 785 ? 32.447 33.076 -0.967 1.00 86.19 785 ASN A CA 1
ATOM 6252 C C . ASN A 1 785 ? 31.379 32.022 -0.660 1.00 86.19 785 ASN A C 1
ATOM 6254 O O . ASN A 1 785 ? 30.910 31.956 0.475 1.00 86.19 785 ASN A O 1
ATOM 6258 N N . GLY A 1 786 ? 31.035 31.173 -1.629 1.00 83.75 786 GLY A N 1
ATOM 6259 C CA . GLY A 1 786 ? 30.055 30.106 -1.444 1.00 83.75 786 GLY A CA 1
ATOM 6260 C C . GLY A 1 786 ? 30.467 29.083 -0.386 1.00 83.75 786 GLY A C 1
ATOM 6261 O O . GLY A 1 786 ? 29.678 28.788 0.508 1.00 83.75 786 GLY A O 1
ATOM 6262 N N . ILE A 1 787 ? 31.716 28.603 -0.406 1.00 81.81 787 ILE A N 1
ATOM 6263 C CA . ILE A 1 787 ? 32.248 27.685 0.619 1.00 81.81 787 ILE A CA 1
ATOM 6264 C C . ILE A 1 787 ? 32.189 28.339 2.002 1.00 81.81 787 ILE A C 1
ATOM 6266 O O . ILE A 1 787 ? 31.694 27.735 2.957 1.00 81.81 787 ILE A O 1
ATOM 6270 N N . CYS A 1 788 ? 32.660 29.583 2.113 1.00 82.56 788 CYS A N 1
ATOM 6271 C CA . CYS A 1 788 ? 32.661 30.323 3.370 1.00 82.56 788 CYS A CA 1
ATOM 6272 C C . CYS A 1 788 ? 31.255 30.521 3.940 1.00 82.56 788 CYS A C 1
ATOM 6274 O O . CYS A 1 788 ? 31.066 30.374 5.148 1.00 82.56 788 CYS A O 1
ATOM 6276 N N . VAL A 1 789 ? 30.280 30.856 3.095 1.00 77.19 789 VAL A N 1
ATOM 6277 C CA . VAL A 1 789 ? 28.883 31.045 3.505 1.00 77.19 789 VAL A CA 1
ATOM 6278 C C . VAL A 1 789 ? 28.257 29.710 3.906 1.00 77.19 789 VAL A C 1
ATOM 6280 O O . VAL A 1 789 ? 27.691 29.615 4.997 1.00 77.19 789 VAL A O 1
ATOM 6283 N N . ASN A 1 790 ? 28.422 28.664 3.095 1.00 71.94 790 ASN A N 1
ATOM 6284 C CA . ASN A 1 790 ? 27.813 27.353 3.335 1.00 71.94 790 ASN A CA 1
ATOM 6285 C C . ASN A 1 790 ? 28.349 26.683 4.604 1.00 71.94 790 ASN A C 1
ATOM 6287 O O . ASN A 1 790 ? 27.581 26.082 5.355 1.00 71.94 790 ASN A O 1
ATOM 6291 N N . GLN A 1 791 ? 29.647 26.825 4.887 1.00 75.38 791 GLN A N 1
ATOM 6292 C CA . GLN A 1 791 ? 30.266 26.275 6.097 1.00 75.38 791 GLN A CA 1
ATOM 6293 C C . GLN A 1 791 ? 30.254 27.237 7.297 1.00 75.38 791 GLN A C 1
ATOM 6295 O O . GLN A 1 791 ? 30.679 26.855 8.385 1.00 75.38 791 GLN A O 1
ATOM 6300 N N . GLY A 1 792 ? 29.770 28.474 7.139 1.00 76.44 792 GLY A N 1
ATOM 6301 C CA . GLY A 1 792 ? 29.754 29.469 8.218 1.00 76.44 792 GLY A CA 1
ATOM 6302 C C . GLY A 1 792 ? 31.150 29.928 8.665 1.00 76.44 792 GLY A C 1
ATOM 6303 O O . GLY A 1 792 ? 31.338 30.292 9.823 1.00 76.44 792 GLY A O 1
ATOM 6304 N N . ILE A 1 793 ? 32.131 29.915 7.759 1.00 83.00 793 ILE A N 1
ATOM 6305 C CA . ILE A 1 793 ? 33.557 30.197 8.013 1.00 83.00 793 ILE A CA 1
ATOM 6306 C C . ILE A 1 793 ? 34.057 31.424 7.237 1.00 83.00 793 ILE A C 1
ATOM 6308 O O . ILE A 1 793 ? 35.135 31.420 6.644 1.00 83.00 793 ILE A O 1
ATOM 6312 N N . LEU A 1 794 ? 33.282 32.512 7.240 1.00 85.44 794 LEU A N 1
ATOM 6313 C CA . LEU A 1 794 ? 33.659 33.777 6.584 1.00 85.44 794 LEU A CA 1
ATOM 6314 C C . LEU A 1 794 ? 35.029 34.314 7.036 1.00 85.44 794 LEU A C 1
ATOM 6316 O O . LEU A 1 794 ? 35.738 34.945 6.257 1.00 85.44 794 LEU A O 1
ATOM 6320 N N . ASN A 1 795 ? 35.431 34.028 8.273 1.00 87.38 795 ASN A N 1
ATOM 6321 C CA . ASN A 1 795 ? 36.734 34.402 8.823 1.00 87.38 795 ASN A CA 1
ATOM 6322 C C . ASN A 1 795 ? 37.924 33.646 8.200 1.00 87.38 795 ASN A C 1
ATOM 6324 O O . ASN A 1 795 ? 39.051 34.115 8.321 1.00 87.38 795 ASN A O 1
ATOM 6328 N N . LYS A 1 796 ? 37.692 32.511 7.531 1.00 89.25 796 LYS A N 1
ATOM 6329 C CA . LYS A 1 796 ? 38.721 31.708 6.848 1.00 89.25 796 LYS A CA 1
ATOM 6330 C C . LYS A 1 796 ? 38.839 32.002 5.354 1.00 89.25 796 LYS A C 1
ATOM 6332 O O . LYS A 1 796 ? 39.522 31.281 4.634 1.00 89.25 796 LYS A O 1
ATOM 6337 N N . LYS A 1 797 ? 38.183 33.061 4.877 1.00 90.38 797 LYS A N 1
ATOM 6338 C CA . LYS A 1 797 ? 38.129 33.410 3.455 1.00 90.38 797 LYS A CA 1
ATOM 6339 C C . LYS A 1 797 ? 39.512 33.459 2.797 1.00 90.38 797 LYS A C 1
ATOM 6341 O O . LYS A 1 797 ? 39.705 32.846 1.755 1.00 90.38 797 LYS A O 1
ATOM 6346 N N . GLU A 1 798 ? 40.469 34.139 3.424 1.00 90.62 798 GLU A N 1
ATOM 6347 C CA . GLU A 1 798 ? 41.822 34.292 2.873 1.00 90.62 798 GLU A CA 1
ATOM 6348 C C . GLU A 1 798 ? 42.637 32.989 2.912 1.00 90.62 798 GLU A C 1
ATOM 6350 O O . GLU A 1 798 ? 43.403 32.698 2.000 1.00 90.62 798 GLU A O 1
ATOM 6355 N N . GLU A 1 799 ? 42.430 32.162 3.940 1.00 90.69 799 GLU A N 1
ATOM 6356 C CA . GLU A 1 799 ? 43.058 30.840 4.057 1.00 90.69 799 GLU A CA 1
ATOM 6357 C C . GLU A 1 799 ? 42.618 29.932 2.899 1.00 90.69 799 GLU A C 1
ATOM 6359 O O . GLU A 1 799 ? 43.454 29.335 2.225 1.00 90.69 799 GLU A O 1
ATOM 6364 N N . ILE A 1 800 ? 41.315 29.905 2.605 1.00 88.69 800 ILE A N 1
ATOM 6365 C CA . ILE A 1 800 ? 40.748 29.115 1.504 1.00 88.69 800 ILE A CA 1
ATOM 6366 C C . ILE A 1 800 ? 41.249 29.622 0.147 1.00 88.69 800 ILE A C 1
ATOM 6368 O O . ILE A 1 800 ? 41.583 28.805 -0.708 1.00 88.69 800 ILE A O 1
ATOM 6372 N N . LYS A 1 801 ? 41.354 30.945 -0.054 1.00 91.88 801 LYS A N 1
ATOM 6373 C CA . LYS A 1 801 ? 41.948 31.515 -1.279 1.00 91.88 801 LYS A CA 1
ATOM 6374 C C . LYS A 1 801 ? 43.366 31.009 -1.503 1.00 91.88 801 LYS A C 1
ATOM 6376 O O . LYS A 1 801 ? 43.647 30.461 -2.564 1.00 91.88 801 LYS A O 1
ATOM 6381 N N . ASN A 1 802 ? 44.213 31.125 -0.482 1.00 90.88 802 ASN A N 1
ATOM 6382 C CA . ASN A 1 802 ? 45.605 30.690 -0.558 1.00 90.88 802 ASN A CA 1
ATOM 6383 C C . ASN A 1 802 ? 45.714 29.189 -0.854 1.00 90.88 802 ASN A C 1
ATOM 6385 O O . ASN A 1 802 ? 46.541 28.784 -1.665 1.00 90.88 802 ASN A O 1
ATOM 6389 N N . MET A 1 803 ? 44.862 28.360 -0.240 1.00 89.75 803 MET A N 1
ATOM 6390 C CA . MET A 1 803 ? 44.824 26.919 -0.518 1.00 89.75 803 MET A CA 1
ATOM 6391 C C . MET A 1 803 ? 44.443 26.616 -1.974 1.00 89.75 803 MET A C 1
ATOM 6393 O O . MET A 1 803 ? 45.060 25.756 -2.601 1.00 89.75 803 MET A O 1
ATOM 6397 N N . LEU A 1 804 ? 43.446 27.315 -2.526 1.00 89.88 804 LEU A N 1
ATOM 6398 C CA . LEU A 1 804 ? 43.022 27.135 -3.918 1.00 89.88 804 LEU A CA 1
ATOM 6399 C C . LEU A 1 804 ? 44.095 27.596 -4.912 1.00 89.88 804 LEU A C 1
ATOM 6401 O O . LEU A 1 804 ? 44.346 26.901 -5.895 1.00 89.88 804 LEU A O 1
ATOM 6405 N N . GLU A 1 805 ? 44.760 28.719 -4.643 1.00 91.69 805 GLU A N 1
ATOM 6406 C CA . GLU A 1 805 ? 45.871 29.227 -5.458 1.00 91.69 805 GLU A CA 1
ATOM 6407 C C . GLU A 1 805 ? 47.070 28.276 -5.450 1.00 91.69 805 GLU A C 1
ATOM 6409 O O . GLU A 1 805 ? 47.627 27.978 -6.507 1.00 91.69 805 GLU A O 1
ATOM 6414 N N . GLN A 1 806 ? 47.432 27.745 -4.277 1.00 89.81 806 GLN A N 1
ATOM 6415 C CA . GLN A 1 806 ? 48.470 26.719 -4.150 1.00 89.81 806 GLN A CA 1
ATOM 6416 C C . GLN A 1 806 ? 48.118 25.487 -4.980 1.00 89.81 806 GLN A C 1
ATOM 6418 O O . GLN A 1 806 ? 48.932 25.034 -5.785 1.00 89.81 806 GLN A O 1
ATOM 6423 N N . LYS A 1 807 ? 46.881 24.995 -4.854 1.00 87.88 807 LYS A N 1
ATOM 6424 C CA . LYS A 1 807 ? 46.419 23.825 -5.603 1.00 87.88 807 LYS A CA 1
ATOM 6425 C C . LYS A 1 807 ? 46.442 24.058 -7.111 1.00 87.88 807 LYS A C 1
ATOM 6427 O O . LYS A 1 807 ? 46.860 23.185 -7.865 1.00 87.88 807 LYS A O 1
ATOM 6432 N N . ARG A 1 808 ? 46.040 25.244 -7.566 1.00 88.12 808 ARG A N 1
ATOM 6433 C CA . ARG A 1 808 ? 46.109 25.617 -8.980 1.00 88.12 808 ARG A CA 1
ATOM 6434 C C . ARG A 1 808 ? 47.551 25.681 -9.480 1.00 88.12 808 ARG A C 1
ATOM 6436 O O . ARG A 1 808 ? 47.846 25.150 -10.546 1.00 88.12 808 ARG A O 1
ATOM 6443 N N . HIS A 1 809 ? 48.454 26.278 -8.705 1.00 86.44 809 HIS A N 1
ATOM 6444 C CA . HIS A 1 809 ? 49.868 26.350 -9.065 1.00 86.44 809 HIS A CA 1
ATOM 6445 C C . HIS A 1 809 ? 50.502 24.954 -9.191 1.00 86.44 809 HIS A C 1
ATOM 6447 O O . HIS A 1 809 ? 51.296 24.720 -10.102 1.00 86.44 809 HIS A O 1
ATOM 6453 N N . GLU A 1 810 ? 50.118 24.007 -8.326 1.00 83.94 810 GLU A N 1
ATOM 6454 C CA . GLU A 1 810 ? 50.512 22.596 -8.446 1.00 83.94 810 GLU A CA 1
ATOM 6455 C C . GLU A 1 810 ? 50.048 21.971 -9.773 1.00 83.94 810 GLU A C 1
ATOM 6457 O O . GLU A 1 810 ? 50.813 21.232 -10.391 1.00 83.94 810 GLU A O 1
ATOM 6462 N N . ILE A 1 811 ? 48.832 22.282 -10.237 1.00 82.94 811 ILE A N 1
ATOM 6463 C CA . ILE A 1 811 ? 48.264 21.775 -11.501 1.00 82.94 811 ILE A CA 1
ATOM 6464 C C . ILE A 1 811 ? 48.948 22.416 -12.725 1.00 82.94 811 ILE A C 1
ATOM 6466 O O . ILE A 1 811 ? 49.329 21.717 -13.670 1.00 82.94 811 ILE A O 1
ATOM 6470 N N . GLU A 1 812 ? 49.163 23.736 -12.716 1.00 83.06 812 GLU A N 1
ATOM 6471 C CA . GLU A 1 812 ? 49.816 24.463 -13.818 1.00 83.06 812 GLU A CA 1
ATOM 6472 C C . GLU A 1 812 ? 51.274 24.047 -14.011 1.00 83.06 812 GLU A C 1
ATOM 6474 O O . GLU A 1 812 ? 51.717 23.806 -15.136 1.00 83.06 812 GLU A O 1
ATOM 6479 N N . LYS A 1 813 ? 52.026 23.935 -12.908 1.00 79.00 813 LYS A N 1
ATOM 6480 C CA . LYS A 1 813 ? 53.440 23.547 -12.935 1.00 79.00 813 LYS A CA 1
ATOM 6481 C C . LYS A 1 813 ? 53.636 22.172 -13.577 1.00 79.00 813 LYS A C 1
ATOM 6483 O O . LYS A 1 813 ? 54.647 21.965 -14.242 1.00 79.00 813 LYS A O 1
ATOM 6488 N N . LYS A 1 814 ? 52.670 21.264 -13.412 1.00 67.88 814 LYS A N 1
ATOM 6489 C CA . LYS A 1 814 ? 52.658 19.933 -14.036 1.00 67.88 814 LYS A CA 1
ATOM 6490 C C . LYS A 1 814 ? 52.247 19.979 -15.508 1.00 67.88 814 LYS A C 1
ATOM 6492 O O . LYS A 1 814 ? 52.922 19.379 -16.338 1.00 67.88 814 LYS A O 1
ATOM 6497 N N . SER A 1 815 ? 51.226 20.765 -15.859 1.00 65.81 815 SER A N 1
ATOM 6498 C CA . SER A 1 815 ? 50.800 20.954 -17.260 1.00 65.81 815 SER A CA 1
ATOM 6499 C C . SER A 1 815 ? 51.930 21.502 -18.145 1.00 65.81 815 SER A C 1
ATOM 6501 O O . SER A 1 815 ? 52.071 21.094 -19.293 1.00 65.81 815 SER A O 1
ATOM 6503 N N . ALA A 1 816 ? 52.785 22.369 -17.591 1.00 63.56 816 ALA A N 1
ATOM 6504 C CA . ALA A 1 816 ? 53.968 22.904 -18.267 1.00 63.56 816 ALA A CA 1
ATOM 6505 C C . ALA A 1 816 ? 55.159 21.920 -18.355 1.00 63.56 816 ALA A C 1
ATOM 6507 O O . ALA A 1 816 ? 56.067 22.137 -19.152 1.00 63.56 816 ALA A O 1
ATOM 6508 N N . GLN A 1 817 ? 55.187 20.854 -17.545 1.00 58.66 817 GLN A N 1
ATOM 6509 C CA . GLN A 1 817 ? 56.239 19.822 -17.568 1.00 58.66 817 GLN A CA 1
ATOM 6510 C C . GLN A 1 817 ? 55.941 18.666 -18.543 1.00 58.66 817 GLN A C 1
ATOM 6512 O O . GLN A 1 817 ? 56.861 17.923 -18.878 1.00 58.66 817 GLN A O 1
ATOM 6517 N N . ASN A 1 818 ? 54.704 18.560 -19.044 1.00 53.62 818 ASN A N 1
ATOM 6518 C CA . ASN A 1 818 ? 54.246 17.552 -20.011 1.00 53.62 818 ASN A CA 1
ATOM 6519 C C . ASN A 1 818 ? 54.341 18.000 -21.493 1.00 53.62 818 ASN A C 1
ATOM 6521 O O . ASN A 1 818 ? 53.737 17.372 -22.364 1.00 53.62 818 ASN A O 1
ATOM 6525 N N . GLU A 1 819 ? 55.100 19.057 -21.824 1.00 47.31 819 GLU A N 1
ATOM 6526 C CA . GLU A 1 819 ? 55.458 19.341 -23.227 1.00 47.31 819 GLU A CA 1
ATOM 6527 C C . GLU A 1 819 ? 56.369 18.225 -23.786 1.00 47.31 819 GLU A C 1
ATOM 6529 O O . GLU A 1 819 ? 57.311 17.798 -23.109 1.00 47.31 819 GLU A O 1
ATOM 6534 N N . PRO A 1 820 ? 56.129 17.728 -25.017 1.00 42.88 820 PRO A N 1
ATOM 6535 C CA . PRO A 1 820 ? 56.791 16.534 -25.522 1.00 42.88 820 PRO A CA 1
ATOM 6536 C C . PRO A 1 820 ? 58.278 16.810 -25.755 1.00 42.88 820 PRO A C 1
ATOM 6538 O O . PRO A 1 820 ? 58.668 17.474 -26.714 1.00 42.88 820 PRO A O 1
ATOM 6541 N N . THR A 1 821 ? 59.127 16.249 -24.899 1.00 47.78 821 THR A N 1
ATOM 6542 C CA . THR A 1 821 ? 60.538 16.021 -25.217 1.00 47.78 821 THR A CA 1
ATOM 6543 C C . THR A 1 821 ? 60.743 14.532 -25.456 1.00 47.78 821 THR A C 1
ATOM 6545 O O . THR A 1 821 ? 60.257 13.690 -24.708 1.00 47.78 821 THR A O 1
ATOM 6548 N N . GLU A 1 822 ? 61.427 14.219 -26.555 1.00 46.28 822 GLU A N 1
ATOM 6549 C CA . GLU A 1 822 ? 61.402 12.950 -27.300 1.00 46.28 822 GLU A CA 1
ATOM 6550 C C . GLU A 1 822 ? 61.905 11.687 -26.570 1.00 46.28 822 GLU A C 1
ATOM 6552 O O . GLU A 1 822 ? 62.096 10.665 -27.213 1.00 46.28 822 GLU A O 1
ATOM 6557 N N . ASN A 1 823 ? 62.131 11.705 -25.257 1.00 48.91 823 ASN A N 1
ATOM 6558 C CA . ASN A 1 823 ? 62.532 10.522 -24.495 1.00 48.91 823 ASN A CA 1
ATOM 6559 C C . ASN A 1 823 ? 62.179 10.686 -23.013 1.00 48.91 823 ASN A C 1
ATOM 6561 O O . ASN A 1 823 ? 62.930 11.334 -22.287 1.00 48.91 823 ASN A O 1
ATOM 6565 N N . ASN A 1 824 ? 61.094 10.068 -22.541 1.00 44.88 824 ASN A N 1
ATOM 6566 C CA . ASN A 1 824 ? 60.947 9.720 -21.125 1.00 44.88 824 ASN A CA 1
ATOM 6567 C C . ASN A 1 824 ? 59.907 8.605 -20.934 1.00 44.88 824 ASN A C 1
ATOM 6569 O O . ASN A 1 824 ? 58.724 8.867 -20.754 1.00 44.88 824 ASN A O 1
ATOM 6573 N N . ASP A 1 825 ? 60.386 7.362 -20.883 1.00 47.00 825 ASP A N 1
ATOM 6574 C CA . ASP A 1 825 ? 59.704 6.265 -20.193 1.00 47.00 825 ASP A CA 1
ATOM 6575 C C . ASP A 1 825 ? 59.897 6.456 -18.676 1.00 47.00 825 ASP A C 1
ATOM 6577 O O . ASP A 1 825 ? 60.816 5.890 -18.073 1.00 47.00 825 ASP A O 1
ATOM 6581 N N . LYS A 1 826 ? 59.083 7.304 -18.037 1.00 47.12 826 LYS A N 1
ATOM 6582 C CA . LYS A 1 826 ? 59.028 7.394 -16.569 1.00 47.12 826 LYS A CA 1
ATOM 6583 C C . LYS A 1 826 ? 57.629 7.074 -16.069 1.00 47.12 826 LYS A C 1
ATOM 6585 O O . LYS A 1 826 ? 56.657 7.652 -16.531 1.00 47.12 826 LYS A O 1
ATOM 6590 N N . ALA A 1 827 ? 57.580 6.156 -15.104 1.00 50.31 827 ALA A N 1
ATOM 6591 C CA . ALA A 1 827 ? 56.393 5.840 -14.326 1.00 50.31 827 ALA A CA 1
ATOM 6592 C C . ALA A 1 827 ? 55.820 7.111 -13.674 1.00 50.31 827 ALA A C 1
ATOM 6594 O O . ALA A 1 827 ? 56.581 7.886 -13.087 1.00 50.31 827 ALA A O 1
ATOM 6595 N N . GLU A 1 828 ? 54.504 7.295 -13.795 1.00 50.72 828 GLU A N 1
ATOM 6596 C CA . GLU A 1 828 ? 53.726 8.347 -13.130 1.00 50.72 828 GLU A CA 1
ATOM 6597 C C . GLU A 1 828 ? 54.025 8.354 -11.622 1.00 50.72 828 GLU A C 1
ATOM 6599 O O . GLU A 1 828 ? 54.082 7.297 -10.985 1.00 50.72 828 GLU A O 1
ATOM 6604 N N . SER A 1 829 ? 54.275 9.530 -11.037 1.00 55.19 829 SER A N 1
ATOM 6605 C CA . SER A 1 829 ? 54.510 9.636 -9.592 1.00 55.19 829 SER A CA 1
ATOM 6606 C C . SER A 1 829 ? 53.185 9.619 -8.815 1.00 55.19 829 SER A C 1
ATOM 6608 O O . SER A 1 829 ? 52.152 10.028 -9.340 1.00 55.19 829 SER A O 1
ATOM 6610 N N . GLU A 1 830 ? 53.187 9.182 -7.546 1.00 54.06 830 GLU A N 1
ATOM 6611 C CA . GLU A 1 830 ? 51.970 9.140 -6.703 1.00 54.06 830 GLU A CA 1
ATOM 6612 C C . GLU A 1 830 ? 51.252 10.502 -6.615 1.00 54.06 830 GLU A C 1
ATOM 6614 O O . GLU A 1 830 ? 50.029 10.557 -6.539 1.00 54.06 830 GLU A O 1
ATOM 6619 N N . GLU A 1 831 ? 51.988 11.615 -6.680 1.00 51.62 831 GLU A N 1
ATOM 6620 C CA . GLU A 1 831 ? 51.412 12.965 -6.680 1.00 51.62 831 GLU A CA 1
ATOM 6621 C C . GLU A 1 831 ? 50.782 13.361 -8.028 1.00 51.62 831 GLU A C 1
ATOM 6623 O O . GLU A 1 831 ? 49.971 14.291 -8.068 1.00 51.62 831 GLU A O 1
ATOM 6628 N N . ASP A 1 832 ? 51.183 12.738 -9.142 1.00 53.78 832 ASP A N 1
ATOM 6629 C CA . ASP A 1 832 ? 50.606 12.984 -10.475 1.00 53.78 832 ASP A CA 1
ATOM 6630 C C . ASP A 1 832 ? 49.203 12.395 -10.556 1.00 53.78 832 ASP A C 1
ATOM 6632 O O . ASP A 1 832 ? 48.260 13.118 -10.876 1.00 53.78 832 ASP A O 1
ATOM 6636 N N . ASN A 1 833 ? 49.051 11.153 -10.096 1.00 60.59 833 ASN A N 1
ATOM 6637 C CA . ASN A 1 833 ? 47.759 10.483 -10.009 1.00 60.59 833 ASN A CA 1
ATOM 6638 C C . ASN A 1 833 ? 46.751 11.274 -9.142 1.00 60.59 833 ASN A C 1
ATOM 6640 O O . ASN A 1 833 ? 45.618 11.502 -9.547 1.00 60.59 833 ASN A O 1
ATOM 6644 N N . VAL A 1 834 ? 47.177 11.815 -7.992 1.00 60.00 834 VAL A N 1
ATOM 6645 C CA . VAL A 1 834 ? 46.282 12.538 -7.060 1.00 60.00 834 VAL A CA 1
ATOM 6646 C C . VAL A 1 834 ? 45.682 13.829 -7.647 1.00 60.00 834 VAL A C 1
ATOM 6648 O O . VAL A 1 834 ? 44.549 14.190 -7.325 1.00 60.00 834 VAL A O 1
ATOM 6651 N N . ASN A 1 835 ? 46.411 14.570 -8.487 1.00 68.50 835 ASN A N 1
ATOM 6652 C CA . ASN A 1 835 ? 45.893 15.821 -9.063 1.00 68.50 835 ASN A CA 1
ATOM 6653 C C . ASN A 1 835 ? 44.902 15.567 -10.205 1.00 68.50 835 ASN A C 1
ATOM 6655 O O . ASN A 1 835 ? 43.872 16.248 -10.277 1.00 68.50 835 ASN A O 1
ATOM 6659 N N . ASP A 1 836 ? 45.186 14.573 -11.046 1.00 69.69 836 ASP A N 1
ATOM 6660 C CA . ASP A 1 836 ? 44.278 14.133 -12.105 1.00 69.69 836 ASP A CA 1
ATOM 6661 C C . ASP A 1 836 ? 43.019 13.478 -11.516 1.00 69.69 836 ASP A C 1
ATOM 6663 O O . ASP A 1 836 ? 41.910 13.750 -11.985 1.00 69.69 836 ASP A O 1
ATOM 6667 N N . GLU A 1 837 ? 43.147 12.736 -10.411 1.00 72.88 837 GLU A N 1
ATOM 6668 C CA . GLU A 1 837 ? 42.023 12.218 -9.619 1.00 72.88 837 GLU A CA 1
ATOM 6669 C C . GLU A 1 837 ? 41.115 13.344 -9.088 1.00 72.88 837 GLU A C 1
ATOM 6671 O O . GLU A 1 837 ? 39.893 13.237 -9.178 1.00 72.88 837 GLU A O 1
ATOM 6676 N N . ILE A 1 838 ? 41.666 14.458 -8.581 1.00 79.50 838 ILE A N 1
ATOM 6677 C CA . ILE A 1 838 ? 40.861 15.589 -8.071 1.00 79.50 838 ILE A CA 1
ATOM 6678 C C . ILE A 1 838 ? 40.078 16.274 -9.194 1.00 79.50 838 ILE A C 1
ATOM 6680 O O . ILE A 1 838 ? 38.891 16.569 -9.028 1.00 79.50 838 ILE A O 1
ATOM 6684 N N . ILE A 1 839 ? 40.721 16.556 -10.330 1.00 81.81 839 ILE A N 1
ATOM 6685 C CA . ILE A 1 839 ? 40.051 17.186 -11.474 1.00 81.81 839 ILE A CA 1
ATOM 6686 C C . ILE A 1 839 ? 38.965 16.263 -12.033 1.00 81.81 839 ILE A C 1
ATOM 6688 O O . ILE A 1 839 ? 37.851 16.730 -12.287 1.00 81.81 839 ILE A O 1
ATOM 6692 N N . THR A 1 840 ? 39.256 14.967 -12.144 1.00 80.38 840 THR A N 1
ATOM 6693 C CA . THR A 1 840 ? 38.298 13.942 -12.575 1.00 80.38 840 THR A CA 1
ATOM 6694 C C . THR A 1 840 ? 37.111 13.871 -11.618 1.00 80.38 840 THR A C 1
ATOM 6696 O O . THR A 1 840 ? 35.969 14.032 -12.046 1.00 80.38 840 THR A O 1
ATOM 6699 N N . TYR A 1 841 ? 37.358 13.784 -10.310 1.00 81.81 841 TYR A N 1
ATOM 6700 C CA . TYR A 1 841 ? 36.313 13.792 -9.285 1.00 81.81 841 TYR A CA 1
ATOM 6701 C C . TYR A 1 841 ? 35.424 15.042 -9.365 1.00 81.81 841 TYR A C 1
ATOM 6703 O O . TYR A 1 841 ? 34.197 14.948 -9.321 1.00 81.81 841 TYR A O 1
ATOM 6711 N N . LEU A 1 842 ? 36.010 16.235 -9.517 1.00 83.50 842 LEU A N 1
ATOM 6712 C CA . LEU A 1 842 ? 35.238 17.475 -9.653 1.00 83.50 842 LEU A CA 1
ATOM 6713 C C . LEU A 1 842 ? 34.408 17.500 -10.944 1.00 83.50 842 LEU A C 1
ATOM 6715 O O . LEU A 1 842 ? 33.286 18.007 -10.929 1.00 83.50 842 LEU A O 1
ATOM 6719 N N . GLN A 1 843 ? 34.910 16.939 -12.046 1.00 83.94 843 GLN A N 1
ATOM 6720 C CA . GLN A 1 843 ? 34.142 16.777 -13.287 1.00 83.94 843 GLN A CA 1
ATOM 6721 C C . GLN A 1 843 ? 32.955 15.825 -13.110 1.00 83.94 843 GLN A C 1
ATOM 6723 O O . GLN A 1 843 ? 31.853 16.128 -13.575 1.00 83.94 843 GLN A O 1
ATOM 6728 N N . GLU A 1 844 ? 33.143 14.708 -12.415 1.00 80.75 844 GLU A N 1
ATOM 6729 C CA . GLU A 1 844 ? 32.062 13.771 -12.096 1.00 80.75 844 GLU A CA 1
ATOM 6730 C C . GLU A 1 844 ? 30.998 14.432 -11.219 1.00 80.75 844 GLU A C 1
ATOM 6732 O O . GLU A 1 844 ? 29.813 14.401 -11.548 1.00 80.75 844 GLU A O 1
ATOM 6737 N N . GLN A 1 845 ? 31.399 15.129 -10.152 1.00 82.19 845 GLN A N 1
ATOM 6738 C CA . GLN A 1 845 ? 30.455 15.866 -9.305 1.00 82.19 845 GLN A CA 1
ATOM 6739 C C . GLN A 1 845 ? 29.726 16.973 -10.088 1.00 82.19 845 GLN A C 1
ATOM 6741 O O . GLN A 1 845 ? 28.518 17.148 -9.925 1.00 82.19 845 GLN A O 1
ATOM 6746 N N . ALA A 1 846 ? 30.423 17.685 -10.982 1.00 83.38 846 ALA A N 1
ATOM 6747 C CA . ALA A 1 846 ? 29.837 18.733 -11.820 1.00 83.38 846 ALA A CA 1
ATOM 6748 C C . ALA A 1 846 ? 28.817 18.198 -12.842 1.00 83.38 846 ALA A C 1
ATOM 6750 O O . ALA A 1 846 ? 27.929 18.936 -13.274 1.00 83.38 846 ALA A O 1
ATOM 6751 N N . THR A 1 847 ? 28.941 16.935 -13.252 1.00 85.62 847 THR A N 1
ATOM 6752 C CA . THR A 1 847 ? 28.043 16.296 -14.227 1.00 85.62 847 THR A CA 1
ATOM 6753 C C . THR A 1 847 ? 26.944 15.469 -13.564 1.00 85.62 847 THR A C 1
ATOM 6755 O O . THR A 1 847 ? 25.876 15.303 -14.156 1.00 85.62 847 THR A O 1
ATOM 6758 N N . ARG A 1 848 ? 27.143 15.020 -12.318 1.00 88.44 848 ARG A N 1
ATOM 6759 C CA . ARG A 1 848 ? 26.193 14.200 -11.553 1.00 88.44 848 ARG A CA 1
ATOM 6760 C C . ARG A 1 848 ? 24.789 14.794 -11.518 1.00 88.44 848 ARG A C 1
ATOM 6762 O O . ARG A 1 848 ? 23.828 14.081 -11.777 1.00 88.44 848 ARG A O 1
ATOM 6769 N N . TRP A 1 849 ? 24.650 16.087 -11.233 1.00 90.25 849 TRP A N 1
ATOM 6770 C CA . TRP A 1 849 ? 23.327 16.715 -11.153 1.00 90.25 849 TRP A CA 1
ATOM 6771 C C . TRP A 1 849 ? 22.597 16.761 -12.498 1.00 90.25 849 TRP A C 1
ATOM 6773 O O . TRP A 1 849 ? 21.394 16.521 -12.553 1.00 90.25 849 TRP A O 1
ATOM 6783 N N . GLU A 1 850 ? 23.314 16.995 -13.600 1.00 91.06 850 GLU A N 1
ATOM 6784 C CA . GLU A 1 850 ? 22.724 16.925 -14.943 1.00 91.06 850 GLU A CA 1
ATOM 6785 C C . GLU A 1 850 ? 22.208 15.510 -15.243 1.00 91.06 850 GLU A C 1
ATOM 6787 O O . GLU A 1 850 ? 21.127 15.338 -15.809 1.00 91.06 850 GLU A O 1
ATOM 6792 N N . LYS A 1 851 ? 22.946 14.488 -14.795 1.00 92.62 851 LYS A N 1
ATOM 6793 C CA . LYS A 1 851 ? 22.556 13.077 -14.903 1.00 92.62 851 LYS A CA 1
ATOM 6794 C C . LYS A 1 851 ? 21.352 12.723 -14.025 1.00 92.62 851 LYS A C 1
ATOM 6796 O O . LYS A 1 851 ? 20.468 12.001 -14.485 1.00 92.62 851 LYS A O 1
ATOM 6801 N N . GLU A 1 852 ? 21.252 13.277 -12.818 1.00 91.50 852 GLU A N 1
ATOM 6802 C CA . GLU A 1 852 ? 20.051 13.139 -11.979 1.00 91.50 852 GLU A CA 1
ATOM 6803 C C . GLU A 1 852 ? 18.833 13.825 -12.608 1.00 91.50 852 GLU A C 1
ATOM 6805 O O . GLU A 1 852 ? 17.760 13.227 -12.675 1.00 91.50 852 GLU A O 1
ATOM 6810 N N . LYS A 1 853 ? 18.984 15.037 -13.159 1.00 92.69 853 LYS A N 1
ATOM 6811 C CA . LYS A 1 853 ? 17.909 15.705 -13.913 1.00 92.69 853 LYS A CA 1
ATOM 6812 C C . LYS A 1 853 ? 17.466 14.864 -15.116 1.00 92.69 853 LYS A C 1
ATOM 6814 O O . LYS A 1 853 ? 16.267 14.739 -15.364 1.00 92.69 853 LYS A O 1
ATOM 6819 N N . GLU A 1 854 ? 18.394 14.231 -15.837 1.00 94.38 854 GLU A N 1
ATOM 6820 C CA . GLU A 1 854 ? 18.071 13.290 -16.922 1.00 94.38 854 GLU A CA 1
ATOM 6821 C C . GLU A 1 854 ? 17.258 12.086 -16.412 1.00 94.38 854 GLU A C 1
ATOM 6823 O O . GLU A 1 854 ? 16.261 11.696 -17.031 1.00 94.38 854 GLU A O 1
ATOM 6828 N N . LYS A 1 855 ? 17.650 11.514 -15.268 1.00 94.00 855 LYS A N 1
ATOM 6829 C CA . LYS A 1 855 ? 16.944 10.415 -14.594 1.00 94.00 855 LYS A CA 1
ATOM 6830 C C . LYS A 1 855 ? 15.519 10.816 -14.204 1.00 94.00 855 LYS A C 1
ATOM 6832 O O . LYS A 1 855 ? 14.573 10.124 -14.578 1.00 94.00 855 LYS A O 1
ATOM 6837 N N . ILE A 1 856 ? 15.361 11.959 -13.533 1.00 93.50 856 ILE A N 1
ATOM 6838 C CA . ILE A 1 856 ? 14.070 12.533 -13.118 1.00 93.50 856 ILE A CA 1
ATOM 6839 C C . ILE A 1 856 ? 13.171 12.754 -14.334 1.00 93.50 856 ILE A C 1
ATOM 6841 O O . ILE A 1 856 ? 12.033 12.285 -14.356 1.00 93.50 856 ILE A O 1
ATOM 6845 N N . LYS A 1 857 ? 13.697 13.387 -15.389 1.00 95.69 857 LYS A N 1
ATOM 6846 C CA . LYS A 1 857 ? 12.961 13.650 -16.631 1.00 95.69 857 LYS A CA 1
ATOM 6847 C C . LYS A 1 857 ? 12.401 12.368 -17.254 1.00 95.69 857 LYS A C 1
ATOM 6849 O O . LYS A 1 857 ? 11.278 12.374 -17.751 1.00 95.69 857 LYS A O 1
ATOM 6854 N N . LYS A 1 858 ? 13.146 11.255 -17.197 1.00 95.50 858 LYS A N 1
ATOM 6855 C CA . LYS A 1 858 ? 12.695 9.934 -17.680 1.00 95.50 858 LYS A CA 1
ATOM 6856 C C . LYS A 1 858 ? 11.587 9.318 -16.812 1.00 95.50 858 LYS A C 1
ATOM 6858 O O . LYS A 1 858 ? 10.827 8.489 -17.315 1.00 95.50 858 LYS A O 1
ATOM 6863 N N . CYS A 1 859 ? 11.460 9.705 -15.543 1.00 95.38 859 CYS A N 1
ATOM 6864 C CA . CYS A 1 859 ? 10.405 9.234 -14.638 1.00 95.38 859 CYS A CA 1
ATOM 6865 C C . CYS A 1 859 ? 9.080 10.002 -14.777 1.00 95.38 859 CYS A C 1
ATOM 6867 O O . CYS A 1 859 ? 8.048 9.479 -14.360 1.00 95.38 859 CYS A O 1
ATOM 6869 N N . LEU A 1 860 ? 9.077 11.194 -15.386 1.00 96.75 860 LEU A N 1
ATOM 6870 C CA . LEU A 1 860 ? 7.863 11.995 -15.572 1.00 96.75 860 LEU A CA 1
ATOM 6871 C C . LEU A 1 860 ? 6.820 11.246 -16.415 1.00 96.75 860 LEU A C 1
ATOM 6873 O O . LEU A 1 860 ? 7.146 10.632 -17.437 1.00 96.75 860 LEU A O 1
ATOM 6877 N N . TRP A 1 861 ? 5.556 11.310 -15.992 1.00 96.50 861 TRP A N 1
ATOM 6878 C CA . TRP A 1 861 ? 4.430 10.670 -16.690 1.00 96.50 861 TRP A CA 1
ATOM 6879 C C . TRP A 1 861 ? 3.129 11.480 -16.649 1.00 96.50 861 TRP A C 1
ATOM 6881 O O . TRP A 1 861 ? 2.264 11.277 -17.505 1.00 96.50 861 TRP A O 1
ATOM 6891 N N . TRP A 1 862 ? 2.974 12.405 -15.694 1.00 96.25 862 TRP A N 1
ATOM 6892 C CA . TRP A 1 862 ? 1.701 13.079 -15.409 1.00 96.25 862 TRP A CA 1
ATOM 6893 C C . TRP A 1 862 ? 1.093 13.762 -16.638 1.00 96.25 862 TRP A C 1
ATOM 6895 O O . TRP A 1 862 ? -0.065 13.523 -16.988 1.00 96.25 862 TRP A O 1
ATOM 6905 N N . LYS A 1 863 ? 1.899 14.556 -17.357 1.00 94.75 863 LYS A N 1
ATOM 6906 C CA . LYS A 1 863 ? 1.457 15.285 -18.558 1.00 94.75 863 LYS A CA 1
ATOM 6907 C C . LYS A 1 863 ? 0.999 14.350 -19.676 1.00 94.75 863 LYS A C 1
ATOM 6909 O O . LYS A 1 863 ? 0.037 14.674 -20.372 1.00 94.75 863 LYS A O 1
ATOM 6914 N N . ASP A 1 864 ? 1.653 13.204 -19.848 1.00 94.69 864 ASP A N 1
ATOM 6915 C CA . ASP A 1 864 ? 1.284 12.229 -20.878 1.00 94.69 864 ASP A CA 1
ATOM 6916 C C . ASP A 1 864 ? -0.067 11.585 -20.563 1.00 94.69 864 ASP A C 1
ATOM 6918 O O . ASP A 1 864 ? -0.906 11.431 -21.453 1.00 94.69 864 ASP A O 1
ATOM 6922 N N . VAL A 1 865 ? -0.322 11.282 -19.285 1.00 94.94 865 VAL A N 1
ATOM 6923 C CA . VAL A 1 865 ? -1.614 10.748 -18.840 1.00 94.94 865 VAL A CA 1
ATOM 6924 C C . VAL A 1 865 ? -2.721 11.788 -18.995 1.00 94.94 865 VAL A C 1
ATOM 6926 O O . VAL A 1 865 ? -3.752 11.471 -19.586 1.00 94.94 865 VAL A O 1
ATOM 6929 N N . VAL A 1 866 ? -2.509 13.036 -18.556 1.00 92.94 866 VAL A N 1
ATOM 6930 C CA . VAL A 1 866 ? -3.479 14.136 -18.744 1.00 92.94 866 VAL A CA 1
ATOM 6931 C C . VAL A 1 866 ? -3.834 14.299 -20.225 1.00 92.94 866 VAL A C 1
ATOM 6933 O O . VAL A 1 866 ? -5.014 14.321 -20.583 1.00 92.94 866 VAL A O 1
ATOM 6936 N N . LYS A 1 867 ? -2.830 14.357 -21.110 1.00 91.50 867 LYS A N 1
ATOM 6937 C CA . LYS A 1 867 ? -3.035 14.470 -22.566 1.00 91.50 867 LYS A CA 1
ATOM 6938 C C . LYS A 1 867 ? -3.783 13.266 -23.142 1.00 91.50 867 LYS A C 1
ATOM 6940 O O . LYS A 1 867 ? -4.676 13.443 -23.978 1.00 91.50 867 LYS A O 1
ATOM 6945 N N . GLY A 1 868 ? -3.437 12.053 -22.711 1.00 89.62 868 GLY A N 1
ATOM 6946 C CA . GLY A 1 868 ? -4.096 10.827 -23.158 1.00 89.62 868 GLY A CA 1
ATOM 6947 C C . GLY A 1 868 ? -5.564 10.770 -22.736 1.00 89.62 868 GLY A C 1
ATOM 6948 O O . GLY A 1 868 ? -6.426 10.521 -23.576 1.00 89.62 868 GLY A O 1
ATOM 6949 N N . LEU A 1 869 ? -5.871 11.101 -21.479 1.00 87.38 869 LEU A N 1
ATOM 6950 C CA . LEU A 1 869 ? -7.245 11.164 -20.967 1.00 87.38 869 LEU A CA 1
ATOM 6951 C C . LEU A 1 869 ? -8.070 12.259 -21.664 1.00 87.38 869 LEU A C 1
ATOM 6953 O O . LEU A 1 869 ? -9.219 12.026 -22.037 1.00 87.38 869 LEU A O 1
ATOM 6957 N N . ALA A 1 870 ? -7.487 13.437 -21.911 1.00 83.88 870 ALA A N 1
ATOM 6958 C CA . ALA A 1 870 ? -8.158 14.517 -22.641 1.00 83.88 870 ALA A CA 1
ATOM 6959 C C . ALA A 1 870 ? -8.508 14.121 -24.087 1.00 83.88 870 ALA A C 1
ATOM 6961 O O . ALA A 1 870 ? -9.551 14.516 -24.609 1.00 83.88 870 ALA A O 1
ATOM 6962 N N . SER A 1 871 ? -7.660 13.313 -24.729 1.00 75.50 871 SER A N 1
ATOM 6963 C CA . SER A 1 871 ? -7.885 12.828 -26.097 1.00 75.50 871 SER A CA 1
ATOM 6964 C C . SER A 1 871 ? -9.031 11.813 -26.183 1.00 75.50 871 SER A C 1
ATOM 6966 O O . SER A 1 871 ? -9.729 11.778 -27.193 1.00 75.50 871 SER A O 1
ATOM 6968 N N . GLN A 1 872 ? -9.274 11.037 -25.122 1.00 70.50 872 GLN A N 1
ATOM 6969 C CA . GLN A 1 872 ? -10.384 10.075 -25.038 1.00 70.50 872 GLN A CA 1
ATOM 6970 C C . GLN A 1 872 ? -11.752 10.741 -24.829 1.00 70.50 872 GLN A C 1
ATOM 6972 O O . GLN A 1 872 ? -12.772 10.191 -25.237 1.00 70.50 872 GLN A O 1
ATOM 6977 N N . ASN A 1 873 ? -11.779 11.931 -24.222 1.00 62.56 873 ASN A N 1
ATOM 6978 C CA . ASN A 1 873 ? -13.009 12.658 -23.894 1.00 62.56 873 ASN A CA 1
ATOM 6979 C C . ASN A 1 873 ? -13.528 13.565 -25.030 1.00 62.56 873 ASN A C 1
ATOM 6981 O O . ASN A 1 873 ? -14.529 14.259 -24.846 1.00 62.56 873 ASN A O 1
ATOM 6985 N N . LYS A 1 874 ? -12.893 13.574 -26.213 1.00 51.25 874 LYS A N 1
ATOM 6986 C CA . LYS A 1 874 ? -13.431 14.271 -27.394 1.00 51.25 874 LYS A CA 1
ATOM 6987 C C . LYS A 1 874 ? -14.504 13.407 -28.075 1.00 51.25 874 LYS A C 1
ATOM 6989 O O . LYS A 1 874 ? -14.220 12.249 -28.384 1.00 51.25 874 LYS A O 1
ATOM 6994 N N . PRO A 1 875 ? -15.711 13.933 -28.364 1.00 40.31 875 PRO A N 1
ATOM 6995 C CA . PRO A 1 875 ? -16.693 13.199 -29.155 1.00 40.31 875 PRO A CA 1
ATOM 6996 C C . PRO A 1 875 ? -16.105 12.918 -30.542 1.00 40.31 875 PRO A C 1
ATOM 6998 O O . PRO A 1 875 ? -15.673 13.830 -31.245 1.00 40.31 875 PRO A O 1
ATOM 7001 N N . THR A 1 876 ? -16.049 11.644 -30.923 1.00 33.25 876 THR A N 1
ATOM 7002 C CA . THR A 1 876 ? -15.580 11.214 -32.241 1.00 33.25 876 THR A CA 1
ATOM 7003 C C . THR A 1 876 ? -16.616 11.626 -33.282 1.00 33.25 876 THR A C 1
ATOM 7005 O O . THR A 1 876 ? -17.644 10.976 -33.455 1.00 33.25 876 THR A O 1
ATOM 7008 N N . SER A 1 877 ? -16.355 12.722 -33.989 1.00 36.16 877 SER A N 1
ATOM 7009 C CA . SER A 1 877 ? -17.032 13.042 -35.242 1.00 36.16 877 SER A CA 1
ATOM 7010 C C . SER A 1 877 ? -16.448 12.171 -36.355 1.00 36.16 877 SER A C 1
ATOM 7012 O O . SER A 1 877 ? -15.635 12.655 -37.131 1.00 36.16 877 SER A O 1
ATOM 7014 N N . ASP A 1 878 ? -16.798 10.885 -36.410 1.00 31.48 878 ASP A N 1
ATOM 7015 C CA . ASP A 1 878 ? -16.720 10.147 -37.675 1.00 31.48 878 ASP A CA 1
ATOM 7016 C C . ASP A 1 878 ? -17.470 8.809 -37.638 1.00 31.48 878 ASP A C 1
ATOM 7018 O O . ASP A 1 878 ? -16.965 7.761 -37.239 1.00 31.48 878 ASP A O 1
ATOM 7022 N N . SER A 1 879 ? -18.698 8.845 -38.146 1.00 29.64 879 SER A N 1
ATOM 7023 C CA . SER A 1 879 ? -19.228 7.757 -38.962 1.00 29.64 879 SER A CA 1
ATOM 7024 C C . SER A 1 879 ? -19.920 8.377 -40.171 1.00 29.64 879 SER A C 1
ATOM 7026 O O . SER A 1 879 ? -21.147 8.401 -40.272 1.00 29.64 879 SER A O 1
ATOM 7028 N N . SER A 1 880 ? -19.127 8.922 -41.089 1.00 29.38 880 SER A N 1
ATOM 7029 C CA . SER A 1 880 ? -19.580 9.287 -42.429 1.00 29.38 880 SER A CA 1
ATOM 7030 C C . SER A 1 880 ? -19.860 8.014 -43.243 1.00 29.38 880 SER A C 1
ATOM 7032 O O . SER A 1 880 ? -19.077 7.569 -44.076 1.00 29.38 880 SER A O 1
ATOM 7034 N N . LYS A 1 881 ? -21.021 7.397 -42.997 1.00 29.50 881 LYS A N 1
ATOM 7035 C CA . LYS A 1 881 ? -21.721 6.643 -44.040 1.00 29.50 881 LYS A CA 1
ATOM 7036 C C . LYS A 1 881 ? -22.640 7.624 -44.748 1.00 29.50 881 LYS A C 1
ATOM 7038 O O . LYS A 1 881 ? -23.670 8.023 -44.214 1.00 29.50 881 LYS A O 1
ATOM 7043 N N . THR A 1 882 ? -22.221 8.023 -45.939 1.00 27.67 882 THR A N 1
ATOM 7044 C CA . THR A 1 882 ? -23.067 8.648 -46.948 1.00 27.67 882 THR A CA 1
ATOM 7045 C C . THR A 1 882 ? -24.316 7.800 -47.166 1.00 27.67 882 THR A C 1
ATOM 7047 O O . THR A 1 882 ? -24.217 6.642 -47.556 1.00 27.67 882 THR A O 1
ATOM 7050 N N . ASN A 1 883 ? -25.483 8.391 -46.931 1.00 26.94 883 ASN A N 1
ATOM 7051 C CA . ASN A 1 883 ? -26.716 8.026 -47.611 1.00 26.94 883 ASN A CA 1
ATOM 7052 C C . ASN A 1 883 ? -27.405 9.326 -48.018 1.00 26.94 883 ASN A C 1
ATOM 7054 O O . ASN A 1 883 ? -27.679 10.193 -47.190 1.00 26.94 883 ASN A O 1
ATOM 7058 N N . GLU A 1 884 ? -27.612 9.452 -49.322 1.00 36.00 884 GLU A N 1
ATOM 7059 C CA . GLU A 1 884 ? -28.391 10.494 -49.969 1.00 36.00 884 GLU A CA 1
ATOM 7060 C C . GLU A 1 884 ? -29.826 10.468 -49.437 1.00 36.00 884 GLU A C 1
ATOM 7062 O O . GLU A 1 884 ? -30.516 9.456 -49.541 1.00 36.00 884 GLU A O 1
ATOM 7067 N N . ASN A 1 885 ? -30.260 11.571 -48.836 1.00 29.22 885 ASN A N 1
ATOM 7068 C CA . ASN A 1 885 ? -31.496 12.271 -49.179 1.00 29.22 885 ASN A CA 1
ATOM 7069 C C . ASN A 1 885 ? -31.645 13.460 -48.234 1.00 29.22 885 ASN A C 1
ATOM 7071 O O . ASN A 1 885 ? -31.633 13.313 -47.014 1.00 29.22 885 ASN A O 1
ATOM 7075 N N . GLY A 1 886 ? -31.730 14.649 -48.826 1.00 39.66 886 GLY A N 1
ATOM 7076 C CA . GLY A 1 886 ? -31.949 15.882 -48.093 1.00 39.66 886 GLY A CA 1
ATOM 7077 C C . GLY A 1 886 ? -33.340 15.895 -47.479 1.00 39.66 886 GLY A C 1
ATOM 7078 O O . GLY A 1 886 ? -34.327 15.801 -48.201 1.00 39.66 886 GLY A O 1
ATOM 7079 N N . ASP A 1 887 ? -33.394 16.065 -46.163 1.00 27.28 887 ASP A N 1
ATOM 7080 C CA . ASP A 1 887 ? -34.512 16.735 -45.518 1.00 27.28 887 ASP A CA 1
ATOM 7081 C C . ASP A 1 887 ? -34.026 17.409 -44.228 1.00 27.28 887 ASP A C 1
ATOM 7083 O O . ASP A 1 887 ? -33.411 16.787 -43.359 1.00 27.28 887 ASP A O 1
ATOM 7087 N N . THR A 1 888 ? -34.230 18.719 -44.143 1.00 30.95 888 THR A N 1
ATOM 7088 C CA . THR A 1 888 ? -33.872 19.548 -42.989 1.00 30.95 888 THR A CA 1
ATOM 7089 C C . THR A 1 888 ? -35.069 19.635 -42.055 1.00 30.95 888 THR A C 1
ATOM 7091 O O . THR A 1 888 ? -35.961 20.450 -42.280 1.00 30.95 888 THR A O 1
ATOM 7094 N N . SER A 1 889 ? -35.068 18.859 -40.967 1.00 26.95 889 SER A N 1
ATOM 7095 C CA . SER A 1 889 ? -35.988 19.071 -39.844 1.00 26.95 889 SER A CA 1
ATOM 7096 C C . SER A 1 889 ? -35.229 19.317 -38.539 1.00 26.95 889 SER A C 1
ATOM 7098 O O . SER A 1 889 ? -34.565 18.429 -38.005 1.00 26.95 889 SER A O 1
ATOM 7100 N N . ASN A 1 890 ? -35.366 20.539 -38.023 1.00 30.69 890 ASN A N 1
ATOM 7101 C CA . ASN A 1 890 ? -35.013 20.924 -36.662 1.00 30.69 890 ASN A CA 1
ATOM 7102 C C . ASN A 1 890 ? -35.838 20.112 -35.654 1.00 30.69 890 ASN A C 1
ATOM 7104 O O . ASN A 1 890 ? -37.048 20.304 -35.554 1.00 30.69 890 ASN A O 1
ATOM 7108 N N . THR A 1 891 ? -35.172 19.291 -34.847 1.00 26.22 891 THR A N 1
ATOM 7109 C CA . THR A 1 891 ? -35.717 18.796 -33.578 1.00 26.22 891 THR A CA 1
ATOM 7110 C C . THR A 1 891 ? -34.729 19.112 -32.470 1.00 26.22 891 THR A C 1
ATOM 7112 O O . THR A 1 891 ? -33.597 18.634 -32.462 1.00 26.22 891 THR A O 1
ATOM 7115 N N . SER A 1 892 ? -35.186 19.967 -31.561 1.00 26.14 892 SER A N 1
ATOM 7116 C CA . SER A 1 892 ? -34.569 20.312 -30.290 1.00 26.14 892 SER A CA 1
ATOM 7117 C C . SER A 1 892 ? -34.275 19.051 -29.480 1.00 26.14 892 SER A C 1
ATOM 7119 O O . SER A 1 892 ? -35.196 18.381 -29.015 1.00 26.14 892 SER A O 1
ATOM 7121 N N . THR A 1 893 ? -32.996 18.737 -29.307 1.00 25.64 893 THR A N 1
ATOM 7122 C CA . THR A 1 893 ? -32.527 17.749 -28.336 1.00 25.64 893 THR A CA 1
ATOM 7123 C C . THR A 1 893 ? -32.842 18.223 -26.924 1.00 25.64 893 THR A C 1
ATOM 7125 O O . THR A 1 893 ? -32.363 19.272 -26.490 1.00 25.64 893 THR A O 1
ATOM 7128 N N . GLU A 1 894 ? -33.643 17.422 -26.225 1.00 25.05 894 GLU A N 1
ATOM 7129 C CA . GLU A 1 894 ? -33.809 17.449 -24.778 1.00 25.05 894 GLU A CA 1
ATOM 7130 C C . GLU A 1 894 ? -32.440 17.468 -24.089 1.00 25.05 894 GLU A C 1
ATOM 7132 O O . GLU A 1 894 ? -31.549 16.667 -24.385 1.00 25.05 894 GLU A O 1
ATOM 7137 N N . GLN A 1 895 ? -32.281 18.407 -23.158 1.00 25.02 895 GLN A N 1
ATOM 7138 C CA . GLN A 1 895 ? -31.178 18.434 -22.211 1.00 25.02 895 GLN A CA 1
ATOM 7139 C C . GLN A 1 895 ? -31.279 17.203 -21.304 1.00 25.02 895 GLN A C 1
ATOM 7141 O O . GLN A 1 895 ? -31.994 17.207 -20.307 1.00 25.02 895 GLN A O 1
ATOM 7146 N N . THR A 1 896 ? -30.544 16.142 -21.630 1.00 25.48 896 THR A N 1
ATOM 7147 C CA . THR A 1 896 ? -30.172 15.139 -20.630 1.00 25.48 896 THR A CA 1
ATOM 7148 C C . THR A 1 896 ? -29.293 15.795 -19.572 1.00 25.48 896 THR A C 1
ATOM 7150 O O . THR A 1 896 ? -28.254 16.373 -19.892 1.00 25.48 896 THR A O 1
ATOM 7153 N N . GLU A 1 897 ? -29.747 15.679 -18.326 1.00 28.70 897 GLU A N 1
ATOM 7154 C CA . GLU A 1 897 ? -29.074 16.041 -17.080 1.00 28.70 897 GLU A CA 1
ATOM 7155 C C . GLU A 1 897 ? -27.558 15.793 -17.131 1.00 28.70 897 GLU A C 1
ATOM 7157 O O . GLU A 1 897 ? -27.080 14.742 -17.573 1.00 28.70 897 GLU A O 1
ATOM 7162 N N . ALA A 1 898 ? -26.803 16.789 -16.667 1.00 26.39 898 ALA A N 1
ATOM 7163 C CA . ALA A 1 898 ? -25.351 16.787 -16.619 1.00 26.39 898 ALA A CA 1
ATOM 7164 C C . ALA A 1 898 ? -24.819 15.571 -15.838 1.00 26.39 898 ALA A C 1
ATOM 7166 O O . ALA A 1 898 ? -24.823 15.545 -14.610 1.00 26.39 898 ALA A O 1
ATOM 7167 N N . LYS A 1 899 ? -24.306 14.565 -16.557 1.00 33.03 899 LYS A N 1
ATOM 7168 C CA . LYS A 1 899 ? -23.347 13.613 -15.990 1.00 33.03 899 LYS A CA 1
ATOM 7169 C C . LYS A 1 899 ? -22.087 14.394 -15.635 1.00 33.03 899 LYS A C 1
ATOM 7171 O O . LYS A 1 899 ? -21.417 14.899 -16.535 1.00 33.03 899 LYS A O 1
ATOM 7176 N N . THR A 1 900 ? -21.763 14.468 -14.349 1.00 32.25 900 THR A N 1
ATOM 7177 C CA . THR A 1 900 ? -20.459 14.913 -13.849 1.00 32.25 900 THR A CA 1
ATOM 7178 C C . THR A 1 900 ? -19.355 14.238 -14.678 1.00 32.25 900 THR A C 1
ATOM 7180 O O . THR A 1 900 ? -19.394 13.008 -14.822 1.00 32.25 900 THR A O 1
ATOM 7183 N N . PRO A 1 901 ? -18.414 14.981 -15.289 1.00 39.69 901 PRO A N 1
ATOM 7184 C CA . PRO A 1 901 ? -17.320 14.354 -16.019 1.00 39.69 901 PRO A CA 1
ATOM 7185 C C . PRO A 1 901 ? -16.509 13.468 -15.054 1.00 39.69 901 PRO A C 1
ATOM 7187 O O . PRO A 1 901 ? -16.380 13.813 -13.877 1.00 39.69 901 PRO A O 1
ATOM 7190 N N . PRO A 1 902 ? -15.995 12.307 -15.503 1.00 53.00 902 PRO A N 1
ATOM 7191 C CA . PRO A 1 902 ? -15.172 11.448 -14.655 1.00 53.00 902 PRO A CA 1
ATOM 7192 C C . PRO A 1 902 ? -13.956 12.244 -14.178 1.00 53.00 902 PRO A C 1
ATOM 7194 O O . PRO A 1 902 ? -13.403 13.002 -14.972 1.00 53.00 902 PRO A O 1
ATOM 7197 N N . ALA A 1 903 ? -13.539 12.072 -12.920 1.00 57.69 903 ALA A N 1
ATOM 7198 C CA . ALA A 1 903 ? -12.403 12.801 -12.361 1.00 57.69 903 ALA A CA 1
ATOM 7199 C C . ALA A 1 903 ? -11.212 12.818 -13.330 1.00 57.69 903 ALA A C 1
ATOM 7201 O O . ALA A 1 903 ? -10.779 11.769 -13.824 1.00 57.69 903 ALA A O 1
ATOM 7202 N N . THR A 1 904 ? -10.720 14.019 -13.621 1.00 74.56 904 THR A N 1
ATOM 7203 C CA . THR A 1 904 ? -9.572 14.275 -14.490 1.00 74.56 904 THR A CA 1
ATOM 7204 C C . THR A 1 904 ? -8.436 14.822 -13.645 1.00 74.56 904 THR A C 1
ATOM 7206 O O . THR A 1 904 ? -8.649 15.758 -12.881 1.00 74.56 904 THR A O 1
ATOM 7209 N N . LEU A 1 905 ? -7.238 14.256 -13.807 1.00 88.62 905 LEU A N 1
ATOM 7210 C CA . LEU A 1 905 ? -6.014 14.788 -13.205 1.00 88.62 905 LEU A CA 1
ATOM 7211 C C . LEU A 1 905 ? -5.847 16.276 -13.543 1.00 88.62 905 LEU A C 1
ATOM 7213 O O . LEU A 1 905 ? -6.117 16.680 -14.678 1.00 88.62 905 LEU A O 1
ATOM 7217 N N . ASN A 1 906 ? -5.380 17.070 -12.578 1.00 89.75 906 ASN A N 1
ATOM 7218 C CA . ASN A 1 906 ? -5.139 18.492 -12.790 1.00 89.75 906 ASN A CA 1
ATOM 7219 C C . ASN A 1 906 ? -3.994 18.681 -13.814 1.00 89.75 906 ASN A C 1
ATOM 7221 O O . ASN A 1 906 ? -2.938 18.055 -13.658 1.00 89.75 906 ASN A O 1
ATOM 7225 N N . PRO A 1 907 ? -4.169 19.487 -14.881 1.00 90.31 907 PRO A N 1
ATOM 7226 C CA . PRO A 1 907 ? -3.121 19.716 -15.873 1.00 90.31 907 PRO A CA 1
ATOM 7227 C C . PRO A 1 907 ? -1.816 20.298 -15.325 1.00 90.31 907 PRO A C 1
ATOM 7229 O O . PRO A 1 907 ? -0.785 20.096 -15.963 1.00 90.31 907 PRO A O 1
ATOM 7232 N N . ASP A 1 908 ? -1.858 20.988 -14.184 1.00 90.50 908 ASP A N 1
ATOM 7233 C CA . ASP A 1 908 ? -0.698 21.619 -13.539 1.00 90.50 908 ASP A CA 1
ATOM 7234 C C . ASP A 1 908 ? 0.043 20.703 -12.546 1.00 90.50 908 ASP A C 1
ATOM 7236 O O . ASP A 1 908 ? 0.942 21.155 -11.846 1.00 90.50 908 ASP A O 1
ATOM 7240 N N . GLY A 1 909 ? -0.340 19.424 -12.458 1.00 92.25 909 GLY A N 1
ATOM 7241 C CA . GLY A 1 909 ? 0.301 18.469 -11.557 1.00 92.25 909 GLY A CA 1
ATOM 7242 C C . GLY A 1 909 ? -0.165 18.531 -10.104 1.00 92.25 909 GLY A C 1
ATOM 7243 O O . GLY A 1 909 ? 0.318 17.725 -9.310 1.00 92.25 909 GLY A O 1
ATOM 7244 N N . LYS A 1 910 ? -1.077 19.438 -9.727 1.00 93.38 910 LYS A N 1
ATOM 7245 C CA . LYS A 1 910 ? -1.544 19.552 -8.338 1.00 93.38 910 LYS A CA 1
ATOM 7246 C C . LYS A 1 910 ? -2.557 18.484 -7.957 1.00 93.38 910 LYS A C 1
ATOM 7248 O O . LYS A 1 910 ? -3.435 18.107 -8.738 1.00 93.38 910 LYS A O 1
ATOM 7253 N N . ALA A 1 911 ? -2.431 18.012 -6.724 1.00 95.81 911 ALA A N 1
ATOM 7254 C CA . ALA A 1 911 ? -3.334 17.046 -6.125 1.00 95.81 911 ALA A CA 1
ATOM 7255 C C . ALA A 1 911 ? -3.294 17.132 -4.597 1.00 95.81 911 ALA A C 1
ATOM 7257 O O . ALA A 1 911 ? -2.346 17.653 -4.008 1.00 95.81 911 ALA A O 1
ATOM 7258 N N . TRP A 1 912 ? -4.317 16.570 -3.958 1.00 96.62 912 TRP A N 1
ATOM 7259 C CA . TRP A 1 912 ? -4.319 16.268 -2.533 1.00 96.62 912 TRP A CA 1
ATOM 7260 C C . TRP A 1 912 ? -3.782 14.861 -2.295 1.00 96.62 912 TRP A C 1
ATOM 7262 O O . TRP A 1 912 ? -4.421 13.876 -2.666 1.00 96.62 912 TRP A O 1
ATOM 7272 N N . PHE A 1 913 ? -2.634 14.765 -1.641 1.00 96.75 913 PHE A N 1
ATOM 7273 C CA . PHE A 1 913 ? -1.976 13.518 -1.287 1.00 96.75 913 PHE A CA 1
ATOM 7274 C C . PHE A 1 913 ? -2.404 13.027 0.091 1.00 96.75 913 PHE A C 1
ATOM 7276 O O . PHE A 1 913 ? -2.631 13.800 1.027 1.00 96.75 913 PHE A O 1
ATOM 7283 N N . ILE A 1 914 ? -2.530 11.708 0.186 1.00 94.75 914 ILE A N 1
ATOM 7284 C CA . ILE A 1 914 ? -3.031 10.984 1.345 1.00 94.75 914 ILE A CA 1
ATOM 7285 C C . ILE A 1 914 ? -2.067 9.833 1.608 1.00 94.75 914 ILE A C 1
ATOM 7287 O O . ILE A 1 914 ? -1.726 9.080 0.696 1.00 94.75 914 ILE A O 1
ATOM 7291 N N . HIS A 1 915 ? -1.665 9.640 2.865 1.00 94.06 915 HIS A N 1
ATOM 7292 C CA . HIS A 1 915 ? -0.811 8.510 3.218 1.00 94.06 915 HIS A CA 1
ATOM 7293 C C . HIS A 1 915 ? -1.471 7.170 2.797 1.00 94.06 915 HIS A C 1
ATOM 7295 O O . HIS A 1 915 ? -2.565 6.858 3.293 1.00 94.06 915 HIS A O 1
ATOM 7301 N N . PRO A 1 916 ? -0.820 6.322 1.967 1.00 90.19 916 PRO A N 1
ATOM 7302 C CA . PRO A 1 916 ? -1.452 5.136 1.368 1.00 90.19 916 PRO A CA 1
ATOM 7303 C C . PRO A 1 916 ? -2.021 4.121 2.365 1.00 90.19 916 PRO A C 1
ATOM 7305 O O . PRO A 1 916 ? -3.004 3.446 2.079 1.00 90.19 916 PRO A O 1
ATOM 7308 N N . ILE A 1 917 ? -1.438 4.017 3.563 1.00 86.19 917 ILE A N 1
ATOM 7309 C CA . ILE A 1 917 ? -1.949 3.127 4.621 1.00 86.19 917 ILE A CA 1
ATOM 7310 C C . ILE A 1 917 ? -3.058 3.780 5.457 1.00 86.19 917 ILE A C 1
ATOM 7312 O O . ILE A 1 917 ? -3.951 3.081 5.933 1.00 86.19 917 ILE A O 1
ATOM 7316 N N . SER A 1 918 ? -3.061 5.107 5.618 1.00 84.31 918 SER A N 1
ATOM 7317 C CA . SER A 1 918 ? -4.063 5.787 6.453 1.00 84.31 918 SER A CA 1
ATOM 7318 C C . SER A 1 918 ? -5.441 5.746 5.815 1.00 84.31 918 SER A C 1
ATOM 7320 O O . SER A 1 918 ? -6.424 5.502 6.511 1.00 84.31 918 SER A O 1
ATOM 7322 N N . ILE A 1 919 ? -5.514 5.916 4.491 1.00 82.56 919 ILE A N 1
ATOM 7323 C CA . ILE A 1 919 ? -6.782 5.838 3.756 1.00 82.56 919 ILE A CA 1
ATOM 7324 C C . ILE A 1 919 ? -7.414 4.443 3.854 1.00 82.56 919 ILE A C 1
ATOM 7326 O O . ILE A 1 919 ? -8.626 4.324 4.026 1.00 82.56 919 ILE A O 1
ATOM 7330 N N . MET A 1 920 ? -6.592 3.385 3.851 1.00 77.44 920 MET A N 1
ATOM 7331 C CA . MET A 1 920 ? -7.065 2.027 4.116 1.00 77.44 920 MET A CA 1
ATOM 7332 C C . MET A 1 920 ? -7.642 1.936 5.525 1.00 77.44 920 MET A C 1
ATOM 7334 O O . MET A 1 920 ? -8.745 1.430 5.711 1.00 77.44 920 MET A O 1
ATOM 7338 N N . MET A 1 921 ? -6.903 2.449 6.513 1.00 66.88 921 MET A N 1
ATOM 7339 C CA . MET A 1 921 ? -7.267 2.362 7.924 1.00 66.88 921 MET A CA 1
ATOM 7340 C C . MET A 1 921 ? -8.607 2.996 8.225 1.00 66.88 921 MET A C 1
ATOM 7342 O O . MET A 1 921 ? -9.366 2.386 8.966 1.00 66.88 921 MET A O 1
ATOM 7346 N N . LEU A 1 922 ? -8.940 4.132 7.606 1.00 62.56 922 LEU A N 1
ATOM 7347 C CA . LEU A 1 922 ? -10.246 4.773 7.768 1.00 62.56 922 LEU A CA 1
ATOM 7348 C C . LEU A 1 922 ? -11.390 3.760 7.620 1.00 62.56 922 LEU A C 1
ATOM 7350 O O . LEU A 1 922 ? -12.265 3.700 8.470 1.00 62.56 922 LEU A O 1
ATOM 7354 N N . THR A 1 923 ? -11.333 2.873 6.629 1.00 58.41 923 THR A N 1
ATOM 7355 C CA . THR A 1 923 ? -12.442 1.967 6.284 1.00 58.41 923 THR A CA 1
ATOM 7356 C C . THR A 1 923 ? -12.286 0.527 6.804 1.00 58.41 923 THR A C 1
ATOM 7358 O O . THR A 1 923 ? -13.199 -0.285 6.646 1.00 58.41 923 THR A O 1
ATOM 7361 N N . ASN A 1 924 ? -11.160 0.193 7.453 1.00 54.56 924 ASN A N 1
ATOM 7362 C CA . ASN A 1 924 ? -10.754 -1.187 7.775 1.00 54.56 924 ASN A CA 1
ATOM 7363 C C . ASN A 1 924 ? -11.228 -1.711 9.145 1.00 54.56 924 ASN A C 1
ATOM 7365 O O . ASN A 1 924 ? -10.838 -2.800 9.562 1.00 54.56 924 ASN A O 1
ATOM 7369 N N . TYR A 1 925 ? -12.053 -0.961 9.877 1.00 54.62 925 TYR A N 1
ATOM 7370 C CA . TYR A 1 925 ? -12.426 -1.301 11.260 1.00 54.62 925 TYR A CA 1
ATOM 7371 C C . TYR A 1 925 ? -13.578 -2.313 11.394 1.00 54.62 925 TYR A C 1
ATOM 7373 O O . TYR A 1 925 ? -14.094 -2.537 12.492 1.00 54.62 925 TYR A O 1
ATOM 7381 N N . LYS A 1 926 ? -13.968 -2.971 10.295 1.00 58.72 926 LYS A N 1
ATOM 7382 C CA . LYS A 1 926 ? -14.968 -4.046 10.302 1.00 58.72 926 LYS A CA 1
ATOM 7383 C C . LYS A 1 926 ? -14.343 -5.346 10.822 1.00 58.72 926 LYS A C 1
ATOM 7385 O O . LYS A 1 926 ? -13.209 -5.684 10.497 1.00 58.72 926 LYS A O 1
ATOM 7390 N N . LYS A 1 927 ? -15.070 -6.117 11.632 1.00 70.06 927 LYS A N 1
ATOM 7391 C CA . LYS A 1 927 ? -14.580 -7.406 12.154 1.00 70.06 927 LYS A CA 1
ATOM 7392 C C . LYS A 1 927 ? -14.529 -8.438 11.021 1.00 70.06 927 LYS A C 1
ATOM 7394 O O . LYS A 1 927 ? -15.448 -8.520 10.217 1.00 70.06 927 LYS A O 1
ATOM 7399 N N . ASP A 1 928 ? -13.472 -9.247 10.948 1.00 71.81 928 ASP A N 1
ATOM 7400 C CA . ASP A 1 928 ? -13.308 -10.249 9.876 1.00 71.81 928 ASP A CA 1
ATOM 7401 C C . ASP A 1 928 ? -14.469 -11.263 9.842 1.00 71.81 928 ASP A C 1
ATOM 7403 O O . ASP A 1 928 ? -14.978 -11.619 8.776 1.00 71.81 928 ASP A O 1
ATOM 7407 N N . ILE A 1 929 ? -14.876 -11.709 11.033 1.00 85.94 929 ILE A N 1
ATOM 7408 C CA . ILE A 1 929 ? -15.922 -12.701 11.290 1.00 85.94 929 ILE A CA 1
ATOM 7409 C C . ILE A 1 929 ? -16.823 -12.171 12.405 1.00 85.94 929 ILE A C 1
ATOM 7411 O O . ILE A 1 929 ? -16.319 -11.644 13.389 1.00 85.94 929 ILE A O 1
ATOM 7415 N N . ILE A 1 930 ? -18.133 -12.354 12.301 1.00 88.81 930 ILE A N 1
ATOM 7416 C CA . ILE A 1 930 ? -19.078 -12.199 13.415 1.00 88.81 930 ILE A CA 1
ATOM 7417 C C . ILE A 1 930 ? -19.762 -13.538 13.693 1.00 88.81 930 ILE A C 1
ATOM 7419 O O . ILE A 1 930 ? -19.711 -14.456 12.875 1.00 88.81 930 ILE A O 1
ATOM 7423 N N . PHE A 1 931 ? -20.407 -13.672 14.844 1.00 95.81 931 PHE A N 1
ATOM 7424 C CA . PHE A 1 931 ? -21.193 -14.853 15.172 1.00 95.81 931 PHE A CA 1
ATOM 7425 C C . PHE A 1 931 ? -22.415 -14.969 14.241 1.00 95.81 931 PHE A C 1
ATOM 7427 O O . PHE A 1 931 ? -22.988 -13.946 13.861 1.00 95.81 931 PHE A O 1
ATOM 7434 N N . PRO A 1 932 ? -22.863 -16.186 13.871 1.00 97.19 932 PRO A N 1
ATOM 7435 C CA . PRO A 1 932 ? -23.998 -16.372 12.962 1.00 97.19 932 PRO A CA 1
ATOM 7436 C C . PRO A 1 932 ? -25.357 -15.963 13.551 1.00 97.19 932 PRO A C 1
ATOM 7438 O O . PRO A 1 932 ? -26.356 -16.045 12.843 1.00 97.19 932 PRO A O 1
ATOM 7441 N N . PHE A 1 933 ? -25.411 -15.512 14.808 1.00 96.56 933 PHE A N 1
ATOM 7442 C CA . PHE A 1 933 ? -26.612 -15.003 15.469 1.00 96.56 933 PHE A CA 1
ATOM 7443 C C . PHE A 1 933 ? -26.355 -13.632 16.096 1.00 96.56 933 PHE A C 1
ATOM 7445 O O . PHE A 1 933 ? -25.257 -13.354 16.578 1.00 96.56 933 PHE A O 1
ATOM 7452 N N . LYS A 1 934 ? -27.409 -12.813 16.176 1.00 88.25 934 LYS A N 1
ATOM 7453 C CA . LYS A 1 934 ? -27.411 -11.549 16.938 1.00 88.25 934 LYS A CA 1
ATOM 7454 C C . LYS A 1 934 ? -27.562 -11.751 18.451 1.00 88.25 934 LYS A C 1
ATOM 7456 O O . LYS A 1 934 ? -27.382 -10.815 19.219 1.00 88.25 934 LYS A O 1
ATOM 7461 N N . VAL A 1 935 ? -27.908 -12.965 18.876 1.00 89.19 935 VAL A N 1
ATOM 7462 C CA . VAL A 1 935 ? -28.100 -13.357 20.277 1.00 89.19 935 VAL A CA 1
ATOM 7463 C C . VAL A 1 935 ? -27.242 -14.578 20.600 1.00 89.19 935 VAL A C 1
ATOM 7465 O O . VAL A 1 935 ? -26.921 -15.366 19.708 1.00 89.19 935 VAL A O 1
ATOM 7468 N N . LYS A 1 936 ? -26.865 -14.748 21.871 1.00 88.69 936 LYS A N 1
ATOM 7469 C CA . LYS A 1 936 ? -26.112 -15.928 22.323 1.00 88.69 936 LYS A CA 1
ATOM 7470 C C . LYS A 1 936 ? -26.958 -17.202 22.090 1.00 88.69 936 LYS A C 1
ATOM 7472 O O . LYS A 1 936 ? -28.172 -17.160 22.296 1.00 88.69 936 LYS A O 1
ATOM 7477 N N . PRO A 1 937 ? -26.360 -18.330 21.662 1.00 90.88 937 PRO A N 1
ATOM 7478 C CA . PRO A 1 937 ? -27.089 -19.588 21.510 1.00 90.88 937 PRO A CA 1
ATOM 7479 C C . PRO A 1 937 ? -27.539 -20.105 22.884 1.00 90.88 937 PRO A C 1
ATOM 7481 O O . PRO A 1 937 ? -26.865 -19.867 23.883 1.00 90.88 937 PRO A O 1
ATOM 7484 N N . ILE A 1 938 ? -28.652 -20.838 22.948 1.00 88.19 938 ILE A N 1
ATOM 7485 C CA . ILE A 1 938 ? -29.232 -21.293 24.228 1.00 88.19 938 ILE A CA 1
ATOM 7486 C C . ILE A 1 938 ? -28.566 -22.562 24.778 1.00 88.19 938 ILE A C 1
ATOM 7488 O O . ILE A 1 938 ? -28.788 -22.939 25.920 1.00 88.19 938 ILE A O 1
ATOM 7492 N N . ASN A 1 939 ? -27.717 -23.242 24.001 1.00 88.44 939 ASN A N 1
ATOM 7493 C CA . ASN A 1 939 ? -26.883 -24.342 24.500 1.00 88.44 939 ASN A CA 1
ATOM 7494 C C . ASN A 1 939 ? -25.502 -23.866 24.973 1.00 88.44 939 ASN A C 1
ATOM 7496 O O . ASN A 1 939 ? -24.475 -24.480 24.666 1.00 88.44 939 ASN A O 1
ATOM 7500 N N . ASN A 1 940 ? -25.497 -22.762 25.722 1.00 73.38 940 ASN A N 1
ATOM 7501 C CA . ASN A 1 940 ? -24.310 -22.168 26.333 1.00 73.38 940 ASN A CA 1
ATOM 7502 C C . ASN A 1 940 ? -24.086 -22.705 27.773 1.00 73.38 940 ASN A C 1
ATOM 7504 O O . ASN A 1 940 ? -24.630 -23.736 28.170 1.00 73.38 940 ASN A O 1
ATOM 7508 N N . PHE A 1 941 ? -23.232 -22.057 28.575 1.00 62.72 941 PHE A N 1
ATOM 7509 C CA . PHE A 1 941 ? -22.785 -22.525 29.911 1.00 62.72 941 PHE A CA 1
ATOM 7510 C C . PHE A 1 941 ? -23.804 -22.443 31.045 1.00 62.72 941 PHE A C 1
ATOM 7512 O O . PHE A 1 941 ? -23.486 -22.819 32.180 1.00 62.72 941 PHE A O 1
ATOM 7519 N N . ASP A 1 942 ? -25.005 -21.942 30.787 1.00 56.16 942 ASP A N 1
ATOM 7520 C CA . ASP A 1 942 ? -26.067 -21.872 31.792 1.00 56.16 942 ASP A CA 1
ATOM 7521 C C . ASP A 1 942 ? -26.563 -23.266 32.223 1.00 56.16 942 ASP A C 1
ATOM 7523 O O . ASP A 1 942 ? -27.262 -23.389 33.225 1.00 56.16 942 ASP A O 1
ATOM 7527 N N . LYS A 1 943 ? -26.138 -24.328 31.515 1.00 61.22 943 LYS A N 1
ATOM 7528 C CA . LYS A 1 943 ? -26.580 -25.714 31.721 1.00 61.22 943 LYS A CA 1
ATOM 7529 C C . LYS A 1 943 ? -28.107 -25.822 31.678 1.00 61.22 943 LYS A C 1
ATOM 7531 O O . LYS A 1 943 ? -28.641 -26.762 32.268 1.00 61.22 943 LYS A O 1
ATOM 7536 N N . GLN A 1 944 ? -28.798 -24.945 30.939 1.00 68.75 944 GLN A N 1
ATOM 7537 C CA . GLN A 1 944 ? -30.261 -24.966 30.800 1.00 68.75 944 GLN A CA 1
ATOM 7538 C C . GLN A 1 944 ? -30.773 -26.356 30.383 1.00 68.75 944 GLN A C 1
ATOM 7540 O O . GLN A 1 944 ? -31.846 -26.796 30.796 1.00 68.75 944 GLN A O 1
ATOM 7545 N N . PHE A 1 945 ? -29.958 -27.081 29.615 1.00 71.50 945 PHE A N 1
ATOM 7546 C CA . PHE A 1 945 ? -30.244 -28.425 29.115 1.00 71.50 945 PHE A CA 1
ATOM 7547 C C . PHE A 1 945 ? -29.339 -29.517 29.721 1.00 71.50 945 PHE A C 1
ATOM 7549 O O . PHE A 1 945 ? -29.424 -30.676 29.328 1.00 71.50 945 PHE A O 1
ATOM 7556 N N . GLY A 1 946 ? -28.481 -29.180 30.691 1.00 66.25 946 GLY A N 1
ATOM 7557 C CA . GLY A 1 946 ? -27.451 -30.060 31.258 1.00 66.25 946 GLY A CA 1
ATOM 7558 C C . GLY A 1 946 ? -26.078 -29.940 30.576 1.00 66.25 946 GLY A C 1
ATOM 7559 O O . GLY A 1 946 ? -25.926 -29.296 29.543 1.00 66.25 946 GLY A O 1
ATOM 7560 N N . ALA A 1 947 ? -25.046 -30.566 31.159 1.00 63.75 947 ALA A N 1
ATOM 7561 C CA . ALA A 1 947 ? -23.648 -30.436 30.710 1.00 63.75 947 ALA A CA 1
ATOM 7562 C C . ALA A 1 947 ? -23.346 -31.061 29.325 1.00 63.75 947 ALA A C 1
ATOM 7564 O O . ALA A 1 947 ? -22.277 -30.825 28.768 1.00 63.75 947 ALA A O 1
ATOM 7565 N N . ASN A 1 948 ? -24.285 -31.829 28.763 1.00 73.06 948 ASN A N 1
ATOM 7566 C CA . ASN A 1 948 ? -24.086 -32.686 27.589 1.00 73.06 948 ASN A CA 1
ATOM 7567 C C . ASN A 1 948 ? -24.591 -32.076 26.266 1.00 73.06 948 ASN A C 1
ATOM 7569 O O . ASN A 1 948 ? -24.870 -32.820 25.330 1.00 73.06 948 ASN A O 1
ATOM 7573 N N . TYR A 1 949 ? -24.756 -30.755 26.168 1.00 80.69 949 TYR A N 1
ATOM 7574 C CA . TYR A 1 949 ? -25.270 -30.111 24.943 1.00 80.69 949 TYR A CA 1
ATOM 7575 C C . TYR A 1 949 ? -24.473 -28.877 24.511 1.00 80.69 949 TYR A C 1
ATOM 7577 O O . TYR A 1 949 ? -24.869 -28.173 23.585 1.00 80.69 949 TYR A O 1
ATOM 7585 N N . ASN A 1 950 ? -23.349 -28.615 25.175 1.00 85.75 950 ASN A N 1
ATOM 7586 C CA . ASN A 1 950 ? -22.577 -27.396 25.002 1.00 85.75 950 ASN A CA 1
ATOM 7587 C C . ASN A 1 950 ? -21.760 -27.407 23.705 1.00 85.75 950 ASN A C 1
ATOM 7589 O O . ASN A 1 950 ? -20.917 -28.283 23.513 1.00 85.75 950 ASN A O 1
ATOM 7593 N N . TRP A 1 951 ? -21.965 -26.404 22.856 1.00 88.94 951 TRP A N 1
ATOM 7594 C CA . TRP A 1 951 ? -21.334 -26.343 21.538 1.00 88.94 951 TRP A CA 1
ATOM 7595 C C . TRP A 1 951 ? -19.803 -26.151 21.572 1.00 88.94 951 TRP A C 1
ATOM 7597 O O . TRP A 1 951 ? -19.132 -26.557 20.619 1.00 88.94 951 TRP A O 1
ATOM 7607 N N . THR A 1 952 ? -19.221 -25.607 22.653 1.00 87.19 952 THR A N 1
ATOM 7608 C CA . THR A 1 952 ? -17.757 -25.423 22.782 1.00 87.19 952 THR A CA 1
ATOM 7609 C C . THR A 1 952 ? -17.028 -26.650 23.324 1.00 87.19 952 THR A C 1
ATOM 7611 O O . THR A 1 952 ? -15.800 -26.704 23.249 1.00 87.19 952 THR A O 1
ATOM 7614 N N . LYS A 1 953 ? -17.744 -27.629 23.895 1.00 83.38 953 LYS A N 1
ATOM 7615 C CA . LYS A 1 953 ? -17.131 -28.797 24.542 1.00 83.38 953 LYS A CA 1
ATOM 7616 C C . LYS A 1 953 ? -17.002 -29.980 23.583 1.00 83.38 953 LYS A C 1
ATOM 7618 O O . LYS A 1 953 ? -17.891 -30.259 22.785 1.00 83.38 953 LYS A O 1
ATOM 7623 N N . ASP A 1 954 ? -15.912 -30.726 23.735 1.00 83.81 954 ASP A N 1
ATOM 7624 C CA . ASP A 1 954 ? -15.536 -31.852 22.868 1.00 83.81 954 ASP A CA 1
ATOM 7625 C C . ASP A 1 954 ? -15.934 -33.214 23.444 1.00 83.81 954 ASP A C 1
ATOM 7627 O O . ASP A 1 954 ? -15.197 -34.197 23.369 1.00 83.81 954 ASP A O 1
ATOM 7631 N N . ASN A 1 955 ? -17.106 -33.277 24.068 1.00 85.44 955 ASN A N 1
ATOM 7632 C CA . ASN A 1 955 ? -17.562 -34.472 24.772 1.00 85.44 955 ASN A CA 1
ATOM 7633 C C . ASN A 1 955 ? -19.060 -34.753 24.612 1.00 85.44 955 ASN A C 1
ATOM 7635 O O . ASN A 1 955 ? -19.624 -35.499 25.412 1.00 85.44 955 ASN A O 1
ATOM 7639 N N . ASN A 1 956 ? -19.719 -34.151 23.619 1.00 87.56 956 ASN A N 1
ATOM 7640 C CA . ASN A 1 956 ? -21.165 -34.271 23.481 1.00 87.56 956 ASN A CA 1
ATOM 7641 C C . ASN A 1 956 ? -21.665 -34.220 22.029 1.00 87.56 956 ASN A C 1
ATOM 7643 O O . ASN A 1 956 ? -20.899 -34.007 21.100 1.00 87.56 956 ASN A O 1
ATOM 7647 N N . GLN A 1 957 ? -22.968 -34.423 21.822 1.00 87.69 957 GLN A N 1
ATOM 7648 C CA . GLN A 1 957 ? -23.536 -34.619 20.485 1.00 87.69 957 GLN A CA 1
ATOM 7649 C C . GLN A 1 957 ? -23.477 -33.406 19.545 1.00 87.69 957 GLN A C 1
ATOM 7651 O O . GLN A 1 957 ? -23.582 -33.601 18.331 1.00 87.69 957 GLN A O 1
ATOM 7656 N N . THR A 1 958 ? -23.318 -32.192 20.079 1.00 89.94 958 THR A N 1
ATOM 7657 C CA . THR A 1 958 ? -23.257 -30.956 19.284 1.00 89.94 958 THR A CA 1
ATOM 7658 C C . THR A 1 958 ? -21.850 -30.676 18.765 1.00 89.94 958 THR A C 1
ATOM 7660 O O . THR A 1 958 ? -21.675 -29.773 17.951 1.00 89.94 958 THR A O 1
ATOM 7663 N N . MET A 1 959 ? -20.844 -31.455 19.187 1.00 91.50 959 MET A N 1
ATOM 7664 C CA . MET A 1 959 ? -19.457 -31.271 18.769 1.00 91.50 959 MET A CA 1
ATOM 7665 C C . MET A 1 959 ? -19.188 -31.803 17.358 1.00 91.50 959 MET A C 1
ATOM 7667 O O . MET A 1 959 ? -19.769 -32.801 16.907 1.00 91.50 959 MET A O 1
ATOM 7671 N N . PHE A 1 960 ? -18.180 -31.218 16.723 1.00 94.50 960 PHE A N 1
ATOM 7672 C CA . PHE A 1 960 ? -17.546 -31.788 15.547 1.00 94.50 960 PHE A CA 1
ATOM 7673 C C . PHE A 1 960 ? -16.846 -33.106 15.898 1.00 94.50 960 PHE A C 1
ATOM 7675 O O . PHE A 1 960 ? -16.118 -33.206 16.879 1.00 94.50 960 PHE A O 1
ATOM 7682 N N . GLY A 1 961 ? -17.034 -34.146 15.090 1.00 93.38 961 GLY A N 1
ATOM 7683 C CA . GLY A 1 961 ? -16.394 -35.444 15.308 1.00 93.38 961 GLY A CA 1
ATOM 7684 C C . GLY A 1 961 ? -17.169 -36.421 16.192 1.00 93.38 961 GLY A C 1
ATOM 7685 O O . GLY A 1 961 ? -16.735 -37.572 16.294 1.00 93.38 961 GLY A O 1
ATOM 7686 N N . TRP A 1 962 ? -18.316 -36.029 16.763 1.00 92.69 962 TRP A N 1
ATOM 7687 C CA . TRP A 1 962 ? -19.152 -36.930 17.565 1.00 92.69 962 TRP A CA 1
ATOM 7688 C C . TRP A 1 962 ? -19.582 -38.172 16.779 1.00 92.69 962 TRP A C 1
ATOM 7690 O O . TRP A 1 962 ? -19.946 -38.081 15.602 1.00 92.69 962 TRP A O 1
ATOM 7700 N N . GLY A 1 963 ? -19.587 -39.334 17.433 1.00 90.81 963 GLY A N 1
ATOM 7701 C CA . GLY A 1 963 ? -20.051 -40.581 16.831 1.00 90.81 963 GLY A CA 1
ATOM 7702 C C . GLY A 1 963 ? -21.544 -40.526 16.497 1.00 90.81 963 GLY A C 1
ATOM 7703 O O . GLY A 1 963 ? -22.391 -40.328 17.363 1.00 90.81 963 GLY A O 1
ATOM 7704 N N . ARG A 1 964 ? -21.890 -40.737 15.231 1.00 84.69 964 ARG A N 1
ATOM 7705 C CA . ARG A 1 964 ? -23.266 -40.886 14.743 1.00 84.69 964 ARG A CA 1
ATOM 7706 C C . ARG A 1 964 ? -23.451 -42.299 14.190 1.00 84.69 964 ARG A C 1
ATOM 7708 O O . ARG A 1 964 ? -22.479 -42.978 13.858 1.00 84.69 964 ARG A O 1
ATOM 7715 N N . SER A 1 965 ? -24.701 -42.754 14.116 1.00 82.31 965 SER A N 1
ATOM 7716 C CA . SER A 1 965 ? -25.048 -44.071 13.553 1.00 82.31 965 SER A CA 1
ATOM 7717 C C . SER A 1 965 ? -24.302 -45.240 14.220 1.00 82.31 965 SER A C 1
ATOM 7719 O O . SER A 1 965 ? -23.782 -46.120 13.542 1.00 82.31 965 SER A O 1
ATOM 7721 N N . GLY A 1 966 ? -24.183 -45.220 15.553 1.00 78.69 966 GLY A N 1
ATOM 7722 C CA . GLY A 1 966 ? -23.449 -46.252 16.297 1.00 78.69 966 GLY A CA 1
ATOM 7723 C C . GLY A 1 966 ? -21.927 -46.227 16.092 1.00 78.69 966 GLY A C 1
ATOM 7724 O O . GLY A 1 966 ? -21.269 -47.227 16.343 1.00 78.69 966 GLY A O 1
ATOM 7725 N N . GLY A 1 967 ? -21.363 -45.106 15.621 1.00 79.75 967 GLY A N 1
ATOM 7726 C CA . GLY A 1 967 ? -19.917 -44.910 15.450 1.00 79.75 967 GLY A CA 1
ATOM 7727 C C . GLY A 1 967 ? -19.410 -45.059 14.011 1.00 79.75 967 GLY A C 1
ATOM 7728 O O . GLY A 1 967 ? -18.238 -44.800 13.753 1.00 79.75 967 GLY A O 1
ATOM 7729 N N . THR A 1 968 ? -20.274 -45.415 13.053 1.00 84.69 968 THR A N 1
ATOM 7730 C CA . THR A 1 968 ? -19.896 -45.603 11.634 1.00 84.69 968 THR A CA 1
ATOM 7731 C C . THR A 1 968 ? -19.753 -44.298 10.840 1.00 84.69 968 THR A C 1
ATOM 7733 O O . THR A 1 968 ? -19.268 -44.304 9.701 1.00 84.69 968 THR A O 1
ATOM 7736 N N . ARG A 1 969 ? -20.188 -43.176 11.422 1.00 92.62 969 ARG A N 1
ATOM 7737 C CA . ARG A 1 969 ? -20.088 -41.820 10.874 1.00 92.62 969 ARG A CA 1
ATOM 7738 C C . ARG A 1 969 ? -19.681 -40.855 11.983 1.00 92.62 969 ARG A C 1
ATOM 7740 O O . ARG A 1 969 ? -20.087 -41.030 13.129 1.00 92.62 969 ARG A O 1
ATOM 7747 N N . LYS A 1 970 ? -18.931 -39.810 11.643 1.00 94.19 970 LYS A N 1
ATOM 7748 C CA . LYS A 1 970 ? -18.646 -38.681 12.535 1.00 94.19 970 LYS A CA 1
ATOM 7749 C C . LYS A 1 970 ? -19.468 -37.449 12.163 1.00 94.19 970 LYS A C 1
ATOM 7751 O O . LYS A 1 970 ? -19.770 -37.212 10.994 1.00 94.19 970 LYS A O 1
ATOM 7756 N N . HIS A 1 971 ? -19.850 -36.678 13.174 1.00 94.88 971 HIS A N 1
ATOM 7757 C CA . HIS A 1 971 ? -20.588 -35.433 13.023 1.00 94.88 971 HIS A CA 1
ATOM 7758 C C . HIS A 1 971 ? -19.723 -34.359 12.347 1.00 94.88 971 HIS A C 1
ATOM 7760 O O . HIS A 1 971 ? -18.587 -34.153 12.752 1.00 94.88 971 HIS A O 1
ATOM 7766 N N . ALA A 1 972 ? -20.237 -33.711 11.301 1.00 95.44 972 ALA A N 1
ATOM 7767 C CA . ALA A 1 972 ? -19.463 -32.816 10.437 1.00 95.44 972 ALA A CA 1
ATOM 7768 C C . ALA A 1 972 ? -19.563 -31.325 10.806 1.00 95.44 972 ALA A C 1
ATOM 7770 O O . ALA A 1 972 ? -18.985 -30.497 10.110 1.00 95.44 972 ALA A O 1
ATOM 7771 N N . ALA A 1 973 ? -20.305 -30.986 11.858 1.00 96.56 973 ALA A N 1
ATOM 7772 C CA . ALA A 1 973 ? -20.639 -29.614 12.213 1.00 96.56 973 ALA A CA 1
ATOM 7773 C C . ALA A 1 973 ? -20.507 -29.365 13.711 1.00 96.56 973 ALA A C 1
ATOM 7775 O O . ALA A 1 973 ? -20.232 -30.281 14.492 1.00 96.56 973 ALA A O 1
ATOM 7776 N N . ARG A 1 974 ? -20.754 -28.111 14.081 1.00 96.00 974 ARG A N 1
ATOM 7777 C CA . ARG A 1 974 ? -21.127 -27.705 15.434 1.00 96.00 974 ARG A CA 1
ATOM 7778 C C . ARG A 1 974 ? -22.604 -27.304 15.423 1.00 96.00 974 ARG A C 1
ATOM 7780 O O . ARG A 1 974 ? -23.004 -26.527 14.555 1.00 96.00 974 ARG A O 1
ATOM 7787 N N . ASP A 1 975 ? -23.381 -27.820 16.376 1.00 94.81 975 ASP A N 1
ATOM 7788 C CA . ASP A 1 975 ? -24.816 -27.514 16.492 1.00 94.81 975 ASP A CA 1
ATOM 7789 C C . ASP A 1 975 ? -25.047 -26.394 17.515 1.00 94.81 975 ASP A C 1
ATOM 7791 O O . ASP A 1 975 ? -24.739 -26.538 18.705 1.00 94.81 975 ASP A O 1
ATOM 7795 N N . LEU A 1 976 ? -25.622 -25.280 17.063 1.00 94.75 976 LEU A N 1
ATOM 7796 C CA . LEU A 1 976 ? -25.972 -24.140 17.912 1.00 94.75 976 LEU A CA 1
ATOM 7797 C C . LEU A 1 976 ? -27.480 -24.121 18.151 1.00 94.75 976 LEU A C 1
ATOM 7799 O O . LEU A 1 976 ? -28.249 -23.932 17.212 1.00 94.75 976 LEU A O 1
ATOM 7803 N N . TYR A 1 977 ? -27.916 -24.313 19.393 1.00 93.25 977 TYR A N 1
ATOM 7804 C CA . TYR A 1 977 ? -29.339 -24.336 19.733 1.00 93.25 977 TYR A CA 1
ATOM 7805 C C . TYR A 1 977 ? -29.878 -22.920 19.908 1.00 93.25 977 TYR A C 1
ATOM 7807 O O . TYR A 1 977 ? -29.175 -22.017 20.366 1.00 93.25 977 TYR A O 1
ATOM 7815 N N . THR A 1 978 ? -31.153 -22.739 19.582 1.00 93.62 978 THR A N 1
ATOM 7816 C CA . THR A 1 978 ? -31.819 -21.435 19.541 1.00 93.62 978 THR A CA 1
ATOM 7817 C C . THR A 1 978 ? -33.272 -21.510 19.997 1.00 93.62 978 THR A C 1
ATOM 7819 O O . THR A 1 978 ? -33.880 -22.585 20.007 1.00 93.62 978 THR A O 1
ATOM 7822 N N . GLU A 1 979 ? -33.836 -20.349 20.336 1.00 91.75 979 GLU A N 1
ATOM 7823 C CA . GLU A 1 979 ? -35.289 -20.173 20.349 1.00 91.75 979 GLU A CA 1
ATOM 7824 C C . GLU A 1 979 ? -35.861 -20.300 18.922 1.00 91.75 979 GLU A C 1
ATOM 7826 O O . GLU A 1 979 ? -35.128 -20.078 17.947 1.00 91.75 979 GLU A O 1
ATOM 7831 N N . PRO A 1 980 ? -37.156 -20.640 18.770 1.00 93.88 980 PRO A N 1
ATOM 7832 C CA . PRO A 1 980 ? -37.785 -20.789 17.463 1.00 93.88 980 PRO A CA 1
ATOM 7833 C C . PRO A 1 980 ? -37.540 -19.596 16.537 1.00 93.88 980 PRO A C 1
ATOM 7835 O O . PRO A 1 980 ? -37.754 -18.449 16.926 1.00 93.88 980 PRO A O 1
ATOM 7838 N N . TYR A 1 981 ? -37.150 -19.883 15.293 1.00 94.62 981 TYR A N 1
ATOM 7839 C CA . TYR A 1 981 ? -37.001 -18.887 14.229 1.00 94.62 981 TYR A CA 1
ATOM 7840 C C . TYR A 1 981 ? -36.014 -17.749 14.543 1.00 94.62 981 TYR A C 1
ATOM 7842 O O . TYR A 1 981 ? -36.208 -16.610 14.108 1.00 94.62 981 TYR A O 1
ATOM 7850 N N . THR A 1 982 ? -34.939 -18.052 15.271 1.00 96.69 982 THR A N 1
ATOM 7851 C CA . THR A 1 982 ? -33.861 -17.090 15.541 1.00 96.69 982 THR A CA 1
ATOM 7852 C C . THR A 1 982 ? -33.188 -16.663 14.236 1.00 96.69 982 THR A C 1
ATOM 7854 O O . THR A 1 982 ? -32.901 -17.502 13.381 1.00 96.69 982 THR A O 1
ATOM 7857 N N . GLU A 1 983 ? -32.942 -15.361 14.070 1.00 97.75 983 GLU A N 1
ATOM 7858 C CA . GLU A 1 983 ? -32.293 -14.814 12.874 1.00 97.75 983 GLU A CA 1
ATOM 7859 C C . GLU A 1 983 ? -30.851 -15.315 12.726 1.00 97.75 983 GLU A C 1
ATOM 7861 O O . GLU A 1 983 ? -30.031 -15.175 13.636 1.00 97.75 983 GLU A O 1
ATOM 7866 N N . ILE A 1 984 ? -30.542 -15.840 11.542 1.00 98.25 984 ILE A N 1
ATOM 7867 C CA . ILE A 1 984 ? -29.204 -16.227 11.103 1.00 98.25 984 ILE A CA 1
ATOM 7868 C C . ILE A 1 984 ? -28.643 -15.091 10.258 1.00 98.25 984 ILE A C 1
ATOM 7870 O O . ILE A 1 984 ? -29.286 -14.664 9.295 1.00 98.25 984 ILE A O 1
ATOM 7874 N N . VAL A 1 985 ? -27.433 -14.639 10.572 1.00 97.00 985 VAL A N 1
ATOM 7875 C CA . VAL A 1 985 ? -26.726 -13.601 9.814 1.00 97.00 985 VAL A CA 1
ATOM 7876 C C . VAL A 1 985 ? -25.514 -14.158 9.070 1.00 97.00 985 VAL A C 1
ATOM 7878 O O . VAL A 1 985 ? -24.894 -15.139 9.489 1.00 97.00 985 VAL A O 1
ATOM 7881 N N . ALA A 1 986 ? -25.148 -13.519 7.958 1.00 96.56 986 ALA A N 1
ATOM 7882 C CA . ALA A 1 986 ? -23.895 -13.810 7.266 1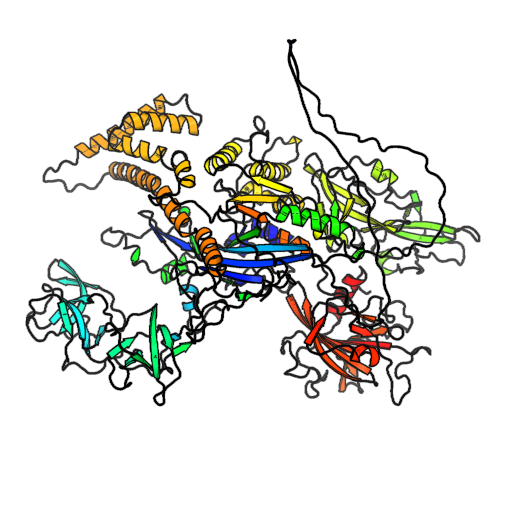.00 96.56 986 ALA A CA 1
ATOM 7883 C C . ALA A 1 986 ? -22.699 -13.476 8.176 1.00 96.56 986 ALA A C 1
ATOM 7885 O O . ALA A 1 986 ? -22.571 -12.340 8.642 1.00 96.56 986 ALA A O 1
ATOM 7886 N N . ILE A 1 987 ? -21.804 -14.446 8.411 1.00 95.88 987 ILE A N 1
ATOM 7887 C CA . ILE A 1 987 ? -20.680 -14.272 9.356 1.00 95.88 987 ILE A CA 1
ATOM 7888 C C . ILE A 1 987 ? -19.565 -13.385 8.799 1.00 95.88 987 ILE A C 1
ATOM 7890 O O . ILE A 1 987 ? -18.756 -12.841 9.543 1.00 95.88 987 ILE A O 1
ATOM 7894 N N . SER A 1 988 ? -19.515 -13.242 7.481 1.00 92.25 988 SER A N 1
ATOM 7895 C CA . SER A 1 988 ? -18.637 -12.341 6.745 1.00 92.25 988 SER A CA 1
ATOM 7896 C C . SER A 1 988 ? -19.306 -11.999 5.416 1.00 92.25 988 SER A C 1
ATOM 7898 O O . SER A 1 988 ? -20.321 -12.608 5.058 1.00 92.25 988 SER A O 1
ATOM 7900 N N . ASP A 1 989 ? -18.743 -11.060 4.669 1.00 87.94 989 ASP A N 1
ATOM 7901 C CA . ASP A 1 989 ? -19.190 -10.786 3.307 1.00 87.94 989 ASP A CA 1
ATOM 7902 C C . ASP A 1 989 ? -19.031 -12.058 2.445 1.00 87.94 989 ASP A C 1
ATOM 7904 O O . ASP A 1 989 ? -18.141 -12.887 2.678 1.00 87.94 989 ASP A O 1
ATOM 7908 N N . GLY A 1 990 ? -19.919 -12.275 1.475 1.00 93.94 990 GLY A N 1
ATOM 7909 C CA . GLY A 1 990 ? -19.887 -13.513 0.699 1.00 93.94 990 GLY A CA 1
ATOM 7910 C C . GLY A 1 990 ? -20.861 -13.587 -0.466 1.00 93.94 990 GLY A C 1
ATOM 7911 O O . GLY A 1 990 ? -21.684 -12.702 -0.676 1.00 93.94 990 GLY A O 1
ATOM 7912 N N . VAL A 1 991 ? -20.749 -14.669 -1.235 1.00 94.94 991 VAL A N 1
ATOM 7913 C CA . VAL A 1 991 ? -21.623 -14.980 -2.374 1.00 94.94 991 VAL A CA 1
ATOM 7914 C C . VAL A 1 991 ? -22.321 -16.311 -2.129 1.00 94.94 991 VAL A C 1
ATOM 7916 O O . VAL A 1 991 ? -21.673 -17.309 -1.793 1.00 94.94 991 VAL A O 1
ATOM 7919 N N . ILE A 1 992 ? -23.639 -16.335 -2.309 1.00 97.88 992 ILE A N 1
ATOM 7920 C CA . ILE A 1 992 ? -24.463 -17.530 -2.113 1.00 97.88 992 ILE A CA 1
ATOM 7921 C C . ILE A 1 992 ? -24.157 -18.536 -3.223 1.00 97.88 992 ILE A C 1
ATOM 7923 O O . ILE A 1 992 ? -24.357 -18.264 -4.406 1.00 97.88 992 ILE A O 1
ATOM 7927 N N . LEU A 1 993 ? -23.680 -19.719 -2.841 1.00 97.56 993 LEU A N 1
ATOM 7928 C CA . LEU A 1 993 ? -23.367 -20.809 -3.765 1.00 97.56 993 LEU A CA 1
ATOM 7929 C C . LEU A 1 993 ? -24.540 -21.775 -3.951 1.00 97.56 993 LEU A C 1
ATOM 7931 O O . LEU A 1 993 ? -24.665 -22.375 -5.016 1.00 97.56 993 LEU A O 1
ATOM 7935 N N . GLN A 1 994 ? -25.363 -21.975 -2.918 1.00 97.50 994 GLN A N 1
ATOM 7936 C CA . GLN A 1 994 ? -26.466 -22.937 -2.960 1.00 97.50 994 GLN A CA 1
ATOM 7937 C C . GLN A 1 994 ? -27.522 -22.644 -1.894 1.00 97.50 994 GLN A C 1
ATOM 7939 O O . GLN A 1 994 ? -27.174 -22.382 -0.747 1.00 97.50 994 GLN A O 1
ATOM 7944 N N . VAL A 1 995 ? -28.793 -22.815 -2.255 1.00 97.06 995 VAL A N 1
ATOM 7945 C CA . VAL A 1 995 ? -29.928 -22.975 -1.331 1.00 97.06 995 VAL A CA 1
ATOM 7946 C C . VAL A 1 995 ? -30.601 -24.296 -1.697 1.00 97.06 995 VAL A C 1
ATOM 7948 O O . VAL A 1 995 ? -30.847 -24.534 -2.880 1.00 97.06 995 VAL A O 1
ATOM 7951 N N . ALA A 1 996 ? -30.796 -25.208 -0.743 1.00 95.81 996 ALA A N 1
ATOM 7952 C CA . ALA A 1 996 ? -31.356 -26.535 -1.037 1.00 95.81 996 ALA A CA 1
ATOM 7953 C C . ALA A 1 996 ? -31.989 -27.194 0.198 1.00 95.81 996 ALA A C 1
ATOM 7955 O O . ALA A 1 996 ? -31.584 -26.846 1.307 1.00 95.81 996 ALA A O 1
ATOM 7956 N N . PRO A 1 997 ? -32.872 -28.198 0.017 1.00 95.88 997 PRO A N 1
ATOM 7957 C CA . PRO A 1 997 ? -33.360 -29.034 1.110 1.00 95.88 997 PRO A CA 1
ATOM 7958 C C . PRO A 1 997 ? -32.235 -29.704 1.901 1.00 95.88 997 PRO A C 1
ATOM 7960 O O . PRO A 1 997 ? -31.191 -30.076 1.349 1.00 95.88 997 PRO A O 1
ATOM 7963 N N . PHE A 1 998 ? -32.467 -29.885 3.195 1.00 94.62 998 PHE A N 1
ATOM 7964 C CA . PHE A 1 998 ? -31.534 -30.463 4.155 1.00 94.62 998 PHE A CA 1
ATOM 7965 C C . PHE A 1 998 ? -32.223 -31.513 5.048 1.00 94.62 998 PHE A C 1
ATOM 7967 O O . PHE A 1 998 ? -33.238 -32.094 4.655 1.00 94.62 998 PHE A O 1
ATOM 7974 N N . TYR A 1 999 ? -31.614 -31.887 6.178 1.00 89.94 999 TYR A N 1
ATOM 7975 C CA . TYR A 1 999 ? -32.160 -32.941 7.039 1.00 89.94 999 TYR A CA 1
ATOM 7976 C C . TYR A 1 999 ? -33.447 -32.488 7.737 1.00 89.94 999 TYR A C 1
ATOM 7978 O O . TYR A 1 999 ? -33.794 -31.319 7.739 1.00 89.94 999 TYR A O 1
ATOM 7986 N N . SER A 1 1000 ? -34.203 -33.439 8.289 1.00 92.00 1000 SER A N 1
ATOM 7987 C CA . SER A 1 1000 ? -35.297 -33.138 9.224 1.00 92.00 1000 SER A CA 1
ATOM 7988 C C . SER A 1 1000 ? -36.333 -32.112 8.725 1.00 92.00 1000 SER A C 1
ATOM 7990 O O . SER A 1 1000 ? -36.882 -31.345 9.510 1.00 92.00 1000 SER A O 1
ATOM 7992 N N . GLN A 1 1001 ? -36.618 -32.124 7.415 1.00 93.50 1001 GLN A N 1
ATOM 7993 C CA . GLN A 1 1001 ? -37.557 -31.213 6.736 1.00 93.50 1001 GLN A CA 1
ATOM 7994 C C . GLN A 1 1001 ? -37.178 -29.720 6.828 1.00 93.50 1001 GLN A C 1
ATOM 7996 O O . GLN A 1 1001 ? -38.054 -28.858 6.793 1.00 93.50 1001 GLN A O 1
ATOM 8001 N N . THR A 1 1002 ? -35.885 -29.414 6.927 1.00 96.00 1002 THR A N 1
ATOM 8002 C CA . THR A 1 1002 ? -35.329 -28.055 6.866 1.00 96.00 1002 THR A CA 1
ATOM 8003 C C . THR A 1 1002 ? -34.585 -27.819 5.548 1.00 96.00 1002 THR A C 1
ATOM 8005 O O . THR A 1 1002 ? -34.456 -28.728 4.725 1.00 96.00 1002 THR A O 1
ATOM 8008 N N . ASP A 1 1003 ? -34.060 -26.609 5.361 1.00 97.56 1003 ASP A N 1
ATOM 8009 C CA . ASP A 1 1003 ? -33.187 -26.249 4.244 1.00 97.56 1003 ASP A CA 1
ATOM 8010 C C . ASP A 1 1003 ? -31.748 -25.960 4.715 1.00 97.56 1003 ASP A C 1
ATOM 8012 O O . ASP A 1 1003 ? -31.423 -25.944 5.906 1.00 97.56 1003 ASP A O 1
ATOM 8016 N N . GLN A 1 1004 ? -30.853 -25.728 3.755 1.00 97.44 1004 GLN A N 1
ATOM 8017 C CA . GLN A 1 1004 ? -29.507 -25.210 3.978 1.00 97.44 1004 GLN A CA 1
ATOM 8018 C C . GLN A 1 1004 ? -29.177 -24.070 3.019 1.00 97.44 1004 GLN A C 1
ATOM 8020 O O . GLN A 1 1004 ? -29.667 -24.025 1.886 1.00 97.44 1004 GLN A O 1
ATOM 8025 N N . ILE A 1 1005 ? -28.258 -23.212 3.451 1.00 98.31 1005 ILE A N 1
ATOM 8026 C CA . ILE A 1 1005 ? -27.641 -22.162 2.643 1.00 98.31 1005 ILE A CA 1
ATOM 8027 C C . ILE A 1 1005 ? -26.128 -22.363 2.676 1.00 98.31 1005 ILE A C 1
ATOM 8029 O O . ILE A 1 1005 ? -25.523 -22.437 3.742 1.00 98.31 1005 ILE A O 1
ATOM 8033 N N . THR A 1 1006 ? -25.491 -22.431 1.512 1.00 98.44 1006 THR A N 1
ATOM 8034 C CA . THR A 1 1006 ? -24.032 -22.501 1.385 1.00 98.44 1006 THR A CA 1
ATOM 8035 C C . THR A 1 1006 ? -23.513 -21.197 0.800 1.00 98.44 1006 THR A C 1
ATOM 8037 O O . THR A 1 1006 ? -23.944 -20.791 -0.281 1.00 98.44 1006 THR A O 1
ATOM 8040 N N . ILE A 1 1007 ? -22.558 -20.564 1.478 1.00 98.38 1007 ILE A N 1
ATOM 8041 C CA . ILE A 1 1007 ? -21.993 -19.264 1.098 1.00 98.38 1007 ILE A CA 1
ATOM 8042 C C . ILE A 1 1007 ? -20.471 -19.380 1.005 1.00 98.38 1007 ILE A C 1
ATOM 8044 O O . ILE A 1 1007 ? -19.822 -19.924 1.902 1.00 98.38 1007 ILE A O 1
ATOM 8048 N N . LYS A 1 1008 ? -19.893 -18.855 -0.081 1.00 97.62 1008 LYS A N 1
ATOM 8049 C CA . LYS A 1 1008 ? -18.457 -18.564 -0.163 1.00 97.62 1008 LYS A CA 1
ATOM 8050 C C . LYS A 1 1008 ? -18.223 -17.230 0.527 1.00 97.62 1008 LYS A C 1
ATOM 8052 O O . LYS A 1 1008 ? -18.601 -16.195 -0.020 1.00 97.62 1008 LYS A O 1
ATOM 8057 N N . HIS A 1 1009 ? -17.581 -17.261 1.681 1.00 93.81 1009 HIS A N 1
ATOM 8058 C CA . HIS A 1 1009 ? -17.184 -16.059 2.390 1.00 93.81 1009 HIS A CA 1
ATOM 8059 C C . HIS A 1 1009 ? -15.784 -15.614 1.998 1.00 93.81 1009 HIS A C 1
ATOM 8061 O O . HIS A 1 1009 ? -14.920 -16.420 1.633 1.00 93.81 1009 HIS A O 1
ATOM 8067 N N . GLU A 1 1010 ? -15.571 -14.314 2.110 1.00 81.38 1010 GLU A N 1
ATOM 8068 C CA . GLU A 1 1010 ? -14.260 -13.698 2.049 1.00 81.38 1010 GLU A CA 1
ATOM 8069 C C . GLU A 1 1010 ? -14.197 -12.583 3.083 1.00 81.38 1010 GLU A C 1
ATOM 8071 O O . GLU A 1 1010 ? -14.967 -11.626 3.017 1.00 81.38 1010 GLU A O 1
ATOM 8076 N N . THR A 1 1011 ? -13.272 -12.708 4.029 1.00 72.50 1011 THR A N 1
ATOM 8077 C CA . THR A 1 1011 ? -13.044 -11.674 5.036 1.00 72.50 1011 THR A CA 1
ATOM 8078 C C . THR A 1 1011 ? -12.243 -10.516 4.454 1.00 72.50 1011 THR A C 1
ATOM 8080 O O . THR A 1 1011 ? -11.554 -10.661 3.433 1.00 72.50 1011 THR A O 1
ATOM 8083 N N . TRP A 1 1012 ? -12.255 -9.373 5.140 1.00 57.53 1012 TRP A N 1
ATOM 8084 C CA . TRP A 1 1012 ? -11.441 -8.224 4.745 1.00 57.53 1012 TRP A CA 1
ATOM 8085 C C . TRP A 1 1012 ? -9.940 -8.562 4.782 1.00 57.53 1012 TRP A C 1
ATOM 8087 O O . TRP A 1 1012 ? -9.215 -8.188 3.864 1.00 57.53 1012 TRP A O 1
ATOM 8097 N N . SER A 1 1013 ? -9.483 -9.385 5.738 1.00 53.41 1013 SER A N 1
ATOM 8098 C CA . SER A 1 1013 ? -8.098 -9.890 5.779 1.00 53.41 1013 SER A CA 1
ATOM 8099 C C . SER A 1 1013 ? -7.777 -10.910 4.685 1.00 53.41 1013 SER A C 1
ATOM 8101 O O . SER A 1 1013 ? -6.614 -11.194 4.418 1.00 53.41 1013 SER A O 1
ATOM 8103 N N . GLY A 1 1014 ? -8.770 -11.384 3.923 1.00 57.25 1014 GLY A N 1
ATOM 8104 C CA . GLY A 1 1014 ? -8.588 -12.251 2.742 1.00 57.25 1014 GLY A CA 1
ATOM 8105 C C . GLY A 1 1014 ? -8.599 -13.719 2.998 1.00 57.25 1014 GLY A C 1
ATOM 8106 O O . GLY A 1 1014 ? -8.276 -14.502 2.106 1.00 57.25 1014 GLY A O 1
ATOM 8107 N N . ARG A 1 1015 ? -9.068 -14.107 4.177 1.00 75.88 1015 ARG A N 1
ATOM 8108 C CA . ARG A 1 1015 ? -9.467 -15.483 4.395 1.00 75.88 1015 ARG A CA 1
ATOM 8109 C C . ARG A 1 1015 ? -10.691 -15.757 3.535 1.00 75.88 1015 ARG A C 1
ATOM 8111 O O . ARG A 1 1015 ? -11.736 -15.138 3.706 1.00 75.88 1015 ARG A O 1
ATOM 8118 N N . GLN A 1 1016 ? -10.542 -16.685 2.602 1.00 84.00 1016 GLN A N 1
ATOM 8119 C CA . GLN A 1 1016 ? -11.641 -17.218 1.813 1.00 84.00 1016 GLN A CA 1
ATOM 8120 C C . GLN A 1 1016 ? -11.976 -18.616 2.309 1.00 84.00 1016 GLN A C 1
ATOM 8122 O O . GLN A 1 1016 ? -11.081 -19.426 2.542 1.00 84.00 1016 GLN A O 1
ATOM 8127 N N . PHE A 1 1017 ? -13.262 -18.902 2.451 1.00 94.56 1017 PHE A N 1
ATOM 8128 C CA . PHE A 1 1017 ? -13.745 -20.198 2.913 1.00 94.56 1017 PHE A CA 1
ATOM 8129 C C . PHE A 1 1017 ? -15.212 -20.395 2.534 1.00 94.56 1017 PHE A C 1
ATOM 8131 O O . PHE A 1 1017 ? -15.864 -19.490 2.011 1.00 94.56 1017 PHE A O 1
ATOM 8138 N N . ILE A 1 1018 ? -15.745 -21.590 2.775 1.00 98.38 1018 ILE A N 1
ATOM 8139 C CA . ILE A 1 1018 ? -17.167 -21.884 2.577 1.00 98.38 1018 ILE A CA 1
ATOM 8140 C C . ILE A 1 1018 ? -17.796 -22.233 3.924 1.00 98.38 1018 ILE A C 1
ATOM 8142 O O . ILE A 1 1018 ? -17.244 -23.036 4.678 1.00 98.38 1018 ILE A O 1
ATOM 8146 N N . ILE A 1 1019 ? -18.967 -21.656 4.195 1.00 98.50 1019 ILE A N 1
ATOM 8147 C CA . ILE A 1 1019 ? -19.836 -22.050 5.307 1.00 98.50 1019 ILE A CA 1
ATOM 8148 C C . ILE A 1 1019 ? -21.117 -22.626 4.736 1.00 98.50 1019 ILE A C 1
ATOM 8150 O O . ILE A 1 1019 ? -21.713 -22.057 3.817 1.00 98.50 1019 ILE A O 1
ATOM 8154 N N . ARG A 1 1020 ? -21.550 -23.749 5.301 1.00 98.56 1020 ARG A N 1
ATOM 8155 C CA . ARG A 1 1020 ? -22.912 -24.242 5.136 1.00 98.56 1020 ARG A CA 1
ATOM 8156 C C . ARG A 1 1020 ? -23.684 -23.985 6.422 1.00 98.56 1020 ARG A C 1
ATOM 8158 O O . ARG A 1 1020 ? -23.341 -24.531 7.468 1.00 98.56 1020 ARG A O 1
ATOM 8165 N N . TYR A 1 1021 ? -24.735 -23.191 6.296 1.00 98.38 1021 TYR A N 1
ATOM 8166 C CA . TYR A 1 1021 ? -25.757 -22.932 7.297 1.00 98.38 1021 TYR A CA 1
ATOM 8167 C C . TYR A 1 1021 ? -26.883 -23.948 7.090 1.00 98.38 1021 TYR A C 1
ATOM 8169 O O . TYR A 1 1021 ? -27.709 -23.770 6.198 1.00 98.38 1021 TYR A O 1
ATOM 8177 N N . GLY A 1 1022 ? -26.865 -25.057 7.825 1.00 97.44 1022 GLY A N 1
ATOM 8178 C CA . GLY A 1 1022 ? -27.893 -26.099 7.767 1.00 97.44 1022 GLY A CA 1
ATOM 8179 C C . GLY A 1 1022 ? -28.973 -25.930 8.833 1.00 97.44 1022 GLY A C 1
ATOM 8180 O O . GLY A 1 1022 ? -28.771 -25.225 9.819 1.00 97.44 1022 GLY A O 1
ATOM 8181 N N . GLU A 1 1023 ? -30.090 -26.632 8.660 1.00 97.12 1023 GLU A N 1
ATOM 8182 C CA . GLU A 1 1023 ? -31.247 -26.584 9.567 1.00 97.12 1023 GLU A CA 1
ATOM 8183 C C . GLU A 1 1023 ? -31.959 -25.228 9.586 1.00 97.12 1023 GLU A C 1
ATOM 8185 O O . GLU A 1 1023 ? -32.426 -24.760 10.623 1.00 97.12 1023 GLU A O 1
ATOM 8190 N N . VAL A 1 1024 ? -32.050 -24.576 8.423 1.00 97.38 1024 VAL A N 1
ATOM 8191 C CA . VAL A 1 1024 ? -32.724 -23.280 8.278 1.00 97.38 1024 VAL A CA 1
ATOM 8192 C C . VAL A 1 1024 ? -34.188 -23.443 7.873 1.00 97.38 1024 VAL A C 1
ATOM 8194 O O . VAL A 1 1024 ? -34.581 -24.432 7.254 1.00 97.38 1024 VAL A O 1
ATOM 8197 N N . ASP A 1 1025 ? -35.014 -22.465 8.229 1.00 97.12 1025 ASP A N 1
ATOM 8198 C CA . ASP A 1 1025 ? -36.436 -22.438 7.901 1.00 97.12 1025 ASP A CA 1
ATOM 8199 C C . ASP A 1 1025 ? -36.677 -22.221 6.395 1.00 97.12 1025 ASP A C 1
ATOM 8201 O O . ASP A 1 1025 ? -36.136 -21.279 5.805 1.00 97.12 1025 ASP A O 1
ATOM 8205 N N . HIS A 1 1026 ? -37.539 -23.052 5.800 1.00 94.75 1026 HIS A N 1
ATOM 8206 C CA . HIS A 1 1026 ? -37.835 -23.063 4.362 1.00 94.75 1026 HIS A CA 1
ATOM 8207 C C . HIS A 1 1026 ? -38.361 -21.712 3.851 1.00 94.75 1026 HIS A C 1
ATOM 8209 O O . HIS A 1 1026 ? -37.921 -21.202 2.816 1.00 94.75 1026 HIS A O 1
ATOM 8215 N N . ASP A 1 1027 ? -39.270 -21.080 4.600 1.00 94.25 1027 ASP A N 1
ATOM 8216 C CA . ASP A 1 1027 ? -39.894 -19.819 4.197 1.00 94.25 1027 ASP A CA 1
ATOM 8217 C C . ASP A 1 1027 ? -38.932 -18.631 4.257 1.00 94.25 1027 ASP A C 1
ATOM 8219 O O . ASP A 1 1027 ? -39.083 -17.659 3.505 1.00 94.25 1027 ASP A O 1
ATOM 8223 N N . SER A 1 1028 ? -37.935 -18.702 5.136 1.00 94.31 1028 SER A N 1
ATOM 8224 C CA . SER A 1 1028 ? -36.848 -17.730 5.187 1.00 94.31 1028 SER A CA 1
ATOM 8225 C C . SER A 1 1028 ? -35.808 -17.955 4.083 1.00 94.31 1028 SER A C 1
ATOM 8227 O O . SER A 1 1028 ? -35.412 -16.991 3.427 1.00 94.31 1028 SER A O 1
ATOM 8229 N N . ALA A 1 1029 ? -35.424 -19.208 3.813 1.00 92.12 1029 ALA A N 1
ATOM 8230 C CA . ALA A 1 1029 ? -34.371 -19.554 2.857 1.00 92.12 1029 ALA A CA 1
ATOM 8231 C C . ALA A 1 1029 ? -34.788 -19.335 1.396 1.00 92.12 1029 ALA A C 1
ATOM 8233 O O . ALA A 1 1029 ? -33.977 -18.879 0.588 1.00 92.12 1029 ALA A O 1
ATOM 8234 N N . LYS A 1 1030 ? -36.066 -19.569 1.056 1.00 90.19 1030 LYS A N 1
ATOM 8235 C CA . LYS A 1 1030 ? -36.605 -19.394 -0.309 1.00 90.19 1030 LYS A CA 1
ATOM 8236 C C . LYS A 1 1030 ? -36.489 -17.969 -0.868 1.00 90.19 1030 LYS A C 1
ATOM 8238 O O . LYS A 1 1030 ? -36.714 -17.760 -2.057 1.00 90.19 1030 LYS A O 1
ATOM 8243 N N . LYS A 1 1031 ? -36.188 -16.981 -0.019 1.00 89.69 1031 LYS A N 1
ATOM 8244 C CA . LYS A 1 1031 ? -36.022 -15.572 -0.410 1.00 89.69 1031 LYS A CA 1
ATOM 8245 C C . LYS A 1 1031 ? -34.651 -15.279 -1.027 1.00 89.69 1031 LYS A C 1
ATOM 8247 O O . LYS A 1 1031 ? -34.499 -14.247 -1.672 1.00 89.69 1031 LYS A O 1
ATOM 8252 N N . LEU A 1 1032 ? -33.672 -16.159 -0.828 1.00 92.81 1032 LEU A N 1
ATOM 8253 C CA . LEU A 1 1032 ? -32.302 -15.993 -1.310 1.00 92.81 1032 LEU A CA 1
ATOM 8254 C C . LEU A 1 1032 ? -32.111 -16.611 -2.697 1.00 92.81 1032 LEU A C 1
ATOM 8256 O O . LEU A 1 1032 ? -32.695 -17.655 -2.997 1.00 92.81 1032 LEU A O 1
ATOM 8260 N N . LYS A 1 1033 ? -31.235 -16.028 -3.524 1.00 92.88 1033 LYS A N 1
ATOM 8261 C CA . LYS A 1 1033 ? -30.875 -16.590 -4.833 1.00 92.88 1033 LYS A CA 1
ATOM 8262 C C . LYS A 1 1033 ? -29.393 -16.937 -4.906 1.00 92.88 1033 LYS A C 1
ATOM 8264 O O . LYS A 1 1033 ? -28.527 -16.272 -4.345 1.00 92.88 1033 LYS A O 1
ATOM 8269 N N . VAL A 1 1034 ? -29.091 -18.012 -5.631 1.00 95.56 1034 VAL A N 1
ATOM 8270 C CA . VAL A 1 1034 ? -27.707 -18.386 -5.942 1.00 95.56 1034 VAL A CA 1
ATOM 8271 C C . VAL A 1 1034 ? -27.066 -17.280 -6.781 1.00 95.56 1034 VAL A C 1
ATOM 8273 O O . VAL A 1 1034 ? -27.652 -16.831 -7.763 1.00 95.56 1034 VAL A O 1
ATOM 8276 N N . GLY A 1 1035 ? -25.859 -16.865 -6.399 1.00 88.50 1035 GLY A N 1
ATOM 8277 C CA . GLY A 1 1035 ? -25.135 -15.749 -7.006 1.00 88.50 1035 GLY A CA 1
ATOM 8278 C C . GLY A 1 1035 ? -25.326 -14.411 -6.290 1.00 88.50 1035 GLY A C 1
ATOM 8279 O O . GLY A 1 1035 ? -24.525 -13.506 -6.525 1.00 88.50 1035 GLY A O 1
ATOM 8280 N N . ASP A 1 1036 ? -26.305 -14.289 -5.388 1.00 90.19 1036 ASP A N 1
ATOM 8281 C CA . ASP A 1 1036 ? -26.500 -13.062 -4.616 1.00 90.19 1036 ASP A CA 1
ATOM 8282 C C . ASP A 1 1036 ? -25.308 -12.807 -3.683 1.00 90.19 1036 ASP A C 1
ATOM 8284 O O . ASP A 1 1036 ? -24.754 -13.724 -3.063 1.00 90.19 1036 ASP A O 1
ATOM 8288 N N . PHE A 1 1037 ? -24.923 -11.534 -3.577 1.00 88.00 1037 PHE A N 1
ATOM 8289 C CA . PHE A 1 1037 ? -23.935 -11.067 -2.612 1.00 88.00 1037 PHE A CA 1
ATOM 8290 C C . PHE A 1 1037 ? -24.621 -10.726 -1.287 1.00 88.00 1037 PHE A C 1
ATOM 8292 O O . PHE A 1 1037 ? -25.622 -10.011 -1.270 1.00 88.00 1037 PHE A O 1
ATOM 8299 N N . VAL A 1 1038 ? -24.049 -11.182 -0.176 1.00 89.38 1038 VAL A N 1
ATOM 8300 C CA . VAL A 1 1038 ? -24.502 -10.857 1.181 1.00 89.38 1038 VAL A CA 1
ATOM 8301 C C . VAL A 1 1038 ? -23.416 -10.077 1.920 1.00 89.38 1038 VAL A C 1
ATOM 8303 O O . VAL A 1 1038 ? -22.244 -10.453 1.890 1.00 89.38 1038 VAL A O 1
ATOM 8306 N N . LYS A 1 1039 ? -23.803 -8.990 2.599 1.00 83.69 1039 LYS A N 1
ATOM 8307 C CA . LYS A 1 1039 ? -22.924 -8.252 3.521 1.00 83.69 1039 LYS A CA 1
ATOM 8308 C C . LYS A 1 1039 ? -22.932 -8.947 4.889 1.00 83.69 1039 LYS A C 1
ATOM 8310 O O . LYS A 1 1039 ? -23.993 -9.383 5.344 1.00 83.69 1039 LYS A O 1
ATOM 8315 N N . GLN A 1 1040 ? -21.789 -9.009 5.567 1.00 88.00 1040 GLN A N 1
ATOM 8316 C CA . GLN A 1 1040 ? -21.680 -9.454 6.961 1.00 88.00 1040 GLN A CA 1
ATOM 8317 C C . GLN A 1 1040 ? -22.743 -8.772 7.838 1.00 88.00 1040 GLN A C 1
ATOM 8319 O O . GLN A 1 1040 ? -22.952 -7.566 7.713 1.00 88.00 1040 GLN A O 1
ATOM 8324 N N . GLY A 1 1041 ? -23.412 -9.533 8.706 1.00 85.06 1041 GLY A N 1
ATOM 8325 C CA . GLY A 1 1041 ? -24.475 -9.031 9.591 1.00 85.06 1041 GLY A CA 1
ATOM 8326 C C . GLY A 1 1041 ? -25.873 -9.004 8.972 1.00 85.06 1041 GLY A C 1
ATOM 8327 O O . GLY A 1 1041 ? -26.860 -8.938 9.704 1.00 85.06 1041 GLY A O 1
ATOM 8328 N N . THR A 1 1042 ? -25.988 -9.134 7.647 1.00 89.69 1042 THR A N 1
ATOM 8329 C CA . THR A 1 1042 ? -27.292 -9.246 6.975 1.00 89.69 1042 THR A CA 1
ATOM 8330 C C . THR A 1 1042 ? -27.976 -10.544 7.385 1.00 89.69 1042 THR A C 1
ATOM 8332 O O . THR A 1 1042 ? -27.341 -11.601 7.376 1.00 89.69 1042 THR A O 1
ATOM 8335 N N . VAL A 1 1043 ? -29.269 -10.477 7.712 1.00 96.06 1043 VAL A N 1
ATOM 8336 C CA . VAL A 1 1043 ? -30.090 -11.664 7.988 1.00 96.06 1043 VAL A CA 1
ATOM 8337 C C . VAL A 1 1043 ? -30.250 -12.464 6.699 1.00 96.06 1043 VAL A C 1
ATOM 8339 O O . VAL A 1 1043 ? -30.801 -11.966 5.721 1.00 96.06 1043 VAL A O 1
ATOM 8342 N N . ILE A 1 1044 ? -29.765 -13.702 6.704 1.00 97.06 1044 ILE A N 1
ATOM 8343 C CA . ILE A 1 1044 ? -29.833 -14.617 5.559 1.00 97.06 1044 ILE A CA 1
ATOM 8344 C C . ILE A 1 1044 ? -30.975 -15.625 5.703 1.00 97.06 1044 ILE A C 1
ATOM 8346 O O . ILE A 1 1044 ? -31.562 -16.029 4.708 1.00 97.06 1044 ILE A O 1
ATOM 8350 N N . ALA A 1 1045 ? -31.332 -16.018 6.926 1.00 97.12 1045 ALA A N 1
ATOM 8351 C CA . ALA A 1 1045 ? -32.429 -16.948 7.187 1.00 97.12 1045 ALA A CA 1
ATOM 8352 C C . ALA A 1 1045 ? -32.854 -16.902 8.656 1.00 97.12 1045 ALA A C 1
ATOM 8354 O O . ALA A 1 1045 ? -32.357 -16.093 9.439 1.00 97.12 1045 ALA A O 1
ATOM 8355 N N . LYS A 1 1046 ? -33.770 -17.788 9.036 1.00 98.06 1046 LYS A N 1
ATOM 8356 C CA . LYS A 1 1046 ? -34.111 -18.105 10.423 1.00 98.06 1046 LYS A CA 1
ATOM 8357 C C . LYS A 1 1046 ? -33.828 -19.581 10.696 1.00 98.06 1046 LYS A C 1
ATOM 8359 O O . LYS A 1 1046 ? -33.838 -20.383 9.763 1.00 98.06 1046 LYS A O 1
ATOM 8364 N N . THR A 1 1047 ? -33.572 -19.954 11.948 1.00 97.50 1047 THR A N 1
ATOM 8365 C CA . THR A 1 1047 ? -33.444 -21.373 12.317 1.00 97.50 1047 THR A CA 1
ATOM 8366 C C . THR A 1 1047 ? -34.752 -22.123 12.056 1.00 97.50 1047 THR A C 1
ATOM 8368 O O . THR A 1 1047 ? -35.843 -21.585 12.260 1.00 97.50 1047 THR A O 1
ATOM 8371 N N . GLY A 1 1048 ? -34.641 -23.354 11.560 1.00 94.44 1048 GLY A N 1
ATOM 8372 C CA . GLY A 1 1048 ? -35.754 -24.201 11.138 1.00 94.44 1048 GLY A CA 1
ATOM 8373 C C . GLY A 1 1048 ? -36.206 -25.185 12.213 1.00 94.44 1048 GLY A C 1
ATOM 8374 O O . GLY A 1 1048 ? -35.456 -25.552 13.121 1.00 94.44 1048 GLY A O 1
ATOM 8375 N N . LYS A 1 1049 ? -37.465 -25.620 12.107 1.00 94.19 1049 LYS A N 1
ATOM 8376 C CA . LYS A 1 1049 ? -38.040 -26.633 12.994 1.00 94.19 1049 LYS A CA 1
ATOM 8377 C C . LYS A 1 1049 ? -37.643 -28.021 12.506 1.00 94.19 1049 LYS A C 1
ATOM 8379 O O . LYS A 1 1049 ? -38.070 -28.426 11.432 1.00 94.19 1049 LYS A O 1
ATOM 8384 N N . LEU A 1 1050 ? -36.906 -28.771 13.319 1.00 94.25 1050 LEU A N 1
ATOM 8385 C CA . LEU A 1 1050 ? -36.506 -30.133 12.975 1.00 94.25 1050 LEU A CA 1
ATOM 8386 C C . LEU A 1 1050 ? -37.685 -31.090 13.131 1.00 94.25 1050 LEU A C 1
ATOM 8388 O O . LEU A 1 1050 ? -38.218 -31.259 14.234 1.00 94.25 1050 LEU A O 1
ATOM 8392 N N . LEU A 1 1051 ? -38.089 -31.716 12.031 1.00 93.19 1051 LEU A N 1
ATOM 8393 C CA . LEU A 1 1051 ? -39.233 -32.612 11.960 1.00 93.19 1051 LEU A CA 1
ATOM 8394 C C . LEU A 1 1051 ? -38.850 -33.983 11.408 1.00 93.19 1051 LEU A C 1
ATOM 8396 O O . LEU A 1 1051 ? -38.193 -34.119 10.376 1.00 93.19 1051 LEU A O 1
ATOM 8400 N N . LYS A 1 1052 ? -39.394 -35.015 12.048 1.00 89.56 1052 LYS A N 1
ATOM 8401 C CA . LYS A 1 1052 ? -39.411 -36.384 11.542 1.00 89.56 1052 LYS A CA 1
ATOM 8402 C C . LYS A 1 1052 ? -40.851 -36.873 11.523 1.00 89.56 1052 LYS A C 1
ATOM 8404 O O . LYS A 1 1052 ? -41.528 -36.845 12.549 1.00 89.56 1052 LYS A O 1
ATOM 8409 N N . ASP A 1 1053 ? -41.340 -37.238 10.340 1.00 87.94 1053 ASP A N 1
ATOM 8410 C CA . ASP A 1 1053 ? -42.736 -37.641 10.112 1.00 87.94 1053 ASP A CA 1
ATOM 8411 C C . ASP A 1 1053 ? -43.761 -36.629 10.676 1.00 87.94 1053 ASP A C 1
ATOM 8413 O O . ASP A 1 1053 ? -44.780 -36.993 11.263 1.00 87.94 1053 ASP A O 1
ATOM 8417 N N . GLY A 1 1054 ? -43.455 -35.329 10.552 1.00 85.88 1054 GLY A N 1
ATOM 8418 C CA . GLY A 1 1054 ? -44.307 -34.224 11.016 1.00 85.88 1054 GLY A CA 1
ATOM 8419 C C . GLY A 1 1054 ? -44.256 -33.940 12.523 1.00 85.88 1054 GLY A C 1
ATOM 8420 O O . GLY A 1 1054 ? -44.930 -33.023 12.993 1.00 85.88 1054 GLY A O 1
ATOM 8421 N N . LYS A 1 1055 ? -43.452 -34.680 13.298 1.00 89.31 1055 LYS A N 1
ATOM 8422 C CA . LYS A 1 1055 ? -43.265 -34.467 14.743 1.00 89.31 1055 LYS A CA 1
ATOM 8423 C C . LYS A 1 1055 ? -41.902 -33.832 15.041 1.00 89.31 1055 LYS A C 1
ATOM 8425 O O . LYS A 1 1055 ? -40.942 -34.156 14.343 1.00 89.31 1055 LYS A O 1
ATOM 8430 N N . PRO A 1 1056 ? -41.788 -32.966 16.071 1.00 91.06 1056 PRO A N 1
ATOM 8431 C CA . PRO A 1 1056 ? -40.505 -32.406 16.488 1.00 91.06 1056 PRO A CA 1
ATOM 8432 C C . PRO A 1 1056 ? -39.483 -33.500 16.807 1.00 91.06 1056 PRO A C 1
ATOM 8434 O O . PRO A 1 1056 ? -39.754 -34.372 17.631 1.00 91.06 1056 PRO A O 1
ATOM 8437 N N . GLU A 1 1057 ? -38.321 -33.448 16.160 1.00 89.12 1057 GLU A N 1
ATOM 8438 C CA . GLU A 1 1057 ? -37.266 -34.452 16.335 1.00 89.12 1057 GLU A CA 1
ATOM 8439 C C . GLU A 1 1057 ? -36.411 -34.193 17.584 1.00 89.12 1057 GLU A C 1
ATOM 8441 O O . GLU A 1 1057 ? -35.972 -35.141 18.234 1.00 89.12 1057 GLU A O 1
ATOM 8446 N N . LEU A 1 1058 ? -36.217 -32.923 17.960 1.00 87.50 1058 LEU A N 1
ATOM 8447 C CA . LEU A 1 1058 ? -35.418 -32.530 19.120 1.00 87.50 1058 LEU A CA 1
ATOM 8448 C C . LEU A 1 1058 ? -36.285 -31.833 20.177 1.00 87.50 1058 LEU A C 1
ATOM 8450 O O . LEU A 1 1058 ? -36.640 -30.660 20.051 1.00 87.50 1058 LEU A O 1
ATOM 8454 N N . VAL A 1 1059 ? -36.611 -32.575 21.237 1.00 88.88 1059 VAL A N 1
ATOM 8455 C CA . VAL A 1 1059 ? -37.328 -32.071 22.416 1.00 88.88 1059 VAL A CA 1
ATOM 8456 C C . VAL A 1 1059 ? -36.482 -32.336 23.654 1.00 88.88 1059 VAL A C 1
ATOM 8458 O O . VAL A 1 1059 ? -36.192 -33.488 23.971 1.00 88.88 1059 VAL A O 1
ATOM 8461 N N . ILE A 1 1060 ? -36.093 -31.279 24.366 1.00 85.19 1060 ILE A N 1
ATOM 8462 C CA . ILE A 1 1060 ? -35.296 -31.371 25.595 1.00 85.19 1060 ILE A CA 1
ATOM 8463 C C . ILE A 1 1060 ? -36.093 -30.728 26.727 1.00 85.19 1060 ILE A C 1
ATOM 8465 O O . ILE A 1 1060 ? -36.522 -29.584 26.609 1.00 85.19 1060 ILE A O 1
ATOM 8469 N N . ASN A 1 1061 ? -36.323 -31.466 27.818 1.00 83.25 1061 ASN A N 1
ATOM 8470 C CA . ASN A 1 1061 ? -37.111 -31.011 28.974 1.00 83.25 1061 ASN A CA 1
ATOM 8471 C C . ASN A 1 1061 ? -38.495 -30.435 28.589 1.00 83.25 1061 ASN A C 1
ATOM 8473 O O . ASN A 1 1061 ? -38.940 -29.438 29.148 1.00 83.25 1061 ASN A O 1
ATOM 8477 N N . GLY A 1 1062 ? -39.163 -31.035 27.594 1.00 83.62 1062 GLY A N 1
ATOM 8478 C CA . GLY A 1 1062 ? -40.471 -30.585 27.095 1.00 83.62 1062 GLY A CA 1
ATOM 8479 C C . GLY A 1 1062 ? -40.431 -29.382 26.141 1.00 83.62 1062 GLY A C 1
ATOM 8480 O O . GLY A 1 1062 ? -41.465 -29.023 25.581 1.00 83.62 1062 GLY A O 1
ATOM 8481 N N . LYS A 1 1063 ? -39.256 -28.790 25.899 1.00 85.31 1063 LYS A N 1
ATOM 8482 C CA . LYS A 1 1063 ? -39.063 -27.679 24.961 1.00 85.31 1063 LYS A CA 1
ATOM 8483 C C . LYS A 1 1063 ? -38.623 -28.192 23.592 1.00 85.31 1063 LYS A C 1
ATOM 8485 O O . LYS A 1 1063 ? -37.679 -28.974 23.496 1.00 85.31 1063 LYS A O 1
ATOM 8490 N N . VAL A 1 1064 ? -39.291 -27.736 22.532 1.00 91.12 1064 VAL A N 1
ATOM 8491 C CA . VAL A 1 1064 ? -38.872 -27.989 21.143 1.00 91.12 1064 VAL A CA 1
ATOM 8492 C C . VAL A 1 1064 ? -37.674 -27.103 20.821 1.00 91.12 1064 VAL A C 1
ATOM 8494 O O . VAL A 1 1064 ? -37.763 -25.884 20.961 1.00 91.12 1064 VAL A O 1
ATOM 8497 N N . ILE A 1 1065 ? -36.573 -27.708 20.385 1.00 91.00 1065 ILE A N 1
ATOM 8498 C CA . ILE A 1 1065 ? -35.324 -27.002 20.093 1.00 91.00 1065 ILE A CA 1
ATOM 8499 C C . ILE A 1 1065 ? -35.188 -26.771 18.589 1.00 91.00 1065 ILE A C 1
ATOM 8501 O O . ILE A 1 1065 ? -35.404 -27.678 17.787 1.00 91.00 1065 ILE A O 1
ATOM 8505 N N . TYR A 1 1066 ? -34.802 -25.550 18.231 1.00 94.88 1066 TYR A N 1
ATOM 8506 C CA . TYR A 1 1066 ? -34.373 -25.168 16.889 1.00 94.88 1066 TYR A CA 1
ATOM 8507 C C . TYR A 1 1066 ? -32.855 -25.040 16.903 1.00 94.88 1066 TYR A C 1
ATOM 8509 O O . TYR A 1 1066 ? -32.281 -24.691 17.939 1.00 94.88 1066 TYR A O 1
ATOM 8517 N N . MET A 1 1067 ? -32.182 -25.290 15.784 1.00 93.56 1067 MET A N 1
ATOM 8518 C CA . MET A 1 1067 ? -30.724 -25.185 15.749 1.00 93.56 1067 MET A CA 1
ATOM 8519 C C . MET A 1 1067 ? -30.188 -24.704 14.411 1.00 93.56 1067 MET A C 1
ATOM 8521 O O . MET A 1 1067 ? -30.883 -24.745 13.404 1.00 93.56 1067 MET A O 1
ATOM 8525 N N . LEU A 1 1068 ? -28.937 -24.257 14.432 1.00 97.31 1068 LEU A N 1
ATOM 8526 C CA . LEU A 1 1068 ? -28.109 -24.070 13.251 1.00 97.31 1068 LEU A CA 1
ATOM 8527 C C . LEU A 1 1068 ? -27.039 -25.162 13.237 1.00 97.31 1068 LEU A C 1
ATOM 8529 O O . LEU A 1 1068 ? -26.224 -25.243 14.158 1.00 97.31 1068 LEU A O 1
ATOM 8533 N N . HIS A 1 1069 ? -27.039 -25.973 12.181 1.00 97.56 1069 HIS A N 1
ATOM 8534 C CA . HIS A 1 1069 ? -25.989 -26.952 11.887 1.00 97.56 1069 HIS A CA 1
ATOM 8535 C C . HIS A 1 1069 ? -24.933 -26.272 11.018 1.00 97.56 1069 HIS A C 1
ATOM 8537 O O . HIS A 1 1069 ? -25.155 -26.064 9.822 1.00 97.56 1069 HIS A O 1
ATOM 8543 N N . LEU A 1 1070 ? -23.801 -25.876 11.600 1.00 98.31 1070 LEU A N 1
ATOM 8544 C CA . LEU A 1 1070 ? -22.797 -25.079 10.891 1.00 98.31 1070 LEU A CA 1
ATOM 8545 C C . LEU A 1 1070 ? -21.601 -25.935 10.461 1.00 98.31 1070 LEU A C 1
ATOM 8547 O O . LEU A 1 1070 ? -20.884 -26.470 11.302 1.00 98.31 1070 LEU A O 1
ATOM 8551 N N . GLU A 1 1071 ? -21.364 -26.054 9.153 1.00 98.38 1071 GLU A N 1
ATOM 8552 C CA . GLU A 1 1071 ? -20.187 -26.742 8.591 1.00 98.38 1071 GLU A CA 1
ATOM 8553 C C . GLU A 1 1071 ? -19.199 -25.719 8.007 1.00 98.38 1071 GLU A C 1
ATOM 8555 O O . GLU A 1 1071 ? -19.611 -24.779 7.321 1.00 98.38 1071 GLU A O 1
ATOM 8560 N N . TYR A 1 1072 ? -17.897 -25.928 8.232 1.00 97.94 1072 TYR A N 1
ATOM 8561 C CA . TYR A 1 1072 ? -16.819 -25.034 7.798 1.00 97.94 1072 TYR A CA 1
ATOM 8562 C C . TYR A 1 1072 ? -15.834 -25.751 6.866 1.00 97.94 1072 TYR A C 1
ATOM 8564 O O . TYR A 1 1072 ? -15.326 -26.822 7.193 1.00 97.94 1072 TYR A O 1
ATOM 8572 N N . TYR A 1 1073 ? -15.549 -25.161 5.702 1.00 97.62 1073 TYR A N 1
ATOM 8573 C CA . TYR A 1 1073 ? -14.640 -25.719 4.697 1.00 97.62 1073 TYR A CA 1
ATOM 8574 C C . TYR A 1 1073 ? -13.550 -24.716 4.330 1.00 97.62 1073 TYR A C 1
ATOM 8576 O O . TYR A 1 1073 ? -13.849 -23.587 3.937 1.00 97.62 1073 TYR A O 1
ATOM 8584 N N . SER A 1 1074 ? -12.288 -25.149 4.369 1.00 87.56 1074 SER A N 1
ATOM 8585 C CA . SER A 1 1074 ? -11.134 -24.261 4.157 1.00 87.56 1074 SER A CA 1
ATOM 8586 C C . SER A 1 1074 ? -10.960 -23.765 2.721 1.00 87.56 1074 SER A C 1
ATOM 8588 O O . SER A 1 1074 ? -10.201 -22.833 2.485 1.00 87.56 1074 SER A O 1
ATOM 8590 N N . GLY A 1 1075 ? -11.611 -24.403 1.744 1.00 87.94 1075 GLY A N 1
ATOM 8591 C CA . GLY A 1 1075 ? -11.423 -24.095 0.328 1.00 87.94 1075 GLY A CA 1
ATOM 8592 C C . GLY A 1 1075 ? -10.224 -24.799 -0.310 1.00 87.94 1075 GLY A C 1
ATOM 8593 O O . GLY A 1 1075 ? -10.043 -24.672 -1.520 1.00 87.94 1075 GLY A O 1
ATOM 8594 N N . ASN A 1 1076 ? -9.455 -25.610 0.433 1.00 84.81 1076 ASN A N 1
ATOM 8595 C CA . ASN A 1 1076 ? -8.340 -26.400 -0.118 1.00 84.81 1076 ASN A CA 1
ATOM 8596 C C . ASN A 1 1076 ? -8.783 -27.376 -1.223 1.00 84.81 1076 ASN A C 1
ATOM 8598 O O . ASN A 1 1076 ? -7.975 -27.775 -2.059 1.00 84.81 1076 ASN A O 1
ATOM 8602 N N . SER A 1 1077 ? -10.060 -27.775 -1.241 1.00 87.81 1077 SER A N 1
ATOM 8603 C CA . SER A 1 1077 ? -10.640 -28.588 -2.324 1.00 87.81 1077 SER A CA 1
ATOM 8604 C C . SER A 1 1077 ? -11.341 -27.754 -3.410 1.00 87.81 1077 SER A C 1
ATOM 8606 O O . SER A 1 1077 ? -11.998 -28.329 -4.279 1.00 87.81 1077 SER A O 1
ATOM 8608 N N . GLY A 1 1078 ? -11.192 -26.426 -3.371 1.00 85.75 1078 GLY A N 1
ATOM 8609 C CA . GLY A 1 1078 ? -11.823 -25.434 -4.242 1.00 85.75 1078 GLY A CA 1
ATOM 8610 C C . GLY A 1 1078 ? -12.877 -24.577 -3.523 1.00 85.75 1078 GLY A C 1
ATOM 8611 O O . GLY A 1 1078 ? -13.661 -25.069 -2.709 1.00 85.75 1078 GLY A O 1
ATOM 8612 N N . LEU A 1 1079 ? -12.952 -23.289 -3.875 1.00 91.06 1079 LEU A N 1
ATOM 8613 C CA . LEU A 1 1079 ? -13.941 -22.318 -3.366 1.00 91.06 1079 LEU A CA 1
ATOM 8614 C C . LEU A 1 1079 ? -15.235 -22.287 -4.204 1.00 91.06 1079 LEU A C 1
ATOM 8616 O O . LEU A 1 1079 ? -15.830 -21.236 -4.433 1.00 91.06 1079 LEU A O 1
ATOM 8620 N N . ASN A 1 1080 ? -15.645 -23.446 -4.715 1.00 92.44 1080 ASN A N 1
ATOM 8621 C CA . ASN A 1 1080 ? -16.852 -23.634 -5.515 1.00 92.44 1080 ASN A CA 1
ATOM 8622 C C . ASN A 1 1080 ? -17.460 -25.021 -5.233 1.00 92.44 1080 ASN A C 1
ATOM 8624 O O . ASN A 1 1080 ? -16.897 -25.806 -4.464 1.00 92.44 1080 ASN A O 1
ATOM 8628 N N . LEU A 1 1081 ? -18.599 -25.320 -5.863 1.00 94.44 1081 LEU A N 1
ATOM 8629 C CA . LEU A 1 1081 ? -19.334 -26.580 -5.693 1.00 94.44 1081 LEU A CA 1
ATOM 8630 C C . LEU A 1 1081 ? -19.135 -27.581 -6.843 1.00 94.44 1081 LEU A C 1
ATOM 8632 O O . LEU A 1 1081 ? -19.921 -28.514 -6.970 1.00 94.44 1081 LEU A O 1
ATOM 8636 N N . THR A 1 1082 ? -18.085 -27.437 -7.667 1.00 91.50 1082 THR A N 1
ATOM 8637 C CA . THR A 1 1082 ? -17.770 -28.443 -8.710 1.00 91.50 1082 THR A CA 1
ATOM 8638 C C . THR A 1 1082 ? -17.509 -29.822 -8.105 1.00 91.50 1082 THR A C 1
ATOM 8640 O O . THR A 1 1082 ? -17.893 -30.838 -8.679 1.00 91.50 1082 THR A O 1
ATOM 8643 N N . LYS A 1 1083 ? -16.907 -29.855 -6.909 1.00 91.19 1083 LYS A N 1
ATOM 8644 C CA . LYS A 1 1083 ? -16.907 -31.016 -6.018 1.00 91.19 1083 LYS A CA 1
ATOM 8645 C C . LYS A 1 1083 ? -17.961 -30.791 -4.930 1.00 91.19 1083 LYS A C 1
ATOM 8647 O O . LYS A 1 1083 ? -17.847 -29.790 -4.210 1.00 91.19 1083 LYS A O 1
ATOM 8652 N N . PRO A 1 1084 ? -18.948 -31.692 -4.774 1.00 94.12 1084 PRO A N 1
ATOM 8653 C CA . PRO A 1 1084 ? -20.001 -31.518 -3.785 1.00 94.12 1084 PRO A CA 1
ATOM 8654 C C . PRO A 1 1084 ? -19.413 -31.501 -2.371 1.00 94.12 1084 PRO A C 1
ATOM 8656 O O . PRO A 1 1084 ? -18.468 -32.227 -2.063 1.00 94.12 1084 PRO A O 1
ATOM 8659 N N . LEU A 1 1085 ? -19.990 -30.678 -1.492 1.00 96.56 1085 LEU A N 1
ATOM 8660 C CA . LEU A 1 1085 ? -19.586 -30.640 -0.082 1.00 96.56 1085 LEU A CA 1
ATOM 8661 C C . LEU A 1 1085 ? -19.936 -31.942 0.657 1.00 96.56 1085 LEU A C 1
ATOM 8663 O O . LEU A 1 1085 ? -19.290 -32.282 1.641 1.00 96.56 1085 LEU A O 1
ATOM 8667 N N . SER A 1 1086 ? -20.940 -32.681 0.179 1.00 94.94 1086 SER A N 1
ATOM 8668 C CA . SER A 1 1086 ? -21.341 -33.983 0.716 1.00 94.94 1086 SER A CA 1
ATOM 8669 C C . SER A 1 1086 ? -20.775 -35.111 -0.148 1.00 94.94 1086 SER A C 1
ATOM 8671 O O . SER A 1 1086 ? -21.080 -35.186 -1.335 1.00 94.94 1086 SER A O 1
ATOM 8673 N N . ASP A 1 1087 ? -19.979 -35.998 0.454 1.00 94.62 1087 ASP A N 1
ATOM 8674 C CA . ASP A 1 1087 ? -19.313 -37.118 -0.225 1.00 94.62 1087 ASP A CA 1
ATOM 8675 C C . ASP A 1 1087 ? -19.326 -38.358 0.677 1.00 94.62 1087 ASP A C 1
ATOM 8677 O O . ASP A 1 1087 ? -18.529 -38.472 1.606 1.00 94.62 1087 ASP A O 1
ATOM 8681 N N . LYS A 1 1088 ? -20.228 -39.306 0.394 1.00 91.88 1088 LYS A N 1
ATOM 8682 C CA . LYS A 1 1088 ? -20.412 -40.523 1.205 1.00 91.88 1088 LYS A CA 1
ATOM 8683 C C . LYS A 1 1088 ? -19.198 -41.455 1.203 1.00 91.88 1088 LYS A C 1
ATOM 8685 O O . LYS A 1 1088 ? -19.062 -42.254 2.131 1.00 91.88 1088 LYS A O 1
ATOM 8690 N N . ALA A 1 1089 ? -18.328 -41.366 0.196 1.00 92.06 1089 ALA A N 1
ATOM 8691 C CA . ALA A 1 1089 ? -17.109 -42.168 0.144 1.00 92.06 1089 ALA A CA 1
ATOM 8692 C C . ALA A 1 1089 ? -16.049 -41.645 1.125 1.00 92.06 1089 ALA A C 1
ATOM 8694 O O . ALA A 1 1089 ? -15.216 -42.416 1.604 1.00 92.06 1089 ALA A O 1
ATOM 8695 N N . ASN A 1 1090 ? -16.098 -40.357 1.481 1.00 92.12 1090 ASN A N 1
ATOM 8696 C CA . ASN A 1 1090 ? -15.120 -39.745 2.371 1.00 92.12 1090 ASN A CA 1
ATOM 8697 C C . ASN A 1 1090 ? -15.486 -39.926 3.853 1.00 92.12 1090 ASN A C 1
ATOM 8699 O O . ASN A 1 1090 ? -15.953 -39.014 4.546 1.00 92.12 1090 ASN A O 1
ATOM 8703 N N . LYS A 1 1091 ? -15.277 -41.142 4.355 1.00 91.31 1091 LYS A N 1
ATOM 8704 C CA . LYS A 1 1091 ? -15.380 -41.460 5.783 1.00 91.31 1091 LYS A CA 1
ATOM 8705 C C . LYS A 1 1091 ? -14.279 -40.737 6.585 1.00 91.31 1091 LYS A C 1
ATOM 8707 O O . LYS A 1 1091 ? -13.190 -40.520 6.064 1.00 91.31 1091 LYS A O 1
ATOM 8712 N N . PRO A 1 1092 ? -14.527 -40.379 7.858 1.00 93.12 1092 PRO A N 1
ATOM 8713 C CA . PRO A 1 1092 ? -15.723 -40.707 8.634 1.00 93.12 1092 PRO A CA 1
ATOM 8714 C C . PRO A 1 1092 ? -16.857 -39.670 8.543 1.00 93.12 1092 PRO A C 1
ATOM 8716 O O . PRO A 1 1092 ? -17.956 -39.959 9.008 1.00 93.12 1092 PRO A O 1
ATOM 8719 N N . TYR A 1 1093 ? -16.628 -38.487 7.970 1.00 94.62 1093 TYR A N 1
ATOM 8720 C CA . TYR A 1 1093 ? -17.588 -37.369 8.008 1.00 94.62 1093 TYR A CA 1
ATOM 8721 C C . TYR A 1 1093 ? -18.624 -37.381 6.882 1.00 94.62 1093 TYR A C 1
ATOM 8723 O O . TYR A 1 1093 ? -19.665 -36.734 6.994 1.00 94.62 1093 TYR A O 1
ATOM 8731 N N . GLU A 1 1094 ? -18.352 -38.114 5.802 1.00 95.12 1094 GLU A N 1
ATOM 8732 C CA . GLU A 1 1094 ? -19.157 -38.112 4.578 1.00 95.12 1094 GLU A CA 1
ATOM 8733 C C . GLU A 1 1094 ? -19.295 -36.704 3.969 1.00 95.12 1094 GLU A C 1
ATOM 8735 O O . GLU A 1 1094 ? -20.367 -36.274 3.522 1.00 95.12 1094 GLU A O 1
ATOM 8740 N N . ARG A 1 1095 ? -18.197 -35.949 4.017 1.00 96.50 1095 ARG A N 1
ATOM 8741 C CA . ARG A 1 1095 ? -18.067 -34.575 3.520 1.00 96.50 1095 ARG A CA 1
ATOM 8742 C C . ARG A 1 1095 ? -16.805 -34.423 2.701 1.00 96.50 1095 ARG A C 1
ATOM 8744 O O . ARG A 1 1095 ? -15.928 -35.275 2.760 1.00 96.50 1095 ARG A O 1
ATOM 8751 N N . ARG A 1 1096 ? -16.689 -33.323 1.970 1.00 95.94 1096 ARG A N 1
ATOM 8752 C CA . ARG A 1 1096 ? -15.485 -32.959 1.221 1.00 95.94 1096 ARG A CA 1
ATOM 8753 C C . ARG A 1 1096 ? -14.244 -32.937 2.126 1.00 95.94 1096 ARG A C 1
ATOM 8755 O O . ARG A 1 1096 ? -14.332 -32.667 3.320 1.00 95.94 1096 ARG A O 1
ATOM 8762 N N . LYS A 1 1097 ? -13.078 -33.249 1.549 1.00 93.38 1097 LYS A N 1
ATOM 8763 C CA . LYS A 1 1097 ? -11.816 -33.475 2.285 1.00 93.38 1097 LYS A CA 1
ATOM 8764 C C . LYS A 1 1097 ? -11.265 -32.253 3.026 1.00 93.38 1097 LYS A C 1
ATOM 8766 O O . LYS A 1 1097 ? -10.388 -32.413 3.862 1.00 93.38 1097 LYS A O 1
ATOM 8771 N N . ASP A 1 1098 ? -11.737 -31.056 2.704 1.00 94.62 1098 ASP A N 1
ATOM 8772 C CA . ASP A 1 1098 ? -11.318 -29.789 3.307 1.00 94.62 1098 ASP A CA 1
ATOM 8773 C C . ASP A 1 1098 ? -12.265 -29.290 4.412 1.00 94.62 1098 ASP A C 1
ATOM 8775 O O . ASP A 1 1098 ? -12.190 -28.121 4.793 1.00 94.62 1098 ASP A O 1
ATOM 8779 N N . LEU A 1 1099 ? -13.153 -30.160 4.909 1.00 97.69 1099 LEU A N 1
ATOM 8780 C CA . LEU A 1 1099 ? -13.963 -29.913 6.100 1.00 97.69 1099 LEU A CA 1
ATOM 8781 C C . LEU A 1 1099 ? -13.059 -29.701 7.326 1.00 97.69 1099 LEU A C 1
ATOM 8783 O O . LEU A 1 1099 ? -12.163 -30.505 7.588 1.00 97.69 1099 LEU A O 1
ATOM 8787 N N . LEU A 1 1100 ? -13.340 -28.653 8.094 1.00 95.62 1100 LEU A N 1
ATOM 8788 C CA . LEU A 1 1100 ? -12.686 -28.319 9.356 1.00 95.62 1100 LEU A CA 1
ATOM 8789 C C . LEU A 1 1100 ? -13.713 -28.240 10.489 1.00 95.62 1100 LEU A C 1
ATOM 8791 O O . LEU A 1 1100 ? -14.908 -28.066 10.252 1.00 95.62 1100 LEU A O 1
ATOM 8795 N N . ASP A 1 1101 ? -13.227 -28.333 11.726 1.00 97.19 1101 ASP A N 1
ATOM 8796 C CA . ASP A 1 1101 ? -14.037 -28.020 12.901 1.00 97.19 1101 ASP A CA 1
ATOM 8797 C C . ASP A 1 1101 ? -14.383 -26.516 12.910 1.00 97.19 1101 ASP A C 1
ATOM 8799 O O . ASP A 1 1101 ? -13.470 -25.686 12.868 1.00 97.19 1101 ASP A O 1
ATOM 8803 N N . PRO A 1 1102 ? -15.670 -26.133 12.971 1.00 97.06 1102 PRO A N 1
ATOM 8804 C CA . PRO A 1 1102 ? -16.072 -24.734 13.073 1.00 97.06 1102 PRO A CA 1
ATOM 8805 C C . PRO A 1 1102 ? -15.723 -24.044 14.400 1.00 97.06 1102 PRO A C 1
ATOM 8807 O O . PRO A 1 1102 ? -15.988 -22.851 14.532 1.00 97.06 1102 PRO A O 1
ATOM 8810 N N . LEU A 1 1103 ? -15.189 -24.751 15.401 1.00 94.38 1103 LEU A N 1
ATOM 8811 C CA . LEU A 1 1103 ? -14.984 -24.207 16.746 1.00 94.38 1103 LEU A CA 1
ATOM 8812 C C . LEU A 1 1103 ? -14.205 -22.882 16.756 1.00 94.38 1103 LEU A C 1
ATOM 8814 O O . LEU A 1 1103 ? -14.673 -21.920 17.358 1.00 94.38 1103 LEU A O 1
ATOM 8818 N N . ASP A 1 1104 ? -13.063 -22.807 16.073 1.00 89.38 1104 ASP A N 1
ATOM 8819 C CA . ASP A 1 1104 ? -12.207 -21.612 16.112 1.00 89.38 1104 ASP A CA 1
ATOM 8820 C C . ASP A 1 1104 ? -12.866 -20.402 15.439 1.00 89.38 1104 ASP A C 1
ATOM 8822 O O . ASP A 1 1104 ? -12.833 -19.296 15.978 1.00 89.38 1104 ASP A O 1
ATOM 8826 N N . ILE A 1 1105 ? -13.527 -20.607 14.293 1.00 92.25 1105 ILE A N 1
ATOM 8827 C CA . ILE A 1 1105 ? -14.225 -19.526 13.582 1.00 92.25 1105 ILE A CA 1
ATOM 8828 C C . ILE A 1 1105 ? -15.477 -19.067 14.341 1.00 92.25 1105 ILE A C 1
ATOM 8830 O O . ILE A 1 1105 ? -15.801 -17.880 14.342 1.00 92.25 1105 ILE A O 1
ATOM 8834 N N . LEU A 1 1106 ? -16.156 -19.980 15.042 1.00 95.44 1106 LEU A N 1
ATOM 8835 C CA . LEU A 1 1106 ? -17.271 -19.643 15.922 1.00 95.44 1106 LEU A CA 1
ATOM 8836 C C . LEU A 1 1106 ? -16.805 -18.904 17.176 1.00 95.44 1106 LEU A C 1
ATOM 8838 O O . LEU A 1 1106 ? -17.480 -17.965 17.575 1.00 95.44 1106 LEU A O 1
ATOM 8842 N N . LYS A 1 1107 ? -15.667 -19.272 17.777 1.00 86.88 1107 LYS A N 1
ATOM 8843 C CA . LYS A 1 1107 ? -15.063 -18.531 18.898 1.00 86.88 1107 LYS A CA 1
ATOM 8844 C C . LYS A 1 1107 ? -14.675 -17.121 18.486 1.00 86.88 1107 LYS A C 1
ATOM 8846 O O . LYS A 1 1107 ? -15.051 -16.167 19.158 1.00 86.88 1107 LYS A O 1
ATOM 8851 N N . GLU A 1 1108 ? -14.003 -16.991 17.345 1.00 84.56 1108 GLU A N 1
ATOM 8852 C CA . GLU A 1 1108 ? -13.673 -15.693 16.767 1.00 84.56 1108 GLU A CA 1
ATOM 8853 C C . GLU A 1 1108 ? -14.935 -14.851 16.553 1.00 84.56 1108 GLU A C 1
ATOM 8855 O O . GLU A 1 1108 ? -15.002 -13.719 17.027 1.00 84.56 1108 GLU A O 1
ATOM 8860 N N . GLY A 1 1109 ? -15.950 -15.413 15.889 1.00 84.81 1109 GLY A N 1
ATOM 8861 C CA . GLY A 1 1109 ? -17.223 -14.739 15.660 1.00 84.81 1109 GLY A CA 1
ATOM 8862 C C . GLY A 1 1109 ? -17.940 -14.369 16.956 1.00 84.81 1109 GLY A C 1
ATOM 8863 O O . GLY A 1 1109 ? -18.462 -13.265 17.062 1.00 84.81 1109 GLY A O 1
ATOM 8864 N N . TYR A 1 1110 ? -17.936 -15.254 17.952 1.00 87.75 1110 TYR A N 1
ATOM 8865 C CA . TYR A 1 1110 ? -18.589 -15.049 19.245 1.00 87.75 1110 TYR A CA 1
ATOM 8866 C C . TYR A 1 1110 ? -17.935 -13.890 20.001 1.00 87.75 1110 TYR A C 1
ATOM 8868 O O . TYR A 1 1110 ? -18.628 -12.946 20.374 1.00 87.75 1110 TYR A O 1
ATOM 8876 N N . ARG A 1 1111 ? -16.602 -13.887 20.107 1.00 76.88 1111 ARG A N 1
ATOM 8877 C CA . ARG A 1 1111 ? -15.825 -12.773 20.670 1.00 76.88 1111 ARG A CA 1
ATOM 8878 C C . ARG A 1 1111 ? -16.085 -11.473 19.929 1.00 76.88 1111 ARG A C 1
ATOM 8880 O O . ARG A 1 1111 ? -16.317 -10.430 20.536 1.00 76.88 1111 ARG A O 1
ATOM 8887 N N . ASN A 1 1112 ? -16.143 -11.551 18.607 1.00 70.25 1112 ASN A N 1
ATOM 8888 C CA . ASN A 1 1112 ? -16.422 -10.405 17.763 1.00 70.25 1112 ASN A CA 1
ATOM 8889 C C . ASN A 1 1112 ? -17.867 -9.892 17.905 1.00 70.25 1112 ASN A C 1
ATOM 8891 O O . ASN A 1 1112 ? -18.074 -8.689 17.784 1.00 70.25 1112 ASN A O 1
ATOM 8895 N N . SER A 1 1113 ? -18.860 -10.730 18.195 1.00 76.06 1113 SER A N 1
ATOM 8896 C CA . SER A 1 1113 ? -20.261 -10.304 18.350 1.00 76.06 1113 SER A CA 1
ATOM 8897 C C . SER A 1 1113 ? -20.639 -9.908 19.773 1.00 76.06 1113 SER A C 1
ATOM 8899 O O . SER A 1 1113 ? -21.465 -9.018 19.945 1.00 76.06 1113 SER A O 1
ATOM 8901 N N . PHE A 1 1114 ? -20.056 -10.554 20.783 1.00 73.12 1114 PHE A N 1
ATOM 8902 C CA . PHE A 1 1114 ? -20.497 -10.437 22.176 1.00 73.12 1114 PHE A CA 1
ATOM 8903 C C . PHE A 1 1114 ? -19.437 -9.863 23.118 1.00 73.12 1114 PHE A C 1
ATOM 8905 O O . PHE A 1 1114 ? -19.766 -9.549 24.255 1.00 73.12 1114 PHE A O 1
ATOM 8912 N N . GLY A 1 1115 ? -18.199 -9.672 22.650 1.00 51.16 1115 GLY A N 1
ATOM 8913 C CA . GLY A 1 1115 ? -17.126 -9.043 23.427 1.00 51.16 1115 GLY A CA 1
ATOM 8914 C C . GLY A 1 1115 ? -16.400 -9.968 24.408 1.00 51.16 1115 GLY A C 1
ATOM 8915 O O . GLY A 1 1115 ? -15.531 -9.492 25.125 1.00 51.16 1115 GLY A O 1
ATOM 8916 N N . GLU A 1 1116 ? -16.707 -11.266 24.403 1.00 61.12 1116 GLU A N 1
ATOM 8917 C CA . GLU A 1 1116 ? -16.136 -12.295 25.289 1.00 61.12 1116 GLU A CA 1
ATOM 8918 C C . GLU A 1 1116 ? -15.790 -13.559 24.511 1.00 61.12 1116 GLU A C 1
ATOM 8920 O O . GLU A 1 1116 ? -16.442 -13.875 23.518 1.00 61.12 1116 GLU A O 1
ATOM 8925 N N . ASP A 1 1117 ? -14.821 -14.336 24.990 1.00 68.50 1117 ASP A N 1
ATOM 8926 C CA . ASP A 1 1117 ? -14.691 -15.718 24.536 1.00 68.50 1117 ASP A CA 1
ATOM 8927 C C . ASP A 1 1117 ? -15.873 -16.557 25.053 1.00 68.50 1117 ASP A C 1
ATOM 8929 O O . ASP A 1 1117 ? -16.306 -16.399 26.198 1.00 68.50 1117 ASP A O 1
ATOM 8933 N N . PRO A 1 1118 ? -16.406 -17.491 24.249 1.00 70.06 1118 PRO A N 1
ATOM 8934 C CA . PRO A 1 1118 ? -17.401 -18.424 24.753 1.00 70.06 1118 PRO A CA 1
ATOM 8935 C C . PRO A 1 1118 ? -16.714 -19.379 25.747 1.00 70.06 1118 PRO A C 1
ATOM 8937 O O . PRO A 1 1118 ? -15.668 -19.950 25.428 1.00 70.06 1118 PRO A O 1
ATOM 8940 N N . GLN A 1 1119 ? -17.287 -19.517 26.951 1.00 58.50 1119 GLN A N 1
ATOM 8941 C CA . GLN A 1 1119 ? -16.658 -20.190 28.108 1.00 58.50 1119 GLN A CA 1
ATOM 8942 C C . GLN A 1 1119 ? -16.477 -21.737 27.980 1.00 58.50 1119 GLN A C 1
ATOM 8944 O O . GLN A 1 1119 ? -16.613 -22.335 26.884 1.00 58.50 1119 GLN A O 1
#

Radius of gyration: 39.5 Å; chains: 1; bounding box: 121×110×112 Å